Protein AF-0000000075778439 (afdb_homodimer)

Foldseek 3Di:
DVVVVVVVVVVVVVVVVVVVVVVVVVVVVLVLQCLFALSVPDDDPLRVVVFVLLLVLLCVLQVVCVVVVVPNQLLFACLQCVVVLVVRLNLVLLLLFAQEEFEFAAQQQFAALVVLLVLLPDPQWWWADAPAIAIARAPDFDPDDGPGGIDRSVVCCVPVVDNPVVSVVVSCLQAPRDDCCCVQDVALVRLQVSVVSNCNHRVNSCLALVNVLVSNLVSVVLCVSSNYQEYEYEYCQDWHAHNHGRTDDSLVSVVSQVVSFVVNCVVPVLRLTYAYENEHAQADALVVVLVSLVVLLVCCVPPVVRYQFYEHDDDLVPGDAPVRNLVSLLVCLVPTAYAYAACLAPDDPDSRNCSLVVCLVSPHQEYEQNQNVVVPVVSQVSCVVSVREYEHAQSVSCSSHRDGNSLPGCVQVCRSSNGLYAYFHHRCNRHVHRGGSVSVVCCQNRHYDSPDTVSNSVSNSLSNLVSGSDDDVSSVVSVVSSVVSNVVSSVVDDSVVD/DVVVVVVVVVVVVVVVVVVVVVVVVVVVVLVLQCLFALSVPDDDPLRVVVFVLLLVLLCVLQVVCVVVVVPNQLLFACLQCVVVLVVRLNLVLLLLFAQEEFEFAAQQQFAALVVLLVLLPDPQWWWADAPAIAIARAPDFDPDDGPGGIDRSVVCCVPVVDNPVVSVVVSCLQAPRDNCCCVQDVALVRLQVSVVSNCNHRVNSCLALVNVLVSNLVSVVLCVSSNYQEYEYEYCQDWHAHNHGRTDDSLVSVVSQVVSFVVNCVVPVLRLTYAYENEHAQADALVVVLVSLVVLLVCCVPPVVRYQFYEHDDDLVPGDAPVRNLVSLLVCLVPTAYAYAACLAPDDPDSRNCSLVVCLVSPHQEYEQNQNVVVPVVSQVSCVVSVREYEHAQSVSCSSHRDGNSLPGCVQVCRSSNGLYAYFHHRCNRHVHRGGSVSVVCCQNRHYDSPDTVSSSVSNSLSNLVSGSDDDVSSVVSVVSSVVSNVVSSVPDDSVVD

Solvent-accessible surface area (backbone atoms only — not comparable to full-atom values): 50960 Å² total; per-residue (Å²): 112,69,66,58,50,52,51,50,50,49,51,50,49,50,50,51,51,48,52,53,46,51,50,53,50,52,48,53,54,51,55,46,44,46,40,19,43,30,42,77,60,80,73,50,76,55,47,43,55,53,33,55,48,44,46,52,48,43,47,54,56,49,52,49,21,65,77,37,51,76,70,30,59,50,58,38,54,63,71,78,39,59,84,55,46,80,74,34,56,45,36,53,51,48,38,68,35,65,40,38,24,39,69,42,33,36,63,90,25,41,69,31,35,68,61,54,53,57,57,59,72,44,85,51,32,30,34,27,66,52,101,55,58,42,35,38,59,29,80,57,79,76,95,62,95,58,90,40,62,73,36,48,44,66,58,48,53,73,65,66,86,43,54,69,63,53,50,55,58,55,44,54,59,42,39,71,72,49,91,53,50,70,73,70,38,66,36,43,49,49,31,47,50,54,53,53,49,35,50,65,27,45,45,52,46,43,33,32,43,74,49,37,37,51,51,52,37,51,49,54,49,54,35,41,73,47,33,31,36,34,39,32,34,30,35,64,48,60,61,28,29,46,51,87,65,53,70,43,56,39,68,53,39,54,49,39,49,50,52,27,46,51,54,45,32,67,77,37,70,83,37,76,46,55,30,34,26,48,30,37,71,30,73,63,56,63,68,55,50,48,53,50,52,52,49,50,52,49,41,45,68,75,42,47,88,37,47,48,33,38,34,47,35,72,64,52,74,82,26,56,42,56,76,78,40,40,73,60,50,63,74,41,39,89,80,44,48,32,45,30,59,18,11,65,40,58,59,44,66,41,67,42,38,45,20,42,59,46,40,58,74,58,56,31,53,28,30,31,46,34,51,36,44,78,51,31,67,66,58,51,49,48,34,62,76,66,66,29,28,32,34,35,30,64,59,48,40,35,68,48,52,68,40,61,39,47,41,66,39,57,61,33,37,39,37,33,64,38,48,55,46,23,63,20,27,39,39,19,3,36,61,67,43,60,68,40,46,59,38,52,37,45,42,52,66,43,28,34,34,68,75,60,50,54,44,33,56,51,40,33,18,50,33,27,50,71,65,40,75,58,50,74,68,57,34,53,50,48,52,52,54,45,51,52,51,43,49,50,48,42,70,66,59,55,72,85,81,97,111,68,68,59,50,51,52,49,50,50,51,48,48,50,49,52,49,50,52,53,47,51,51,52,50,51,47,53,54,51,55,45,46,47,40,18,43,30,42,76,61,81,73,51,75,53,47,43,53,54,33,55,46,46,46,53,46,42,48,52,55,47,52,49,22,66,79,36,53,76,69,29,57,50,58,37,54,63,72,78,40,58,83,56,47,81,74,36,55,45,36,52,52,48,36,69,34,64,40,38,25,39,69,42,32,34,65,87,25,40,68,29,35,70,60,55,52,58,57,59,72,45,85,50,32,30,34,28,65,53,101,55,59,41,37,37,60,27,80,56,79,76,95,62,95,57,90,40,64,71,37,47,43,66,58,47,54,73,65,67,86,44,53,68,62,52,49,56,59,56,43,54,57,41,38,71,71,51,93,54,49,71,74,69,36,66,36,43,52,47,30,47,51,54,54,54,49,35,49,65,26,46,45,50,46,44,31,32,44,75,47,38,35,51,49,52,38,49,48,54,49,53,36,42,73,46,34,31,36,32,39,33,35,31,36,63,48,60,60,27,30,45,52,88,64,52,70,42,56,40,66,54,41,53,48,39,50,50,50,28,46,52,53,47,34,68,75,36,69,84,38,75,47,55,30,35,26,47,30,37,70,30,74,63,56,62,70,56,50,46,50,50,53,51,50,50,53,49,41,47,69,75,42,48,88,35,47,47,32,38,36,43,36,71,65,52,75,83,28,56,43,56,75,77,40,40,74,60,50,63,74,41,39,91,79,42,49,32,44,31,57,18,11,65,40,57,59,43,66,42,66,39,38,46,20,41,59,48,40,57,75,57,55,31,53,27,30,29,44,35,51,35,43,77,51,31,67,66,58,52,50,47,33,63,76,65,66,30,28,33,34,35,30,65,58,49,40,35,67,48,51,67,39,62,37,46,41,68,40,56,61,33,38,38,38,34,65,37,48,57,47,22,64,20,27,39,39,20,3,36,63,67,43,59,69,40,46,57,37,52,37,46,41,52,64,44,28,35,35,69,74,60,50,57,42,33,55,51,41,34,17,49,32,26,50,71,66,41,75,59,51,72,68,57,35,52,50,49,51,52,52,45,51,51,51,44,50,51,48,42,70,66,58,56,70,85,81,96

InterPro domains:
  IPR001365 Adenosine deaminase domain [PF00962] (189-479)
  IPR006330 Adenosine/adenine deaminase [PTHR11409] (88-489)
  IPR006331 Adenosine deaminase-related growth factor [TIGR01431] (21-492)
  IPR013659 Adenosine/AMP deaminase N-terminal [PF08451] (19-94)
  IPR032466 Metal-dependent hydrolase [SSF51556] (32-492)

pLDDT: mean 96.3, std 6.6, range [56.66, 98.94]

Nearest PDB structures (foldseek):
  3lgg-assembly1_B  TM=9.793E-01  e=2.973E-47  Homo sapiens
  8qch-assembly10_H-3  TM=8.635E-01  e=1.302E-15  Homo sapiens
  2amx-assembly1_A  TM=8.833E-01  e=1.394E-13  Plasmodium yoelii
  2pgr-assembly1_A  TM=8.577E-01  e=1.021E-13  Plasmodium vivax
  2amx-assembly1_B  TM=8.769E-01  e=5.665E-13  Plasmodium yoelii

Structure (mmCIF, N/CA/C/O backbone):
data_AF-0000000075778439-model_v1
#
loop_
_entity.id
_entity.type
_entity.pdbx_description
1 polymer 'Adenosine deaminase'
#
loop_
_atom_site.group_PDB
_atom_site.id
_atom_site.type_symbol
_atom_site.label_atom_id
_atom_site.label_alt_id
_atom_site.label_comp_id
_atom_site.label_asym_id
_atom_site.label_entity_id
_atom_site.label_seq_id
_atom_site.pdbx_PDB_ins_code
_atom_site.Cartn_x
_atom_site.Cartn_y
_atom_site.Cartn_z
_atom_site.occupancy
_atom_site.B_iso_or_equiv
_atom_site.auth_seq_id
_atom_site.auth_comp_id
_atom_site.auth_asym_id
_atom_site.auth_atom_id
_atom_site.pdbx_PDB_model_num
ATOM 1 N N . MET A 1 1 ? 29.078 25.875 46.312 1 57.66 1 MET A N 1
ATOM 2 C CA . MET A 1 1 ? 29.203 24.422 46.5 1 57.66 1 MET A CA 1
ATOM 3 C C . MET A 1 1 ? 27.859 23.734 46.312 1 57.66 1 MET A C 1
ATOM 5 O O . MET A 1 1 ? 27.781 22.719 45.594 1 57.66 1 MET A O 1
ATOM 9 N N . LEU A 1 2 ? 26.797 24.266 46.781 1 59.5 2 LEU A N 1
ATOM 10 C CA . LEU A 1 2 ? 25.453 23.688 46.656 1 59.5 2 LEU A CA 1
ATOM 11 C C . LEU A 1 2 ? 24.953 23.766 45.219 1 59.5 2 LEU A C 1
ATOM 13 O O . LEU A 1 2 ? 24.344 22.828 44.719 1 59.5 2 LEU A O 1
ATOM 17 N N . SER A 1 3 ? 25.281 24.797 44.5 1 63.91 3 SER A N 1
ATOM 18 C CA . SER A 1 3 ? 24.859 24.984 43.125 1 63.91 3 SER A CA 1
ATOM 19 C C . SER A 1 3 ? 25.578 24.031 42.188 1 63.91 3 SER A C 1
ATOM 21 O O . SER A 1 3 ? 24.969 23.484 41.25 1 63.91 3 SER A O 1
ATOM 23 N N . LEU A 1 4 ? 26.766 23.766 42.438 1 63.59 4 LEU A N 1
ATOM 24 C CA . LEU A 1 4 ? 27.547 22.828 41.656 1 63.59 4 LEU A CA 1
ATOM 25 C C . LEU A 1 4 ? 27.078 21.391 41.875 1 63.59 4 LEU A C 1
ATOM 27 O O . LEU A 1 4 ? 27.016 20.594 40.938 1 63.59 4 LEU A O 1
ATOM 31 N N . ILE A 1 5 ? 26.641 21.109 43.062 1 57.47 5 ILE A N 1
ATOM 32 C CA . ILE A 1 5 ? 26.156 19.766 43.406 1 57.47 5 ILE A CA 1
ATOM 33 C C . ILE A 1 5 ? 24.781 19.547 42.781 1 57.47 5 ILE A C 1
ATOM 35 O O . ILE A 1 5 ? 24.5 18.453 42.25 1 57.47 5 ILE A O 1
ATOM 39 N N . LEU A 1 6 ? 23.953 20.562 42.688 1 58.56 6 LEU A N 1
ATOM 40 C CA . LEU A 1 6 ? 22.641 20.469 42.062 1 58.56 6 LEU A CA 1
ATOM 41 C C . LEU A 1 6 ? 22.781 20.328 40.562 1 58.56 6 LEU A C 1
ATOM 43 O O . LEU A 1 6 ? 22.031 19.562 39.938 1 58.56 6 LEU A O 1
ATOM 47 N N . HIS A 1 7 ? 23.688 20.984 40.031 1 63 7 HIS A N 1
ATOM 48 C CA . HIS A 1 7 ? 23.953 20.875 38.625 1 63 7 HIS A CA 1
ATOM 49 C C . HIS A 1 7 ? 24.516 19.5 38.25 1 63 7 HIS A C 1
ATOM 51 O O . HIS A 1 7 ? 24.156 18.906 37.25 1 63 7 HIS A O 1
ATOM 57 N N . LEU A 1 8 ? 25.375 19.047 39.094 1 60.97 8 LEU A N 1
ATOM 58 C CA . LEU A 1 8 ? 25.938 17.719 38.875 1 60.97 8 LEU A CA 1
ATOM 59 C C . LEU A 1 8 ? 24.891 16.641 39.094 1 60.97 8 LEU A C 1
ATOM 61 O O . LEU A 1 8 ? 24.859 15.648 38.344 1 60.97 8 LEU A O 1
ATOM 65 N N . SER A 1 9 ? 23.984 16.828 40 1 58.44 9 SER A N 1
ATOM 66 C CA . SER A 1 9 ? 22.891 15.898 40.25 1 58.44 9 SER A CA 1
ATOM 67 C C . SER A 1 9 ? 21.891 15.914 39.094 1 58.44 9 SER A C 1
ATOM 69 O O . SER A 1 9 ? 21.391 14.859 38.688 1 58.44 9 SER A O 1
ATOM 71 N N . LEU A 1 10 ? 21.656 17.016 38.5 1 58.47 10 LEU A N 1
ATOM 72 C CA . LEU A 1 10 ? 20.781 17.141 37.375 1 58.47 10 LEU A CA 1
ATOM 73 C C . LEU A 1 10 ? 21.406 16.5 36.125 1 58.47 10 LEU A C 1
ATOM 75 O O . LEU A 1 10 ? 20.719 15.82 35.375 1 58.47 10 LEU A O 1
ATOM 79 N N . ILE A 1 11 ? 22.641 16.734 36 1 59.16 11 ILE A N 1
ATOM 80 C CA . ILE A 1 11 ? 23.375 16.125 34.906 1 59.16 11 ILE A CA 1
ATOM 81 C C . ILE A 1 11 ? 23.406 14.617 35.062 1 59.16 11 ILE A C 1
ATOM 83 O O . ILE A 1 11 ? 23.203 13.875 34.094 1 59.16 11 ILE A O 1
ATOM 87 N N . LEU A 1 12 ? 23.609 14.203 36.25 1 59.38 12 LEU A N 1
ATOM 88 C CA . LEU A 1 12 ? 23.625 12.766 36.531 1 59.38 12 LEU A CA 1
ATOM 89 C C . LEU A 1 12 ? 22.25 12.156 36.312 1 59.38 12 LEU A C 1
ATOM 91 O O . LEU A 1 12 ? 22.125 11.047 35.812 1 59.38 12 LEU A O 1
ATOM 95 N N . CYS A 1 13 ? 21.266 12.898 36.656 1 61.41 13 CYS A N 1
ATOM 96 C CA . CYS A 1 13 ? 19.906 12.422 36.5 1 61.41 13 CYS A CA 1
ATOM 97 C C . CYS A 1 13 ? 19.531 12.352 35.031 1 61.41 13 CYS A C 1
ATOM 99 O O . CYS A 1 13 ? 18.922 11.375 34.562 1 61.41 13 CYS A O 1
ATOM 101 N N . VAL A 1 14 ? 20 13.219 34.281 1 69.88 14 VAL A N 1
ATOM 102 C CA . VAL A 1 14 ? 19.734 13.219 32.844 1 69.88 14 VAL A CA 1
ATOM 103 C C . VAL A 1 14 ? 20.469 12.055 32.188 1 69.88 14 VAL A C 1
ATOM 105 O O . VAL A 1 14 ? 19.906 11.383 31.297 1 69.88 14 VAL A O 1
ATOM 108 N N . TYR A 1 15 ? 21.594 11.805 32.625 1 73.06 15 TYR A N 1
ATOM 109 C CA . TYR A 1 15 ? 22.375 10.711 32.031 1 73.06 15 TYR A CA 1
ATOM 110 C C . TYR A 1 15 ? 21.734 9.367 32.375 1 73.06 15 TYR A C 1
ATOM 112 O O . TYR A 1 15 ? 21.703 8.469 31.516 1 73.06 15 TYR A O 1
ATOM 120 N N . CYS A 1 16 ? 21.297 9.227 33.625 1 74.56 16 CYS A N 1
ATOM 121 C CA . CYS A 1 16 ? 20.625 7.996 34 1 74.56 16 CYS A CA 1
ATOM 122 C C . CYS A 1 16 ? 19.328 7.805 33.219 1 74.56 16 CYS A C 1
ATOM 124 O O . CYS A 1 16 ? 19.016 6.695 32.812 1 74.56 16 CYS A O 1
ATOM 126 N N . ASP A 1 17 ? 18.766 8.898 33.031 1 84.88 17 ASP A N 1
ATOM 127 C CA . ASP A 1 17 ? 17.516 8.875 32.281 1 84.88 17 ASP A CA 1
ATOM 128 C C . ASP A 1 17 ? 17.766 8.5 30.828 1 84.88 17 ASP A C 1
ATOM 130 O O . ASP A 1 17 ? 17 7.719 30.25 1 84.88 17 ASP A O 1
ATOM 134 N N . LEU A 1 18 ? 18.875 8.914 30.328 1 90.75 18 LEU A N 1
ATOM 135 C CA . LEU A 1 18 ? 19.219 8.625 28.938 1 90.75 18 LEU A CA 1
ATOM 136 C C . LEU A 1 18 ? 19.625 7.164 28.766 1 90.75 18 LEU A C 1
ATOM 138 O O . LEU A 1 18 ? 19.312 6.539 27.75 1 90.75 18 LEU A O 1
ATOM 142 N N . SER A 1 19 ? 20.359 6.699 29.766 1 91.31 19 SER A N 1
ATOM 143 C CA . SER A 1 19 ? 20.766 5.297 29.719 1 91.31 19 SER A CA 1
ATOM 144 C C . SER A 1 19 ? 19.547 4.371 29.797 1 91.31 19 SER A C 1
ATOM 146 O O . SER A 1 19 ? 19.484 3.371 29.078 1 91.31 19 SER A O 1
ATOM 148 N N . GLU A 1 20 ? 18.688 4.676 30.672 1 93.31 20 GLU A N 1
ATOM 149 C CA . GLU A 1 20 ? 17.453 3.895 30.781 1 93.31 20 GLU A CA 1
ATOM 150 C C . GLU A 1 20 ? 16.641 3.961 29.5 1 93.31 20 GLU A C 1
ATOM 152 O O . GLU A 1 20 ? 16.094 2.951 29.047 1 93.31 20 GLU A O 1
ATOM 157 N N . TYR A 1 21 ? 16.578 5.152 28.969 1 94.69 21 TYR A N 1
ATOM 158 C CA . TYR A 1 21 ? 15.891 5.336 27.703 1 94.69 21 TYR A CA 1
ATOM 159 C C . TYR A 1 21 ? 16.484 4.438 26.625 1 94.69 21 TYR A C 1
ATOM 161 O O . TYR A 1 21 ? 15.766 3.723 25.922 1 94.69 21 TYR A O 1
ATOM 169 N N . LYS A 1 22 ? 17.734 4.484 26.469 1 95.31 22 LYS A N 1
ATOM 170 C CA . LYS A 1 22 ? 18.422 3.736 25.422 1 95.31 22 LYS A CA 1
ATOM 171 C C . LYS A 1 22 ? 18.25 2.232 25.625 1 95.31 22 LYS A C 1
ATOM 173 O O . LYS A 1 22 ? 18.109 1.487 24.641 1 95.31 22 LYS A O 1
ATOM 178 N N . SER A 1 23 ? 18.266 1.812 26.859 1 96.44 23 SER A N 1
ATOM 179 C CA . SER A 1 23 ? 18.062 0.398 27.156 1 96.44 23 SER A CA 1
ATOM 180 C C . SER A 1 23 ? 16.672 -0.058 26.75 1 96.44 23 SER A C 1
ATOM 182 O O . SER A 1 23 ? 16.5 -1.112 26.125 1 96.44 23 SER A O 1
ATOM 184 N N . LYS A 1 24 ? 15.688 0.732 27.109 1 96.44 24 LYS A N 1
ATOM 185 C CA . LYS A 1 24 ? 14.312 0.42 26.75 1 96.44 24 LYS A CA 1
ATOM 186 C C . LYS A 1 24 ? 14.141 0.402 25.234 1 96.44 24 LYS A C 1
ATOM 188 O O . LYS A 1 24 ? 13.453 -0.466 24.688 1 96.44 24 LYS A O 1
ATOM 193 N N . ARG A 1 25 ? 14.719 1.35 24.609 1 97.38 25 ARG A N 1
ATOM 194 C CA . ARG A 1 25 ? 14.672 1.455 23.156 1 97.38 25 ARG A CA 1
ATOM 195 C C . ARG A 1 25 ? 15.289 0.23 22.484 1 97.38 25 ARG A C 1
ATOM 197 O O . ARG A 1 25 ? 14.695 -0.364 21.594 1 97.38 25 ARG A O 1
ATOM 204 N N . ASP A 1 26 ? 16.469 -0.111 22.922 1 97.25 26 ASP A N 1
ATOM 205 C CA . ASP A 1 26 ? 17.188 -1.248 22.344 1 97.25 26 ASP A CA 1
ATOM 206 C C . ASP A 1 26 ? 16.406 -2.547 22.562 1 97.25 26 ASP A C 1
ATOM 208 O O . ASP A 1 26 ? 16.359 -3.396 21.672 1 97.25 26 ASP A O 1
ATOM 212 N N . LYS A 1 27 ? 15.859 -2.693 23.719 1 97.56 27 LYS A N 1
ATOM 213 C CA . LYS A 1 27 ? 15.078 -3.889 24.031 1 97.56 27 LYS A CA 1
ATOM 214 C C . LYS A 1 27 ? 13.859 -3.994 23.109 1 97.56 27 LYS A C 1
ATOM 216 O O . LYS A 1 27 ? 13.57 -5.066 22.578 1 97.56 27 LYS A O 1
ATOM 221 N N . LEU A 1 28 ? 13.148 -2.91 22.953 1 97.5 28 LEU A N 1
ATOM 222 C CA . LEU A 1 28 ? 11.961 -2.893 22.109 1 97.5 28 LEU A CA 1
ATOM 223 C C . LEU A 1 28 ? 12.32 -3.236 20.656 1 97.5 28 LEU A C 1
ATOM 225 O O . LEU A 1 28 ? 11.602 -3.994 20 1 97.5 28 LEU A O 1
ATOM 229 N N . ILE A 1 29 ? 13.383 -2.674 20.188 1 97.69 29 ILE A N 1
ATOM 230 C CA . ILE A 1 29 ? 13.844 -2.924 18.812 1 97.69 29 ILE A CA 1
ATOM 231 C C . ILE A 1 29 ? 14.227 -4.395 18.672 1 97.69 29 ILE A C 1
ATOM 233 O O . ILE A 1 29 ? 13.867 -5.039 17.688 1 97.69 29 ILE A O 1
ATOM 237 N N . GLN A 1 30 ? 14.945 -4.914 19.656 1 97.25 30 GLN A N 1
ATOM 238 C CA . GLN A 1 30 ? 15.367 -6.309 19.609 1 97.25 30 GLN A CA 1
ATOM 239 C C . GLN A 1 30 ? 14.172 -7.254 19.688 1 97.25 30 GLN A C 1
ATOM 241 O O . GLN A 1 30 ? 14.148 -8.289 19.016 1 97.25 30 GLN A O 1
ATOM 246 N N . ASP A 1 31 ? 13.242 -6.91 20.578 1 97.81 31 ASP A N 1
ATOM 247 C CA . ASP A 1 31 ? 12.039 -7.73 20.703 1 97.81 31 ASP A CA 1
ATOM 248 C C . ASP A 1 31 ? 11.273 -7.777 19.375 1 97.81 31 ASP A C 1
ATOM 250 O O . ASP A 1 31 ? 10.766 -8.828 18.984 1 97.81 31 ASP A O 1
ATOM 254 N N . GLU A 1 32 ? 11.164 -6.703 18.688 1 97.06 32 GLU A N 1
ATOM 255 C CA . GLU A 1 32 ? 10.492 -6.668 17.391 1 97.06 32 GLU A CA 1
ATOM 256 C C . GLU A 1 32 ? 11.25 -7.488 16.344 1 97.06 32 GLU A C 1
ATOM 258 O O . GLU A 1 32 ? 10.648 -8.141 15.492 1 97.06 32 GLU A O 1
ATOM 263 N N . TYR A 1 33 ? 12.555 -7.297 16.391 1 96.5 33 TYR A N 1
ATOM 264 C CA . TYR A 1 33 ? 13.375 -8.047 15.461 1 96.5 33 TYR A CA 1
ATOM 265 C C . TYR A 1 33 ? 13.18 -9.547 15.641 1 96.5 33 TYR A C 1
ATOM 267 O O . TYR A 1 33 ? 13.07 -10.289 14.656 1 96.5 33 TYR A O 1
ATOM 275 N N . ARG A 1 34 ? 13.062 -10.008 16.828 1 97.19 34 ARG A N 1
ATOM 276 C CA . ARG A 1 34 ? 12.914 -11.43 17.125 1 97.19 34 ARG A CA 1
ATOM 277 C C . ARG A 1 34 ? 11.57 -11.961 16.625 1 97.19 34 ARG A C 1
ATOM 279 O O . ARG A 1 34 ? 11.422 -13.156 16.375 1 97.19 34 ARG A O 1
ATOM 286 N N . LEU A 1 35 ? 10.617 -11.031 16.484 1 97.38 35 LEU A N 1
ATOM 287 C CA . LEU A 1 35 ? 9.289 -11.414 16.031 1 97.38 35 LEU A CA 1
ATOM 288 C C . LEU A 1 35 ? 9.281 -11.625 14.516 1 97.38 35 LEU A C 1
ATOM 290 O O . LEU A 1 35 ? 8.414 -12.32 13.984 1 97.38 35 LEU A O 1
ATOM 294 N N . THR A 1 36 ? 10.203 -11.031 13.805 1 98.44 36 THR A N 1
ATOM 295 C CA . THR A 1 36 ? 10.195 -11.07 12.344 1 98.44 36 THR A CA 1
ATOM 296 C C . THR A 1 36 ? 10.508 -12.477 11.836 1 98.44 36 THR A C 1
ATOM 298 O O . THR A 1 36 ? 11.047 -13.305 12.57 1 98.44 36 THR A O 1
ATOM 301 N N . LEU A 1 37 ? 10.164 -12.727 10.633 1 98.5 37 LEU A N 1
ATOM 302 C CA . LEU A 1 37 ? 10.516 -14 10.008 1 98.5 37 LEU A CA 1
ATOM 303 C C . LEU A 1 37 ? 12.031 -14.195 9.984 1 98.5 37 LEU A C 1
ATOM 305 O O . LEU A 1 37 ? 12.758 -13.359 9.445 1 98.5 37 LEU A O 1
ATOM 309 N N . GLY A 1 38 ? 12.5 -15.227 10.609 1 97.75 38 GLY A N 1
ATOM 310 C CA . GLY A 1 38 ? 13.914 -15.547 10.68 1 97.75 38 GLY A CA 1
ATOM 311 C C . GLY A 1 38 ? 14.617 -14.898 11.859 1 97.75 38 GLY A C 1
ATOM 312 O O . GLY A 1 38 ? 15.805 -15.148 12.102 1 97.75 38 GLY A O 1
ATOM 313 N N . GLY A 1 39 ? 13.906 -14.07 12.602 1 96.94 39 GLY A N 1
ATOM 314 C CA . GLY A 1 39 ? 14.516 -13.273 13.656 1 96.94 39 GLY A CA 1
ATOM 315 C C . GLY A 1 39 ? 15.125 -14.109 14.766 1 96.94 39 GLY A C 1
ATOM 316 O O . GLY A 1 39 ? 16.016 -13.648 15.484 1 96.94 39 GLY A O 1
ATOM 317 N N . ASN A 1 40 ? 14.766 -15.375 14.867 1 96.56 40 ASN A N 1
ATOM 318 C CA . ASN A 1 40 ? 15.242 -16.234 15.945 1 96.56 40 ASN A CA 1
ATOM 319 C C .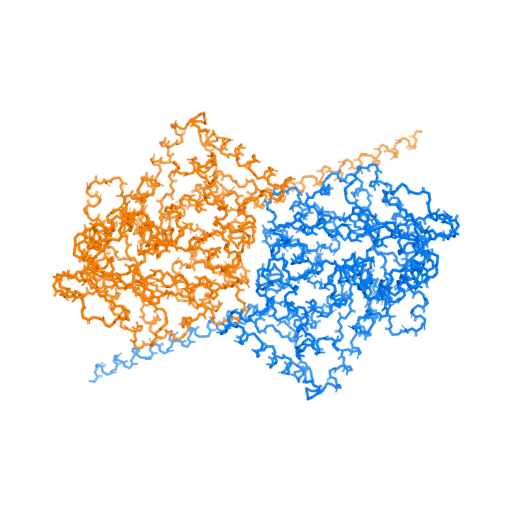 ASN A 1 40 ? 16.297 -17.219 15.461 1 96.56 40 ASN A C 1
ATOM 321 O O . ASN A 1 40 ? 16.75 -18.078 16.219 1 96.56 40 ASN A O 1
ATOM 325 N N . ILE A 1 41 ? 16.703 -17.109 14.227 1 97.75 41 ILE A N 1
ATOM 326 C CA . ILE A 1 41 ? 17.703 -18 13.656 1 97.75 41 ILE A CA 1
ATOM 327 C C . ILE A 1 41 ? 19.109 -17.531 14.062 1 97.75 41 ILE A C 1
ATOM 329 O O . ILE A 1 41 ? 19.391 -16.328 14.055 1 97.75 41 ILE A O 1
ATOM 333 N N . ASN A 1 42 ? 19.953 -18.5 14.477 1 97.81 42 ASN A N 1
ATOM 334 C CA . ASN A 1 42 ? 21.375 -18.219 14.727 1 97.81 42 ASN A CA 1
ATOM 335 C C . ASN A 1 42 ? 22.234 -18.625 13.531 1 97.81 42 ASN A C 1
ATOM 337 O O . ASN A 1 42 ? 22.125 -19.734 13.023 1 97.81 42 ASN A O 1
ATOM 341 N N . LEU A 1 43 ? 23.062 -17.734 13.156 1 98.19 43 LEU A N 1
ATOM 342 C CA . LEU A 1 43 ? 23.938 -18 12.016 1 98.19 43 LEU A CA 1
ATOM 343 C C . LEU A 1 43 ? 25.219 -18.688 12.477 1 98.19 43 LEU A C 1
ATOM 345 O O . LEU A 1 43 ? 25.766 -18.344 13.531 1 98.19 43 LEU A O 1
ATOM 349 N N . THR A 1 44 ? 25.688 -19.609 11.734 1 98.06 44 THR A N 1
ATOM 350 C CA . THR A 1 44 ? 27.016 -20.156 11.93 1 98.06 44 THR A CA 1
ATOM 351 C C . THR A 1 44 ? 28.078 -19.156 11.508 1 98.06 44 THR A C 1
ATOM 353 O O . THR A 1 44 ? 27.766 -18.109 10.953 1 98.06 44 THR A O 1
ATOM 356 N N . GLU A 1 45 ? 29.328 -19.5 11.766 1 97.75 45 GLU A N 1
ATOM 357 C CA . GLU A 1 45 ? 30.438 -18.625 11.367 1 97.75 45 GLU A CA 1
ATOM 358 C C . GLU A 1 45 ? 30.484 -18.438 9.859 1 97.75 45 GLU A C 1
ATOM 360 O O . GLU A 1 45 ? 30.688 -17.328 9.367 1 97.75 45 GLU A O 1
ATOM 365 N N . LYS A 1 46 ? 30.328 -19.531 9.18 1 97.56 46 LYS A N 1
ATOM 366 C CA . LYS A 1 46 ? 30.359 -19.484 7.727 1 97.56 46 LYS A CA 1
ATOM 367 C C . LYS A 1 46 ? 29.172 -18.703 7.168 1 97.56 46 LYS A C 1
ATOM 369 O O . LYS A 1 46 ? 29.297 -17.953 6.199 1 97.56 46 LYS A O 1
ATOM 374 N N . GLU A 1 47 ? 28.031 -18.875 7.758 1 98.62 47 GLU A N 1
ATOM 375 C CA . GLU A 1 47 ? 26.844 -18.109 7.352 1 98.62 47 GLU A CA 1
ATOM 376 C C . GLU A 1 47 ? 27.047 -16.625 7.617 1 98.62 47 GLU A C 1
ATOM 378 O O . GLU A 1 47 ? 26.562 -15.781 6.855 1 98.62 47 GLU A O 1
ATOM 383 N N . THR A 1 48 ? 27.719 -16.312 8.641 1 98.5 48 THR A N 1
ATOM 384 C CA . THR A 1 48 ? 27.984 -14.922 8.992 1 98.5 48 THR A CA 1
ATOM 385 C C . THR A 1 48 ? 28.828 -14.242 7.914 1 98.5 48 THR A C 1
ATOM 387 O O . THR A 1 48 ? 28.625 -13.062 7.625 1 98.5 48 THR A O 1
ATOM 390 N N . ILE A 1 49 ? 29.703 -15 7.344 1 98.25 49 ILE A N 1
ATOM 391 C CA . ILE A 1 49 ? 30.516 -14.477 6.25 1 98.25 49 ILE A CA 1
ATOM 392 C C . ILE A 1 49 ? 29.609 -14.102 5.074 1 98.25 49 ILE A C 1
ATOM 394 O O . ILE A 1 49 ? 29.75 -13.016 4.504 1 98.25 49 ILE A O 1
ATOM 398 N N . VAL A 1 50 ? 28.719 -14.984 4.715 1 98.81 50 VAL A N 1
ATOM 399 C CA . VAL A 1 50 ? 27.75 -14.711 3.648 1 98.81 50 VAL A CA 1
ATOM 400 C C . VAL A 1 50 ? 26.891 -13.508 4.02 1 98.81 50 VAL A C 1
ATOM 402 O O . VAL A 1 50 ? 26.688 -12.617 3.195 1 98.81 50 VAL A O 1
ATOM 405 N N . ASN A 1 51 ? 26.422 -13.469 5.27 1 98.81 51 ASN A N 1
ATOM 406 C CA . ASN A 1 51 ? 25.578 -12.391 5.766 1 98.81 51 ASN A CA 1
ATOM 407 C C . ASN A 1 51 ? 26.25 -11.039 5.656 1 98.81 51 ASN A C 1
ATOM 409 O O . ASN A 1 51 ? 25.641 -10.062 5.207 1 98.81 51 ASN A O 1
ATOM 413 N N . ASN A 1 52 ? 27.484 -10.984 6.105 1 98.75 52 ASN A N 1
ATOM 414 C CA . ASN A 1 52 ? 28.203 -9.727 6.051 1 98.75 52 ASN A CA 1
ATOM 415 C C . ASN A 1 52 ? 28.328 -9.203 4.621 1 98.75 52 ASN A C 1
ATOM 417 O O . ASN A 1 52 ? 28.188 -8.008 4.379 1 98.75 52 ASN A O 1
ATOM 421 N N . CYS A 1 53 ? 28.562 -10.125 3.725 1 98.81 53 CYS A N 1
ATOM 422 C CA . CYS A 1 53 ? 28.719 -9.742 2.324 1 98.81 53 CYS A CA 1
ATOM 423 C C . CYS A 1 53 ? 27.406 -9.242 1.738 1 98.81 53 CYS A C 1
ATOM 425 O O . CYS A 1 53 ? 27.359 -8.141 1.19 1 98.81 53 CYS A O 1
ATOM 427 N N . ILE A 1 54 ? 26.375 -10.023 1.865 1 98.88 54 ILE A N 1
ATOM 428 C CA . ILE A 1 54 ? 25.094 -9.672 1.236 1 98.88 54 ILE A CA 1
ATOM 429 C C . ILE A 1 54 ? 24.547 -8.398 1.876 1 98.88 54 ILE A C 1
ATOM 431 O O . ILE A 1 54 ? 23.922 -7.574 1.196 1 98.88 54 ILE A O 1
ATOM 435 N N . MET A 1 55 ? 24.766 -8.195 3.162 1 98.88 55 MET A N 1
ATOM 436 C CA . MET A 1 55 ? 24.25 -7.008 3.848 1 98.88 55 MET A CA 1
ATOM 437 C C . MET A 1 55 ? 25.031 -5.766 3.453 1 98.88 55 MET A C 1
ATOM 439 O O . MET A 1 55 ? 24.469 -4.672 3.375 1 98.88 55 MET A O 1
ATOM 443 N N . LYS A 1 56 ? 26.344 -5.965 3.234 1 98.75 56 LYS A N 1
ATOM 444 C CA . LYS A 1 56 ? 27.125 -4.848 2.717 1 98.75 56 LYS A CA 1
ATOM 445 C C . LYS A 1 56 ? 26.5 -4.285 1.442 1 98.75 56 LYS A C 1
ATOM 447 O O . LYS A 1 56 ? 26.297 -3.074 1.327 1 98.75 56 LYS A O 1
ATOM 452 N N . TYR A 1 57 ? 26.172 -5.156 0.551 1 98.81 57 TYR A N 1
ATOM 453 C CA . TYR A 1 57 ? 25.641 -4.73 -0.732 1 98.81 57 TYR A CA 1
ATOM 454 C C . TYR A 1 57 ? 24.188 -4.25 -0.582 1 98.81 57 TYR A C 1
ATOM 456 O O . TYR A 1 57 ? 23.781 -3.311 -1.261 1 98.81 57 TYR A O 1
ATOM 464 N N . LYS A 1 58 ? 23.406 -4.887 0.297 1 98.81 58 LYS A N 1
ATOM 465 C CA . LYS A 1 58 ? 22.047 -4.422 0.547 1 98.81 58 LYS A CA 1
ATOM 466 C C . LYS A 1 58 ? 22.047 -3.002 1.103 1 98.81 58 LYS A C 1
ATOM 468 O O . LYS A 1 58 ? 21.25 -2.158 0.66 1 98.81 58 LYS A O 1
ATOM 473 N N . PHE A 1 59 ? 22.906 -2.758 2.09 1 98.75 59 PHE A N 1
ATOM 474 C CA . PHE A 1 59 ? 22.984 -1.432 2.689 1 98.75 59 PHE A CA 1
ATOM 475 C C . PHE A 1 59 ? 23.359 -0.386 1.644 1 98.75 59 PHE A C 1
ATOM 477 O O . PHE A 1 59 ? 22.812 0.722 1.648 1 98.75 59 PHE A O 1
ATOM 484 N N . LEU A 1 60 ? 24.25 -0.751 0.758 1 98.31 60 LEU A N 1
ATOM 485 C CA . LEU A 1 60 ? 24.641 0.183 -0.293 1 98.31 60 LEU A CA 1
ATOM 486 C C . LEU A 1 60 ? 23.438 0.566 -1.151 1 98.31 60 LEU A C 1
ATOM 488 O O . LEU A 1 60 ? 23.234 1.745 -1.45 1 98.31 60 LEU A O 1
ATOM 492 N N . GLU A 1 61 ? 22.641 -0.421 -1.55 1 98.06 61 GLU A N 1
ATOM 493 C CA . GLU A 1 61 ? 21.5 -0.169 -2.412 1 98.06 61 GLU A CA 1
ATOM 494 C C . GLU A 1 61 ? 20.406 0.595 -1.666 1 98.06 61 GLU A C 1
ATOM 496 O O . GLU A 1 61 ? 19.875 1.589 -2.172 1 98.06 61 GLU A O 1
ATOM 501 N N . VAL A 1 62 ? 20.078 0.182 -0.443 1 98.25 62 VAL A N 1
ATOM 502 C CA . VAL A 1 62 ? 18.984 0.765 0.33 1 98.25 62 VAL A CA 1
ATOM 503 C C . VAL A 1 62 ? 19.359 2.182 0.763 1 98.25 62 VAL A C 1
ATOM 505 O O . VAL A 1 62 ? 18.547 3.105 0.646 1 98.25 62 VAL A O 1
ATOM 508 N N . ASP A 1 63 ? 20.578 2.352 1.251 1 98 63 ASP A N 1
ATOM 509 C CA . ASP A 1 63 ? 21.016 3.654 1.754 1 98 63 ASP A CA 1
ATOM 510 C C . ASP A 1 63 ? 21.109 4.672 0.621 1 98 63 ASP A C 1
ATOM 512 O O . ASP A 1 63 ? 20.781 5.848 0.803 1 98 63 ASP A O 1
ATOM 516 N N . TYR A 1 64 ? 21.562 4.227 -0.516 1 97.25 64 TYR A N 1
ATOM 517 C CA . TYR A 1 64 ? 21.609 5.129 -1.662 1 97.25 64 TYR A CA 1
ATOM 518 C C . TYR A 1 64 ? 20.203 5.574 -2.045 1 97.25 64 TYR A C 1
ATOM 520 O O . TYR A 1 64 ? 19.969 6.762 -2.293 1 97.25 64 TYR A O 1
ATOM 528 N N . GLY A 1 65 ? 19.281 4.641 -2.115 1 96.19 65 GLY A N 1
ATOM 529 C CA . GLY A 1 65 ? 17.906 4.977 -2.424 1 96.19 65 GLY A CA 1
ATOM 530 C C . GLY A 1 65 ? 17.266 5.898 -1.396 1 96.19 65 GLY A C 1
ATOM 531 O O . GLY A 1 65 ? 16.5 6.793 -1.748 1 96.19 65 GLY A O 1
ATOM 532 N N . PHE A 1 66 ? 17.562 5.66 -0.132 1 96.94 66 PHE A N 1
ATOM 533 C CA . PHE A 1 66 ? 17.016 6.449 0.96 1 96.94 66 PHE A CA 1
ATOM 534 C C . PHE A 1 66 ? 17.453 7.906 0.858 1 96.94 66 PHE A C 1
ATOM 536 O O . PHE A 1 66 ? 16.656 8.82 1.062 1 96.94 66 PHE A O 1
ATOM 543 N N . THR A 1 67 ? 18.672 8.148 0.462 1 94.81 67 THR A N 1
ATOM 544 C CA . THR A 1 67 ? 19.219 9.5 0.38 1 94.81 67 THR A CA 1
ATOM 545 C C . THR A 1 67 ? 18.922 10.125 -0.98 1 94.81 67 THR A C 1
ATOM 547 O O . THR A 1 67 ? 18.984 11.344 -1.138 1 94.81 67 THR A O 1
ATOM 550 N N . ASN A 1 68 ? 18.641 9.234 -2.006 1 94.94 68 ASN A N 1
ATOM 551 C CA . ASN A 1 68 ? 18.297 9.672 -3.355 1 94.94 68 ASN A CA 1
ATOM 552 C C . ASN A 1 68 ? 17.016 9.008 -3.855 1 94.94 68 ASN A C 1
ATOM 554 O O . ASN A 1 68 ? 17.047 8.242 -4.82 1 94.94 68 ASN A O 1
ATOM 558 N N . PRO A 1 69 ? 15.945 9.406 -3.26 1 94.12 69 PRO A N 1
ATOM 559 C CA . PRO A 1 69 ? 14.711 8.656 -3.502 1 94.12 69 PRO A CA 1
ATOM 560 C C . PRO A 1 69 ? 14.289 8.664 -4.969 1 94.12 69 PRO A C 1
ATOM 562 O O . PRO A 1 69 ? 13.609 7.746 -5.426 1 94.12 69 PRO A O 1
ATOM 565 N N . LYS A 1 70 ? 14.695 9.633 -5.781 1 91.94 70 LYS A N 1
ATOM 566 C CA . LYS A 1 70 ? 14.383 9.695 -7.207 1 91.94 70 LYS A CA 1
ATOM 567 C C . LYS A 1 70 ? 14.93 8.484 -7.945 1 91.94 70 LYS A C 1
ATOM 569 O O . LYS A 1 70 ? 14.375 8.062 -8.961 1 91.94 70 LYS A O 1
ATOM 574 N N . TYR A 1 71 ? 15.969 7.883 -7.367 1 92.94 71 TYR A N 1
ATOM 575 C CA . TYR A 1 71 ? 16.672 6.812 -8.055 1 92.94 71 TYR A CA 1
ATOM 576 C C . TYR A 1 71 ? 16.375 5.461 -7.422 1 92.94 71 TYR A C 1
ATOM 578 O O . TYR A 1 71 ? 17.031 4.465 -7.727 1 92.94 71 TYR A O 1
ATOM 586 N N . PHE A 1 72 ? 15.453 5.445 -6.531 1 95.19 72 PHE A N 1
ATOM 587 C CA . PHE A 1 72 ? 15.117 4.172 -5.906 1 95.19 72 PHE A CA 1
ATOM 588 C C . PHE A 1 72 ? 14.195 3.355 -6.805 1 95.19 72 PHE A C 1
ATOM 590 O O . PHE A 1 72 ? 13 3.646 -6.91 1 95.19 72 PHE A O 1
ATOM 597 N N . ASN A 1 73 ? 14.664 2.311 -7.359 1 94.88 73 ASN A N 1
ATOM 598 C CA . ASN A 1 73 ? 14 1.498 -8.375 1 94.88 73 ASN A CA 1
ATOM 599 C C . ASN A 1 73 ? 12.648 0.978 -7.887 1 94.88 73 ASN A C 1
ATOM 601 O O . ASN A 1 73 ? 11.672 0.975 -8.641 1 94.88 73 ASN A O 1
ATOM 605 N N . PHE A 1 74 ? 12.578 0.608 -6.664 1 95.88 74 PHE A N 1
ATOM 606 C CA . PHE A 1 74 ? 11.445 -0.155 -6.156 1 95.88 74 PHE A CA 1
ATOM 607 C C . PHE A 1 74 ? 10.234 0.75 -5.938 1 95.88 74 PHE A C 1
ATOM 609 O O . PHE A 1 74 ? 9.133 0.268 -5.684 1 95.88 74 PHE A O 1
ATOM 616 N N . SER A 1 75 ? 10.414 2.068 -6.055 1 94.62 75 SER A N 1
ATOM 617 C CA . SER A 1 75 ? 9.297 3.004 -5.984 1 94.62 75 SER A CA 1
ATOM 618 C C . SER A 1 75 ? 8.641 3.186 -7.352 1 94.62 75 SER A C 1
ATOM 620 O O . SER A 1 75 ? 7.656 3.914 -7.48 1 94.62 75 SER A O 1
ATOM 622 N N . HIS A 1 76 ? 9.156 2.529 -8.367 1 93.56 76 HIS A N 1
ATOM 623 C CA . HIS A 1 76 ? 8.656 2.586 -9.734 1 93.56 76 HIS A CA 1
ATOM 624 C C . HIS A 1 76 ? 8.109 1.233 -10.18 1 93.56 76 HIS A C 1
ATOM 626 O O . HIS A 1 76 ? 8.242 0.24 -9.461 1 93.56 76 HIS A O 1
ATOM 632 N N . HIS A 1 77 ? 7.473 1.278 -11.312 1 94.62 77 HIS A N 1
ATOM 633 C CA . HIS A 1 77 ? 6.953 0.036 -11.875 1 94.62 77 HIS A CA 1
ATOM 634 C C . HIS A 1 77 ? 8.078 -0.938 -12.195 1 94.62 77 HIS A C 1
ATOM 636 O O . HIS A 1 77 ? 9.141 -0.53 -12.68 1 94.62 77 HIS A O 1
ATOM 642 N N . TYR A 1 78 ? 7.891 -2.174 -11.984 1 97.94 78 TYR A N 1
ATOM 643 C CA . TYR A 1 78 ? 8.883 -3.221 -12.188 1 97.94 78 TYR A CA 1
ATOM 644 C C . TYR A 1 78 ? 9.492 -3.129 -13.586 1 97.94 78 TYR A C 1
ATOM 646 O O . TYR A 1 78 ? 10.695 -3.328 -13.758 1 97.94 78 TYR A O 1
ATOM 654 N N . PHE A 1 79 ? 8.719 -2.785 -14.609 1 98.06 79 PHE A N 1
ATOM 655 C CA . PHE A 1 79 ? 9.164 -2.744 -16 1 98.06 79 PHE A CA 1
ATOM 656 C C . PHE A 1 79 ? 10.227 -1.676 -16.203 1 98.06 79 PHE A C 1
ATOM 658 O O . PHE A 1 79 ? 10.992 -1.726 -17.172 1 98.06 79 PHE A O 1
ATOM 665 N N . SER A 1 80 ? 10.289 -0.745 -15.258 1 95.19 80 SER A N 1
ATOM 666 C CA . SER A 1 80 ? 11.227 0.365 -15.406 1 95.19 80 SER A CA 1
ATOM 667 C C . SER A 1 80 ? 12.625 -0.029 -14.953 1 95.19 80 SER A C 1
ATOM 669 O O . SER A 1 80 ? 13.609 0.598 -15.352 1 95.19 80 SER A O 1
ATOM 671 N N . TYR A 1 81 ? 12.727 -1.129 -14.117 1 96.94 81 TYR A N 1
ATOM 672 C CA . TYR A 1 81 ? 14.047 -1.405 -13.57 1 96.94 81 TYR A CA 1
ATOM 673 C C . TYR A 1 81 ? 14.414 -2.877 -13.734 1 96.94 81 TYR A C 1
ATOM 675 O O . TYR A 1 81 ? 15.492 -3.305 -13.32 1 96.94 81 TYR A O 1
ATOM 683 N N . LYS A 1 82 ? 13.586 -3.688 -14.32 1 97.44 82 LYS A N 1
ATOM 684 C CA . LYS A 1 82 ? 13.805 -5.129 -14.391 1 97.44 82 LYS A CA 1
ATOM 685 C C . LYS A 1 82 ? 15.148 -5.457 -15.047 1 97.44 82 LYS A C 1
ATOM 687 O O . LYS A 1 82 ? 15.836 -6.387 -14.625 1 97.44 82 LYS A O 1
ATOM 692 N N . GLU A 1 83 ? 15.578 -4.605 -16.031 1 97.19 83 GLU A N 1
ATOM 693 C CA . GLU A 1 83 ? 16.812 -4.871 -16.766 1 97.19 83 GLU A CA 1
ATOM 694 C C . GLU A 1 83 ? 18.031 -4.535 -15.914 1 97.19 83 GLU A C 1
ATOM 696 O O . GLU A 1 83 ? 19.141 -4.988 -16.203 1 97.19 83 GLU A O 1
ATOM 701 N N . LYS A 1 84 ? 17.844 -3.752 -14.875 1 97.44 84 LYS A N 1
ATOM 702 C CA . LYS A 1 84 ? 18.938 -3.328 -14.016 1 97.44 84 LYS A CA 1
ATOM 703 C C . LYS A 1 84 ? 19.219 -4.359 -12.93 1 97.44 84 LYS A C 1
ATOM 705 O O . LYS A 1 84 ? 20.297 -4.352 -12.312 1 97.44 84 LYS A O 1
ATOM 710 N N . ILE A 1 85 ? 18.344 -5.277 -12.695 1 98.31 85 ILE A N 1
ATOM 711 C CA . ILE A 1 85 ? 18.406 -6.195 -11.562 1 98.31 85 ILE A CA 1
ATOM 712 C C . ILE A 1 85 ? 19.641 -7.094 -11.695 1 98.31 85 ILE A C 1
ATOM 714 O O . ILE A 1 85 ? 20.328 -7.371 -10.711 1 98.31 85 ILE A O 1
ATOM 718 N N . ARG A 1 86 ? 19.938 -7.477 -12.93 1 97.12 86 ARG A N 1
ATOM 719 C CA . ARG A 1 86 ? 21.016 -8.43 -13.18 1 97.12 86 ARG A CA 1
ATOM 720 C C . ARG A 1 86 ? 22.359 -7.875 -12.703 1 97.12 86 ARG A C 1
ATOM 722 O O . ARG A 1 86 ? 23.312 -8.633 -12.477 1 97.12 86 ARG A O 1
ATOM 729 N N . TYR A 1 87 ? 22.453 -6.547 -12.5 1 97.5 87 TYR A N 1
ATOM 730 C CA . TYR A 1 87 ? 23.719 -5.926 -12.117 1 97.5 87 TYR A CA 1
ATOM 731 C C . TYR A 1 87 ? 23.828 -5.809 -10.602 1 97.5 87 TYR A C 1
ATOM 733 O O . TYR A 1 87 ? 24.891 -5.473 -10.078 1 97.5 87 TYR A O 1
ATOM 741 N N . SER A 1 88 ? 22.797 -6.082 -9.844 1 98.44 88 SER A N 1
ATOM 742 C CA . SER A 1 88 ? 22.828 -6.047 -8.391 1 98.44 88 SER A CA 1
ATOM 743 C C . SER A 1 88 ? 23.609 -7.223 -7.82 1 98.44 88 SER A C 1
ATOM 745 O O . SER A 1 88 ? 23.312 -8.383 -8.125 1 98.44 88 SER A O 1
ATOM 747 N N . LYS A 1 89 ? 24.578 -6.926 -6.98 1 98.69 89 LYS A N 1
ATOM 748 C CA . LYS A 1 89 ? 25.344 -7.988 -6.332 1 98.69 89 LYS A CA 1
ATOM 749 C C . LYS A 1 89 ? 24.469 -8.781 -5.363 1 98.69 89 LYS A C 1
ATOM 751 O O . LYS A 1 89 ? 24.656 -9.984 -5.188 1 98.69 89 LYS A O 1
ATOM 756 N N . VAL A 1 90 ? 23.469 -8.102 -4.762 1 98.88 90 VAL A N 1
ATOM 757 C CA . VAL A 1 90 ? 22.531 -8.789 -3.898 1 98.88 90 VAL A CA 1
ATOM 758 C C . VAL A 1 90 ? 21.766 -9.836 -4.707 1 98.88 90 VAL A C 1
ATOM 760 O O . VAL A 1 90 ? 21.656 -10.992 -4.297 1 98.88 90 VAL A O 1
ATOM 763 N N . TYR A 1 91 ? 21.297 -9.422 -5.875 1 98.81 91 TYR A N 1
ATOM 764 C CA . TYR A 1 91 ? 20.562 -10.344 -6.738 1 98.81 91 TYR A CA 1
ATOM 765 C C . TYR A 1 91 ? 21.438 -11.523 -7.141 1 98.81 91 TYR A C 1
ATOM 767 O O . TYR A 1 91 ? 20.984 -12.672 -7.109 1 98.81 91 TYR A O 1
ATOM 775 N N . GLN A 1 92 ? 22.656 -11.242 -7.516 1 98.75 92 GLN A N 1
ATOM 776 C CA . GLN A 1 92 ? 23.562 -12.289 -7.965 1 98.75 92 GLN A CA 1
ATOM 777 C C . GLN A 1 92 ? 23.797 -13.32 -6.863 1 98.75 92 GLN A C 1
ATOM 779 O O . GLN A 1 92 ? 23.828 -14.523 -7.133 1 98.75 92 GLN A O 1
ATOM 784 N N . ILE A 1 93 ? 23.953 -12.867 -5.652 1 98.88 93 ILE A N 1
ATOM 785 C CA . ILE A 1 93 ? 24.141 -13.766 -4.52 1 98.88 93 ILE A CA 1
ATOM 786 C C . ILE A 1 93 ? 22.875 -14.602 -4.305 1 98.88 93 ILE A C 1
ATOM 788 O O . ILE A 1 93 ? 22.953 -15.812 -4.109 1 98.88 93 ILE A O 1
ATOM 792 N N . ILE A 1 94 ? 21.719 -13.945 -4.391 1 98.88 94 ILE A N 1
ATOM 793 C CA . ILE A 1 94 ? 20.453 -14.633 -4.188 1 98.88 94 ILE A CA 1
ATOM 794 C C . ILE A 1 94 ? 20.234 -15.672 -5.285 1 98.88 94 ILE A C 1
ATOM 796 O O . ILE A 1 94 ? 19.719 -16.766 -5.023 1 98.88 94 ILE A O 1
ATOM 800 N N . LYS A 1 95 ? 20.594 -15.336 -6.484 1 98.44 95 LYS A N 1
ATOM 801 C CA . LYS A 1 95 ? 20.453 -16.266 -7.598 1 98.44 95 LYS A CA 1
ATOM 802 C C . LYS A 1 95 ? 21.219 -17.562 -7.34 1 98.44 95 LYS A C 1
ATOM 804 O O . LYS A 1 95 ? 20.75 -18.641 -7.668 1 98.44 95 LYS A O 1
ATOM 809 N N . ASP A 1 96 ? 22.375 -17.422 -6.703 1 98.19 96 ASP A N 1
ATOM 810 C CA . ASP A 1 96 ? 23.234 -18.578 -6.441 1 98.19 96 ASP A CA 1
ATOM 811 C C . ASP A 1 96 ? 22.797 -19.312 -5.18 1 98.19 96 ASP A C 1
ATOM 813 O O . ASP A 1 96 ? 23.172 -20.469 -4.969 1 98.19 96 ASP A O 1
ATOM 817 N N . MET A 1 97 ? 22.016 -18.672 -4.32 1 98.62 97 MET A N 1
ATOM 818 C CA . MET A 1 97 ? 21.562 -19.203 -3.037 1 98.62 97 MET A CA 1
ATOM 819 C C . MET A 1 97 ? 20.516 -20.297 -3.242 1 98.62 97 MET A C 1
ATOM 821 O O . MET A 1 97 ? 19.609 -20.141 -4.07 1 98.62 97 MET A O 1
ATOM 825 N N . PRO A 1 98 ? 20.672 -21.438 -2.537 1 98.75 98 PRO A N 1
ATOM 826 C CA . PRO A 1 98 ? 19.531 -22.375 -2.553 1 98.75 98 PRO A CA 1
ATOM 827 C C . PRO A 1 98 ? 18.25 -21.766 -2.002 1 98.75 98 PRO A C 1
ATOM 829 O O . PRO A 1 98 ? 18.266 -21.109 -0.953 1 98.75 98 PRO A O 1
ATOM 832 N N . LYS A 1 99 ? 17.156 -21.969 -2.664 1 98.81 99 LYS A N 1
ATOM 833 C CA . LYS A 1 99 ? 15.93 -21.266 -2.297 1 98.81 99 LYS A CA 1
ATOM 834 C C . LYS A 1 99 ? 14.797 -22.25 -2.012 1 98.81 99 LYS A C 1
ATOM 836 O O . LYS A 1 99 ? 13.641 -21.844 -1.854 1 98.81 99 LYS A O 1
ATOM 841 N N . GLY A 1 100 ? 15.094 -23.531 -2.002 1 98.56 100 GLY A N 1
ATOM 842 C CA . GLY A 1 100 ? 14.094 -24.531 -1.65 1 98.56 100 GLY A CA 1
ATOM 843 C C . GLY A 1 100 ? 13.125 -24.828 -2.777 1 98.56 100 GLY A C 1
ATOM 844 O O . GLY A 1 100 ? 13.5 -25.406 -3.791 1 98.56 100 GLY A O 1
ATOM 845 N N . ALA A 1 101 ? 11.836 -24.328 -2.641 1 98.88 101 ALA A N 1
ATOM 846 C CA . ALA A 1 101 ? 10.781 -24.734 -3.57 1 98.88 101 ALA A CA 1
ATOM 847 C C . ALA A 1 101 ? 10.031 -23.531 -4.113 1 98.88 101 ALA A C 1
ATOM 849 O O . ALA A 1 101 ? 10.125 -22.438 -3.553 1 98.88 101 ALA A O 1
ATOM 850 N N . ALA A 1 102 ? 9.414 -23.672 -5.234 1 98.88 102 ALA A N 1
ATOM 851 C CA . ALA A 1 102 ? 8.406 -22.766 -5.773 1 98.88 102 ALA A CA 1
ATOM 852 C C . ALA A 1 102 ? 7.012 -23.391 -5.684 1 98.88 102 ALA A C 1
ATOM 854 O O . ALA A 1 102 ? 6.73 -24.391 -6.328 1 98.88 102 ALA A O 1
ATOM 855 N N . LEU A 1 103 ? 6.145 -22.719 -4.895 1 98.94 103 LEU A N 1
ATOM 856 C CA . LEU A 1 103 ? 4.902 -23.406 -4.566 1 98.94 103 LEU A CA 1
ATOM 857 C C . LEU A 1 103 ? 3.705 -22.703 -5.195 1 98.94 103 LEU A C 1
ATOM 859 O O . LEU A 1 103 ? 2.58 -23.203 -5.129 1 98.94 103 LEU A O 1
ATOM 863 N N . HIS A 1 104 ? 3.92 -21.516 -5.812 1 98.94 104 HIS A N 1
ATOM 864 C CA . HIS A 1 104 ? 2.857 -20.797 -6.504 1 98.94 104 HIS A CA 1
ATOM 865 C C . HIS A 1 104 ? 3.326 -20.297 -7.867 1 98.94 104 HIS A C 1
ATOM 867 O O . HIS A 1 104 ? 3.748 -19.156 -8.008 1 98.94 104 HIS A O 1
ATOM 873 N N . VAL A 1 105 ? 3.104 -21.125 -8.852 1 98.81 105 VAL A N 1
ATOM 874 C CA . VAL A 1 105 ? 3.424 -20.797 -10.242 1 98.81 105 VAL A CA 1
ATOM 875 C C . VAL A 1 105 ? 2.371 -21.391 -11.172 1 98.81 105 VAL A C 1
ATOM 877 O O . VAL A 1 105 ? 1.793 -22.438 -10.875 1 98.81 105 VAL A O 1
ATOM 880 N N . HIS A 1 106 ? 2.15 -20.719 -12.234 1 98.75 106 HIS A N 1
ATOM 881 C CA . HIS A 1 106 ? 1.177 -21.156 -13.227 1 98.75 106 HIS A CA 1
ATOM 882 C C . HIS A 1 106 ? 1.866 -21.656 -14.492 1 98.75 106 HIS A C 1
ATOM 884 O O . HIS A 1 106 ? 2.768 -21 -15.016 1 98.75 106 HIS A O 1
ATOM 890 N N . ASP A 1 107 ? 1.489 -22.719 -14.969 1 97.31 107 ASP A N 1
ATOM 891 C CA . ASP A 1 107 ? 2.236 -23.547 -15.906 1 97.31 107 ASP A CA 1
ATOM 892 C C . ASP A 1 107 ? 2.553 -22.781 -17.188 1 97.31 107 ASP A C 1
ATOM 894 O O . ASP A 1 107 ? 3.705 -22.75 -17.625 1 97.31 107 ASP A O 1
ATOM 898 N N . MET A 1 108 ? 1.642 -22.047 -17.766 1 97.94 108 MET A N 1
ATOM 899 C CA . MET A 1 108 ? 1.853 -21.484 -19.109 1 97.94 108 MET A CA 1
ATOM 900 C C . MET A 1 108 ? 2.49 -20.094 -19.016 1 97.94 108 MET A C 1
ATOM 902 O O . MET A 1 108 ? 2.842 -19.516 -20.047 1 97.94 108 MET A O 1
ATOM 906 N N . GLY A 1 109 ? 2.689 -19.594 -17.812 1 98.44 109 GLY A N 1
ATOM 907 C CA . GLY A 1 109 ? 3.252 -18.266 -17.641 1 98.44 109 GLY A CA 1
ATOM 908 C C . GLY A 1 109 ? 4.645 -18.281 -17.031 1 98.44 109 GLY A C 1
ATOM 909 O O . GLY A 1 109 ? 5.059 -17.312 -16.406 1 98.44 109 GLY A O 1
ATOM 910 N N . ILE A 1 110 ? 5.445 -19.344 -17.25 1 98.69 110 ILE A N 1
ATOM 911 C CA . ILE A 1 110 ? 6.691 -19.484 -16.5 1 98.69 110 ILE A CA 1
ATOM 912 C C . ILE A 1 110 ? 7.875 -19.125 -17.406 1 98.69 110 ILE A C 1
ATOM 914 O O . ILE A 1 110 ? 8.734 -18.328 -17.031 1 98.69 110 ILE A O 1
ATOM 918 N N . LEU A 1 111 ? 7.973 -19.75 -18.594 1 98.69 111 LEU A N 1
ATOM 919 C CA . LEU A 1 111 ? 9.078 -19.438 -19.5 1 98.69 111 LEU A CA 1
ATOM 920 C C . LEU A 1 111 ? 8.781 -18.188 -20.328 1 98.69 111 LEU A C 1
ATOM 922 O O . LEU A 1 111 ? 7.641 -17.984 -20.734 1 98.69 111 LEU A O 1
ATOM 926 N N . GLY A 1 112 ? 9.727 -17.375 -20.672 1 98.19 112 GLY A N 1
ATOM 927 C CA . GLY A 1 112 ? 9.562 -16.031 -21.188 1 98.19 112 GLY A CA 1
ATOM 928 C C . GLY A 1 112 ? 9.375 -15.977 -22.688 1 98.19 112 GLY A C 1
ATOM 929 O O . GLY A 1 112 ? 9.297 -17.016 -23.344 1 98.19 112 GLY A O 1
ATOM 930 N N . PRO A 1 113 ? 9.297 -14.797 -23.219 1 98.5 113 PRO A N 1
ATOM 931 C CA . PRO A 1 113 ? 8.953 -14.602 -24.625 1 98.5 113 PRO A CA 1
ATOM 932 C C . PRO A 1 113 ? 10 -15.18 -25.578 1 98.5 113 PRO A C 1
ATOM 934 O O . PRO A 1 113 ? 9.664 -15.625 -26.672 1 98.5 113 PRO A O 1
ATOM 937 N N . ASP A 1 114 ? 11.258 -15.203 -25.172 1 98.19 114 ASP A N 1
ATOM 938 C CA . ASP A 1 114 ? 12.289 -15.75 -26.062 1 98.19 114 ASP A CA 1
ATOM 939 C C . ASP A 1 114 ? 12.094 -17.25 -26.266 1 98.19 114 ASP A C 1
ATOM 941 O O . ASP A 1 114 ? 12.297 -17.766 -27.359 1 98.19 114 ASP A O 1
ATOM 945 N N . TYR A 1 115 ? 11.805 -17.906 -25.203 1 98.69 115 TYR A N 1
ATOM 946 C CA . TYR A 1 115 ? 11.484 -19.312 -25.328 1 98.69 115 TYR A CA 1
ATOM 947 C C . TYR A 1 115 ? 10.297 -19.531 -26.25 1 98.69 115 TYR A C 1
ATOM 949 O O . TYR A 1 115 ? 10.328 -20.391 -27.125 1 98.69 115 TYR A O 1
ATOM 957 N N . LEU A 1 116 ? 9.258 -18.766 -26.047 1 98.81 116 LEU A N 1
ATOM 958 C CA . LEU A 1 116 ? 8.047 -18.875 -26.859 1 98.81 116 LEU A CA 1
ATOM 959 C C . LEU A 1 116 ? 8.336 -18.562 -28.312 1 98.81 116 LEU A C 1
ATOM 961 O O . LEU A 1 116 ? 7.785 -19.219 -29.219 1 98.81 116 LEU A O 1
ATOM 965 N N . MET A 1 117 ? 9.164 -17.594 -28.562 1 98.56 117 MET A N 1
ATOM 966 C CA . MET A 1 117 ? 9.562 -17.266 -29.922 1 98.56 117 MET A CA 1
ATOM 967 C C . MET A 1 117 ? 10.242 -18.453 -30.594 1 98.56 117 MET A C 1
ATOM 969 O O . MET A 1 117 ? 10.039 -18.703 -31.781 1 98.56 117 MET A O 1
ATOM 973 N N . ASN A 1 118 ? 11.07 -19.156 -29.828 1 98.62 118 ASN A N 1
ATOM 974 C CA . ASN A 1 118 ? 11.719 -20.328 -30.391 1 98.62 118 ASN A CA 1
ATOM 975 C C . ASN A 1 118 ? 10.703 -21.359 -30.859 1 98.62 118 ASN A C 1
ATOM 977 O O . ASN A 1 118 ? 10.906 -22.031 -31.859 1 98.62 118 ASN A O 1
ATOM 981 N N . ILE A 1 119 ? 9.656 -21.516 -30.125 1 98.62 119 ILE A N 1
ATOM 982 C CA . ILE A 1 119 ? 8.602 -22.453 -30.484 1 98.62 119 ILE A CA 1
ATOM 983 C C . ILE A 1 119 ? 7.992 -22.047 -31.828 1 98.62 119 ILE A C 1
ATOM 985 O O . ILE A 1 119 ? 7.629 -22.891 -32.625 1 98.62 119 ILE A O 1
ATOM 989 N N . THR A 1 120 ? 7.93 -20.766 -32.125 1 98.44 120 THR A N 1
ATOM 990 C CA . THR A 1 120 ? 7.273 -20.266 -33.344 1 98.44 120 THR A CA 1
ATOM 991 C C . THR A 1 120 ? 8.086 -20.625 -34.594 1 98.44 120 THR A C 1
ATOM 993 O O . THR A 1 120 ? 7.613 -20.469 -35.719 1 98.44 120 THR A O 1
ATOM 996 N N . TYR A 1 121 ? 9.273 -21.078 -34.438 1 98.25 121 TYR A N 1
ATOM 997 C CA . TYR A 1 121 ? 10.117 -21.469 -35.562 1 98.25 121 TYR A CA 1
ATOM 998 C C . TYR A 1 121 ? 9.914 -22.938 -35.938 1 98.25 121 TYR A C 1
ATOM 1000 O O . TYR A 1 121 ? 10.461 -23.422 -36.938 1 98.25 121 TYR A O 1
ATOM 1008 N N . MET A 1 122 ? 9.172 -23.609 -35.156 1 98.19 122 MET A N 1
ATOM 1009 C CA . MET A 1 122 ? 8.914 -25.016 -35.438 1 98.19 122 MET A CA 1
ATOM 1010 C C . MET A 1 122 ? 7.961 -25.188 -36.625 1 98.19 122 MET A C 1
ATOM 1012 O O . MET A 1 122 ? 7.199 -24.266 -36.938 1 98.19 122 MET A O 1
ATOM 1016 N N . ASP A 1 123 ? 7.949 -26.406 -37.156 1 97.12 123 ASP A N 1
ATOM 1017 C CA . ASP A 1 123 ? 7.117 -26.688 -38.312 1 97.12 123 ASP A CA 1
ATOM 1018 C C . ASP A 1 123 ? 5.648 -26.797 -37.906 1 97.12 123 ASP A C 1
ATOM 1020 O O . ASP A 1 123 ? 5.328 -27.141 -36.781 1 97.12 123 ASP A O 1
ATOM 1024 N N . ASN A 1 124 ? 4.77 -26.422 -38.875 1 98.06 124 ASN A N 1
ATOM 1025 C CA . ASN A 1 124 ? 3.336 -26.688 -38.812 1 98.06 124 ASN A CA 1
ATOM 1026 C C . ASN A 1 124 ? 2.625 -25.719 -37.875 1 98.06 124 ASN A C 1
ATOM 1028 O O . ASN A 1 124 ? 1.535 -26.016 -37.375 1 98.06 124 ASN A O 1
ATOM 1032 N N . LEU A 1 125 ? 3.279 -24.609 -37.531 1 98.62 125 LEU A N 1
ATOM 1033 C CA . LEU A 1 125 ? 2.59 -23.594 -36.75 1 98.62 125 LEU A CA 1
ATOM 1034 C C . LEU A 1 125 ? 1.88 -22.594 -37.656 1 98.62 125 LEU A C 1
ATOM 1036 O O . LEU A 1 125 ? 2.506 -21.984 -38.531 1 98.62 125 LEU A O 1
ATOM 1040 N N . TYR A 1 126 ? 0.637 -22.469 -37.5 1 98.12 126 TYR A N 1
ATOM 1041 C CA . TYR A 1 126 ? -0.171 -21.484 -38.219 1 98.12 126 TYR A CA 1
ATOM 1042 C C . TYR A 1 126 ? -0.456 -20.281 -37.344 1 98.12 126 TYR A C 1
ATOM 1044 O O . TYR A 1 126 ? -0.524 -20.391 -36.125 1 98.12 126 TYR A O 1
ATOM 1052 N N . VAL A 1 127 ? -0.603 -19.125 -37.969 1 97.62 127 VAL A N 1
ATOM 1053 C CA . VAL A 1 127 ? -0.953 -17.891 -37.25 1 97.62 127 VAL A CA 1
ATOM 1054 C C . VAL A 1 127 ? -2.082 -17.172 -38 1 97.62 127 VAL A C 1
ATOM 1056 O O . VAL A 1 127 ? -2.18 -17.266 -39.219 1 97.62 127 VAL A O 1
ATOM 1059 N N . CYS A 1 128 ? -2.939 -16.625 -37.312 1 96.19 128 CYS A N 1
ATOM 1060 C CA . CYS A 1 128 ? -3.955 -15.711 -37.812 1 96.19 128 CYS A CA 1
ATOM 1061 C C . CYS A 1 128 ? -3.959 -14.414 -37 1 96.19 128 CYS A C 1
ATOM 1063 O O . CYS A 1 128 ? -4.137 -14.438 -35.781 1 96.19 128 CYS A O 1
ATOM 1065 N N . PHE A 1 129 ? -3.678 -13.258 -37.656 1 90.94 129 PHE A N 1
ATOM 1066 C CA . PHE A 1 129 ? -3.648 -11.961 -37 1 90.94 129 PHE A CA 1
ATOM 1067 C C . PHE A 1 129 ? -5.035 -11.328 -36.969 1 90.94 129 PHE A C 1
ATOM 1069 O O . PHE A 1 129 ? -5.613 -11.062 -38.031 1 90.94 129 PHE A O 1
ATOM 1076 N N . ASP A 1 130 ? -5.578 -11.18 -35.812 1 84.25 130 ASP A N 1
ATOM 1077 C CA . ASP A 1 130 ? -6.867 -10.555 -35.562 1 84.25 130 ASP A CA 1
ATOM 1078 C C . ASP A 1 130 ? -6.742 -9.484 -34.469 1 84.25 130 ASP A C 1
ATOM 1080 O O . ASP A 1 130 ? -5.75 -8.75 -34.438 1 84.25 130 ASP A O 1
ATOM 1084 N N . ARG A 1 131 ? -7.754 -9.281 -33.688 1 76.44 131 ARG A N 1
ATOM 1085 C CA . ARG A 1 131 ? -7.641 -8.406 -32.531 1 76.44 131 ARG A CA 1
ATOM 1086 C C . ARG A 1 131 ? -6.512 -8.867 -31.594 1 76.44 131 ARG A C 1
ATOM 1088 O O . ARG A 1 131 ? -5.859 -8.047 -30.953 1 76.44 131 ARG A O 1
ATOM 1095 N N . ASN A 1 132 ? -6.469 -10.25 -31.562 1 84.88 132 ASN A N 1
ATOM 1096 C CA . ASN A 1 132 ? -5.344 -10.938 -30.922 1 84.88 132 ASN A CA 1
ATOM 1097 C C . ASN A 1 132 ? -4.652 -11.883 -31.906 1 84.88 132 ASN A C 1
ATOM 1099 O O . ASN A 1 132 ? -5.219 -12.25 -32.938 1 84.88 132 ASN A O 1
ATOM 1103 N N . VAL A 1 133 ? -3.477 -12.227 -31.641 1 94.38 133 VAL A N 1
ATOM 1104 C CA . VAL A 1 133 ? -2.762 -13.195 -32.469 1 94.38 133 VAL A CA 1
ATOM 1105 C C . VAL A 1 133 ? -3.166 -14.609 -32.062 1 94.38 133 VAL A C 1
ATOM 1107 O O . VAL A 1 133 ? -3.158 -14.961 -30.875 1 94.38 133 VAL A O 1
ATOM 1110 N N . ASN A 1 134 ? -3.584 -15.359 -33.031 1 96.19 134 ASN A N 1
ATOM 1111 C CA . ASN A 1 134 ? -3.938 -16.766 -32.812 1 96.19 134 ASN A CA 1
ATOM 1112 C C . ASN A 1 134 ? -2.885 -17.703 -33.406 1 96.19 134 ASN A C 1
ATOM 1114 O O . ASN A 1 134 ? -2.498 -17.562 -34.562 1 96.19 134 ASN A O 1
ATOM 1118 N N . LEU A 1 135 ? -2.434 -18.578 -32.594 1 97.75 135 LEU A N 1
ATOM 1119 C CA . LEU A 1 135 ? -1.405 -19.531 -33 1 97.75 135 LEU A CA 1
ATOM 1120 C C . LEU A 1 135 ? -1.864 -20.969 -32.719 1 97.75 135 LEU A C 1
ATOM 1122 O O . LEU A 1 135 ? -2.418 -21.266 -31.672 1 97.75 135 LEU A O 1
ATOM 1126 N N . LYS A 1 136 ? -1.621 -21.844 -33.719 1 97.81 136 LYS A N 1
ATOM 1127 C CA . LYS A 1 136 ? -2.033 -23.234 -33.531 1 97.81 136 LYS A CA 1
ATOM 1128 C C . LYS A 1 136 ? -1.197 -24.156 -34.406 1 97.81 136 LYS A C 1
ATOM 1130 O O . LYS A 1 136 ? -0.984 -23.875 -35.594 1 97.81 136 LYS A O 1
ATOM 1135 N N . PHE A 1 137 ? -0.693 -25.203 -33.875 1 98.44 137 PHE A N 1
ATOM 1136 C CA . PHE A 1 137 ? -0.046 -26.25 -34.656 1 98.44 137 PHE A CA 1
ATOM 1137 C C . PHE A 1 137 ? -1.081 -27.141 -35.344 1 98.44 137 PHE A C 1
ATOM 1139 O O . PHE A 1 137 ? -2.049 -27.578 -34.719 1 98.44 137 PHE A O 1
ATOM 1146 N N . SER A 1 138 ? -0.854 -27.328 -36.625 1 98.12 138 SER A N 1
ATOM 1147 C CA . SER A 1 138 ? -1.804 -28.109 -37.406 1 98.12 138 SER A CA 1
ATOM 1148 C C . SER A 1 138 ? -1.159 -28.656 -38.656 1 98.12 138 SER A C 1
ATOM 1150 O O . SER A 1 138 ? -0.203 -28.062 -39.188 1 98.12 138 SER A O 1
ATOM 1152 N N . ASN A 1 139 ? -1.625 -29.781 -39.125 1 96.88 139 ASN A N 1
ATOM 1153 C CA . ASN A 1 139 ? -1.105 -30.328 -40.375 1 96.88 139 ASN A CA 1
ATOM 1154 C C . ASN A 1 139 ? -1.792 -29.703 -41.594 1 96.88 139 ASN A C 1
ATOM 1156 O O . ASN A 1 139 ? -1.327 -29.875 -42.719 1 96.88 139 ASN A O 1
ATOM 1160 N N . LYS A 1 140 ? -2.916 -29.031 -41.469 1 96.31 140 LYS A N 1
ATOM 1161 C CA . LYS A 1 140 ? -3.627 -28.234 -42.469 1 96.31 140 LYS A CA 1
ATOM 1162 C C . LYS A 1 140 ? -4.113 -26.906 -41.875 1 96.31 140 LYS A C 1
ATOM 1164 O O . LYS A 1 140 ? -4.129 -26.734 -40.625 1 96.31 140 LYS A O 1
ATOM 1169 N N . PRO A 1 141 ? -4.457 -26.016 -42.688 1 95.69 141 PRO A N 1
ATOM 1170 C CA . PRO A 1 141 ? -4.957 -24.766 -42.125 1 95.69 141 PRO A CA 1
ATOM 1171 C C . PRO A 1 141 ? -6.117 -24.969 -41.125 1 95.69 141 PRO A C 1
ATOM 1173 O O . PRO A 1 141 ? -7.074 -25.672 -41.469 1 95.69 141 PRO A O 1
ATOM 1176 N N . PRO A 1 142 ? -6.023 -24.375 -39.938 1 95.5 142 PRO A N 1
ATOM 1177 C CA . PRO A 1 142 ? -7.082 -24.578 -38.938 1 95.5 142 PRO A CA 1
ATOM 1178 C C . PRO A 1 142 ? -8.445 -24.094 -39.406 1 95.5 142 PRO A C 1
ATOM 1180 O O . PRO A 1 142 ? -8.539 -23.078 -40.094 1 95.5 142 PRO A O 1
ATOM 1183 N N . ASN A 1 143 ? -9.508 -24.844 -39 1 91.06 143 ASN A N 1
ATOM 1184 C CA . ASN A 1 143 ? -10.883 -24.438 -39.281 1 91.06 143 ASN A CA 1
ATOM 1185 C C . ASN A 1 143 ? -11.492 -23.672 -38.125 1 91.06 143 ASN A C 1
ATOM 1187 O O . ASN A 1 143 ? -12.523 -24.062 -37.562 1 91.06 143 ASN A O 1
ATOM 1191 N N . ILE A 1 144 ? -10.906 -22.688 -37.656 1 91.81 144 ILE A N 1
ATOM 1192 C CA . ILE A 1 144 ? -11.328 -21.797 -36.594 1 91.81 144 ILE A CA 1
ATOM 1193 C C . ILE A 1 144 ? -11.555 -20.391 -37.125 1 91.81 144 ILE A C 1
ATOM 1195 O O . ILE A 1 144 ? -10.711 -19.859 -37.844 1 91.81 144 ILE A O 1
ATOM 1199 N N . PRO A 1 145 ? -12.68 -19.828 -36.906 1 90.94 145 PRO A N 1
ATOM 1200 C CA . PRO A 1 145 ? -12.945 -18.469 -37.438 1 90.94 145 PRO A CA 1
ATOM 1201 C C . PRO A 1 145 ? -11.898 -17.453 -36.969 1 90.94 145 PRO A C 1
ATOM 1203 O O . PRO A 1 145 ? -11.469 -17.484 -35.812 1 90.94 145 PRO A O 1
ATOM 1206 N N . CYS A 1 146 ? -11.414 -16.781 -37.844 1 90.25 146 CYS A N 1
ATOM 1207 C CA . CYS A 1 146 ? -10.469 -15.695 -37.625 1 90.25 146 CYS A CA 1
ATOM 1208 C C . CYS A 1 146 ? -10.617 -14.617 -38.688 1 90.25 146 CYS A C 1
ATOM 1210 O O . CYS A 1 146 ? -10.891 -14.922 -39.844 1 90.25 146 CYS A O 1
ATOM 1212 N N . ASP A 1 147 ? -10.656 -13.359 -38.344 1 90.38 147 ASP A N 1
ATOM 1213 C CA . ASP A 1 147 ? -10.836 -12.258 -39.281 1 90.38 147 ASP A CA 1
ATOM 1214 C C . ASP A 1 147 ? -9.742 -12.258 -40.375 1 90.38 147 ASP A C 1
ATOM 1216 O O . ASP A 1 147 ? -10.008 -11.945 -41.531 1 90.38 147 ASP A O 1
ATOM 1220 N N . GLY A 1 148 ? -8.594 -12.703 -40 1 88.69 148 GLY A N 1
ATOM 1221 C CA . GLY A 1 148 ? -7.52 -12.836 -40.969 1 88.69 148 GLY A CA 1
ATOM 1222 C C . GLY A 1 148 ? -7.453 -14.203 -41.625 1 88.69 148 GLY A C 1
ATOM 1223 O O . GLY A 1 148 ? -8.461 -14.906 -41.688 1 88.69 148 GLY A O 1
ATOM 1224 N N . GLU A 1 149 ? -6.371 -14.438 -42.281 1 91.69 149 GLU A N 1
ATOM 1225 C CA . GLU A 1 149 ? -6.129 -15.734 -42.906 1 91.69 149 GLU A CA 1
ATOM 1226 C C . GLU A 1 149 ? -5.074 -16.531 -42.156 1 91.69 149 GLU A C 1
ATOM 1228 O O . GLU A 1 149 ? -4.043 -15.984 -41.75 1 91.69 149 GLU A O 1
ATOM 1233 N N . TRP A 1 150 ? -5.453 -17.828 -41.969 1 96.69 150 TRP A N 1
ATOM 1234 C CA . TRP A 1 150 ? -4.461 -18.719 -41.375 1 96.69 150 TRP A CA 1
ATOM 1235 C C . TRP A 1 150 ? -3.314 -18.969 -42.375 1 96.69 150 TRP A C 1
ATOM 12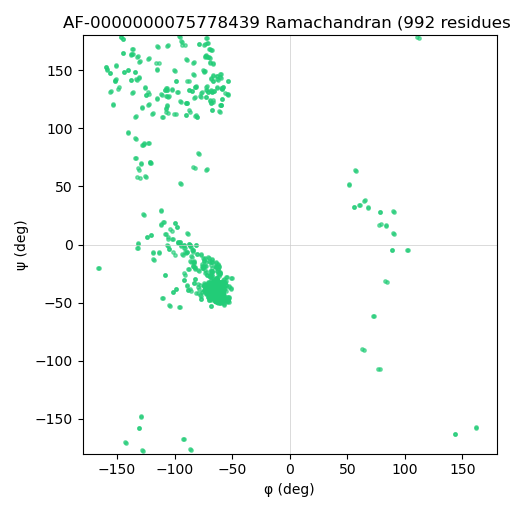37 O O . TRP A 1 150 ? -3.537 -19.359 -43.5 1 96.69 150 TRP A O 1
ATOM 1247 N N . GLN A 1 151 ? -2.162 -18.672 -41.906 1 96.88 151 GLN A N 1
ATOM 1248 C CA . GLN A 1 151 ? -0.955 -18.906 -42.688 1 96.88 151 GLN A CA 1
ATOM 1249 C C . GLN A 1 151 ? 0.136 -19.562 -41.844 1 96.88 151 GLN A C 1
ATOM 1251 O O . GLN A 1 151 ? 0.173 -19.359 -40.625 1 96.88 151 GLN A O 1
ATOM 1256 N N . LEU A 1 152 ? 0.924 -20.359 -42.5 1 98 152 LEU A N 1
ATOM 1257 C CA . LEU A 1 152 ? 2.086 -20.875 -41.781 1 98 152 LEU A CA 1
ATOM 1258 C C . LEU A 1 152 ? 3.031 -19.75 -41.375 1 98 152 LEU A C 1
ATOM 1260 O O . LEU A 1 152 ? 3.357 -18.891 -42.188 1 98 152 LEU A O 1
ATOM 1264 N N . VAL A 1 153 ? 3.5 -19.766 -40.156 1 98.31 153 VAL A N 1
ATOM 1265 C CA . VAL A 1 153 ? 4.434 -18.75 -39.688 1 98.31 153 VAL A CA 1
ATOM 1266 C C . VAL A 1 153 ? 5.703 -18.766 -40.531 1 98.31 153 VAL A C 1
ATOM 1268 O O . VAL A 1 153 ? 6.246 -17.719 -40.875 1 98.31 153 VAL A O 1
ATOM 1271 N N . SER A 1 154 ? 6.168 -19.969 -40.906 1 97.62 154 SER A N 1
ATOM 1272 C CA . SER A 1 154 ? 7.363 -20.125 -41.719 1 97.62 154 SER A CA 1
ATOM 1273 C C . SER A 1 154 ? 7.188 -19.453 -43.062 1 97.62 154 SER A C 1
ATOM 1275 O O . SER A 1 154 ? 8.109 -18.812 -43.562 1 97.62 154 SER A O 1
ATOM 1277 N N . LYS A 1 155 ? 6.039 -19.547 -43.625 1 97.25 155 LYS A N 1
ATOM 1278 C CA . LYS A 1 155 ? 5.766 -18.922 -44.938 1 97.25 155 LYS A CA 1
ATOM 1279 C C . LYS A 1 155 ? 5.793 -17.406 -44.812 1 97.25 155 LYS A C 1
ATOM 1281 O O . LYS A 1 155 ? 6.297 -16.719 -45.719 1 97.25 155 LYS A O 1
ATOM 1286 N N . ILE A 1 156 ? 5.172 -16.922 -43.781 1 97 156 ILE A N 1
ATOM 1287 C CA . ILE A 1 156 ? 5.184 -15.477 -43.531 1 97 156 ILE A CA 1
ATOM 1288 C C . ILE A 1 156 ? 6.621 -14.977 -43.406 1 97 156 ILE A C 1
ATOM 1290 O O . ILE A 1 156 ? 6.988 -13.961 -44 1 97 156 ILE A O 1
ATOM 1294 N N . ARG A 1 157 ? 7.422 -15.688 -42.625 1 97.06 157 ARG A N 1
ATOM 1295 C CA . ARG A 1 157 ? 8.82 -15.305 -42.438 1 97.06 157 ARG A CA 1
ATOM 1296 C C . ARG A 1 157 ? 9.57 -15.305 -43.781 1 97.06 157 ARG A C 1
ATOM 1298 O O . ARG A 1 157 ? 10.43 -14.453 -44 1 97.06 157 ARG A O 1
ATOM 1305 N N . ASP A 1 158 ? 9.258 -16.141 -44.625 1 96.31 158 ASP A N 1
ATOM 1306 C CA . ASP A 1 158 ? 9.914 -16.281 -45.938 1 96.31 158 ASP A CA 1
ATOM 1307 C C . ASP A 1 158 ? 9.531 -15.125 -46.875 1 96.31 158 ASP A C 1
ATOM 1309 O O . ASP A 1 158 ? 10.305 -14.766 -47.75 1 96.31 158 ASP A O 1
ATOM 1313 N N . THR A 1 159 ? 8.414 -14.492 -46.656 1 95.5 159 THR A N 1
ATOM 1314 C CA . THR A 1 159 ? 7.891 -13.578 -47.656 1 95.5 159 THR A CA 1
ATOM 1315 C C . THR A 1 159 ? 7.805 -12.156 -47.125 1 95.5 159 THR A C 1
ATOM 1317 O O . THR A 1 159 ? 7.57 -11.211 -47.875 1 95.5 159 THR A O 1
ATOM 1320 N N . CYS A 1 160 ? 7.938 -11.914 -45.812 1 92.06 160 CYS A N 1
ATOM 1321 C CA . CYS A 1 160 ? 7.613 -10.648 -45.156 1 92.06 160 CYS A CA 1
ATOM 1322 C C . CYS A 1 160 ? 8.664 -9.586 -45.5 1 92.06 160 CYS A C 1
ATOM 1324 O O . CYS A 1 160 ? 8.422 -8.391 -45.312 1 92.06 160 CYS A O 1
ATOM 1326 N N . GLY A 1 161 ? 9.82 -9.906 -46.031 1 93.38 161 GLY A N 1
ATOM 1327 C CA . GLY A 1 161 ? 10.867 -8.969 -46.406 1 93.38 161 GLY A CA 1
ATOM 1328 C C . GLY A 1 161 ? 11.773 -8.602 -45.25 1 93.38 161 GLY A C 1
ATOM 1329 O O . GLY A 1 161 ? 12.953 -8.289 -45.469 1 93.38 161 GLY A O 1
ATOM 1330 N N . ASN A 1 162 ? 11.188 -8.586 -44.031 1 96.81 162 ASN A N 1
ATOM 1331 C CA . ASN A 1 162 ? 11.977 -8.234 -42.875 1 96.81 162 ASN A CA 1
ATOM 1332 C C . ASN A 1 162 ? 11.609 -9.117 -41.656 1 96.81 162 ASN A C 1
ATOM 1334 O O . ASN A 1 162 ? 10.773 -8.742 -40.844 1 96.81 162 ASN A O 1
ATOM 1338 N N . ILE A 1 163 ? 12.352 -10.125 -41.469 1 96.81 163 ILE A N 1
ATOM 1339 C CA . ILE A 1 163 ? 12.078 -11.141 -40.438 1 96.81 163 ILE A CA 1
ATOM 1340 C C . ILE A 1 163 ? 12.25 -10.531 -39.062 1 96.81 163 ILE A C 1
ATOM 1342 O O . ILE A 1 163 ? 11.469 -10.836 -38.156 1 96.81 163 ILE A O 1
ATOM 1346 N N . THR A 1 164 ? 13.227 -9.68 -38.875 1 97.38 164 THR A N 1
ATOM 1347 C CA . THR A 1 164 ? 13.492 -9.039 -37.594 1 97.38 164 THR A CA 1
ATOM 1348 C C . THR A 1 164 ? 12.289 -8.227 -37.156 1 97.38 164 THR A C 1
ATOM 1350 O O . THR A 1 164 ? 11.906 -8.281 -35.969 1 97.38 164 THR A O 1
ATOM 1353 N N . LYS A 1 165 ? 11.773 -7.469 -38 1 97.19 165 LYS A N 1
ATOM 1354 C CA . LYS A 1 165 ? 10.602 -6.648 -37.688 1 97.19 165 LYS A CA 1
ATOM 1355 C C . LYS A 1 165 ? 9.391 -7.52 -37.375 1 97.19 165 LYS A C 1
ATOM 1357 O O . LYS A 1 165 ? 8.633 -7.227 -36.438 1 97.19 165 LYS A O 1
ATOM 1362 N N . PHE A 1 166 ? 9.203 -8.57 -38.188 1 97.12 166 PHE A N 1
ATOM 1363 C CA . PHE A 1 166 ? 8.102 -9.5 -37.969 1 97.12 166 PHE A CA 1
ATOM 1364 C C . PHE A 1 166 ? 8.219 -10.133 -36.594 1 97.12 166 PHE A C 1
ATOM 1366 O O . PHE A 1 166 ? 7.25 -10.164 -35.812 1 97.12 166 PHE A O 1
ATOM 1373 N N . ASP A 1 167 ? 9.383 -10.594 -36.25 1 97.94 167 ASP A N 1
ATOM 1374 C CA . ASP A 1 167 ? 9.617 -11.266 -34.969 1 97.94 167 ASP A CA 1
ATOM 1375 C C . ASP A 1 167 ? 9.43 -10.305 -33.812 1 97.94 167 ASP A C 1
ATOM 1377 O O . ASP A 1 167 ? 8.891 -10.688 -32.75 1 97.94 167 ASP A O 1
ATOM 1381 N N . ALA A 1 168 ? 9.883 -9.102 -34 1 97.06 168 ALA A N 1
ATOM 1382 C CA . ALA A 1 168 ? 9.719 -8.109 -32.938 1 97.06 168 ALA A CA 1
ATOM 1383 C C . ALA A 1 168 ? 8.242 -7.852 -32.656 1 97.06 168 ALA A C 1
ATOM 1385 O O . ALA A 1 168 ? 7.855 -7.707 -31.5 1 97.06 168 ALA A O 1
ATOM 1386 N N . LYS A 1 169 ? 7.473 -7.789 -33.656 1 95.38 169 LYS A N 1
ATOM 1387 C CA . LYS A 1 169 ? 6.039 -7.574 -33.5 1 95.38 169 LYS A CA 1
ATOM 1388 C C . LYS A 1 169 ? 5.367 -8.773 -32.844 1 95.38 169 LYS A C 1
ATOM 1390 O O . LYS A 1 169 ? 4.512 -8.609 -31.969 1 95.38 169 LYS A O 1
ATOM 1395 N N . LEU A 1 170 ? 5.754 -9.969 -33.281 1 97 170 LEU A N 1
ATOM 1396 C CA . LEU A 1 170 ? 5.184 -11.195 -32.75 1 97 170 LEU A CA 1
ATOM 1397 C C . LEU A 1 170 ? 5.551 -11.352 -31.266 1 97 170 LEU A C 1
ATOM 1399 O O . LEU A 1 170 ? 4.715 -11.75 -30.453 1 97 170 LEU A O 1
ATOM 1403 N N . ARG A 1 171 ? 6.754 -11.023 -30.891 1 97.62 171 ARG A N 1
ATOM 1404 C CA . ARG A 1 171 ? 7.273 -11.172 -29.531 1 97.62 171 ARG A CA 1
ATOM 1405 C C . ARG A 1 171 ? 6.457 -10.359 -28.547 1 97.62 171 ARG A C 1
ATOM 1407 O O . ARG A 1 171 ? 6.285 -10.773 -27.391 1 97.62 171 ARG A O 1
ATOM 1414 N N . LYS A 1 172 ? 5.93 -9.234 -29.016 1 95.81 172 LYS A N 1
ATOM 1415 C CA . LYS A 1 172 ? 5.172 -8.336 -28.156 1 95.81 172 LYS A CA 1
ATOM 1416 C C . LYS A 1 172 ? 3.916 -9.016 -27.609 1 95.81 172 LYS A C 1
ATOM 1418 O O . LYS A 1 172 ? 3.393 -8.633 -26.562 1 95.81 172 LYS A O 1
ATOM 1423 N N . HIS A 1 173 ? 3.48 -10.047 -28.281 1 96.38 173 HIS A N 1
ATOM 1424 C CA . HIS A 1 173 ? 2.268 -10.75 -27.875 1 96.38 173 HIS A CA 1
ATOM 1425 C C . HIS A 1 173 ? 2.568 -11.797 -26.812 1 96.38 173 HIS A C 1
ATOM 1427 O O . HIS A 1 173 ? 1.649 -12.383 -26.234 1 96.38 173 HIS A O 1
ATOM 1433 N N . PHE A 1 174 ? 3.92 -11.977 -26.484 1 98.06 174 PHE A N 1
ATOM 1434 C CA . PHE A 1 174 ? 4.324 -13.008 -25.531 1 98.06 174 PH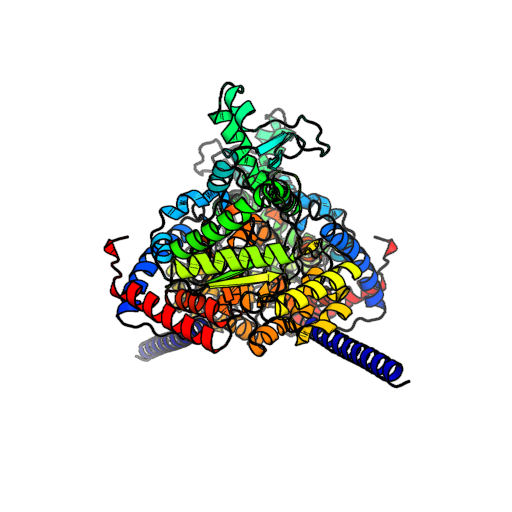E A CA 1
ATOM 1435 C C . PHE A 1 174 ? 4.805 -12.375 -24.234 1 98.06 174 PHE A C 1
ATOM 1437 O O . PHE A 1 174 ? 5.504 -13.023 -23.453 1 98.06 174 PHE A O 1
ATOM 1444 N N . SER A 1 175 ? 4.41 -11.078 -24 1 98.12 175 SER A N 1
ATOM 1445 C CA . SER A 1 175 ? 4.852 -10.375 -22.797 1 98.12 175 SER A CA 1
ATOM 1446 C C . SER A 1 175 ? 3.943 -9.195 -22.484 1 98.12 175 SER A C 1
ATOM 1448 O O . SER A 1 175 ? 3.35 -8.602 -23.391 1 98.12 175 SER A O 1
ATOM 1450 N N . LEU A 1 176 ? 3.859 -8.836 -21.219 1 98.75 176 LEU A N 1
ATOM 1451 C CA . LEU A 1 176 ? 3.133 -7.645 -20.797 1 98.75 176 LEU A CA 1
ATOM 1452 C C . LEU A 1 176 ? 4.055 -6.43 -20.781 1 98.75 176 LEU A C 1
ATOM 1454 O O . LEU A 1 176 ? 3.6 -5.305 -20.562 1 98.75 176 LEU A O 1
ATOM 1458 N N . VAL A 1 177 ? 5.336 -6.582 -20.984 1 98.62 177 VAL A N 1
ATOM 1459 C CA . VAL A 1 177 ? 6.32 -5.527 -20.75 1 98.62 177 VAL A CA 1
ATOM 1460 C C . VAL A 1 177 ? 6.121 -4.406 -21.766 1 98.62 177 VAL A C 1
ATOM 1462 O O . VAL A 1 177 ? 5.969 -4.66 -22.969 1 98.62 177 VAL A O 1
ATOM 1465 N N . VAL A 1 178 ? 6.086 -3.252 -21.266 1 97.5 178 VAL A N 1
ATOM 1466 C CA . VAL A 1 178 ? 5.996 -2.053 -22.094 1 97.5 178 VAL A CA 1
ATOM 1467 C C . VAL A 1 178 ? 6.953 -0.987 -21.578 1 97.5 178 VAL A C 1
ATOM 1469 O O . VAL A 1 178 ? 7.449 -1.092 -20.453 1 97.5 178 VAL A O 1
ATOM 1472 N N . GLU A 1 179 ? 7.168 0.041 -22.312 1 94.56 179 GLU A N 1
ATOM 1473 C CA . GLU A 1 179 ? 8.086 1.108 -21.953 1 94.56 179 GLU A CA 1
ATOM 1474 C C . GLU A 1 179 ? 7.449 2.064 -20.938 1 94.56 179 GLU A C 1
ATOM 1476 O O . GLU A 1 179 ? 8.117 2.557 -20.031 1 94.56 179 GLU A O 1
ATOM 1481 N N . ASN A 1 180 ? 6.176 2.367 -21.047 1 93.25 180 ASN A N 1
ATOM 1482 C CA . ASN A 1 180 ? 5.453 3.314 -20.203 1 93.25 180 ASN A CA 1
ATOM 1483 C C . ASN A 1 180 ? 4.289 2.646 -19.469 1 93.25 180 ASN A C 1
ATOM 1485 O O . ASN A 1 180 ? 3.131 3.004 -19.688 1 93.25 180 ASN A O 1
ATOM 1489 N N . PRO A 1 181 ? 4.656 1.819 -18.531 1 94.44 181 PRO A N 1
ATOM 1490 C CA . PRO A 1 181 ? 3.607 1.013 -17.906 1 94.44 181 PRO A CA 1
ATOM 1491 C C . PRO A 1 181 ? 2.58 1.86 -17.156 1 94.44 181 PRO A C 1
ATOM 1493 O O . PRO A 1 181 ? 1.401 1.498 -17.109 1 94.44 181 PRO A O 1
ATOM 1496 N N . ASP A 1 182 ? 2.951 3.041 -16.625 1 88.94 182 ASP A N 1
ATOM 1497 C CA . ASP A 1 182 ? 2.02 3.873 -15.867 1 88.94 182 ASP A CA 1
ATOM 1498 C C . ASP A 1 182 ? 0.942 4.457 -16.781 1 88.94 182 ASP A C 1
ATOM 1500 O O . ASP A 1 182 ? -0.176 4.727 -16.328 1 88.94 182 ASP A O 1
ATOM 1504 N N . ILE A 1 183 ? 1.253 4.633 -18 1 91.06 183 ILE A N 1
ATOM 1505 C CA . ILE A 1 183 ? 0.317 5.168 -18.984 1 91.06 183 ILE A CA 1
ATOM 1506 C C . ILE A 1 183 ? -0.517 4.035 -19.562 1 91.06 183 ILE A C 1
ATOM 1508 O O . ILE A 1 183 ? -1.729 4.172 -19.75 1 91.06 183 ILE A O 1
ATOM 1512 N N . VAL A 1 184 ? 0.137 2.9 -19.797 1 95.12 184 VAL A N 1
ATOM 1513 C CA . VAL A 1 184 ? -0.495 1.785 -20.484 1 95.12 184 VAL A CA 1
ATOM 1514 C C . VAL A 1 184 ? -1.41 1.029 -19.531 1 95.12 184 VAL A C 1
ATOM 1516 O O . VAL A 1 184 ? -2.463 0.528 -19.922 1 95.12 184 VAL A O 1
ATOM 1519 N N . TYR A 1 185 ? -0.996 0.975 -18.297 1 95.12 185 TYR A N 1
ATOM 1520 C CA . TYR A 1 185 ? -1.738 0.242 -17.266 1 95.12 185 TYR A CA 1
ATOM 1521 C C . TYR A 1 185 ? -2.15 1.162 -16.125 1 95.12 185 TYR A C 1
ATOM 1523 O O . TYR A 1 185 ? -1.724 0.972 -14.984 1 95.12 185 TYR A O 1
ATOM 1531 N N . PRO A 1 186 ? -3.068 2.066 -16.328 1 91.56 186 PRO A N 1
ATOM 1532 C CA . PRO A 1 186 ? -3.457 3.029 -15.289 1 91.56 186 PRO A CA 1
ATOM 1533 C C . PRO A 1 186 ? -4.312 2.404 -14.195 1 91.56 186 PRO A C 1
ATOM 1535 O O . PRO A 1 186 ? -4.445 2.973 -13.109 1 91.56 186 PRO A O 1
ATOM 1538 N N . SER A 1 187 ? -4.898 1.236 -14.492 1 93.5 187 SER A N 1
ATOM 1539 C CA . SER A 1 187 ? -5.715 0.534 -13.508 1 93.5 187 SER A CA 1
ATOM 1540 C C . SER A 1 187 ? -5.602 -0.978 -13.672 1 93.5 187 SER A C 1
ATOM 1542 O O . SER A 1 187 ? -4.957 -1.459 -14.609 1 93.5 187 SER A O 1
ATOM 1544 N N . ILE A 1 188 ? -6.293 -1.698 -12.805 1 96.75 188 ILE A N 1
ATOM 1545 C CA . ILE A 1 188 ? -6.254 -3.156 -12.797 1 96.75 188 ILE A CA 1
ATOM 1546 C C . ILE A 1 188 ? -6.949 -3.701 -14.039 1 96.75 188 ILE A C 1
ATOM 1548 O O . ILE A 1 188 ? -6.598 -4.773 -14.539 1 96.75 188 ILE A O 1
ATOM 1552 N N . THR A 1 189 ? -7.809 -2.908 -14.617 1 96.88 189 THR A N 1
ATOM 1553 C CA . THR A 1 189 ? -8.562 -3.355 -15.781 1 96.88 189 THR A CA 1
ATOM 1554 C C . THR A 1 189 ? -7.633 -3.611 -16.969 1 96.88 189 THR A C 1
ATOM 1556 O O . THR A 1 189 ? -7.676 -4.684 -17.578 1 96.88 189 THR A O 1
ATOM 1559 N N . GLU A 1 190 ? -6.797 -2.678 -17.234 1 97.25 190 GLU A N 1
ATOM 1560 C CA . GLU A 1 190 ? -5.914 -2.793 -18.391 1 97.25 190 GLU A CA 1
ATOM 1561 C C . GLU A 1 190 ? -4.867 -3.881 -18.188 1 97.25 190 GLU A C 1
ATOM 1563 O O . GLU A 1 190 ? -4.566 -4.645 -19.094 1 97.25 190 GLU A O 1
ATOM 1568 N N . SER A 1 191 ? -4.316 -3.98 -17.016 1 97.81 191 SER A N 1
ATOM 1569 C CA . SER A 1 191 ? -3.285 -4.98 -16.734 1 97.81 191 SER A CA 1
ATOM 1570 C C . SER A 1 191 ? -3.85 -6.395 -16.844 1 97.81 191 SER A C 1
ATOM 1572 O O . SER A 1 191 ? -3.26 -7.258 -17.5 1 97.81 191 SER A O 1
ATOM 1574 N N . TRP A 1 192 ? -5.008 -6.621 -16.281 1 98 192 TRP A N 1
ATOM 1575 C CA . TRP A 1 192 ? -5.598 -7.957 -16.297 1 98 192 TRP A CA 1
ATOM 1576 C C . TRP A 1 192 ? -6.098 -8.312 -17.703 1 98 192 TRP A C 1
ATOM 1578 O O . TRP A 1 192 ? -6.023 -9.477 -18.109 1 98 192 TRP A O 1
ATOM 1588 N N . ASN A 1 193 ? -6.609 -7.305 -18.406 1 97.06 193 ASN A N 1
ATOM 1589 C CA . ASN A 1 193 ? -7.004 -7.582 -19.781 1 97.06 193 ASN A CA 1
ATOM 1590 C C . ASN A 1 193 ? -5.82 -8.062 -20.625 1 97.06 193 ASN A C 1
ATOM 1592 O O . ASN A 1 193 ? -5.93 -9.047 -21.344 1 97.06 193 ASN A O 1
ATOM 1596 N N . THR A 1 194 ? -4.773 -7.344 -20.516 1 97.88 194 THR A N 1
ATOM 1597 C CA . THR A 1 194 ? -3.568 -7.723 -21.25 1 97.88 194 THR A CA 1
ATOM 1598 C C . THR A 1 194 ? -3.059 -9.086 -20.781 1 97.88 194 THR A C 1
ATOM 1600 O O . THR A 1 194 ? -2.641 -9.906 -21.594 1 97.88 194 THR A O 1
ATOM 1603 N N . PHE A 1 195 ? -3.094 -9.312 -19.516 1 98.5 195 PHE A N 1
ATOM 1604 C CA . PHE A 1 195 ? -2.643 -10.57 -18.922 1 98.5 195 PHE A CA 1
ATOM 1605 C C . PHE A 1 195 ? -3.469 -11.742 -19.438 1 98.5 195 PHE A C 1
ATOM 1607 O O . PHE A 1 195 ? -2.918 -12.773 -19.828 1 98.5 195 PHE A O 1
ATOM 1614 N N . MET A 1 196 ? -4.746 -11.594 -19.422 1 96.94 196 MET A N 1
ATOM 1615 C CA . MET A 1 196 ? -5.617 -12.664 -19.906 1 96.94 196 MET A CA 1
ATOM 1616 C C . MET A 1 196 ? -5.402 -12.906 -21.391 1 96.94 196 MET A C 1
ATOM 1618 O O . MET A 1 196 ? -5.422 -14.047 -21.844 1 96.94 196 MET A O 1
ATOM 1622 N N . ASN A 1 197 ? -5.211 -11.859 -22.141 1 96.5 197 ASN A N 1
ATOM 1623 C CA . ASN A 1 197 ? -4.953 -11.992 -23.562 1 96.5 197 ASN A CA 1
ATOM 1624 C C . ASN A 1 197 ? -3.654 -12.742 -23.828 1 96.5 197 ASN A C 1
ATOM 1626 O O . ASN A 1 197 ? -3.537 -13.445 -24.828 1 96.5 197 ASN A O 1
ATOM 1630 N N . TYR A 1 198 ? -2.723 -12.539 -22.938 1 97.94 198 TYR A N 1
ATOM 1631 C CA . TYR A 1 198 ? -1.481 -13.297 -23.016 1 97.94 198 TYR A CA 1
ATOM 1632 C C . TYR A 1 198 ? -1.763 -14.797 -23.078 1 97.94 198 TYR A C 1
ATOM 1634 O O . TYR A 1 198 ? -1.222 -15.492 -23.953 1 97.94 198 TYR A O 1
ATOM 1642 N N . PHE A 1 199 ? -2.623 -15.336 -22.297 1 97.81 199 PHE A N 1
ATOM 1643 C CA . PHE A 1 199 ? -2.906 -16.766 -22.25 1 97.81 199 PHE A CA 1
ATOM 1644 C C . PHE A 1 199 ? -3.717 -17.203 -23.469 1 97.81 199 PHE A C 1
ATOM 1646 O O . PHE A 1 199 ? -3.562 -18.312 -23.953 1 97.81 199 PHE A O 1
ATOM 1653 N N . VAL A 1 200 ? -4.586 -16.312 -23.969 1 95.62 200 VAL A N 1
ATOM 1654 C CA . VAL A 1 200 ? -5.328 -16.609 -25.188 1 95.62 200 VAL A CA 1
ATOM 1655 C C . VAL A 1 200 ? -4.355 -16.875 -26.328 1 95.62 200 VAL A C 1
ATOM 1657 O O . VAL A 1 200 ? -4.598 -17.734 -27.172 1 95.62 200 VAL A O 1
ATOM 1660 N N . THR A 1 201 ? -3.326 -16.156 -26.281 1 96.69 201 THR A N 1
ATOM 1661 C CA . THR A 1 201 ? -2.34 -16.234 -27.344 1 96.69 201 THR A CA 1
ATOM 1662 C C . THR A 1 201 ? -1.48 -17.484 -27.203 1 96.69 201 THR A C 1
ATOM 1664 O O . THR A 1 201 ? -1.276 -18.219 -28.172 1 96.69 201 THR A O 1
ATOM 1667 N N . VAL A 1 202 ? -1.042 -17.781 -25.984 1 98.12 202 VAL A N 1
ATOM 1668 C CA . VAL A 1 202 ? 0.017 -18.781 -25.844 1 98.12 202 VAL A CA 1
ATOM 1669 C C . VAL A 1 202 ? -0.596 -20.156 -25.672 1 98.12 202 VAL A C 1
ATOM 1671 O O . VAL A 1 202 ? 0.013 -21.172 -26.031 1 98.12 202 VAL A O 1
ATOM 1674 N N . ALA A 1 203 ? -1.779 -20.266 -25.172 1 98 203 ALA A N 1
ATOM 1675 C CA . ALA A 1 203 ? -2.361 -21.531 -24.766 1 98 203 ALA A CA 1
ATOM 1676 C C . ALA A 1 203 ? -2.498 -22.484 -25.953 1 98 203 ALA A C 1
ATOM 1678 O O . ALA A 1 203 ? -2.062 -23.625 -25.906 1 98 203 ALA A O 1
ATOM 1679 N N . PRO A 1 204 ? -3.104 -22.016 -27.125 1 96.94 204 PRO A N 1
ATOM 1680 C CA . PRO A 1 204 ? -3.264 -22.938 -28.25 1 96.94 204 PRO A CA 1
ATOM 1681 C C . PRO A 1 204 ? -1.929 -23.422 -28.812 1 96.94 204 PRO A C 1
ATOM 1683 O O . PRO A 1 204 ? -1.836 -24.547 -29.312 1 96.94 204 PRO A O 1
ATOM 1686 N N . MET A 1 205 ? -0.93 -22.594 -28.719 1 97.81 205 MET A N 1
ATOM 1687 C CA . MET A 1 205 ? 0.402 -22.969 -29.172 1 97.81 205 MET A CA 1
ATOM 1688 C C . MET A 1 205 ? 1.047 -23.969 -28.219 1 97.81 205 MET A C 1
ATOM 1690 O O . MET A 1 205 ? 1.615 -24.969 -28.641 1 97.81 205 MET A O 1
ATOM 1694 N N . LEU A 1 206 ? 0.892 -23.812 -26.938 1 98.56 206 LEU A N 1
ATOM 1695 C CA . LEU A 1 206 ? 1.584 -24.609 -25.922 1 98.56 206 LEU A CA 1
ATOM 1696 C C . LEU A 1 206 ? 0.875 -25.938 -25.703 1 98.56 206 LEU A C 1
ATOM 1698 O O . LEU A 1 206 ? 1.494 -26.906 -25.266 1 98.56 206 LEU A O 1
ATOM 1702 N N . THR A 1 207 ? -0.421 -26.047 -26.062 1 98.5 207 THR A N 1
ATOM 1703 C CA . THR A 1 207 ? -1.195 -27.234 -25.719 1 98.5 207 THR A CA 1
ATOM 1704 C C . THR A 1 207 ? -1.024 -28.312 -26.797 1 98.5 207 THR A C 1
ATOM 1706 O O . THR A 1 207 ? -1.632 -29.375 -26.719 1 98.5 207 THR A O 1
ATOM 1709 N N . TYR A 1 208 ? -0.239 -28.016 -27.828 1 98.44 208 TYR A N 1
ATOM 1710 C CA . TYR A 1 208 ? 0.233 -29.109 -28.672 1 98.44 208 TYR A CA 1
ATOM 1711 C C . TYR A 1 208 ? 1.046 -30.109 -27.859 1 98.44 208 TYR A C 1
ATOM 1713 O O . TYR A 1 208 ? 2.072 -29.766 -27.266 1 98.44 208 TYR A O 1
ATOM 1721 N N . ARG A 1 209 ? 0.61 -31.344 -27.812 1 97.75 209 ARG A N 1
ATOM 1722 C CA . ARG A 1 209 ? 1.041 -32.312 -26.797 1 97.75 209 ARG A CA 1
ATOM 1723 C C . ARG A 1 209 ? 2.561 -32.438 -26.766 1 97.75 209 ARG A C 1
ATOM 1725 O O . ARG A 1 209 ? 3.168 -32.375 -25.703 1 97.75 209 ARG A O 1
ATOM 1732 N N . PRO A 1 210 ? 3.289 -32.594 -27.875 1 96.62 210 PRO A N 1
ATOM 1733 C CA . PRO A 1 210 ? 4.75 -32.688 -27.812 1 96.62 210 PRO A CA 1
ATOM 1734 C C . PRO A 1 210 ? 5.398 -31.438 -27.219 1 96.62 210 PRO A C 1
ATOM 1736 O O . PRO A 1 210 ? 6.395 -31.547 -26.484 1 96.62 210 PRO A O 1
ATOM 1739 N N . ILE A 1 211 ? 4.82 -30.328 -27.5 1 98.19 211 ILE A N 1
ATOM 1740 C CA . ILE A 1 211 ? 5.359 -29.078 -26.969 1 98.19 211 ILE A CA 1
ATOM 1741 C C . ILE A 1 211 ? 5.094 -29 -25.469 1 98.19 211 ILE A C 1
ATOM 1743 O O . ILE A 1 211 ? 5.965 -28.594 -24.703 1 98.19 211 ILE A O 1
ATOM 1747 N N . TRP A 1 212 ? 3.898 -29.375 -25.062 1 98.44 212 TRP A N 1
ATOM 1748 C CA . TRP A 1 212 ? 3.506 -29.312 -23.656 1 98.44 212 TRP A CA 1
ATOM 1749 C C . TRP A 1 212 ? 4.496 -30.078 -22.781 1 98.44 212 TRP A C 1
ATOM 1751 O O . TRP A 1 212 ? 4.945 -29.562 -21.766 1 98.44 212 TRP A O 1
ATOM 1761 N N . GLU A 1 213 ? 4.824 -31.281 -23.172 1 97.62 213 GLU A N 1
ATOM 1762 C CA . GLU A 1 213 ? 5.73 -32.156 -22.422 1 97.62 213 GLU A CA 1
ATOM 1763 C C . GLU A 1 213 ? 7.129 -31.531 -22.344 1 97.62 213 GLU A C 1
ATOM 1765 O O . GLU A 1 213 ? 7.73 -31.484 -21.266 1 97.62 213 GLU A O 1
ATOM 1770 N N . GLN A 1 214 ? 7.594 -31.078 -23.453 1 98.25 214 GLN A N 1
ATOM 1771 C CA . GLN A 1 214 ? 8.93 -30.484 -23.484 1 98.25 214 GLN A CA 1
ATOM 1772 C C . GLN A 1 214 ? 8.961 -29.172 -22.719 1 98.25 214 GLN A C 1
ATOM 1774 O O . GLN A 1 214 ? 9.945 -28.875 -22.031 1 98.25 214 GLN A O 1
ATOM 1779 N N . TYR A 1 215 ? 7.934 -28.375 -22.938 1 98.62 215 TYR A N 1
ATOM 1780 C CA . TYR A 1 215 ? 7.844 -27.109 -22.234 1 98.62 215 TYR A CA 1
ATOM 1781 C C . TYR A 1 215 ? 7.973 -27.312 -20.734 1 98.62 215 TYR A C 1
ATOM 1783 O O . TYR A 1 215 ? 8.758 -26.625 -20.062 1 98.62 215 TYR A O 1
ATOM 1791 N N . PHE A 1 216 ? 7.227 -28.234 -20.141 1 98.81 216 PHE A N 1
ATOM 1792 C CA . PHE A 1 216 ? 7.254 -28.438 -18.703 1 98.81 216 PHE A CA 1
ATOM 1793 C C . PHE A 1 216 ? 8.609 -28.969 -18.25 1 98.81 216 PHE A C 1
ATOM 1795 O O . PHE A 1 216 ? 9.102 -28.625 -17.188 1 98.81 216 PHE A O 1
ATOM 1802 N N . TYR A 1 217 ? 9.203 -29.891 -19.062 1 98.75 217 TYR A N 1
ATOM 1803 C CA . TYR A 1 217 ? 10.57 -30.328 -18.797 1 98.75 217 TYR A CA 1
ATOM 1804 C C . TYR A 1 217 ? 11.516 -29.141 -18.688 1 98.75 217 TYR A C 1
ATOM 1806 O O . TYR A 1 217 ? 12.312 -29.047 -17.75 1 98.75 217 TYR A O 1
ATOM 1814 N N . ASP A 1 218 ? 11.438 -28.219 -19.625 1 98.81 218 ASP A N 1
ATOM 1815 C CA . ASP A 1 218 ? 12.312 -27.047 -19.656 1 98.81 218 ASP A CA 1
ATOM 1816 C C . ASP A 1 218 ? 12.016 -26.094 -18.516 1 98.81 218 ASP A C 1
ATOM 1818 O O . ASP A 1 218 ? 12.914 -25.406 -18.016 1 98.81 218 ASP A O 1
ATOM 1822 N N . VAL A 1 219 ? 10.734 -26.047 -18.078 1 98.81 219 VAL A N 1
ATOM 1823 C CA . VAL A 1 219 ? 10.359 -25.281 -16.891 1 98.81 219 VAL A CA 1
ATOM 1824 C C . VAL A 1 219 ? 11.125 -25.797 -15.68 1 98.81 219 VAL A C 1
ATOM 1826 O O . VAL A 1 219 ? 11.734 -25.016 -14.945 1 98.81 219 VAL A O 1
ATOM 1829 N N . LEU A 1 220 ? 11.109 -27.094 -15.484 1 98.88 220 LEU A N 1
ATOM 1830 C CA . LEU A 1 220 ? 11.812 -27.672 -14.352 1 98.88 220 LEU A CA 1
ATOM 1831 C C . LEU A 1 220 ? 13.305 -27.406 -14.43 1 98.88 220 LEU A C 1
ATOM 1833 O O . LEU A 1 220 ? 13.953 -27.141 -13.414 1 98.88 220 LEU A O 1
ATOM 1837 N N . TYR A 1 221 ? 13.805 -27.438 -15.633 1 98.75 221 TYR A N 1
ATOM 1838 C CA . TYR A 1 221 ? 15.219 -27.156 -15.844 1 98.75 221 TYR A CA 1
ATOM 1839 C C . TYR A 1 221 ? 15.555 -25.734 -15.43 1 98.75 221 TYR A C 1
ATOM 1841 O O . TYR A 1 221 ? 16.562 -25.484 -14.758 1 98.75 221 TYR A O 1
ATOM 1849 N N . LYS A 1 222 ? 14.727 -24.812 -15.852 1 98.44 222 LYS A N 1
ATOM 1850 C CA . LYS A 1 222 ? 14.953 -23.406 -15.516 1 98.44 222 LYS A CA 1
ATOM 1851 C C . LYS A 1 222 ? 14.898 -23.188 -14.008 1 98.44 222 LYS A C 1
ATOM 1853 O O . LYS A 1 222 ? 15.664 -22.391 -13.469 1 98.44 222 LYS A O 1
ATOM 1858 N N . PHE A 1 223 ? 13.945 -23.828 -13.312 1 98.75 223 PHE A N 1
ATOM 1859 C CA . PHE A 1 223 ? 13.883 -23.719 -11.859 1 98.75 223 PHE A CA 1
ATOM 1860 C C . PHE A 1 223 ? 15.148 -24.281 -11.219 1 98.75 223 PHE A C 1
ATOM 1862 O O . PHE A 1 223 ? 15.695 -23.688 -10.297 1 98.75 223 PHE A O 1
ATOM 1869 N N . ARG A 1 224 ? 15.609 -25.422 -11.711 1 98.5 224 ARG A N 1
ATOM 1870 C CA . ARG A 1 224 ? 16.828 -26.016 -11.18 1 98.5 224 ARG A CA 1
ATOM 1871 C C . ARG A 1 224 ? 18.016 -25.078 -11.359 1 98.5 224 ARG A C 1
ATOM 1873 O O . ARG A 1 224 ? 18.844 -24.938 -10.461 1 98.5 224 ARG A O 1
ATOM 1880 N N . GLU A 1 225 ? 18.062 -24.406 -12.492 1 97.38 225 GLU A N 1
ATOM 1881 C CA . GLU A 1 225 ? 19.125 -23.453 -12.773 1 97.38 225 GLU A CA 1
ATOM 1882 C C . GLU A 1 225 ? 19.094 -22.281 -11.781 1 97.38 225 GLU A C 1
ATOM 1884 O O . GLU A 1 225 ? 20.109 -21.609 -11.578 1 97.38 225 GLU A O 1
ATOM 1889 N N . ASN A 1 226 ? 17.984 -2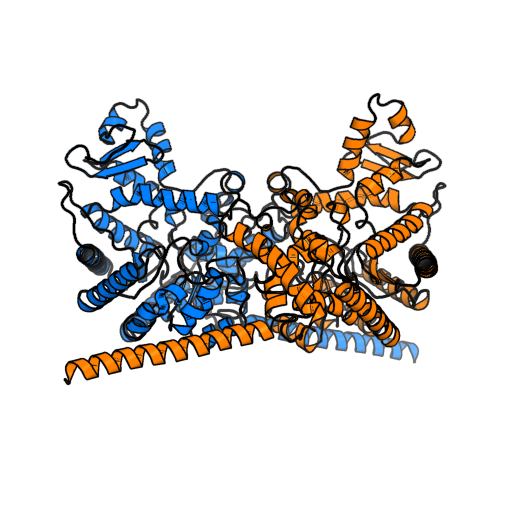2.078 -11.227 1 97.31 226 ASN A N 1
ATOM 1890 C CA . ASN A 1 226 ? 17.812 -21.016 -10.242 1 97.31 226 ASN A CA 1
ATOM 1891 C C . ASN A 1 226 ? 17.906 -21.562 -8.82 1 97.31 226 ASN A C 1
ATOM 1893 O O . ASN A 1 226 ? 17.438 -20.922 -7.875 1 97.31 226 ASN A O 1
ATOM 1897 N N . ASN A 1 227 ? 18.391 -22.734 -8.648 1 98.19 227 ASN A N 1
ATOM 1898 C CA . ASN A 1 227 ? 18.656 -23.391 -7.367 1 98.19 227 ASN A CA 1
ATOM 1899 C C . ASN A 1 227 ? 17.359 -23.656 -6.605 1 98.19 227 ASN A C 1
ATOM 1901 O O . ASN A 1 227 ? 17.281 -23.422 -5.398 1 98.19 227 ASN A O 1
ATOM 1905 N N . ILE A 1 228 ? 16.344 -24.016 -7.328 1 98.75 228 ILE A N 1
ATOM 1906 C CA . ILE A 1 228 ? 15.102 -24.578 -6.816 1 98.75 228 ILE A CA 1
ATOM 1907 C C . ILE A 1 228 ? 15.125 -26.094 -6.961 1 98.75 228 ILE A C 1
ATOM 1909 O O . ILE A 1 228 ? 15.578 -26.625 -7.98 1 98.75 228 ILE A O 1
ATOM 1913 N N . MET A 1 229 ? 14.594 -26.797 -5.938 1 98.56 229 MET A N 1
ATOM 1914 C CA . MET A 1 229 ? 14.734 -28.25 -5.977 1 98.56 229 MET A CA 1
ATOM 1915 C C . MET A 1 229 ? 13.375 -28.938 -6.012 1 98.56 229 MET A C 1
ATOM 1917 O O . MET A 1 229 ? 13.289 -30.156 -6.145 1 98.56 229 MET A O 1
ATOM 1921 N N . TYR A 1 230 ? 12.328 -28.172 -5.867 1 98.81 230 TYR A N 1
ATOM 1922 C CA . TYR A 1 230 ? 10.969 -28.703 -5.852 1 98.81 230 TYR A CA 1
ATOM 1923 C C . TYR A 1 230 ? 9.969 -27.672 -6.352 1 98.81 230 TYR A C 1
ATOM 1925 O O . TYR A 1 230 ? 10.109 -26.469 -6.07 1 98.81 230 TYR A O 1
ATOM 1933 N N . VAL A 1 231 ? 8.945 -28.141 -7.152 1 98.88 231 VAL A N 1
ATOM 1934 C CA . VAL A 1 231 ? 8 -27.203 -7.742 1 98.88 231 VAL A CA 1
ATOM 1935 C C . VAL A 1 231 ? 6.578 -27.75 -7.602 1 98.88 231 VAL A C 1
ATOM 1937 O O . VAL A 1 231 ? 6.336 -28.938 -7.816 1 98.88 231 VAL A O 1
ATOM 1940 N N . GLU A 1 232 ? 5.656 -26.953 -7.133 1 98.94 232 GLU A N 1
ATOM 1941 C CA . GLU A 1 232 ? 4.227 -27.219 -7.27 1 98.94 232 GLU A CA 1
ATOM 1942 C C . GLU A 1 232 ? 3.588 -26.281 -8.289 1 98.94 232 GLU A C 1
ATOM 1944 O O . GLU A 1 232 ? 3.531 -25.078 -8.078 1 98.94 232 GLU A O 1
ATOM 1949 N N . VAL A 1 233 ? 3.123 -26.812 -9.375 1 98.81 233 VAL A N 1
ATOM 1950 C CA . VAL A 1 233 ? 2.674 -26.016 -10.508 1 98.81 233 VAL A CA 1
ATOM 1951 C C . VAL A 1 233 ? 1.15 -26.047 -10.594 1 98.81 233 VAL A C 1
ATOM 1953 O O . VAL A 1 233 ? 0.536 -27.094 -10.383 1 98.81 233 VAL A O 1
ATOM 1956 N N . ARG A 1 234 ? 0.545 -24.922 -10.758 1 98.88 234 ARG A N 1
ATOM 1957 C CA . ARG A 1 234 ? -0.89 -24.828 -11 1 98.88 234 ARG A CA 1
ATOM 1958 C C . ARG A 1 234 ? -1.202 -25 -12.484 1 98.88 234 ARG A C 1
ATOM 1960 O O . ARG A 1 234 ? -0.555 -24.391 -13.336 1 98.88 234 ARG A O 1
ATOM 1967 N N . SER A 1 235 ? -2.164 -25.828 -12.766 1 98.75 235 SER A N 1
ATOM 1968 C CA . SER A 1 235 ? -2.609 -26.062 -14.133 1 98.75 235 SER A CA 1
ATOM 1969 C C . SER A 1 235 ? -4.133 -26.125 -14.211 1 98.75 235 SER A C 1
ATOM 1971 O O . SER A 1 235 ? -4.785 -26.688 -13.336 1 98.75 235 SER A O 1
ATOM 1973 N N . ILE A 1 236 ? -4.66 -25.578 -15.266 1 98.38 236 ILE A N 1
ATOM 1974 C CA . ILE A 1 236 ? -6.098 -25.703 -15.5 1 98.38 236 ILE A CA 1
ATOM 1975 C C . ILE A 1 236 ? -6.391 -27.031 -16.188 1 98.38 236 ILE A C 1
ATOM 1977 O O . ILE A 1 236 ? -7.551 -27.344 -16.469 1 98.38 236 ILE A O 1
ATOM 1981 N N . LEU A 1 237 ? -5.316 -27.781 -16.547 1 98.44 237 LEU A N 1
ATOM 1982 C CA . LEU A 1 237 ? -5.367 -29.078 -17.219 1 98.44 237 LEU A CA 1
ATOM 1983 C C . LEU A 1 237 ? -6.129 -28.969 -18.531 1 98.44 237 LEU A C 1
ATOM 1985 O O . LEU A 1 237 ? -7.125 -29.672 -18.734 1 98.44 237 LEU A O 1
ATOM 1989 N N . PRO A 1 238 ? -5.586 -28.188 -19.438 1 98.12 238 PRO A N 1
ATOM 1990 C CA . PRO A 1 238 ? -6.238 -28.078 -20.734 1 98.12 238 PRO A CA 1
ATOM 1991 C C . PRO A 1 238 ? -6.211 -29.375 -21.531 1 98.12 238 PRO A C 1
ATOM 1993 O O . PRO A 1 238 ? -5.375 -30.25 -21.266 1 98.12 238 PRO A O 1
ATOM 1996 N N . LYS A 1 239 ? -7.16 -29.5 -22.438 1 98 239 LYS A N 1
ATOM 1997 C CA . LYS A 1 239 ? -7.066 -30.609 -23.391 1 98 239 LYS A CA 1
ATOM 1998 C C . LYS A 1 239 ? -5.875 -30.438 -24.328 1 98 239 LYS A C 1
ATOM 2000 O O . LYS A 1 239 ? -5.723 -29.391 -24.953 1 98 239 LYS A O 1
ATOM 2005 N N . LEU A 1 240 ? -5.027 -31.391 -24.344 1 98.56 240 LEU A N 1
ATOM 2006 C CA . LEU A 1 240 ? -3.92 -31.391 -25.297 1 98.56 240 LEU A CA 1
ATOM 2007 C C . LEU A 1 240 ? -4.371 -31.938 -26.656 1 98.56 240 LEU A C 1
ATOM 2009 O O . LEU A 1 240 ? -5.371 -32.656 -26.734 1 98.56 240 LEU A O 1
ATOM 2013 N N . TYR A 1 241 ? -3.656 -31.578 -27.688 1 98.25 241 TYR A N 1
ATOM 2014 C CA . TYR A 1 241 ? -4.062 -32 -29.016 1 98.25 241 TYR A CA 1
ATOM 2015 C C . TYR A 1 241 ? -2.855 -32.438 -29.844 1 98.25 241 TYR A C 1
ATOM 2017 O O . TYR A 1 241 ? -1.71 -32.219 -29.438 1 98.25 241 TYR A O 1
ATOM 2025 N N . GLU A 1 242 ? -3.139 -33.156 -30.922 1 97.75 242 GLU A N 1
ATOM 2026 C CA . GLU A 1 242 ? -2.15 -33.562 -31.922 1 97.75 242 GLU A CA 1
ATOM 2027 C C . GLU A 1 242 ? -2.299 -32.75 -33.219 1 97.75 242 GLU A C 1
ATOM 2029 O O . GLU A 1 242 ? -3.281 -32.031 -33.375 1 97.75 242 GLU A O 1
ATOM 2034 N N . LEU A 1 243 ? -1.39 -32.875 -34.094 1 96.88 243 LEU A N 1
ATOM 2035 C CA . LEU A 1 243 ? -1.368 -32.125 -35.344 1 96.88 243 LEU A CA 1
ATOM 2036 C C . LEU A 1 243 ? -2.631 -32.375 -36.156 1 96.88 243 LEU A C 1
ATOM 2038 O O . LEU A 1 243 ? -3.111 -31.484 -36.875 1 96.88 243 LEU A O 1
ATOM 2042 N N . ASP A 1 244 ? -3.17 -33.594 -36.031 1 96.25 244 ASP A N 1
ATOM 2043 C CA . ASP A 1 244 ? -4.309 -33.969 -36.875 1 96.25 244 ASP A CA 1
ATOM 2044 C C . ASP A 1 244 ? -5.625 -33.562 -36.219 1 96.25 244 ASP A C 1
ATOM 2046 O O . ASP A 1 244 ? -6.703 -33.875 -36.719 1 96.25 244 ASP A O 1
ATOM 2050 N N . GLY A 1 245 ? -5.535 -32.938 -35.031 1 94.62 245 GLY A N 1
ATOM 2051 C CA . GLY A 1 245 ? -6.73 -32.406 -34.406 1 94.62 245 GLY A CA 1
ATOM 2052 C C . GLY A 1 245 ? -7.246 -33.312 -33.281 1 94.62 245 GLY A C 1
ATOM 2053 O O . GLY A 1 245 ? -8.18 -32.938 -32.562 1 94.62 245 GLY A O 1
ATOM 2054 N N . THR A 1 246 ? -6.594 -34.469 -33.125 1 97.44 246 THR A N 1
ATOM 2055 C CA . THR A 1 246 ? -6.969 -35.344 -31.984 1 97.44 246 THR A CA 1
ATOM 2056 C C . THR A 1 246 ? -6.789 -34.594 -30.672 1 97.44 246 THR A C 1
ATOM 2058 O O . THR A 1 246 ? -5.762 -33.938 -30.438 1 97.44 246 THR A O 1
ATOM 2061 N N . GLU A 1 247 ? -7.793 -34.688 -29.812 1 97.69 247 GLU A N 1
ATOM 2062 C CA . GLU A 1 247 ? -7.727 -34.062 -28.484 1 97.69 247 GLU A CA 1
ATOM 2063 C C . GLU A 1 247 ? -7.746 -35.125 -27.391 1 97.69 247 GLU A C 1
ATOM 2065 O O . GLU A 1 247 ? -8.32 -36.188 -27.562 1 97.69 247 GLU A O 1
ATOM 2070 N N . TYR A 1 248 ? -7.129 -34.812 -26.297 1 97.94 248 TYR A N 1
ATOM 2071 C CA . TYR A 1 248 ? -7.047 -35.75 -25.188 1 97.94 248 TYR A CA 1
ATOM 2072 C C . TYR A 1 248 ? -7.773 -35.188 -23.969 1 97.94 248 TYR A C 1
ATOM 2074 O O . TYR A 1 248 ? -7.875 -33.969 -23.781 1 97.94 248 TYR A O 1
ATOM 2082 N N . ASP A 1 249 ? -8.203 -36.062 -23.094 1 96.75 249 ASP A N 1
ATOM 2083 C CA . ASP A 1 249 ? -8.836 -35.719 -21.828 1 96.75 249 ASP A CA 1
ATOM 2084 C C . ASP A 1 249 ? -7.824 -35.094 -20.859 1 96.75 249 ASP A C 1
ATOM 2086 O O . ASP A 1 249 ? -6.633 -35.375 -20.922 1 96.75 249 ASP A O 1
ATOM 2090 N N . PRO A 1 250 ? -8.328 -34.312 -19.906 1 97.75 250 PRO A N 1
ATOM 2091 C CA . PRO A 1 250 ? -7.445 -33.656 -18.953 1 97.75 250 PRO A CA 1
ATOM 2092 C C . PRO A 1 250 ? -6.566 -34.625 -18.172 1 97.75 250 PRO A C 1
ATOM 2094 O O . PRO A 1 250 ? -5.445 -34.281 -17.797 1 97.75 250 PRO A O 1
ATOM 2097 N N . LEU A 1 251 ? -7.062 -35.812 -17.969 1 97.44 251 LEU A N 1
ATOM 2098 C CA . LEU A 1 251 ? -6.27 -36.812 -17.266 1 97.44 251 LEU A CA 1
ATOM 2099 C C . LEU A 1 251 ? -4.973 -37.094 -18.016 1 97.44 251 LEU A C 1
ATOM 2101 O O . LEU A 1 251 ? -3.939 -37.375 -17.406 1 97.44 251 LEU A O 1
ATOM 2105 N N . ILE A 1 252 ? -5.051 -37.062 -19.344 1 97.44 252 ILE A N 1
ATOM 2106 C CA . ILE A 1 252 ? -3.865 -37.312 -20.156 1 97.44 252 ILE A CA 1
ATOM 2107 C C . ILE A 1 252 ? -2.877 -36.156 -19.969 1 97.44 252 ILE A C 1
ATOM 2109 O O . ILE A 1 252 ? -1.661 -36.375 -19.969 1 97.44 252 ILE A O 1
ATOM 2113 N N . THR A 1 253 ? -3.379 -34.969 -19.812 1 98.44 253 THR A N 1
ATOM 2114 C CA . THR A 1 253 ? -2.516 -33.844 -19.5 1 98.44 253 THR A CA 1
ATOM 2115 C C . THR A 1 253 ? -1.772 -34.062 -18.188 1 98.44 253 THR A C 1
ATOM 2117 O O . THR A 1 253 ? -0.57 -33.812 -18.094 1 98.44 253 THR A O 1
ATOM 2120 N N . ALA A 1 254 ? -2.471 -34.531 -17.188 1 98.62 254 ALA A N 1
ATOM 2121 C CA . ALA A 1 254 ? -1.829 -34.875 -15.906 1 98.62 254 ALA A CA 1
ATOM 2122 C C . ALA A 1 254 ? -0.75 -35.938 -16.094 1 98.62 254 ALA A C 1
ATOM 2124 O O . ALA A 1 254 ? 0.329 -35.844 -15.5 1 98.62 254 ALA A O 1
ATOM 2125 N N . LYS A 1 255 ? -1.028 -36.906 -16.891 1 98.06 255 LYS A N 1
ATOM 2126 C CA . LYS A 1 255 ? -0.058 -37.969 -17.156 1 98.06 255 LYS A CA 1
ATOM 2127 C C . LYS A 1 255 ? 1.145 -37.438 -17.922 1 98.06 255 LYS A C 1
ATOM 2129 O O . LYS A 1 255 ? 2.266 -37.906 -17.75 1 98.06 255 LYS A O 1
ATOM 2134 N N . ALA A 1 256 ? 0.882 -36.438 -18.797 1 98.12 256 ALA A N 1
ATOM 2135 C CA . ALA A 1 256 ? 1.987 -35.781 -19.5 1 98.12 256 ALA A CA 1
ATOM 2136 C C . ALA A 1 256 ? 2.926 -35.094 -18.5 1 98.12 256 ALA A C 1
ATOM 2138 O O . ALA A 1 256 ? 4.148 -35.125 -18.672 1 98.12 256 ALA A O 1
ATOM 2139 N N . TYR A 1 257 ? 2.387 -34.469 -17.484 1 98.62 257 TYR A N 1
ATOM 2140 C CA . TYR A 1 257 ? 3.209 -33.906 -16.422 1 98.62 257 TYR A CA 1
ATOM 2141 C C . TYR A 1 257 ? 4.031 -35 -15.727 1 98.62 257 TYR A C 1
ATOM 2143 O O . TYR A 1 257 ? 5.227 -34.812 -15.492 1 98.62 257 TYR A O 1
ATOM 2151 N N . ARG A 1 258 ? 3.344 -36.062 -15.383 1 98.38 258 ARG A N 1
ATOM 2152 C CA . ARG A 1 258 ? 4.027 -37.188 -14.719 1 98.38 258 ARG A CA 1
ATOM 2153 C C . ARG A 1 258 ? 5.219 -37.656 -15.547 1 98.38 258 ARG A C 1
ATOM 2155 O O . ARG A 1 258 ? 6.293 -37.938 -15 1 98.38 258 ARG A O 1
ATOM 2162 N N . LYS A 1 259 ? 4.969 -37.812 -16.812 1 98.25 259 LYS A N 1
ATOM 2163 C CA . LYS A 1 259 ? 6.0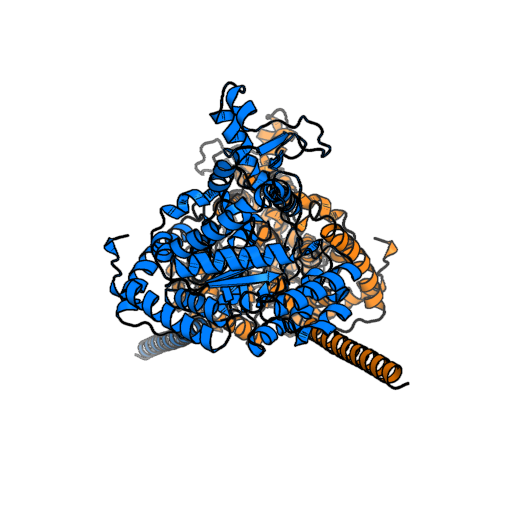27 -38.25 -17.719 1 98.25 259 LYS A CA 1
ATOM 2164 C C . LYS A 1 259 ? 7.207 -37.281 -17.688 1 98.25 259 LYS A C 1
ATOM 2166 O O . LYS A 1 259 ? 8.359 -37.719 -17.594 1 98.25 259 LYS A O 1
ATOM 2171 N N . ALA A 1 260 ? 6.953 -36 -17.797 1 98.38 260 ALA A N 1
ATOM 2172 C CA . ALA A 1 260 ? 8 -34.969 -17.797 1 98.38 260 ALA A CA 1
ATOM 2173 C C . ALA A 1 260 ? 8.75 -34.969 -16.469 1 98.38 260 ALA A C 1
ATOM 2175 O O . ALA A 1 260 ? 9.977 -34.844 -16.453 1 98.38 260 ALA A O 1
ATOM 2176 N N . ILE A 1 261 ? 8.055 -35.094 -15.336 1 98.56 261 ILE A N 1
ATOM 2177 C CA . ILE A 1 261 ? 8.648 -35.094 -14.008 1 98.56 261 ILE A CA 1
ATOM 2178 C C . ILE A 1 261 ? 9.555 -36.281 -13.828 1 98.56 261 ILE A C 1
ATOM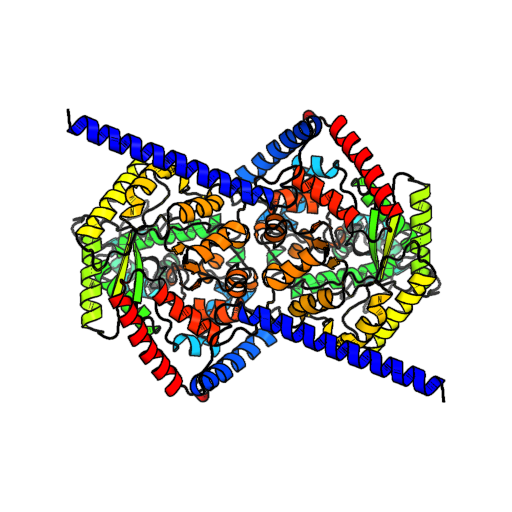 2180 O O . ILE A 1 261 ? 10.68 -36.156 -13.336 1 98.56 261 ILE A O 1
ATOM 2184 N N . THR A 1 262 ? 9.023 -37.406 -14.25 1 98.31 262 THR A N 1
ATOM 2185 C CA . THR A 1 262 ? 9.781 -38.656 -14.133 1 98.31 262 THR A CA 1
ATOM 2186 C C . THR A 1 262 ? 11.07 -38.562 -14.945 1 98.31 262 THR A C 1
ATOM 2188 O O . THR A 1 262 ? 12.148 -38.938 -14.445 1 98.31 262 THR A O 1
ATOM 2191 N N . ARG A 1 263 ? 10.938 -38.156 -16.156 1 98.5 263 ARG A N 1
ATOM 2192 C CA . ARG A 1 263 ? 12.109 -38 -17.016 1 98.5 263 ARG A CA 1
ATOM 2193 C C . ARG A 1 263 ? 13.117 -37.031 -16.406 1 98.5 263 ARG A C 1
ATOM 2195 O O . ARG A 1 263 ? 14.32 -37.312 -16.391 1 98.5 263 ARG A O 1
ATOM 2202 N N . PHE A 1 264 ? 12.633 -35.906 -15.898 1 98.75 264 PHE A N 1
ATOM 2203 C CA . PHE A 1 264 ? 13.508 -34.875 -15.367 1 98.75 264 PHE A CA 1
ATOM 2204 C C . PHE A 1 264 ? 14.25 -35.375 -14.133 1 98.75 264 PHE A C 1
ATOM 2206 O O . PHE A 1 264 ? 15.445 -35.125 -13.977 1 98.75 264 PHE A O 1
ATOM 2213 N N . THR A 1 265 ? 13.547 -36.062 -13.195 1 98 265 THR A N 1
ATOM 2214 C CA . THR A 1 265 ? 14.156 -36.5 -11.953 1 98 265 THR A CA 1
ATOM 2215 C C . THR A 1 265 ? 15.156 -37.625 -12.219 1 98 265 THR A C 1
ATOM 2217 O O . THR A 1 265 ? 16.094 -37.812 -11.445 1 98 265 THR A O 1
ATOM 2220 N N . LYS A 1 266 ? 14.93 -38.344 -13.266 1 98.38 266 LYS A N 1
ATOM 2221 C CA . LYS A 1 266 ? 15.914 -39.312 -13.688 1 98.38 266 LYS A CA 1
ATOM 2222 C C . LYS A 1 266 ? 17.188 -38.625 -14.203 1 98.38 266 LYS A C 1
ATOM 2224 O O . LYS A 1 266 ? 18.297 -39.031 -13.867 1 98.38 266 LYS A O 1
ATOM 2229 N N . ASP A 1 267 ? 17.016 -37.656 -15.008 1 98.5 267 ASP A N 1
ATOM 2230 C CA . ASP A 1 267 ? 18.141 -36.906 -15.578 1 98.5 267 ASP A CA 1
ATOM 2231 C C . ASP A 1 267 ? 18.859 -36.094 -14.508 1 98.5 267 ASP A C 1
ATOM 2233 O O . ASP A 1 267 ? 20.078 -35.875 -14.586 1 98.5 267 ASP A O 1
ATOM 2237 N N . TYR A 1 268 ? 18.125 -35.562 -13.539 1 98.12 268 TYR A N 1
ATOM 2238 C CA . TYR A 1 268 ? 18.672 -34.75 -12.461 1 98.12 268 TYR A CA 1
ATOM 2239 C C . TYR A 1 268 ? 18.219 -35.25 -11.102 1 98.12 268 TYR A C 1
ATOM 2241 O O . TYR A 1 268 ? 17.312 -34.688 -10.477 1 98.12 268 TYR A O 1
ATOM 2249 N N . PRO A 1 269 ? 18.906 -36.188 -10.57 1 95.44 269 PRO A N 1
ATOM 2250 C CA . PRO A 1 269 ? 18.484 -36.875 -9.359 1 95.44 269 PRO A CA 1
ATOM 2251 C C . PRO A 1 269 ? 18.547 -36 -8.117 1 95.44 269 PRO A C 1
ATOM 2253 O O . PRO A 1 269 ? 18 -36.344 -7.066 1 95.44 269 PRO A O 1
ATOM 2256 N N . ASP A 1 270 ? 19.234 -34.875 -8.203 1 93.12 270 ASP A N 1
ATOM 2257 C CA . ASP A 1 270 ? 19.297 -33.906 -7.102 1 93.12 270 ASP A CA 1
ATOM 2258 C C . ASP A 1 270 ? 17.969 -33.156 -6.969 1 93.12 270 ASP A C 1
ATOM 2260 O O . ASP A 1 270 ? 17.703 -32.531 -5.938 1 93.12 270 ASP A O 1
ATOM 2264 N N . PHE A 1 271 ? 17.203 -33.125 -8.039 1 97.44 271 PHE A N 1
ATOM 2265 C CA . PHE A 1 271 ? 15.898 -32.469 -8.031 1 97.44 271 PHE A CA 1
ATOM 2266 C C . PHE A 1 271 ? 14.867 -33.375 -7.34 1 97.44 271 PHE A C 1
ATOM 2268 O O . PHE A 1 271 ? 14.734 -34.562 -7.672 1 97.44 271 PHE A O 1
ATOM 2275 N N . VAL A 1 272 ? 14.18 -32.812 -6.367 1 97.62 272 VAL A N 1
ATOM 2276 C CA . VAL A 1 272 ? 13.273 -33.594 -5.512 1 97.62 272 VAL A CA 1
ATOM 2277 C C . VAL A 1 272 ? 12.039 -34 -6.309 1 97.62 272 VAL A C 1
ATOM 2279 O O . VAL A 1 272 ? 11.531 -35.125 -6.129 1 97.62 272 VAL A O 1
ATOM 2282 N N . GLY A 1 273 ? 11.547 -33.094 -7.121 1 97.81 273 GLY A N 1
ATOM 2283 C CA . GLY A 1 273 ? 10.391 -33.406 -7.938 1 97.81 273 GLY A CA 1
ATOM 2284 C C . GLY A 1 273 ? 9.438 -32.25 -8.117 1 97.81 273 GLY A C 1
ATOM 2285 O O . GLY A 1 273 ? 9.82 -31.094 -7.902 1 97.81 273 GLY A O 1
ATOM 2286 N N . ALA A 1 274 ? 8.227 -32.594 -8.539 1 98.69 274 ALA A N 1
ATOM 2287 C CA . ALA A 1 274 ? 7.172 -31.609 -8.75 1 98.69 274 ALA A CA 1
ATOM 2288 C C . ALA A 1 274 ? 5.793 -32.219 -8.531 1 98.69 274 ALA A C 1
ATOM 2290 O O . ALA A 1 274 ? 5.641 -33.438 -8.594 1 98.69 274 ALA A O 1
ATOM 2291 N N . LYS A 1 275 ? 4.895 -31.406 -8.18 1 98.75 275 LYS A N 1
ATOM 2292 C CA . LYS A 1 275 ? 3.498 -31.812 -8.062 1 98.75 275 LYS A CA 1
ATOM 2293 C C . LYS A 1 275 ? 2.574 -30.812 -8.758 1 98.75 275 LYS A C 1
ATOM 2295 O O . LYS A 1 275 ? 2.969 -29.688 -9.031 1 98.75 275 LYS A O 1
ATOM 2300 N N . LEU A 1 276 ? 1.386 -31.344 -9 1 98.62 276 LEU A N 1
ATOM 2301 C CA . LEU A 1 276 ? 0.361 -30.594 -9.711 1 98.62 276 LEU A CA 1
ATOM 2302 C C . LEU A 1 276 ? -0.725 -30.109 -8.75 1 98.62 276 LEU A C 1
ATOM 2304 O O . LEU A 1 276 ? -1.226 -30.891 -7.938 1 98.62 276 LEU A O 1
ATOM 2308 N N . ILE A 1 277 ? -1.01 -28.844 -8.781 1 98.88 277 ILE A N 1
ATOM 2309 C CA . ILE A 1 277 ? -2.238 -28.297 -8.211 1 98.88 277 ILE A CA 1
ATOM 2310 C C . ILE A 1 277 ? -3.254 -28.047 -9.32 1 98.88 277 ILE A C 1
ATOM 2312 O O . ILE A 1 277 ? -3.004 -27.266 -10.234 1 98.88 277 ILE A O 1
ATOM 2316 N N . TYR A 1 278 ? -4.352 -28.828 -9.312 1 98.88 278 TYR A N 1
ATOM 2317 C CA . TYR A 1 278 ? -5.426 -28.578 -10.266 1 98.88 278 TYR A CA 1
ATOM 2318 C C . TYR A 1 278 ? -6.121 -27.25 -9.961 1 98.88 278 TYR A C 1
ATOM 2320 O O . TYR A 1 278 ? -6.75 -27.094 -8.914 1 98.88 278 TYR A O 1
ATOM 2328 N N . ALA A 1 279 ? -6.012 -26.297 -10.906 1 98.81 279 ALA A N 1
ATOM 2329 C CA . ALA A 1 279 ? -6.422 -24.922 -10.617 1 98.81 279 ALA A CA 1
ATOM 2330 C C . ALA A 1 279 ? -7.266 -24.359 -11.758 1 98.81 279 ALA A C 1
ATOM 2332 O O . ALA A 1 279 ? -6.824 -23.469 -12.477 1 98.81 279 ALA A O 1
ATOM 2333 N N . PRO A 1 280 ? -8.492 -24.797 -11.859 1 98.5 280 PRO A N 1
ATOM 2334 C CA . PRO A 1 280 ? -9.391 -24.281 -12.898 1 98.5 280 PRO A CA 1
ATOM 2335 C C . PRO A 1 280 ? -9.969 -22.922 -12.555 1 98.5 280 PRO A C 1
ATOM 2337 O O . PRO A 1 280 ? -9.773 -22.422 -11.445 1 98.5 280 PRO A O 1
ATOM 2340 N N . SER A 1 281 ? -10.656 -22.344 -13.492 1 97.88 281 SER A N 1
ATOM 2341 C CA . SER A 1 281 ? -11.164 -20.984 -13.367 1 97.88 281 SER A CA 1
ATOM 2342 C C . SER A 1 281 ? -12.258 -20.891 -12.305 1 97.88 281 SER A C 1
ATOM 2344 O O . SER A 1 281 ? -13.094 -21.797 -12.195 1 97.88 281 SER A O 1
ATOM 2346 N N . ARG A 1 282 ? -12.281 -19.812 -11.555 1 98.06 282 ARG A N 1
ATOM 2347 C CA . ARG A 1 282 ? -13.312 -19.562 -10.547 1 98.06 282 ARG A CA 1
ATOM 2348 C C . ARG A 1 282 ? -14.562 -18.953 -11.18 1 98.06 282 ARG A C 1
ATOM 2350 O O . ARG A 1 282 ? -15.625 -18.922 -10.555 1 98.06 282 ARG A O 1
ATOM 2357 N N . GLN A 1 283 ? -14.461 -18.469 -12.383 1 96.56 283 GLN A N 1
ATOM 2358 C CA . GLN A 1 283 ? -15.594 -17.828 -13.047 1 96.56 283 GLN A CA 1
ATOM 2359 C C . GLN A 1 283 ? -16.5 -18.859 -13.703 1 96.56 283 GLN A C 1
ATOM 2361 O O . GLN A 1 283 ? -16.625 -18.906 -14.93 1 96.56 283 GLN A O 1
ATOM 2366 N N . VAL A 1 284 ? -17.156 -19.688 -12.922 1 97.31 284 VAL A N 1
ATOM 2367 C CA . VAL A 1 284 ? -18.016 -20.766 -13.398 1 97.31 284 VAL A CA 1
ATOM 2368 C C . VAL A 1 284 ? -19.203 -20.953 -12.461 1 97.31 284 VAL A C 1
ATOM 2370 O O . VAL A 1 284 ? -19.297 -20.25 -11.445 1 97.31 284 VAL A O 1
ATOM 2373 N N . ASP A 1 285 ? -20.078 -21.844 -12.805 1 96.44 285 ASP A N 1
ATOM 2374 C CA . ASP A 1 285 ? -21.219 -22.125 -11.953 1 96.44 285 ASP A CA 1
ATOM 2375 C C . ASP A 1 285 ? -20.953 -23.328 -11.055 1 96.44 285 ASP A C 1
ATOM 2377 O O . ASP A 1 285 ? -19.891 -23.938 -11.117 1 96.44 285 ASP A O 1
ATOM 2381 N N . ASN A 1 286 ? -21.859 -23.672 -10.25 1 97 286 ASN A N 1
ATOM 2382 C CA . ASN A 1 286 ? -21.734 -24.734 -9.25 1 97 286 ASN A CA 1
ATOM 2383 C C . ASN A 1 286 ? -21.594 -26.109 -9.914 1 97 286 ASN A C 1
ATOM 2385 O O . ASN A 1 286 ? -20.859 -26.969 -9.414 1 97 286 ASN A O 1
ATOM 2389 N N . VAL A 1 287 ? -22.266 -26.266 -10.977 1 97.69 287 VAL A N 1
ATOM 2390 C CA . VAL A 1 287 ? -22.219 -27.547 -11.672 1 97.69 287 VAL A CA 1
ATOM 2391 C C . VAL A 1 287 ? -20.797 -27.797 -12.188 1 97.69 287 VAL A C 1
ATOM 2393 O O . VAL A 1 287 ? -20.266 -28.906 -12.062 1 97.69 287 VAL A O 1
ATOM 2396 N N . THR A 1 288 ? -20.234 -26.781 -12.711 1 98.19 288 THR A N 1
ATOM 2397 C CA . THR A 1 288 ? -18.875 -26.891 -13.227 1 98.19 288 THR A CA 1
ATOM 2398 C C . THR A 1 288 ? -17.891 -27.156 -12.102 1 98.19 288 THR A C 1
ATOM 2400 O O . THR A 1 288 ? -16.953 -27.953 -12.258 1 98.19 288 THR A O 1
ATOM 2403 N N . VAL A 1 289 ? -18.062 -26.547 -10.953 1 98.38 289 VAL A N 1
ATOM 2404 C CA . VAL A 1 289 ? -17.172 -26.766 -9.82 1 98.38 289 VAL A CA 1
ATOM 2405 C C . VAL A 1 289 ? -17.266 -28.203 -9.344 1 98.38 289 VAL A C 1
ATOM 2407 O O . VAL A 1 289 ? -16.281 -28.812 -8.945 1 98.38 289 VAL A O 1
ATOM 2410 N N . GLU A 1 290 ? -18.469 -28.734 -9.398 1 97.81 290 GLU A N 1
ATOM 2411 C CA . GLU A 1 290 ? -18.656 -30.141 -9.055 1 97.81 290 GLU A CA 1
ATOM 2412 C C . GLU A 1 290 ? -17.844 -31.047 -9.969 1 97.81 290 GLU A C 1
ATOM 2414 O O . GLU A 1 290 ? -17.219 -32 -9.516 1 97.81 290 GLU A O 1
ATOM 2419 N N . GLU A 1 291 ? -17.875 -30.703 -11.219 1 98.19 291 GLU A N 1
ATOM 2420 C CA . GLU A 1 291 ? -17.094 -31.469 -12.18 1 98.19 291 GLU A CA 1
ATOM 2421 C C . GLU A 1 291 ? -15.594 -31.312 -11.922 1 98.19 291 GLU A C 1
ATOM 2423 O O . GLU A 1 291 ? -14.836 -32.281 -12.055 1 98.19 291 GLU A O 1
ATOM 2428 N N . TYR A 1 292 ? -15.18 -30.109 -11.562 1 98.69 292 TYR A N 1
ATOM 2429 C CA . TYR A 1 292 ? -13.789 -29.875 -11.203 1 98.69 292 TYR A CA 1
ATOM 2430 C C . TYR A 1 292 ? -13.359 -30.797 -10.07 1 98.69 292 TYR A C 1
ATOM 2432 O O . TYR A 1 292 ? -12.305 -31.438 -10.141 1 98.69 292 TYR A O 1
ATOM 2440 N N . LEU A 1 293 ? -14.164 -30.875 -9.055 1 98.62 293 LEU A N 1
ATOM 2441 C CA . LEU A 1 293 ? -13.82 -31.625 -7.852 1 98.62 293 LEU A CA 1
ATOM 2442 C C . LEU A 1 293 ? -13.844 -33.125 -8.125 1 98.62 293 LEU A C 1
ATOM 2444 O O . LEU A 1 293 ? -13.055 -33.875 -7.551 1 98.62 293 LEU A O 1
ATOM 2448 N N . LYS A 1 294 ? -14.734 -33.531 -9.008 1 98.19 294 LYS A N 1
ATOM 2449 C CA . LYS A 1 294 ? -14.719 -34.938 -9.445 1 98.19 294 LYS A CA 1
ATOM 2450 C C . LYS A 1 294 ? -13.406 -35.281 -10.141 1 98.19 294 LYS A C 1
ATOM 2452 O O . LYS A 1 294 ? -12.812 -36.312 -9.883 1 98.19 294 LYS A O 1
ATOM 2457 N N . LEU A 1 295 ? -12.984 -34.406 -11.016 1 98.56 295 LEU A N 1
ATOM 2458 C CA . LEU A 1 295 ? -11.719 -34.625 -11.703 1 98.56 295 LEU A CA 1
ATOM 2459 C C . LEU A 1 295 ? -10.555 -34.625 -10.719 1 98.56 295 LEU A C 1
ATOM 2461 O O . LEU A 1 295 ? -9.633 -35.438 -10.836 1 98.56 295 LEU A O 1
ATOM 2465 N N . ALA A 1 296 ? -10.594 -33.75 -9.758 1 98.75 296 ALA A N 1
ATOM 2466 C CA . ALA A 1 296 ? -9.547 -33.688 -8.742 1 98.75 296 ALA A CA 1
ATOM 2467 C C . ALA A 1 296 ? -9.43 -35.031 -8.008 1 98.75 296 ALA A C 1
ATOM 2469 O O . ALA A 1 296 ? -8.328 -35.5 -7.746 1 98.75 296 ALA A O 1
ATOM 2470 N N . LYS A 1 297 ? -10.562 -35.594 -7.699 1 98.19 297 LYS A N 1
ATOM 2471 C CA . LYS A 1 297 ? -10.578 -36.906 -7.023 1 98.19 297 LYS A CA 1
ATOM 2472 C C . LYS A 1 297 ? -10.008 -38 -7.922 1 98.19 297 LYS A C 1
ATOM 2474 O O . LYS A 1 297 ? -9.289 -38.875 -7.449 1 98.19 297 LYS A O 1
ATOM 2479 N N . ILE A 1 298 ? -10.328 -37.906 -9.164 1 98.25 298 ILE A N 1
ATOM 2480 C CA . ILE A 1 298 ? -9.797 -38.875 -10.133 1 98.25 298 ILE A CA 1
ATOM 2481 C C . ILE A 1 298 ? -8.281 -38.719 -10.211 1 98.25 298 ILE A C 1
ATOM 2483 O O . ILE A 1 298 ? -7.559 -39.719 -10.227 1 98.25 298 ILE A O 1
ATOM 2487 N N . LEU A 1 299 ? -7.809 -37.531 -10.266 1 98.56 299 LEU A N 1
ATOM 2488 C CA . LEU A 1 299 ? -6.371 -37.25 -10.305 1 98.56 299 LEU A CA 1
ATOM 2489 C C . LEU A 1 299 ? -5.68 -37.812 -9.07 1 98.56 299 LEU A C 1
ATOM 2491 O O . LEU A 1 299 ? -4.621 -38.438 -9.18 1 98.56 299 LEU A O 1
ATOM 2495 N N . LYS A 1 300 ? -6.27 -37.562 -7.938 1 98.06 300 LYS A N 1
ATOM 2496 C CA . LYS A 1 300 ? -5.703 -38.062 -6.684 1 98.06 300 LYS A CA 1
ATOM 2497 C C . LYS A 1 300 ? -5.559 -39.562 -6.699 1 98.06 300 LYS A C 1
ATOM 2499 O O . LYS A 1 300 ? -4.605 -40.125 -6.145 1 98.06 300 LYS A O 1
ATOM 2504 N N . LYS A 1 301 ? -6.465 -40.25 -7.355 1 97.56 301 LYS A N 1
ATOM 2505 C CA . LYS A 1 301 ? -6.457 -41.719 -7.434 1 97.56 301 LYS A CA 1
ATOM 2506 C C . LYS A 1 301 ? -5.48 -42.188 -8.5 1 97.56 301 LYS A C 1
ATOM 2508 O O . LYS A 1 301 ? -4.738 -43.156 -8.281 1 97.56 301 LYS A O 1
ATOM 2513 N N . ASP A 1 302 ? -5.43 -41.562 -9.609 1 97.69 302 ASP A N 1
ATOM 2514 C CA . ASP A 1 302 ? -4.738 -42.094 -10.789 1 97.69 302 ASP A CA 1
ATOM 2515 C C . ASP A 1 302 ? -3.273 -41.656 -10.797 1 97.69 302 ASP A C 1
ATOM 2517 O O . ASP A 1 302 ? -2.42 -42.375 -11.344 1 97.69 302 ASP A O 1
ATOM 2521 N N . VAL A 1 303 ? -3.004 -40.469 -10.32 1 97.5 303 VAL A N 1
ATOM 2522 C CA . VAL A 1 303 ? -1.63 -39.969 -10.273 1 97.5 303 VAL A CA 1
ATOM 2523 C C . VAL A 1 303 ? -1.332 -39.375 -8.891 1 97.5 303 VAL A C 1
ATOM 2525 O O . VAL A 1 303 ? -0.881 -38.25 -8.773 1 97.5 303 VAL A O 1
ATOM 2528 N N . PRO A 1 304 ? -1.467 -40.125 -7.848 1 96.56 304 PRO A N 1
ATOM 2529 C CA . PRO A 1 304 ? -1.34 -39.625 -6.473 1 96.56 304 PRO A CA 1
ATOM 2530 C C . PRO A 1 304 ? 0.05 -39.062 -6.172 1 96.56 304 PRO A C 1
ATOM 2532 O O . PRO A 1 304 ? 0.19 -38.156 -5.344 1 96.56 304 PRO A O 1
ATOM 2535 N N . GLU A 1 305 ? 1.015 -39.5 -6.848 1 95.62 305 GLU A N 1
ATOM 2536 C CA . GLU A 1 305 ? 2.389 -39.125 -6.527 1 95.62 305 GLU A CA 1
ATOM 2537 C C . GLU A 1 305 ? 2.688 -37.719 -6.992 1 95.62 305 GLU A C 1
ATOM 2539 O O . GLU A 1 305 ? 3.629 -37.094 -6.504 1 95.62 305 GLU A O 1
ATOM 2544 N N . ILE A 1 306 ? 1.84 -37.188 -7.992 1 97.62 306 ILE A N 1
ATOM 2545 C CA . ILE A 1 306 ? 2.145 -35.844 -8.477 1 97.62 306 ILE A CA 1
ATOM 2546 C C . ILE A 1 306 ? 0.954 -34.938 -8.219 1 97.62 306 ILE A C 1
ATOM 2548 O O . ILE A 1 306 ? 0.93 -33.781 -8.695 1 97.62 306 ILE A O 1
ATOM 2552 N N . PHE A 1 307 ? -0.031 -35.406 -7.492 1 98.5 307 PHE A N 1
ATOM 2553 C CA . PHE A 1 307 ? -1.184 -34.562 -7.184 1 98.5 307 PHE A CA 1
ATOM 2554 C C . PHE A 1 307 ? -1.015 -33.875 -5.828 1 98.5 307 PHE A C 1
ATOM 2556 O O . PHE A 1 307 ? -0.86 -34.562 -4.809 1 98.5 307 PHE A O 1
ATOM 2563 N N . ALA A 1 308 ? -1.072 -32.562 -5.785 1 98.62 308 ALA A N 1
ATOM 2564 C CA . ALA A 1 308 ? -0.874 -31.797 -4.555 1 98.62 308 ALA A CA 1
ATOM 2565 C C . ALA A 1 308 ? -2.209 -31.344 -3.965 1 98.62 308 ALA A C 1
ATOM 2567 O O . ALA A 1 308 ? -2.375 -31.312 -2.742 1 98.62 308 ALA A O 1
ATOM 2568 N N . GLY A 1 309 ? -3.102 -30.922 -4.852 1 98.75 309 GLY A N 1
ATOM 2569 C CA . GLY A 1 309 ? -4.363 -30.406 -4.344 1 98.75 309 GLY A CA 1
ATOM 2570 C C . GLY A 1 309 ? -5.117 -29.562 -5.363 1 98.75 309 GLY A C 1
ATOM 2571 O O . GLY A 1 309 ? -4.977 -29.781 -6.57 1 98.75 309 GLY A O 1
ATOM 2572 N N . PHE A 1 310 ? -6.012 -28.672 -4.832 1 98.88 310 PHE A N 1
ATOM 2573 C CA . PHE A 1 310 ? -7.008 -27.984 -5.645 1 98.88 310 PHE A CA 1
ATOM 2574 C C . PHE A 1 310 ? -7.004 -26.5 -5.355 1 98.88 310 PHE A C 1
ATOM 2576 O O . PHE A 1 310 ? -6.789 -26.078 -4.215 1 98.88 310 PHE A O 1
ATOM 2583 N N . ASP A 1 311 ? -7.234 -25.719 -6.406 1 98.81 311 ASP A N 1
ATOM 2584 C CA . ASP A 1 311 ? -7.359 -24.266 -6.332 1 98.81 311 ASP A CA 1
ATOM 2585 C C . ASP A 1 311 ? -8.391 -23.75 -7.336 1 98.81 311 ASP A C 1
ATOM 2587 O O . ASP A 1 311 ? -8.906 -24.516 -8.156 1 98.81 311 ASP A O 1
ATOM 2591 N N . LEU A 1 312 ? -8.812 -22.531 -7.152 1 98.69 312 LEU A N 1
ATOM 2592 C CA . LEU A 1 312 ? -9.602 -21.781 -8.117 1 98.69 312 LEU A CA 1
ATOM 2593 C C . LEU A 1 312 ? -8.898 -20.469 -8.484 1 98.69 312 LEU A C 1
ATOM 2595 O O . LEU A 1 312 ? -8.516 -19.703 -7.598 1 98.69 312 LEU A O 1
ATOM 2599 N N . VAL A 1 313 ? -8.812 -20.25 -9.812 1 97.75 313 VAL A N 1
ATOM 2600 C CA . VAL A 1 313 ? -7.93 -19.156 -10.195 1 97.75 313 VAL A CA 1
ATOM 2601 C C . VAL A 1 313 ? -8.672 -18.203 -11.125 1 97.75 313 VAL A C 1
ATOM 2603 O O . VAL A 1 313 ? -9.859 -18.391 -11.398 1 97.75 313 VAL A O 1
ATOM 2606 N N . GLY A 1 314 ? -7.949 -17.188 -11.609 1 96.38 314 GLY A N 1
ATOM 2607 C CA . GLY A 1 314 ? -8.477 -16.047 -12.344 1 96.38 314 GLY A CA 1
ATOM 2608 C C . GLY A 1 314 ? -8.398 -14.742 -11.562 1 96.38 314 GLY A C 1
ATOM 2609 O O . GLY A 1 314 ? -7.91 -14.719 -10.438 1 96.38 314 GLY A O 1
ATOM 2610 N N . GLN A 1 315 ? -8.859 -13.688 -12.266 1 96.38 315 GLN A N 1
ATOM 2611 C CA . GLN A 1 315 ? -8.961 -12.461 -11.484 1 96.38 315 GLN A CA 1
ATOM 2612 C C . GLN A 1 315 ? -9.945 -12.625 -10.328 1 96.38 315 GLN A C 1
ATOM 2614 O O . GLN A 1 315 ? -11.133 -12.867 -10.539 1 96.38 315 GLN A O 1
ATOM 2619 N N . GLU A 1 316 ? -9.461 -12.562 -9.164 1 97.25 316 GLU A N 1
ATOM 2620 C CA . GLU A 1 316 ? -10.273 -12.891 -7.996 1 97.25 316 GLU A CA 1
ATOM 2621 C C . GLU A 1 316 ? -11.469 -11.953 -7.875 1 97.25 316 GLU A C 1
ATOM 2623 O O . GLU A 1 316 ? -12.586 -12.391 -7.578 1 97.25 316 GLU A O 1
ATOM 2628 N N . ASP A 1 317 ? -11.305 -10.641 -8.141 1 95.69 317 ASP A N 1
ATOM 2629 C CA . ASP A 1 317 ? -12.336 -9.625 -7.953 1 95.69 317 ASP A CA 1
ATOM 2630 C C . ASP A 1 317 ? -13.516 -9.852 -8.906 1 95.69 317 ASP A C 1
ATOM 2632 O O . ASP A 1 317 ? -14.664 -9.562 -8.562 1 95.69 317 ASP A O 1
ATOM 2636 N N . LEU A 1 318 ? -13.297 -10.391 -10.047 1 91.06 318 LEU A N 1
ATOM 2637 C CA . LEU A 1 318 ? -14.352 -10.547 -11.047 1 91.06 318 LEU A CA 1
ATOM 2638 C C . LEU A 1 318 ? -14.898 -11.977 -11.031 1 91.06 318 LEU A C 1
ATOM 2640 O O . LEU A 1 318 ? -15.891 -12.266 -11.695 1 91.06 318 LEU A O 1
ATOM 2644 N N . GLY A 1 319 ? -14.234 -12.836 -10.289 1 93.94 319 GLY A N 1
ATOM 2645 C CA . GLY A 1 319 ? -14.672 -14.219 -10.234 1 93.94 319 GLY A CA 1
ATOM 2646 C C . GLY A 1 319 ? -15.656 -14.5 -9.125 1 93.94 319 GLY A C 1
ATOM 2647 O O . GLY A 1 319 ? -15.883 -13.648 -8.258 1 93.94 319 GLY A O 1
ATOM 2648 N N . SER A 1 320 ? -16.188 -15.688 -9.156 1 96.81 320 SER A N 1
ATOM 2649 C CA . SER A 1 320 ? -17.094 -16.109 -8.102 1 96.81 320 SER A CA 1
ATOM 2650 C C . SER A 1 320 ? -16.359 -16.344 -6.789 1 96.81 320 SER A C 1
ATOM 2652 O O . SER A 1 320 ? -15.312 -17 -6.773 1 96.81 320 SER A O 1
ATOM 2654 N N . PRO A 1 321 ? -16.875 -15.797 -5.766 1 97.94 321 PRO A N 1
ATOM 2655 C CA . PRO A 1 321 ? -16.234 -16.047 -4.469 1 97.94 321 PRO A CA 1
ATOM 2656 C C . PRO A 1 321 ? -16.453 -17.469 -3.965 1 97.94 321 PRO A C 1
ATOM 2658 O O . PRO A 1 321 ? -17.375 -18.156 -4.418 1 97.94 321 PRO A O 1
ATOM 2661 N N . LEU A 1 322 ? -15.648 -17.906 -3.053 1 98.44 322 LEU A N 1
ATOM 2662 C CA . LEU A 1 322 ? -15.656 -19.266 -2.545 1 98.44 322 LEU A CA 1
ATOM 2663 C C . LEU A 1 322 ? -17 -19.609 -1.915 1 98.44 322 LEU A C 1
ATOM 2665 O O . LEU A 1 322 ? -17.469 -20.734 -2.014 1 98.44 322 LEU A O 1
ATOM 2669 N N . ILE A 1 323 ? -17.656 -18.609 -1.287 1 97.75 323 ILE A N 1
ATOM 2670 C CA . ILE A 1 323 ? -18.891 -18.844 -0.542 1 97.75 323 ILE A CA 1
ATOM 2671 C C . ILE A 1 323 ? -19.969 -19.359 -1.483 1 97.75 323 ILE A C 1
ATOM 2673 O O . ILE A 1 323 ? -20.875 -20.078 -1.06 1 97.75 323 ILE A O 1
ATOM 2677 N N . GLU A 1 324 ? -19.859 -19.047 -2.738 1 97.38 324 GLU A N 1
ATOM 2678 C CA . GLU A 1 324 ? -20.844 -19.469 -3.719 1 97.38 324 GLU A CA 1
ATOM 2679 C C . GLU A 1 324 ? -20.75 -20.953 -4.012 1 97.38 324 GLU A C 1
ATOM 2681 O O . GLU A 1 324 ? -21.688 -21.562 -4.527 1 97.38 324 GLU A O 1
ATOM 2686 N N . PHE A 1 325 ? -19.625 -21.578 -3.689 1 98 325 PHE A N 1
ATOM 2687 C CA . PHE A 1 325 ? -19.375 -22.984 -3.994 1 98 325 PHE A CA 1
ATOM 2688 C C . PHE A 1 325 ? -19.328 -23.812 -2.719 1 98 325 PHE A C 1
ATOM 2690 O O . PHE A 1 325 ? -18.828 -24.938 -2.723 1 98 325 PHE A O 1
ATOM 2697 N N . LEU A 1 326 ? -19.812 -23.312 -1.647 1 96.69 326 LEU A N 1
ATOM 2698 C CA . LEU A 1 326 ? -19.594 -23.844 -0.304 1 96.69 326 LEU A CA 1
ATOM 2699 C C . LEU A 1 326 ? -20.031 -25.297 -0.206 1 96.69 326 LEU A C 1
ATOM 2701 O O . LEU A 1 326 ? -19.297 -26.141 0.322 1 96.69 326 LEU A O 1
ATOM 2705 N N . PRO A 1 327 ? -21.25 -25.703 -0.724 1 96.06 327 PRO A N 1
ATOM 2706 C CA . PRO A 1 327 ? -21.656 -27.109 -0.577 1 96.06 327 PRO A CA 1
ATOM 2707 C C . PRO A 1 327 ? -20.672 -28.062 -1.235 1 96.06 327 PRO A C 1
ATOM 2709 O O . PRO A 1 327 ? -20.328 -29.094 -0.652 1 96.06 327 PRO A O 1
ATOM 2712 N N . GLN A 1 328 ? -20.188 -27.719 -2.41 1 96.88 328 GLN A N 1
ATOM 2713 C CA . GLN A 1 328 ? -19.25 -28.578 -3.141 1 96.88 328 GLN A CA 1
ATOM 2714 C C . GLN A 1 328 ? -17.906 -28.641 -2.438 1 96.88 328 GLN A C 1
ATOM 2716 O O . GLN A 1 328 ? -17.328 -29.719 -2.299 1 96.88 328 GLN A O 1
ATOM 2721 N N . LEU A 1 329 ? -17.453 -27.516 -1.945 1 98 329 LEU A N 1
ATOM 2722 C CA . LEU A 1 329 ? -16.125 -27.422 -1.352 1 98 329 LEU A CA 1
ATOM 2723 C C . LEU A 1 329 ? -16.094 -28.094 0.016 1 98 329 LEU A C 1
ATOM 2725 O O . LEU A 1 329 ? -15.094 -28.734 0.376 1 98 329 LEU A O 1
ATOM 2729 N N . VAL A 1 330 ? -17.172 -27.922 0.772 1 96.75 330 VAL A N 1
ATOM 2730 C CA . VAL A 1 330 ? -17.25 -28.562 2.084 1 96.75 330 VAL A CA 1
ATOM 2731 C C . VAL A 1 330 ? -17.266 -30.078 1.924 1 96.75 330 VAL A C 1
ATOM 2733 O O . VAL A 1 330 ? -16.625 -30.797 2.691 1 96.75 330 VAL A O 1
ATOM 2736 N N . ALA A 1 331 ? -17.922 -30.562 0.886 1 94.69 331 ALA A N 1
ATOM 2737 C CA . ALA A 1 331 ? -18.078 -32 0.662 1 94.69 331 ALA A CA 1
ATOM 2738 C C . ALA A 1 331 ? -16.734 -32.656 0.34 1 94.69 331 ALA A C 1
ATOM 2740 O O . ALA A 1 331 ? -16.516 -33.812 0.657 1 94.69 331 ALA A O 1
ATOM 2741 N N . ALA A 1 332 ? -15.789 -31.906 -0.216 1 96.44 332 ALA A N 1
ATOM 2742 C CA . ALA A 1 332 ? -14.539 -32.469 -0.699 1 96.44 332 ALA A CA 1
ATOM 2743 C C . ALA A 1 332 ? -13.375 -32.125 0.228 1 96.44 332 ALA A C 1
ATOM 2745 O O . ALA A 1 332 ? -12.25 -32.594 0.028 1 96.44 332 ALA A O 1
ATOM 2746 N N . ARG A 1 333 ? -13.609 -31.375 1.31 1 94.94 333 ARG A N 1
ATOM 2747 C CA . ARG A 1 333 ? -12.547 -30.719 2.057 1 94.94 333 ARG A CA 1
ATOM 2748 C C . ARG A 1 333 ? -11.68 -31.734 2.797 1 94.94 333 ARG A C 1
ATOM 2750 O O . ARG A 1 333 ? -10.5 -31.484 3.045 1 94.94 333 ARG A O 1
ATOM 2757 N N . ASP A 1 334 ? -12.211 -32.906 3.139 1 94.25 334 ASP A N 1
ATOM 2758 C CA . ASP A 1 334 ? -11.453 -33.875 3.885 1 94.25 334 ASP A CA 1
ATOM 2759 C C . ASP A 1 334 ? -10.617 -34.75 2.947 1 94.25 334 ASP A C 1
ATOM 2761 O O . ASP A 1 334 ? -9.703 -35.469 3.391 1 94.25 334 ASP A O 1
ATOM 2765 N N . GLU A 1 335 ? -10.844 -34.656 1.684 1 95.25 335 GLU A N 1
ATOM 2766 C CA . GLU A 1 335 ? -10.172 -35.531 0.728 1 95.25 335 GLU A CA 1
ATOM 2767 C C . GLU A 1 335 ? -9.141 -34.781 -0.09 1 95.25 335 GLU A C 1
ATOM 2769 O O . GLU A 1 335 ? -8.195 -35.375 -0.62 1 95.25 335 GLU A O 1
ATOM 2774 N N . ILE A 1 336 ? -9.344 -33.562 -0.227 1 97.62 336 ILE A N 1
ATOM 2775 C CA . ILE A 1 336 ? -8.516 -32.781 -1.143 1 97.62 336 ILE A CA 1
ATOM 2776 C C . ILE A 1 336 ? -7.883 -31.594 -0.394 1 97.62 336 ILE A C 1
ATOM 2778 O O . ILE A 1 336 ? -8.578 -30.844 0.296 1 97.62 336 ILE A O 1
ATOM 2782 N N . ASN A 1 337 ? -6.547 -31.438 -0.523 1 98.5 337 ASN A N 1
ATOM 2783 C CA . ASN A 1 337 ? -5.895 -30.25 -0.006 1 98.5 337 ASN A CA 1
ATOM 2784 C C . ASN A 1 337 ? -6.285 -29 -0.801 1 98.5 337 ASN A C 1
ATOM 2786 O O . ASN A 1 337 ? -6.285 -29.016 -2.033 1 98.5 337 ASN A O 1
ATOM 2790 N N . TYR A 1 338 ? -6.641 -27.938 -0.098 1 98.81 338 TYR A N 1
ATOM 2791 C CA . TYR A 1 338 ? -6.977 -26.672 -0.758 1 98.81 338 TYR A CA 1
ATOM 2792 C C . TYR A 1 338 ? -5.824 -25.688 -0.664 1 98.81 338 TYR A C 1
ATOM 2794 O O . TYR A 1 338 ? -5.215 -25.531 0.397 1 98.81 338 TYR A O 1
ATOM 2802 N N . PHE A 1 339 ? -5.477 -25.031 -1.756 1 98.88 339 PHE A N 1
ATOM 2803 C CA . PHE A 1 339 ? -4.508 -23.953 -1.887 1 98.88 339 PHE A CA 1
ATOM 2804 C C . PHE A 1 339 ? -5.141 -22.734 -2.555 1 98.88 339 PHE A C 1
ATOM 2806 O O . PHE A 1 339 ? -4.59 -22.203 -3.518 1 98.88 339 PHE A O 1
ATOM 2813 N N . PHE A 1 340 ? -6.16 -22.172 -2.029 1 98.81 340 PHE A N 1
ATOM 2814 C CA . PHE A 1 340 ? -7.027 -21.203 -2.682 1 98.81 340 PHE A CA 1
ATOM 2815 C C . PHE A 1 340 ? -6.324 -19.859 -2.834 1 98.81 340 PHE A C 1
ATOM 2817 O O . PHE A 1 340 ? -5.664 -19.391 -1.904 1 98.81 340 PHE A O 1
ATOM 2824 N N . HIS A 1 341 ? -6.492 -19.328 -4.02 1 98.81 341 HIS A N 1
ATOM 2825 C CA . HIS A 1 341 ? -6.402 -17.859 -4.055 1 98.81 341 HIS A CA 1
ATOM 2826 C C . HIS A 1 341 ? -7.438 -17.234 -3.135 1 98.81 341 HIS A C 1
ATOM 2828 O O . HIS A 1 341 ? -8.641 -17.438 -3.303 1 98.81 341 HIS A O 1
ATOM 2834 N N . ALA A 1 342 ? -6.992 -16.422 -2.264 1 98.75 342 ALA A N 1
ATOM 2835 C CA . ALA A 1 342 ? -7.883 -15.742 -1.327 1 98.75 342 ALA A CA 1
ATOM 2836 C C . ALA A 1 342 ? -7.293 -14.414 -0.868 1 98.75 342 ALA A C 1
ATOM 2838 O O . ALA A 1 342 ? -6.18 -14.367 -0.336 1 98.75 342 ALA A O 1
ATOM 2839 N N . GLY A 1 343 ? -8.031 -13.375 -1.146 1 98.62 343 GLY A N 1
ATOM 2840 C CA . GLY A 1 343 ? -7.617 -12.055 -0.705 1 98.62 343 GLY A CA 1
ATOM 2841 C C . GLY A 1 343 ? -6.629 -11.391 -1.649 1 98.62 343 GLY A C 1
ATOM 2842 O O . GLY A 1 343 ? -5.906 -10.477 -1.256 1 98.62 343 GLY A O 1
ATOM 2843 N N . GLU A 1 344 ? -6.488 -11.852 -2.881 1 98.69 344 GLU A N 1
ATOM 2844 C CA . GLU A 1 344 ? -5.684 -11.141 -3.867 1 98.69 344 GLU A CA 1
ATOM 2845 C C . GLU A 1 3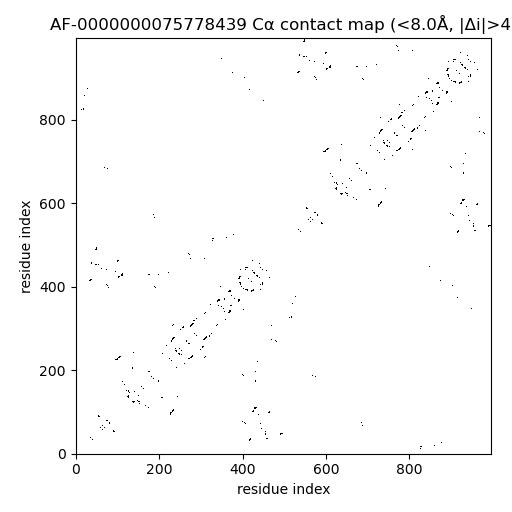44 ? -6.391 -9.867 -4.336 1 98.69 344 GLU A C 1
ATOM 2847 O O . GLU A 1 344 ? -6.781 -9.758 -5.5 1 98.69 344 GLU A O 1
ATOM 2852 N N . THR A 1 345 ? -6.574 -8.945 -3.406 1 98.56 345 THR A N 1
ATOM 2853 C CA . THR A 1 345 ? -7.367 -7.742 -3.646 1 98.56 345 THR A CA 1
ATOM 2854 C C . THR A 1 345 ? -6.953 -6.625 -2.691 1 98.56 345 THR A C 1
ATOM 2856 O O . THR A 1 345 ? -6.496 -6.891 -1.579 1 98.56 345 THR A O 1
ATOM 2859 N N . ASP A 1 346 ? -7.062 -5.414 -3.193 1 97.31 346 ASP A N 1
ATOM 2860 C CA . ASP A 1 346 ? -6.855 -4.285 -2.291 1 97.31 346 ASP A CA 1
ATOM 2861 C C . ASP A 1 346 ? -8.188 -3.75 -1.771 1 97.31 346 ASP A C 1
ATOM 2863 O O . ASP A 1 346 ? -8.219 -2.793 -0.996 1 97.31 346 ASP A O 1
ATOM 2867 N N . TRP A 1 347 ? -9.336 -4.434 -2.182 1 98.12 347 TRP A N 1
ATOM 2868 C CA . TRP A 1 347 ? -10.648 -4.094 -1.639 1 98.12 347 TRP A CA 1
ATOM 2869 C C . TRP A 1 347 ? -10.797 -4.605 -0.209 1 98.12 347 TRP A C 1
ATOM 2871 O O . TRP A 1 347 ? -10.219 -5.633 0.153 1 98.12 347 TRP A O 1
ATOM 2881 N N . TYR A 1 348 ? -11.531 -3.93 0.57 1 98.5 348 TYR A N 1
ATOM 2882 C CA . TYR A 1 348 ? -11.812 -4.273 1.961 1 98.5 348 TYR A CA 1
ATOM 2883 C C . TYR A 1 348 ? -13.312 -4.41 2.199 1 98.5 348 TYR A C 1
ATOM 2885 O O . TYR A 1 348 ? -14.078 -3.48 1.933 1 98.5 348 TYR A O 1
ATOM 2893 N N . GLY A 1 349 ? -13.711 -5.562 2.627 1 97.94 349 GLY A N 1
ATOM 2894 C CA . GLY A 1 349 ? -15.094 -5.77 3.01 1 97.94 349 GLY A CA 1
ATOM 2895 C C . GLY A 1 349 ? -15.969 -6.227 1.858 1 97.94 349 GLY A C 1
ATOM 2896 O O . GLY A 1 349 ? -17.203 -6.254 1.978 1 97.94 349 GLY A O 1
ATOM 2897 N N . THR A 1 350 ? -15.406 -6.574 0.712 1 97.88 350 THR A N 1
ATOM 2898 C CA . THR A 1 350 ? -16.141 -7.086 -0.437 1 97.88 350 THR A CA 1
ATOM 2899 C C . THR A 1 350 ? -16.172 -8.609 -0.429 1 97.88 350 THR A C 1
ATOM 2901 O O . THR A 1 350 ? -15.508 -9.242 0.4 1 97.88 350 THR A O 1
ATOM 2904 N N . SER A 1 351 ? -16.906 -9.172 -1.359 1 96.81 351 SER A N 1
ATOM 2905 C CA . SER A 1 351 ? -17.016 -10.625 -1.456 1 96.81 351 SER A CA 1
ATOM 2906 C C . SER A 1 351 ? -15.648 -11.266 -1.729 1 96.81 351 SER A C 1
ATOM 2908 O O . SER A 1 351 ? -15.367 -12.359 -1.241 1 96.81 351 SER A O 1
ATOM 2910 N N . THR A 1 352 ? -14.82 -10.57 -2.477 1 98 352 THR A N 1
ATOM 2911 C CA . THR A 1 352 ? -13.484 -11.078 -2.777 1 98 352 THR A CA 1
ATOM 2912 C C . THR A 1 352 ? -12.617 -11.078 -1.523 1 98 352 THR A C 1
ATOM 2914 O O . THR A 1 352 ? -11.914 -12.055 -1.255 1 98 352 THR A O 1
ATOM 2917 N N . ASP A 1 353 ? -12.672 -9.969 -0.802 1 98.38 353 ASP A N 1
ATOM 2918 C CA . ASP A 1 353 ? -11.984 -9.883 0.484 1 98.38 353 ASP A CA 1
ATOM 2919 C C . ASP A 1 353 ? -12.43 -11.016 1.412 1 98.38 353 ASP A C 1
ATOM 2921 O O . ASP A 1 353 ? -11.602 -11.609 2.109 1 98.38 353 ASP A O 1
ATOM 2925 N N . ASP A 1 354 ? -13.656 -11.422 1.353 1 98.06 354 ASP A N 1
ATOM 2926 C CA . ASP A 1 354 ? -14.258 -12.422 2.232 1 98.06 354 ASP A CA 1
ATOM 2927 C C . ASP A 1 354 ? -13.781 -13.828 1.874 1 98.06 354 ASP A C 1
ATOM 2929 O O . ASP A 1 354 ? -13.953 -14.766 2.654 1 98.06 354 ASP A O 1
ATOM 2933 N N . ASN A 1 355 ? -13.172 -13.953 0.699 1 98.81 355 ASN A N 1
ATOM 2934 C CA . ASN A 1 355 ? -12.586 -15.25 0.369 1 98.81 355 ASN A CA 1
ATOM 2935 C C . ASN A 1 355 ? -11.609 -15.719 1.445 1 98.81 355 ASN A C 1
ATOM 2937 O O . ASN A 1 355 ? -11.438 -16.922 1.652 1 98.81 355 ASN A O 1
ATOM 2941 N N . LEU A 1 356 ? -11 -14.773 2.146 1 98.88 356 LEU A N 1
ATOM 2942 C CA . LEU A 1 356 ? -10.062 -15.117 3.213 1 98.88 356 LEU A CA 1
ATOM 2943 C C . LEU A 1 356 ? -10.766 -15.898 4.316 1 98.88 356 LEU A C 1
ATOM 2945 O O . LEU A 1 356 ? -10.234 -16.891 4.812 1 98.88 356 LEU A O 1
ATOM 2949 N N . PHE A 1 357 ? -11.977 -15.477 4.715 1 98.75 357 PHE A N 1
ATOM 2950 C CA . PHE A 1 357 ? -12.742 -16.188 5.723 1 98.75 357 PHE A CA 1
ATOM 2951 C C . PHE A 1 357 ? -13.016 -17.625 5.277 1 98.75 357 PHE A C 1
ATOM 2953 O O . PHE A 1 357 ? -12.797 -18.562 6.035 1 98.75 357 PHE A O 1
ATOM 2960 N N . ASP A 1 358 ? -13.438 -17.75 4.098 1 98.75 358 ASP A N 1
ATOM 2961 C CA . ASP A 1 358 ? -13.883 -19.047 3.59 1 98.75 358 ASP A CA 1
ATOM 2962 C C . ASP A 1 358 ? -12.695 -19.984 3.385 1 98.75 358 ASP A C 1
ATOM 2964 O O . ASP A 1 358 ? -12.773 -21.172 3.723 1 98.75 358 ASP A O 1
ATOM 2968 N N . ALA A 1 359 ? -11.617 -19.453 2.783 1 98.88 359 ALA A N 1
ATOM 2969 C CA . ALA A 1 359 ? -10.445 -20.312 2.572 1 98.88 359 ALA A CA 1
ATOM 2970 C C . ALA A 1 359 ? -9.945 -20.891 3.891 1 98.88 359 ALA A C 1
ATOM 2972 O O . ALA A 1 359 ? -9.633 -22.078 3.979 1 98.88 359 ALA A O 1
ATOM 2973 N N . ILE A 1 360 ? -9.875 -20.047 4.934 1 98.81 360 ILE A N 1
ATOM 2974 C CA . ILE A 1 360 ? -9.375 -20.469 6.238 1 98.81 360 ILE A CA 1
ATOM 2975 C C . ILE A 1 360 ? -10.336 -21.469 6.859 1 98.81 360 ILE A C 1
ATOM 2977 O O . ILE A 1 360 ? -9.922 -22.531 7.34 1 98.81 360 ILE A O 1
ATOM 2981 N N . LEU A 1 361 ? -11.648 -21.219 6.773 1 98.12 361 LEU A N 1
ATOM 2982 C CA . LEU A 1 361 ? -12.648 -22.062 7.402 1 98.12 361 LEU A CA 1
ATOM 2983 C C . LEU A 1 361 ? -12.766 -23.391 6.672 1 98.12 361 LEU A C 1
ATOM 2985 O O . LEU A 1 361 ? -13.109 -24.422 7.277 1 98.12 361 LEU A O 1
ATOM 2989 N N . LEU A 1 362 ? -12.43 -23.406 5.367 1 98.31 362 LEU A N 1
ATOM 2990 C CA . LEU A 1 362 ? -12.484 -24.625 4.57 1 98.31 362 LEU A CA 1
ATOM 2991 C C . LEU A 1 362 ? -11.242 -25.484 4.805 1 98.31 362 LEU A C 1
ATOM 2993 O O . LEU A 1 362 ? -11.156 -26.609 4.316 1 98.31 362 LEU A O 1
ATOM 2997 N N . GLY A 1 363 ? -10.273 -24.938 5.516 1 98.12 363 GLY A N 1
ATOM 2998 C CA . GLY A 1 363 ? -9.102 -25.719 5.883 1 98.12 363 GLY A CA 1
ATOM 2999 C C . GLY A 1 363 ? -7.988 -25.625 4.859 1 98.12 363 GLY A C 1
ATOM 3000 O O . GLY A 1 363 ? -7.207 -26.562 4.703 1 98.12 363 GLY A O 1
ATOM 3001 N N . ALA A 1 364 ? -7.922 -24.531 4.156 1 98.75 364 ALA A N 1
ATOM 3002 C CA . ALA A 1 364 ? -6.832 -24.359 3.199 1 98.75 364 ALA A CA 1
ATOM 3003 C C . ALA A 1 364 ? -5.477 -24.562 3.871 1 98.75 364 ALA A C 1
ATOM 3005 O O . ALA A 1 364 ? -5.266 -24.125 5.004 1 98.75 364 ALA A O 1
ATOM 3006 N N . LYS A 1 365 ? -4.57 -25.203 3.158 1 98.75 365 LYS A N 1
ATOM 3007 C CA . LYS A 1 365 ? -3.217 -25.438 3.658 1 98.75 365 LYS A CA 1
ATOM 3008 C C . LYS A 1 365 ? -2.328 -24.219 3.422 1 98.75 365 LYS A C 1
ATOM 3010 O O . LYS A 1 365 ? -1.385 -23.984 4.176 1 98.75 365 LYS A O 1
ATOM 3015 N N . ARG A 1 366 ? -2.594 -23.578 2.383 1 98.88 366 ARG A N 1
ATOM 3016 C CA . ARG A 1 366 ? -1.948 -22.312 2.02 1 98.88 366 ARG A CA 1
ATOM 3017 C C . ARG A 1 366 ? -2.951 -21.344 1.412 1 98.88 366 ARG A C 1
ATOM 3019 O O . ARG A 1 366 ? -3.963 -21.75 0.842 1 98.88 366 ARG A O 1
ATOM 3026 N N . LEU A 1 367 ? -2.719 -20.062 1.586 1 98.94 367 LEU A N 1
ATOM 3027 C CA . LEU A 1 367 ? -3.484 -19.016 0.931 1 98.94 367 LEU A CA 1
ATOM 3028 C C . LEU A 1 367 ? -2.67 -18.359 -0.183 1 98.94 367 LEU A C 1
ATOM 3030 O O . LEU A 1 367 ? -1.569 -17.859 0.058 1 98.94 367 LEU A O 1
ATOM 3034 N N . GLY A 1 368 ? -3.203 -18.453 -1.404 1 98.81 368 GLY A N 1
ATOM 3035 C CA . GLY A 1 368 ? -2.559 -17.766 -2.51 1 98.81 368 GLY A CA 1
ATOM 3036 C C . GLY A 1 368 ? -2.654 -16.25 -2.402 1 98.81 368 GLY A C 1
ATOM 3037 O O . GLY A 1 368 ? -3.752 -15.703 -2.305 1 98.81 368 GLY A O 1
ATOM 3038 N N . HIS A 1 369 ? -1.543 -15.555 -2.383 1 98.56 369 HIS A N 1
ATOM 3039 C CA . HIS A 1 369 ? -1.355 -14.109 -2.316 1 98.56 369 HIS A CA 1
ATOM 3040 C C . HIS A 1 369 ? -1.703 -13.578 -0.932 1 98.56 369 HIS A C 1
ATOM 3042 O O . HIS A 1 369 ? -0.856 -12.977 -0.262 1 98.56 369 HIS A O 1
ATOM 3048 N N . ALA A 1 370 ? -2.971 -13.758 -0.521 1 98.75 370 ALA A N 1
ATOM 3049 C CA . ALA A 1 370 ? -3.418 -13.281 0.786 1 98.75 370 ALA A CA 1
ATOM 3050 C C . ALA A 1 370 ? -3.148 -11.789 0.949 1 98.75 370 ALA A C 1
ATOM 3052 O O . ALA A 1 370 ? -2.857 -11.32 2.053 1 98.75 370 ALA A O 1
ATOM 3053 N N . TYR A 1 371 ? -3.215 -11.039 -0.122 1 98.81 371 TYR A N 1
ATOM 3054 C CA . TYR A 1 371 ? -2.818 -9.633 -0.178 1 98.81 371 TYR A CA 1
ATOM 3055 C C . TYR A 1 371 ? -3.604 -8.805 0.83 1 98.81 371 TYR A C 1
ATOM 3057 O O . TYR A 1 371 ? -3.059 -7.887 1.444 1 98.81 371 TYR A O 1
ATOM 3065 N N . ALA A 1 372 ? -4.828 -9.117 1.146 1 98.75 372 ALA A N 1
ATOM 3066 C CA . ALA A 1 372 ? -5.734 -8.312 1.965 1 98.75 372 ALA A CA 1
ATOM 3067 C C . ALA A 1 372 ? -5.641 -8.703 3.436 1 98.75 372 ALA A C 1
ATOM 3069 O O . ALA A 1 372 ? -6.266 -8.078 4.293 1 98.75 372 ALA A O 1
ATOM 3070 N N . LEU A 1 373 ? -4.859 -9.609 3.785 1 98.88 373 LEU A N 1
ATOM 3071 C CA . LEU A 1 373 ? -4.902 -10.305 5.07 1 98.88 373 LEU A CA 1
ATOM 3072 C C . LEU A 1 373 ? -4.641 -9.328 6.215 1 98.88 373 LEU A C 1
ATOM 3074 O O . LEU A 1 373 ? -5.266 -9.43 7.273 1 98.88 373 LEU A O 1
ATOM 3078 N N . PRO A 1 374 ? -3.754 -8.32 6.051 1 98.44 374 PRO A N 1
ATOM 3079 C CA . PRO A 1 374 ? -3.432 -7.465 7.195 1 98.44 374 PRO A CA 1
ATOM 3080 C C . PRO A 1 374 ? -4.633 -6.668 7.695 1 98.44 374 PRO A C 1
ATOM 3082 O O . PRO A 1 374 ? -4.625 -6.168 8.828 1 98.44 374 PRO A O 1
ATOM 3085 N N . LYS A 1 375 ? -5.68 -6.562 6.965 1 98.12 375 LYS A N 1
ATOM 3086 C CA . LYS A 1 375 ? -6.895 -5.852 7.355 1 98.12 375 LYS A CA 1
ATOM 3087 C C . LYS A 1 375 ? -7.773 -6.723 8.25 1 98.12 375 LYS A C 1
ATOM 3089 O O . LYS A 1 375 ? -8.836 -6.285 8.695 1 98.12 375 LYS A O 1
ATOM 3094 N N . HIS A 1 376 ? -7.293 -7.965 8.508 1 98.62 376 HIS A N 1
ATOM 3095 C CA . HIS A 1 376 ? -8.086 -8.93 9.266 1 98.62 376 HIS A CA 1
ATOM 3096 C C . HIS A 1 376 ? -7.293 -9.477 10.445 1 98.62 376 HIS A C 1
ATOM 3098 O O . HIS A 1 376 ? -6.727 -10.57 10.367 1 98.62 376 HIS A O 1
ATOM 3104 N N . PRO A 1 377 ? -7.359 -8.773 11.57 1 97.69 377 PRO A N 1
ATOM 3105 C CA . PRO A 1 377 ? -6.543 -9.172 12.711 1 97.69 377 PRO A CA 1
ATOM 3106 C C . PRO A 1 377 ? -6.875 -10.578 13.211 1 97.69 377 PRO A C 1
ATOM 3108 O O . PRO A 1 377 ? -5.973 -11.344 13.562 1 97.69 377 PRO A O 1
ATOM 3111 N N . LEU A 1 378 ? -8.125 -10.945 13.203 1 98.31 378 LEU A N 1
ATOM 3112 C CA . LEU A 1 378 ? -8.477 -12.273 13.703 1 98.31 378 LEU A CA 1
ATOM 3113 C C . LEU A 1 378 ? -8.078 -13.352 12.703 1 98.31 378 LEU A C 1
ATOM 3115 O O . LEU A 1 378 ? -7.711 -14.461 13.094 1 98.31 378 LEU A O 1
ATOM 3119 N N . LEU A 1 379 ? -8.18 -13.07 11.398 1 98.75 379 LEU A N 1
ATOM 3120 C CA . LEU A 1 379 ? -7.742 -14.039 10.406 1 98.75 379 LEU A CA 1
ATOM 3121 C C . LEU A 1 379 ? -6.23 -14.242 10.461 1 98.75 379 LEU A C 1
ATOM 3123 O O . LEU A 1 379 ? -5.734 -15.344 10.219 1 98.75 379 LEU A O 1
ATOM 3127 N N . MET A 1 380 ? -5.469 -13.156 10.727 1 98.5 380 MET A N 1
ATOM 3128 C CA . MET A 1 380 ? -4.027 -13.312 10.922 1 98.5 380 MET A CA 1
ATOM 3129 C C . MET A 1 380 ? -3.74 -14.289 12.062 1 98.5 380 MET A C 1
ATOM 3131 O O . MET A 1 380 ? -2.846 -15.125 11.953 1 98.5 380 MET A O 1
ATOM 3135 N N . LYS A 1 381 ? -4.492 -14.172 13.125 1 97.94 381 LYS A N 1
ATOM 3136 C CA . LYS A 1 381 ? -4.34 -15.086 14.25 1 97.94 381 LYS A CA 1
ATOM 3137 C C . LYS A 1 381 ? -4.664 -16.531 13.844 1 97.94 381 LYS A C 1
ATOM 3139 O O . LYS A 1 381 ? -3.977 -17.469 14.25 1 97.94 381 LYS A O 1
ATOM 3144 N N . GLU A 1 382 ? -5.723 -16.672 13.039 1 98.38 382 GLU A N 1
ATOM 3145 C CA . GLU A 1 382 ? -6.098 -18 12.578 1 98.38 382 GLU A CA 1
ATOM 3146 C C . GLU A 1 382 ? -5.004 -18.609 11.703 1 98.38 382 GLU A C 1
ATOM 3148 O O . GLU A 1 382 ? -4.766 -19.812 11.758 1 98.38 382 GLU A O 1
ATOM 3153 N N . VAL A 1 383 ? -4.379 -17.781 10.906 1 98.75 383 VAL A N 1
ATOM 3154 C CA . VAL A 1 383 ? -3.281 -18.234 10.055 1 98.75 383 VAL A CA 1
ATOM 3155 C C . VAL A 1 383 ? -2.148 -18.781 10.922 1 98.75 383 VAL A C 1
ATOM 3157 O O . VAL A 1 383 ? -1.583 -19.828 10.617 1 98.75 383 VAL A O 1
ATOM 3160 N N . ILE A 1 384 ? -1.844 -18.078 11.984 1 97.94 384 ILE A N 1
ATOM 3161 C CA . ILE A 1 384 ? -0.791 -18.5 12.898 1 97.94 384 ILE A CA 1
ATOM 3162 C C . ILE A 1 384 ? -1.215 -19.781 13.633 1 97.94 384 ILE A C 1
ATOM 3164 O O . ILE A 1 384 ? -0.467 -20.75 13.672 1 97.94 384 ILE A O 1
ATOM 3168 N N . ASN A 1 385 ? -2.424 -19.812 14.133 1 97.94 385 ASN A N 1
ATOM 3169 C CA . ASN A 1 385 ? -2.914 -20.922 14.953 1 97.94 385 ASN A CA 1
ATOM 3170 C C . ASN A 1 385 ? -3.02 -22.203 14.148 1 97.94 385 ASN A C 1
ATOM 3172 O O . ASN A 1 385 ? -2.801 -23.297 14.68 1 97.94 385 ASN A O 1
ATOM 3176 N N . ASN A 1 386 ? -3.352 -22.047 12.891 1 98.12 386 ASN A N 1
ATOM 3177 C CA . ASN A 1 386 ? -3.562 -23.219 12.055 1 98.12 386 ASN A CA 1
ATOM 3178 C C . ASN A 1 386 ? -2.365 -23.484 11.148 1 98.12 386 ASN A C 1
ATOM 3180 O O . ASN A 1 386 ? -2.406 -24.391 10.312 1 98.12 386 ASN A O 1
ATOM 3184 N N . ASP A 1 387 ? -1.302 -22.719 11.289 1 98.19 387 ASP A N 1
ATOM 3185 C CA . ASP A 1 387 ? -0.066 -22.875 10.531 1 98.19 387 ASP A CA 1
ATOM 3186 C C . ASP A 1 387 ? -0.346 -22.938 9.031 1 98.19 387 ASP A C 1
ATOM 3188 O O . ASP A 1 387 ? 0.071 -23.875 8.352 1 98.19 387 ASP A O 1
ATOM 3192 N N . ILE A 1 388 ? -1.081 -21.969 8.516 1 98.88 388 ILE A N 1
ATOM 3193 C CA . ILE A 1 388 ? -1.462 -21.859 7.109 1 98.88 388 ILE A CA 1
ATOM 3194 C C . ILE A 1 388 ? -0.401 -21.062 6.348 1 98.88 388 ILE A C 1
ATOM 3196 O O . ILE A 1 388 ? -0.087 -19.938 6.715 1 98.88 388 ILE A O 1
ATOM 3200 N N . GLY A 1 389 ? 0.217 -21.641 5.293 1 98.88 389 GLY A N 1
ATOM 3201 C CA . GLY A 1 389 ? 1.209 -20.938 4.5 1 98.88 389 GLY A CA 1
ATOM 3202 C C . GLY A 1 389 ? 0.628 -19.766 3.723 1 98.88 389 GLY A C 1
ATOM 3203 O O . GLY A 1 389 ? -0.534 -19.797 3.314 1 98.88 389 GLY A O 1
ATOM 3204 N N . LEU A 1 390 ? 1.388 -18.75 3.576 1 98.94 390 LEU A N 1
ATOM 3205 C CA . LEU A 1 390 ? 1.014 -17.609 2.754 1 98.94 390 LEU A CA 1
ATOM 3206 C C . LEU A 1 390 ? 1.887 -17.531 1.505 1 98.94 390 LEU A C 1
ATOM 3208 O O . LEU A 1 390 ? 3.084 -17.25 1.597 1 98.94 390 LEU A O 1
ATOM 3212 N N . GLU A 1 391 ? 1.306 -17.812 0.356 1 98.94 391 GLU A N 1
ATOM 3213 C CA . GLU A 1 391 ? 2.043 -17.719 -0.901 1 98.94 391 GLU A CA 1
ATOM 3214 C C . GLU A 1 391 ? 2.104 -16.281 -1.413 1 98.94 391 GLU A C 1
ATOM 3216 O O . GLU A 1 391 ? 1.098 -15.742 -1.873 1 98.94 391 GLU A O 1
ATOM 3221 N N . VAL A 1 392 ? 3.271 -15.711 -1.396 1 98.88 392 VAL A N 1
ATOM 3222 C CA . VAL A 1 392 ? 3.385 -14.297 -1.739 1 98.88 392 VAL A CA 1
ATOM 3223 C C . VAL A 1 392 ? 4.129 -14.148 -3.064 1 98.88 392 VAL A C 1
ATOM 3225 O O . VAL A 1 392 ? 5.203 -14.719 -3.252 1 98.88 392 VAL A O 1
ATOM 3228 N N . ASN A 1 393 ? 3.562 -13.406 -3.963 1 98.69 393 ASN A N 1
ATOM 3229 C CA . ASN A 1 393 ? 4.09 -13.109 -5.289 1 98.69 393 ASN A CA 1
ATOM 3230 C C . ASN A 1 393 ? 4.23 -11.602 -5.512 1 98.69 393 ASN A C 1
ATOM 3232 O O . ASN A 1 393 ? 3.375 -10.977 -6.141 1 98.69 393 ASN A O 1
ATOM 3236 N N . VAL A 1 394 ? 5.316 -11.016 -5.148 1 98.56 394 VAL A N 1
ATOM 3237 C CA . VAL A 1 394 ? 5.461 -9.57 -5.004 1 98.56 394 VAL A CA 1
ATOM 3238 C C . VAL A 1 394 ? 5.434 -8.906 -6.383 1 98.56 394 VAL A C 1
ATOM 3240 O O . VAL A 1 394 ? 4.711 -7.93 -6.594 1 98.56 394 VAL A O 1
ATOM 3243 N N . ILE A 1 395 ? 6.195 -9.43 -7.324 1 98.75 395 ILE A N 1
ATOM 3244 C CA . ILE A 1 395 ? 6.289 -8.805 -8.641 1 98.75 395 ILE A CA 1
ATOM 3245 C C . ILE A 1 395 ? 4.953 -8.938 -9.367 1 98.75 395 ILE A C 1
ATOM 3247 O O . ILE A 1 395 ? 4.48 -7.977 -9.984 1 98.75 395 ILE A O 1
ATOM 3251 N N . SER A 1 396 ? 4.301 -10.102 -9.266 1 98.75 396 SER A N 1
ATOM 3252 C CA . SER A 1 396 ? 2.994 -10.32 -9.875 1 98.75 396 SER A CA 1
ATOM 3253 C C . SER A 1 396 ? 1.977 -9.297 -9.375 1 98.75 396 SER A C 1
ATOM 3255 O O . SER A 1 396 ? 1.24 -8.711 -10.172 1 98.75 396 SER A O 1
ATOM 3257 N N . ASN A 1 397 ? 1.964 -9.086 -8.031 1 98.5 397 ASN A N 1
ATOM 3258 C CA . ASN A 1 397 ? 1.011 -8.148 -7.438 1 98.5 397 ASN A CA 1
ATOM 3259 C C . ASN A 1 397 ? 1.24 -6.727 -7.934 1 98.5 397 ASN A C 1
ATOM 3261 O O . ASN A 1 397 ? 0.292 -5.949 -8.062 1 98.5 397 ASN A O 1
ATOM 3265 N N . THR A 1 398 ? 2.469 -6.395 -8.242 1 97.06 398 THR A N 1
ATOM 3266 C CA . THR A 1 398 ? 2.807 -5.07 -8.75 1 97.06 398 THR A CA 1
ATOM 3267 C C . THR A 1 398 ? 2.424 -4.941 -10.219 1 97.06 398 THR A C 1
ATOM 3269 O O . THR A 1 398 ? 1.772 -3.971 -10.617 1 97.06 398 THR A O 1
ATOM 3272 N N . VAL A 1 399 ? 2.783 -5.945 -11.008 1 98.31 399 VAL A N 1
ATOM 3273 C CA . VAL A 1 399 ? 2.555 -5.93 -12.453 1 98.31 399 VAL A CA 1
ATOM 3274 C C . VAL A 1 399 ? 1.056 -5.941 -12.734 1 98.31 399 VAL A C 1
ATOM 3276 O O . VAL A 1 399 ? 0.593 -5.305 -13.688 1 98.31 399 VAL A O 1
ATOM 3279 N N . LEU A 1 400 ? 0.332 -6.582 -11.844 1 98.19 400 LEU A N 1
ATOM 3280 C CA . LEU A 1 400 ? -1.104 -6.711 -12.07 1 98.19 400 LEU A CA 1
ATOM 3281 C C . LEU A 1 400 ? -1.876 -5.676 -11.258 1 98.19 400 LEU A C 1
ATOM 3283 O O . LEU A 1 400 ? -3.064 -5.859 -10.977 1 98.19 400 LEU A O 1
ATOM 3287 N N . SER A 1 401 ? -1.234 -4.637 -10.805 1 96.88 401 SER A N 1
ATOM 3288 C CA . SER A 1 401 ? -1.764 -3.328 -10.438 1 96.88 401 SER A CA 1
ATOM 3289 C C . SER A 1 401 ? -2.42 -3.363 -9.062 1 96.88 401 SER A C 1
ATOM 3291 O O . SER A 1 401 ? -3.34 -2.588 -8.789 1 96.88 401 SER A O 1
ATOM 3293 N N . LEU A 1 402 ? -1.952 -4.281 -8.172 1 97.69 402 LEU A N 1
ATOM 3294 C CA . LEU A 1 402 ? -2.434 -4.207 -6.797 1 97.69 402 LEU A CA 1
ATOM 3295 C C . LEU A 1 402 ? -1.658 -3.162 -6.004 1 97.69 402 LEU A C 1
ATOM 3297 O O . LEU A 1 402 ? -2.189 -2.572 -5.059 1 97.69 402 LEU A O 1
ATOM 3301 N N . VAL A 1 403 ? -0.402 -2.965 -6.395 1 97.06 403 VAL A N 1
ATOM 3302 C CA . VAL A 1 403 ? 0.459 -2.014 -5.703 1 97.06 403 VAL A CA 1
ATOM 3303 C C . VAL A 1 403 ? 1.506 -1.464 -6.672 1 97.06 403 VAL A C 1
ATOM 3305 O O . VAL A 1 403 ? 2.002 -2.191 -7.535 1 97.06 403 VAL A O 1
ATOM 3308 N N . ARG A 1 404 ? 1.788 -0.273 -6.57 1 92.25 404 ARG A N 1
ATOM 3309 C CA . ARG A 1 404 ? 2.777 0.332 -7.457 1 92.25 404 ARG A CA 1
ATOM 3310 C C . ARG A 1 404 ? 4.152 0.375 -6.797 1 92.25 404 ARG A C 1
ATOM 3312 O O . ARG A 1 404 ? 5.148 -0.033 -7.395 1 92.25 404 ARG A O 1
ATOM 3319 N N . ASP A 1 405 ? 4.266 0.945 -5.613 1 96.31 405 ASP A N 1
ATOM 3320 C CA . ASP A 1 405 ? 5.457 0.997 -4.773 1 96.31 405 ASP A CA 1
ATOM 3321 C C . ASP A 1 405 ? 5.523 -0.207 -3.836 1 96.31 405 ASP A C 1
ATOM 3323 O O . ASP A 1 405 ? 4.75 -0.3 -2.881 1 96.31 405 ASP A O 1
ATOM 3327 N N . VAL A 1 406 ? 6.508 -1.149 -4.051 1 97.94 406 VAL A N 1
ATOM 3328 C CA . VAL A 1 406 ? 6.523 -2.432 -3.355 1 97.94 406 VAL A CA 1
ATOM 3329 C C . VAL A 1 406 ? 6.793 -2.211 -1.869 1 97.94 406 VAL A C 1
ATOM 3331 O O . VAL A 1 406 ? 6.578 -3.111 -1.054 1 97.94 406 VAL A O 1
ATOM 3334 N N . ARG A 1 407 ? 7.25 -1.074 -1.435 1 98.25 407 ARG A N 1
ATOM 3335 C CA . ARG A 1 407 ? 7.422 -0.768 -0.018 1 98.25 407 ARG A CA 1
ATOM 3336 C C . ARG A 1 407 ? 6.082 -0.756 0.706 1 98.25 407 ARG A C 1
ATOM 3338 O O . ARG A 1 407 ? 6.031 -0.85 1.935 1 98.25 407 ARG A O 1
ATOM 3345 N N . ASN A 1 408 ? 4.992 -0.622 -0.067 1 98.44 408 ASN A N 1
ATOM 3346 C CA . ASN A 1 408 ? 3.646 -0.66 0.49 1 98.44 408 ASN A CA 1
ATOM 3347 C C . ASN A 1 408 ? 3.039 -2.057 0.395 1 98.44 408 ASN A C 1
ATOM 3349 O O . ASN A 1 408 ? 1.877 -2.26 0.752 1 98.44 408 ASN A O 1
ATOM 3353 N N . HIS A 1 409 ? 3.775 -3.033 -0.111 1 98.75 409 HIS A N 1
ATOM 3354 C CA . HIS A 1 409 ? 3.262 -4.395 -0.209 1 98.75 409 HIS A CA 1
ATOM 3355 C C . HIS A 1 409 ? 3.045 -5.004 1.173 1 98.75 409 HIS A C 1
ATOM 3357 O O . HIS A 1 409 ? 3.879 -4.832 2.066 1 98.75 409 HIS A O 1
ATOM 3363 N N . PRO A 1 410 ? 1.974 -5.766 1.396 1 98.62 410 PRO A N 1
ATOM 3364 C CA . PRO A 1 410 ? 1.665 -6.309 2.721 1 98.62 410 PRO A CA 1
ATOM 3365 C C . PRO A 1 410 ? 2.686 -7.348 3.186 1 98.62 410 PRO A C 1
ATOM 3367 O O . PRO A 1 410 ? 2.707 -7.715 4.363 1 98.62 410 PRO A O 1
ATOM 3370 N N . LEU A 1 411 ? 3.512 -7.809 2.291 1 98.88 411 LEU A N 1
ATOM 3371 C CA . LEU A 1 411 ? 4.57 -8.734 2.678 1 98.88 411 LEU A CA 1
ATOM 3372 C C . LEU A 1 411 ? 5.395 -8.172 3.83 1 98.88 411 LEU A C 1
ATOM 3374 O O . LEU A 1 411 ? 5.859 -8.922 4.691 1 98.88 411 LEU A O 1
ATOM 3378 N N . ASN A 1 412 ? 5.625 -6.836 3.854 1 98.81 412 ASN A N 1
ATOM 3379 C CA . ASN A 1 412 ? 6.398 -6.25 4.941 1 98.81 412 ASN A CA 1
ATOM 3380 C C . ASN A 1 412 ? 5.754 -6.52 6.297 1 98.81 412 ASN A C 1
ATOM 3382 O O . ASN A 1 412 ? 6.445 -6.793 7.277 1 98.81 412 ASN A O 1
ATOM 3386 N N . ILE A 1 413 ? 4.422 -6.504 6.324 1 98.75 413 ILE A N 1
ATOM 3387 C CA . ILE A 1 413 ? 3.689 -6.781 7.555 1 98.75 413 ILE A CA 1
ATOM 3388 C C . ILE A 1 413 ? 3.781 -8.273 7.883 1 98.75 413 ILE A C 1
ATOM 3390 O O . ILE A 1 413 ? 3.959 -8.648 9.047 1 98.75 413 ILE A O 1
ATOM 3394 N N . PHE A 1 414 ? 3.656 -9.141 6.82 1 98.88 414 PHE A N 1
ATOM 3395 C CA . PHE A 1 414 ? 3.795 -10.57 7.043 1 98.88 414 PHE A CA 1
ATOM 3396 C C . PHE A 1 414 ? 5.145 -10.891 7.676 1 98.88 414 PHE A C 1
ATOM 3398 O O . PHE A 1 414 ? 5.211 -11.625 8.664 1 98.88 414 PHE A O 1
ATOM 3405 N N . LEU A 1 415 ? 6.184 -10.32 7.145 1 98.88 415 LEU A N 1
ATOM 3406 C CA . LEU A 1 415 ? 7.535 -10.57 7.629 1 98.88 415 LEU A CA 1
ATOM 3407 C C . LEU A 1 415 ? 7.711 -10.039 9.047 1 98.88 415 LEU A C 1
ATOM 3409 O O . LEU A 1 415 ? 8.305 -10.711 9.898 1 98.88 415 LEU A O 1
ATOM 3413 N N . ALA A 1 416 ? 7.18 -8.844 9.312 1 98.5 416 ALA A N 1
ATOM 3414 C CA . ALA A 1 416 ? 7.309 -8.188 10.609 1 98.5 416 ALA A CA 1
ATOM 3415 C C . ALA A 1 416 ? 6.629 -9 11.703 1 98.5 416 ALA A C 1
ATOM 3417 O O . ALA A 1 416 ? 7.074 -8.984 12.859 1 98.5 416 ALA A O 1
ATOM 3418 N N . HIS A 1 417 ? 5.582 -9.727 11.336 1 97.38 417 HIS A N 1
ATOM 3419 C CA . HIS A 1 417 ? 4.805 -10.484 12.305 1 97.38 417 HIS A CA 1
ATOM 3420 C C . HIS A 1 417 ? 5.25 -11.945 12.344 1 97.38 417 HIS A C 1
ATOM 3422 O O . HIS A 1 417 ? 4.637 -12.766 13.023 1 97.38 417 HIS A O 1
ATOM 3428 N N . GLY A 1 418 ? 6.23 -12.289 11.57 1 98.06 418 GLY A N 1
ATOM 3429 C CA . GLY A 1 418 ? 6.742 -13.648 11.562 1 98.06 418 GLY A CA 1
ATOM 3430 C C . GLY A 1 418 ? 5.762 -14.656 10.992 1 98.06 418 GLY A C 1
ATOM 3431 O O . GLY A 1 418 ? 5.723 -15.812 11.43 1 98.06 418 GLY A O 1
ATOM 3432 N N . LEU A 1 419 ? 4.945 -14.258 10.055 1 98.62 419 LEU A N 1
ATOM 3433 C CA . LEU A 1 419 ? 3.938 -15.133 9.477 1 98.62 419 LEU A CA 1
ATOM 3434 C C . LEU A 1 419 ? 4.582 -16.156 8.547 1 98.62 419 LEU A C 1
ATOM 3436 O O . LEU A 1 419 ? 5.73 -15.992 8.133 1 98.62 419 LEU A O 1
ATOM 3440 N N . PRO A 1 420 ? 3.865 -17.25 8.234 1 98.69 420 PRO A N 1
ATOM 3441 C CA . PRO A 1 420 ? 4.418 -18.344 7.434 1 98.69 420 PRO A CA 1
ATOM 3442 C C . PRO A 1 420 ? 4.438 -18.031 5.941 1 98.69 420 PRO A C 1
ATOM 3444 O O . PRO A 1 420 ? 3.727 -18.672 5.16 1 98.69 420 PRO A O 1
ATOM 3447 N N . VAL A 1 421 ? 5.363 -17.281 5.559 1 98.88 421 VAL A N 1
ATOM 3448 C CA . VAL A 1 421 ? 5.445 -16.766 4.195 1 98.88 421 VAL A CA 1
ATOM 3449 C C . VAL A 1 421 ? 6.195 -17.766 3.314 1 98.88 421 VAL A C 1
ATOM 3451 O O . VAL A 1 421 ? 7.234 -18.297 3.713 1 98.88 421 VAL A O 1
ATOM 3454 N N . VAL A 1 422 ? 5.633 -18.016 2.193 1 98.75 422 VAL A N 1
ATOM 3455 C CA . VAL A 1 422 ? 6.27 -18.75 1.104 1 98.75 422 VAL A CA 1
ATOM 3456 C C . VAL A 1 422 ? 6.359 -17.859 -0.136 1 98.75 422 VAL A C 1
ATOM 3458 O O . VAL A 1 422 ? 5.344 -17.562 -0.771 1 98.75 422 VAL A O 1
ATOM 3461 N N . LEU A 1 423 ? 7.562 -17.484 -0.515 1 98.62 423 LEU A N 1
ATOM 3462 C CA . LEU A 1 423 ? 7.723 -16.609 -1.669 1 98.62 423 LEU A CA 1
ATOM 3463 C C . LEU A 1 423 ? 7.668 -17.406 -2.969 1 98.62 423 LEU A C 1
ATOM 3465 O O . LEU A 1 423 ? 8.219 -18.5 -3.051 1 98.62 423 LEU A O 1
ATOM 3469 N N . SER A 1 424 ? 6.988 -16.906 -3.895 1 98.5 424 SER A N 1
ATOM 3470 C CA . SER A 1 424 ? 6.871 -17.484 -5.23 1 98.5 424 SER A CA 1
ATOM 3471 C C . SER A 1 424 ? 6.824 -16.406 -6.301 1 98.5 424 SER A C 1
ATOM 3473 O O . SER A 1 424 ? 7.23 -15.266 -6.059 1 98.5 424 SER A O 1
ATOM 3475 N N . SER A 1 425 ? 6.492 -16.828 -7.625 1 98.75 425 SER A N 1
ATOM 3476 C CA . SER A 1 425 ? 6.656 -15.852 -8.695 1 98.75 425 SER A CA 1
ATOM 3477 C C . SER A 1 425 ? 5.426 -15.805 -9.594 1 98.75 425 SER A C 1
ATOM 3479 O O . SER A 1 425 ? 5.352 -14.984 -10.508 1 98.75 425 SER A O 1
ATOM 3481 N N . ASP A 1 426 ? 4.461 -16.609 -9.367 1 98.75 426 ASP A N 1
ATOM 3482 C CA . ASP A 1 426 ? 3.172 -16.609 -10.055 1 98.75 426 ASP A CA 1
ATOM 3483 C C . ASP A 1 426 ? 3.338 -16.906 -11.539 1 98.75 426 ASP A C 1
ATOM 3485 O O . ASP A 1 426 ? 3.42 -18.078 -11.93 1 98.75 426 ASP A O 1
ATOM 3489 N N . ASP A 1 427 ? 3.531 -15.906 -12.477 1 98.81 427 ASP A N 1
ATOM 3490 C CA . ASP A 1 427 ? 3.695 -16.047 -13.922 1 98.81 427 ASP A CA 1
ATOM 3491 C C . ASP A 1 427 ? 4.906 -15.258 -14.414 1 98.81 427 ASP A C 1
ATOM 3493 O O . ASP A 1 427 ? 4.77 -14.375 -15.266 1 98.81 427 ASP A O 1
ATOM 3497 N N . PRO A 1 428 ? 6.078 -15.633 -13.992 1 98.75 428 PRO A N 1
ATOM 3498 C CA . PRO A 1 428 ? 7.258 -14.797 -14.25 1 98.75 428 PRO A CA 1
ATOM 3499 C C . PRO A 1 428 ? 7.535 -14.609 -15.734 1 98.75 428 PRO A C 1
ATOM 3501 O O . PRO A 1 428 ? 7.961 -13.539 -16.156 1 98.75 428 PRO A O 1
ATOM 3504 N N . GLY A 1 429 ? 7.258 -15.562 -16.562 1 98.69 429 GLY A N 1
ATOM 3505 C CA . GLY A 1 429 ? 7.508 -15.453 -17.984 1 98.69 429 GLY A CA 1
ATOM 3506 C C . GLY A 1 429 ? 6.68 -14.367 -18.656 1 98.69 429 GLY A C 1
ATOM 3507 O O . GLY A 1 429 ? 7.133 -13.734 -19.609 1 98.69 429 GLY A O 1
ATOM 3508 N N . ALA A 1 430 ? 5.488 -14.117 -18.141 1 98.75 430 ALA A N 1
ATOM 3509 C CA . ALA A 1 430 ? 4.566 -13.148 -18.734 1 98.75 430 ALA A CA 1
ATOM 3510 C C . ALA A 1 430 ? 5.098 -11.727 -18.594 1 98.75 430 ALA A C 1
ATOM 3512 O O . ALA A 1 430 ? 4.695 -10.828 -19.328 1 98.75 430 ALA A O 1
ATOM 3513 N N . TRP A 1 431 ? 5.965 -11.516 -17.625 1 98.44 431 TRP A N 1
ATOM 3514 C CA . TRP A 1 431 ? 6.539 -10.18 -17.484 1 98.44 431 TRP A CA 1
ATOM 3515 C C . TRP A 1 431 ? 8.062 -10.242 -17.453 1 98.44 431 TRP A C 1
ATOM 3517 O O . TRP A 1 431 ? 8.719 -9.398 -16.844 1 98.44 431 TRP A O 1
ATOM 3527 N N . GLU A 1 432 ? 8.594 -11.305 -18.078 1 98.5 432 GLU A N 1
ATOM 3528 C CA . GLU A 1 432 ? 10.008 -11.477 -18.406 1 98.5 432 GLU A CA 1
ATOM 3529 C C . GLU A 1 432 ? 10.867 -11.461 -17.141 1 98.5 432 GLU A C 1
ATOM 3531 O O . GLU A 1 432 ? 11.945 -10.867 -17.125 1 98.5 432 GLU A O 1
ATOM 3536 N N . ALA A 1 433 ? 10.422 -11.938 -16.078 1 98.62 433 ALA A N 1
ATOM 3537 C CA . ALA A 1 433 ? 11.195 -12.172 -14.867 1 98.62 433 ALA A CA 1
ATOM 3538 C C . ALA A 1 433 ? 11.828 -13.562 -14.867 1 98.62 433 ALA A C 1
ATOM 3540 O O . ALA A 1 433 ? 11.43 -14.422 -15.656 1 98.62 433 ALA A O 1
ATOM 3541 N N . ASP A 1 434 ? 12.859 -13.734 -14.078 1 97.75 434 ASP A N 1
ATOM 3542 C CA . ASP A 1 434 ? 13.352 -15.094 -13.891 1 97.75 434 ASP A CA 1
ATOM 3543 C C . ASP A 1 434 ? 12.391 -15.922 -13.039 1 97.75 434 ASP A C 1
ATOM 3545 O O . ASP A 1 434 ? 11.383 -15.398 -12.555 1 97.75 434 ASP A O 1
ATOM 3549 N N . PRO A 1 435 ? 12.656 -17.141 -12.828 1 97.5 435 PRO A N 1
ATOM 3550 C CA . PRO A 1 435 ? 11.656 -18.031 -12.227 1 97.5 435 PRO A CA 1
ATOM 3551 C C . PRO A 1 435 ? 11.297 -17.641 -10.797 1 97.5 435 PRO A C 1
ATOM 3553 O O . PRO A 1 435 ? 10.172 -17.859 -10.352 1 97.5 435 PRO A O 1
ATOM 3556 N N . ILE A 1 436 ? 12.312 -17.078 -10 1 98.31 436 ILE A N 1
ATOM 3557 C CA . ILE A 1 436 ? 11.883 -16.797 -8.633 1 98.31 436 ILE A CA 1
ATOM 3558 C C . ILE A 1 436 ? 12.898 -15.891 -7.945 1 98.31 436 ILE A C 1
ATOM 3560 O O . ILE A 1 436 ? 12.578 -15.219 -6.961 1 98.31 436 ILE A O 1
ATOM 3564 N N . SER A 1 437 ? 14.148 -15.773 -8.391 1 98.75 437 SER A N 1
ATOM 3565 C CA . SER A 1 437 ? 15.211 -15.055 -7.699 1 98.75 437 SER A CA 1
ATOM 3566 C C . SER A 1 437 ? 14.93 -13.555 -7.652 1 98.75 437 SER A C 1
ATOM 3568 O O . SER A 1 437 ? 15.258 -12.883 -6.672 1 98.75 437 SER A O 1
ATOM 3570 N N . GLU A 1 438 ? 14.359 -13.023 -8.719 1 98.69 438 GLU A N 1
ATOM 3571 C CA . GLU A 1 438 ? 14.008 -11.602 -8.719 1 98.69 438 GLU A CA 1
ATOM 3572 C C . GLU A 1 438 ? 12.977 -11.297 -7.648 1 98.69 438 GLU A C 1
ATOM 3574 O O . GLU A 1 438 ? 13.008 -10.219 -7.039 1 98.69 438 GLU A O 1
ATOM 3579 N N . ASP A 1 439 ? 12.023 -12.219 -7.426 1 98.88 439 ASP A N 1
ATOM 3580 C CA . ASP A 1 439 ? 11.055 -12.023 -6.352 1 98.88 439 ASP A CA 1
ATOM 3581 C C . ASP A 1 439 ? 11.742 -12 -4.988 1 98.88 439 ASP A C 1
ATOM 3583 O O . ASP A 1 439 ? 11.383 -11.195 -4.121 1 98.88 439 ASP A O 1
ATOM 3587 N N . TYR A 1 440 ? 12.727 -12.898 -4.766 1 98.94 440 TYR A N 1
ATOM 3588 C CA . TYR A 1 440 ? 13.516 -12.875 -3.537 1 98.94 440 TYR A CA 1
ATOM 3589 C C . TYR A 1 440 ? 14.25 -11.555 -3.379 1 98.94 440 TYR A C 1
ATOM 3591 O O . TYR A 1 440 ? 14.281 -10.977 -2.291 1 98.94 440 TYR A O 1
ATOM 3599 N N . TYR A 1 441 ? 14.812 -11.109 -4.477 1 98.88 441 TYR A N 1
ATOM 3600 C CA . TYR A 1 441 ? 15.578 -9.867 -4.465 1 98.88 441 TYR A CA 1
ATOM 3601 C C . TYR A 1 441 ? 14.695 -8.68 -4.117 1 98.88 441 TYR A C 1
ATOM 3603 O O . TYR A 1 441 ? 15.023 -7.895 -3.225 1 98.88 441 TYR A O 1
ATOM 3611 N N . VAL A 1 442 ? 13.555 -8.562 -4.789 1 98.88 442 VAL A N 1
ATOM 3612 C CA . VAL A 1 442 ? 12.633 -7.449 -4.57 1 98.88 442 VAL A CA 1
ATOM 3613 C C . VAL A 1 442 ? 12.086 -7.504 -3.145 1 98.88 442 VAL A C 1
ATOM 3615 O O . VAL A 1 442 ? 11.969 -6.473 -2.482 1 98.88 442 VAL A O 1
ATOM 3618 N N . ALA A 1 443 ? 11.797 -8.68 -2.67 1 98.88 443 ALA A N 1
ATOM 3619 C CA . ALA A 1 443 ? 11.32 -8.844 -1.297 1 98.88 443 ALA A CA 1
ATOM 3620 C C . ALA A 1 443 ? 12.398 -8.422 -0.295 1 98.88 443 ALA A C 1
ATOM 3622 O O . ALA A 1 443 ? 12.102 -7.742 0.691 1 98.88 443 ALA A O 1
ATOM 3623 N N . PHE A 1 444 ? 13.609 -8.773 -0.558 1 98.88 444 PHE A N 1
ATOM 3624 C CA . PHE A 1 444 ? 14.711 -8.617 0.383 1 98.88 444 PHE A CA 1
ATOM 3625 C C . PHE A 1 444 ? 15.156 -7.156 0.455 1 98.88 444 PHE A C 1
ATOM 3627 O O . PHE A 1 444 ? 15.43 -6.641 1.539 1 98.88 444 PHE A O 1
ATOM 3634 N N . VAL A 1 445 ? 15.211 -6.508 -0.667 1 98.75 445 VAL A N 1
ATOM 3635 C CA . VAL A 1 445 ? 15.766 -5.164 -0.717 1 98.75 445 VAL A CA 1
ATOM 3636 C C . VAL A 1 445 ? 14.641 -4.133 -0.709 1 98.75 445 VAL A C 1
ATOM 3638 O O . VAL A 1 445 ? 14.734 -3.102 -0.041 1 98.75 445 VAL A O 1
ATOM 3641 N N . GLY A 1 446 ? 13.594 -4.441 -1.395 1 98.38 446 GLY A N 1
ATOM 3642 C CA . GLY A 1 446 ? 12.562 -3.443 -1.625 1 98.38 446 GLY A CA 1
ATOM 3643 C C . GLY A 1 446 ? 11.461 -3.471 -0.58 1 98.38 446 GLY A C 1
ATOM 3644 O O . GLY A 1 446 ? 10.852 -2.441 -0.284 1 98.38 446 GLY A O 1
ATOM 3645 N N . VAL A 1 447 ? 11.164 -4.676 0.009 1 98.75 447 VAL A N 1
ATOM 3646 C CA . VAL A 1 447 ? 9.977 -4.809 0.85 1 98.75 447 VAL A CA 1
ATOM 3647 C C . VAL A 1 447 ? 10.391 -4.996 2.307 1 98.75 447 VAL A C 1
ATOM 3649 O O . VAL A 1 447 ? 9.844 -4.355 3.205 1 98.75 447 VAL A O 1
ATOM 3652 N N . ALA A 1 448 ? 11.336 -5.848 2.564 1 98.75 448 ALA A N 1
ATOM 3653 C CA . ALA A 1 448 ? 11.758 -6.215 3.914 1 98.75 448 ALA A CA 1
ATOM 3654 C C . ALA A 1 448 ? 12.445 -5.043 4.609 1 98.75 448 ALA A C 1
ATOM 3656 O O . ALA A 1 448 ? 12.781 -4.043 3.969 1 98.75 448 ALA A O 1
ATOM 3657 N N . SER A 1 449 ? 12.609 -5.211 5.883 1 98.69 449 SER A N 1
ATOM 3658 C CA . SER A 1 449 ? 13.328 -4.203 6.652 1 98.69 449 SER A CA 1
ATOM 3659 C C . SER A 1 449 ? 14.758 -4.035 6.141 1 98.69 449 SER A C 1
ATOM 3661 O O . SER A 1 449 ? 15.383 -5.004 5.707 1 98.69 449 SER A O 1
ATOM 3663 N N . ARG A 1 450 ? 15.219 -2.828 6.246 1 98.56 450 ARG A N 1
ATOM 3664 C CA . ARG A 1 450 ? 16.625 -2.553 5.934 1 98.56 450 ARG A CA 1
ATOM 3665 C C . ARG A 1 450 ? 17.547 -3.518 6.668 1 98.56 450 ARG A C 1
ATOM 3667 O O . ARG A 1 450 ? 18.594 -3.91 6.141 1 98.56 450 ARG A O 1
ATOM 3674 N N . VAL A 1 451 ? 17.141 -4.02 7.855 1 98.06 451 VAL A N 1
ATOM 3675 C CA . VAL A 1 451 ? 18.047 -4.785 8.695 1 98.06 451 VAL A CA 1
ATOM 3676 C C . VAL A 1 451 ? 17.703 -6.273 8.602 1 98.06 451 VAL A C 1
ATOM 3678 O O . VAL A 1 451 ? 18.344 -7.105 9.25 1 98.06 451 VAL A O 1
ATOM 3681 N N . SER A 1 452 ? 16.625 -6.652 7.863 1 98.56 452 SER A N 1
ATOM 3682 C CA . SER A 1 452 ? 16.453 -8.07 7.57 1 98.56 452 SER A CA 1
ATOM 3683 C C . SER A 1 452 ? 17.656 -8.641 6.828 1 98.56 452 SER A C 1
ATOM 3685 O O . SER A 1 452 ? 18.172 -8.008 5.906 1 98.56 452 SER A O 1
ATOM 3687 N N . ASP A 1 453 ? 18.062 -9.781 7.266 1 98.69 453 ASP A N 1
ATOM 3688 C CA . ASP A 1 453 ? 19.344 -10.258 6.742 1 98.69 453 ASP A CA 1
ATOM 3689 C C . ASP A 1 453 ? 19.234 -11.703 6.254 1 98.69 453 ASP A C 1
ATOM 3691 O O . ASP A 1 453 ? 18.141 -12.156 5.887 1 98.69 453 ASP A O 1
ATOM 3695 N N . LEU A 1 454 ? 20.359 -12.406 6.18 1 98.88 454 LEU A N 1
ATOM 3696 C CA . LEU A 1 454 ? 20.438 -13.758 5.641 1 98.88 454 LEU A CA 1
ATOM 3697 C C . LEU A 1 454 ? 19.469 -14.688 6.379 1 98.88 454 LEU A C 1
ATOM 3699 O O . LEU A 1 454 ? 18.938 -15.633 5.793 1 98.88 454 LEU A O 1
ATOM 3703 N N . ARG A 1 455 ? 19.219 -14.461 7.652 1 98.75 455 ARG A N 1
ATOM 3704 C CA . ARG A 1 455 ? 18.312 -15.281 8.461 1 98.75 455 ARG A CA 1
ATOM 3705 C C . ARG A 1 455 ? 16.922 -15.312 7.848 1 98.75 455 ARG A C 1
ATOM 3707 O O . ARG A 1 455 ? 16.281 -16.359 7.812 1 98.75 455 ARG A O 1
ATOM 3714 N N . MET A 1 456 ? 16.422 -14.133 7.367 1 98.88 456 MET A N 1
ATOM 3715 C CA . MET A 1 456 ? 15.109 -14.062 6.715 1 98.88 456 MET A CA 1
ATOM 3716 C C . MET A 1 456 ? 15.094 -14.891 5.438 1 98.88 456 MET A C 1
ATOM 3718 O O . MET A 1 456 ? 14.148 -15.641 5.188 1 98.88 456 MET A O 1
ATOM 3722 N N . LEU A 1 457 ? 16.141 -14.805 4.641 1 98.94 457 LEU A N 1
ATOM 3723 C CA . LEU A 1 457 ? 16.234 -15.555 3.391 1 98.94 457 LEU A CA 1
ATOM 3724 C C . LEU A 1 457 ? 16.234 -17.062 3.654 1 98.94 457 LEU A C 1
ATOM 3726 O O . LEU A 1 457 ? 15.562 -17.812 2.949 1 98.94 457 LEU A O 1
ATOM 3730 N N . LYS A 1 458 ? 17 -17.422 4.648 1 98.81 458 LYS A N 1
ATOM 3731 C CA . LYS A 1 458 ? 17.031 -18.828 5.035 1 98.81 458 LYS A CA 1
ATOM 3732 C C . LYS A 1 458 ? 15.664 -19.328 5.48 1 98.81 458 LYS A C 1
ATOM 3734 O O . LYS A 1 458 ? 15.227 -20.406 5.102 1 98.81 458 LYS A O 1
ATOM 3739 N N . ALA A 1 459 ? 15.023 -18.5 6.27 1 98.81 459 ALA A N 1
ATOM 3740 C CA . ALA A 1 459 ? 13.695 -18.859 6.75 1 98.81 459 ALA A CA 1
ATOM 3741 C C . ALA A 1 459 ? 12.711 -19.016 5.594 1 98.81 459 ALA A C 1
ATOM 3743 O O . ALA A 1 459 ? 11.875 -19.922 5.598 1 98.81 459 ALA A O 1
ATOM 3744 N N . LEU A 1 460 ? 12.789 -18.156 4.613 1 98.88 460 LEU A N 1
ATOM 3745 C CA . LEU A 1 460 ? 11.922 -18.234 3.439 1 98.88 460 LEU A CA 1
ATOM 3746 C C . LEU A 1 460 ? 12.164 -19.531 2.676 1 98.88 460 LEU A C 1
ATOM 3748 O O . LEU A 1 460 ? 11.211 -20.203 2.258 1 98.88 460 LEU A O 1
ATOM 3752 N N . ALA A 1 461 ? 13.406 -19.828 2.492 1 98.75 461 ALA A N 1
ATOM 3753 C CA . ALA A 1 461 ? 13.742 -21.062 1.794 1 98.75 461 ALA A CA 1
ATOM 3754 C C . ALA A 1 461 ? 13.219 -22.281 2.549 1 98.75 461 ALA A C 1
ATOM 3756 O O . ALA A 1 461 ? 12.633 -23.188 1.948 1 98.75 461 ALA A O 1
ATOM 3757 N N . MET A 1 462 ? 13.391 -22.266 3.803 1 98.25 462 MET A N 1
ATOM 3758 C CA . MET A 1 462 ? 12.93 -23.391 4.629 1 98.25 462 MET A CA 1
ATOM 3759 C C . MET A 1 462 ? 11.406 -23.484 4.617 1 98.25 462 MET A C 1
ATOM 3761 O O . MET A 1 462 ? 10.852 -24.578 4.562 1 98.25 462 MET A O 1
ATOM 3765 N N . ASN A 1 463 ? 10.734 -22.344 4.664 1 98.75 463 ASN A N 1
ATOM 3766 C CA . ASN A 1 463 ? 9.273 -22.312 4.605 1 98.75 463 ASN A CA 1
ATOM 3767 C C . ASN A 1 463 ? 8.75 -22.953 3.322 1 98.75 463 ASN A C 1
ATOM 3769 O O . ASN A 1 463 ? 7.703 -23.609 3.332 1 98.75 463 ASN A O 1
ATOM 3773 N N . SER A 1 464 ? 9.461 -22.781 2.227 1 98.69 464 SER A N 1
ATOM 3774 C CA . SER A 1 464 ? 9 -23.312 0.95 1 98.69 464 SER A CA 1
ATOM 3775 C C . SER A 1 464 ? 8.938 -24.844 0.979 1 98.69 464 SER A C 1
ATOM 3777 O O . SER A 1 464 ? 8.125 -25.453 0.277 1 98.69 464 SER A O 1
ATOM 3779 N N . LEU A 1 465 ? 9.766 -25.469 1.776 1 98.69 465 LEU A N 1
ATOM 3780 C CA . LEU A 1 465 ? 9.742 -26.922 1.914 1 98.69 465 LEU A CA 1
ATOM 3781 C C . LEU A 1 465 ? 8.766 -27.344 3.006 1 98.69 465 LEU A C 1
ATOM 3783 O O . LEU A 1 465 ? 7.996 -28.297 2.824 1 98.69 465 LEU A O 1
ATOM 3787 N N . LYS A 1 466 ? 8.75 -26.547 4.098 1 98.19 466 LYS A N 1
ATOM 3788 C CA . LYS A 1 466 ? 7.875 -26.859 5.223 1 98.19 466 LYS A CA 1
ATOM 3789 C C . LYS A 1 466 ? 6.41 -26.859 4.793 1 98.19 466 LYS A C 1
ATOM 3791 O O . LYS A 1 466 ? 5.637 -27.734 5.203 1 98.19 466 LYS A O 1
ATOM 3796 N N . TYR A 1 467 ? 6.059 -25.953 3.943 1 98.69 467 TYR A N 1
ATOM 3797 C CA . TYR A 1 467 ? 4.645 -25.781 3.631 1 98.69 467 TYR A CA 1
ATOM 3798 C C . TYR A 1 467 ? 4.301 -26.422 2.289 1 98.69 467 TYR A C 1
ATOM 3800 O O . TYR A 1 467 ? 3.225 -26.172 1.739 1 98.69 467 TYR A O 1
ATOM 3808 N N . SER A 1 468 ? 5.195 -27.219 1.728 1 98.75 468 SER A N 1
ATOM 3809 C CA . SER A 1 468 ? 4.93 -27.969 0.5 1 98.75 468 SER A CA 1
ATOM 3810 C C . SER A 1 468 ? 3.92 -29.078 0.737 1 98.75 468 SER A C 1
ATOM 3812 O O . SER A 1 468 ? 3.605 -29.406 1.884 1 98.75 468 SER A O 1
ATOM 3814 N N . ALA A 1 469 ? 3.438 -29.641 -0.293 1 98.31 469 ALA A N 1
ATOM 3815 C CA . ALA A 1 469 ? 2.473 -30.734 -0.239 1 98.31 469 ALA A CA 1
ATOM 3816 C C . ALA A 1 469 ? 3.18 -32.094 -0.177 1 98.31 469 ALA A C 1
ATOM 3818 O O . ALA A 1 469 ? 2.547 -33.125 -0.339 1 98.31 469 ALA A O 1
ATOM 3819 N N . LEU A 1 470 ? 4.504 -32.062 0.021 1 97.81 470 LEU A N 1
ATOM 3820 C CA . LEU A 1 470 ? 5.23 -33.312 0.211 1 97.81 470 LEU A CA 1
ATOM 3821 C C . LEU A 1 470 ? 4.762 -34.031 1.475 1 97.81 470 LEU A C 1
ATOM 3823 O O . LEU A 1 470 ? 4.426 -33.375 2.471 1 97.81 470 LEU A O 1
ATOM 3827 N N . ASP A 1 471 ? 4.746 -35.312 1.415 1 94.56 471 ASP A N 1
ATOM 3828 C CA . ASP A 1 471 ? 4.414 -36.062 2.627 1 94.56 471 ASP A CA 1
ATOM 3829 C C . ASP A 1 471 ? 5.574 -36.062 3.621 1 94.56 471 ASP A C 1
ATOM 3831 O O . ASP A 1 471 ? 6.664 -35.562 3.299 1 94.56 471 ASP A O 1
ATOM 3835 N N . GLY A 1 472 ? 5.359 -36.531 4.742 1 93.88 472 GLY A N 1
ATOM 3836 C CA . GLY A 1 472 ? 6.309 -36.406 5.84 1 93.88 472 GLY A CA 1
ATOM 3837 C C . GLY A 1 472 ? 7.695 -36.906 5.484 1 93.88 472 GLY A C 1
ATOM 3838 O O . GLY A 1 472 ? 8.688 -36.219 5.688 1 93.88 472 GLY A O 1
ATOM 3839 N N . ASN A 1 473 ? 7.797 -38.031 4.922 1 95 473 ASN A N 1
ATOM 3840 C CA . ASN A 1 473 ? 9.094 -38.625 4.59 1 95 473 ASN A CA 1
ATOM 3841 C C . ASN A 1 473 ? 9.789 -37.844 3.475 1 95 473 ASN A C 1
ATOM 3843 O O . ASN A 1 473 ? 10.984 -37.594 3.559 1 95 473 ASN A O 1
ATOM 3847 N N . ASN A 1 474 ? 9.023 -37.562 2.459 1 95.25 474 ASN A N 1
ATOM 3848 C CA . ASN A 1 474 ? 9.602 -36.812 1.349 1 95.25 474 ASN A CA 1
ATOM 3849 C C . ASN A 1 474 ? 9.992 -35.406 1.776 1 95.25 474 ASN A C 1
ATOM 3851 O O . ASN A 1 474 ? 10.977 -34.844 1.279 1 95.25 474 ASN A O 1
ATOM 3855 N N . LYS A 1 475 ? 9.258 -34.875 2.662 1 97.06 475 LYS A N 1
ATOM 3856 C CA . LYS A 1 475 ? 9.586 -33.531 3.186 1 97.06 475 LYS A CA 1
ATOM 3857 C C . LYS A 1 475 ? 10.891 -33.562 3.977 1 97.06 475 LYS A C 1
ATOM 3859 O O . LYS A 1 475 ? 11.742 -32.688 3.818 1 97.06 475 LYS A O 1
ATOM 3864 N N . ALA A 1 476 ? 11.016 -34.531 4.797 1 97.12 476 ALA A N 1
ATOM 3865 C CA . ALA A 1 476 ? 12.25 -34.688 5.566 1 97.12 476 ALA A CA 1
ATOM 3866 C C . ALA A 1 476 ? 13.453 -34.875 4.645 1 97.12 476 ALA A C 1
ATOM 3868 O O . ALA A 1 476 ? 14.523 -34.312 4.887 1 97.12 476 ALA A O 1
ATOM 3869 N N . ASN A 1 477 ? 13.219 -35.688 3.672 1 96.69 477 ASN A N 1
ATOM 3870 C CA . ASN A 1 477 ? 14.281 -35.906 2.693 1 96.69 477 ASN A CA 1
ATOM 3871 C C . ASN A 1 477 ? 14.633 -34.594 1.954 1 96.69 477 ASN A C 1
ATOM 3873 O O . ASN A 1 477 ? 15.812 -34.344 1.713 1 96.69 477 ASN A O 1
ATOM 3877 N N . ALA A 1 478 ? 13.617 -33.875 1.558 1 97.94 478 ALA A N 1
ATOM 3878 C CA . ALA A 1 478 ? 13.844 -32.625 0.875 1 97.94 478 ALA A CA 1
ATOM 3879 C C . ALA A 1 478 ? 14.633 -31.656 1.759 1 97.94 478 ALA A C 1
ATOM 3881 O O . ALA A 1 478 ? 15.539 -30.969 1.285 1 97.94 478 ALA A O 1
ATOM 3882 N N . ILE A 1 479 ? 14.312 -31.594 3 1 97.94 479 ILE A N 1
ATOM 3883 C CA . ILE A 1 479 ? 14.977 -30.703 3.943 1 97.94 479 ILE A CA 1
ATOM 3884 C C . ILE A 1 479 ? 16.438 -31.125 4.113 1 97.94 479 ILE A C 1
ATOM 3886 O O . ILE A 1 479 ? 17.328 -30.281 4.207 1 97.94 479 ILE A O 1
ATOM 3890 N N . LYS A 1 480 ? 16.672 -32.406 4.152 1 97.62 480 LYS A N 1
ATOM 3891 C CA . LYS A 1 480 ? 18.047 -32.906 4.223 1 97.62 480 LYS A CA 1
ATOM 3892 C C . LYS A 1 480 ? 18.844 -32.5 2.998 1 97.62 480 LYS A C 1
ATOM 3894 O O . LYS A 1 480 ? 19.984 -32.031 3.123 1 97.62 480 LYS A O 1
ATOM 3899 N N . LYS A 1 481 ? 18.266 -32.719 1.857 1 97.5 481 LYS A N 1
ATOM 3900 C CA . LYS A 1 481 ? 18.938 -32.312 0.617 1 97.5 481 LYS A CA 1
ATOM 3901 C C . LYS A 1 481 ? 19.188 -30.828 0.586 1 97.5 481 LYS A C 1
ATOM 3903 O O . LYS A 1 481 ? 20.25 -30.375 0.14 1 97.5 481 LYS A O 1
ATOM 3908 N N . PHE A 1 482 ? 18.266 -30.078 1.041 1 98.31 482 PHE A N 1
ATOM 3909 C CA . PHE A 1 482 ? 18.422 -28.641 1.108 1 98.31 482 PHE A CA 1
ATOM 3910 C C . PHE A 1 482 ? 19.578 -28.25 2.02 1 98.31 482 PHE A C 1
ATOM 3912 O O . PHE A 1 482 ? 20.375 -27.359 1.684 1 98.31 482 PHE A O 1
ATOM 3919 N N . THR A 1 483 ? 19.609 -28.844 3.139 1 97.94 483 THR A N 1
ATOM 3920 C CA . THR A 1 483 ? 20.672 -28.562 4.109 1 97.94 483 THR A CA 1
ATOM 3921 C C . THR A 1 483 ? 22.047 -28.781 3.496 1 97.94 483 THR A C 1
ATOM 3923 O O . THR A 1 483 ? 22.969 -28 3.717 1 97.94 483 THR A O 1
ATOM 3926 N N . VAL A 1 484 ? 22.141 -29.812 2.732 1 97.81 484 VAL A N 1
ATOM 3927 C CA . VAL A 1 484 ? 23.406 -30.109 2.061 1 97.81 484 VAL A CA 1
ATOM 3928 C C . VAL A 1 484 ? 23.734 -29 1.062 1 97.81 484 VAL A C 1
ATOM 3930 O O . VAL A 1 484 ? 24.859 -28.5 1.028 1 97.81 484 VAL A O 1
ATOM 3933 N N . SER A 1 485 ? 22.766 -28.656 0.266 1 98 485 SER A N 1
ATOM 3934 C CA . SER A 1 485 ? 22.953 -27.609 -0.733 1 98 485 SER A CA 1
ATOM 3935 C C . SER A 1 485 ? 23.281 -26.281 -0.078 1 98 485 SER A C 1
ATOM 3937 O O . SER A 1 485 ? 24.125 -25.531 -0.578 1 98 485 SER A O 1
ATOM 3939 N N . TRP A 1 486 ? 22.594 -25.938 1.004 1 98.56 486 TRP A N 1
ATOM 3940 C CA . TRP A 1 486 ? 22.828 -24.703 1.745 1 98.56 486 TRP A CA 1
ATOM 3941 C C . TRP A 1 486 ? 24.25 -24.656 2.311 1 98.56 486 TRP A C 1
ATOM 3943 O O . TRP A 1 486 ? 24.938 -23.641 2.197 1 98.56 486 TRP A O 1
ATOM 3953 N N . ASN A 1 487 ? 24.641 -25.781 2.895 1 98.19 487 ASN A N 1
ATOM 3954 C CA . ASN A 1 487 ? 25.984 -25.859 3.463 1 98.19 487 ASN A CA 1
ATOM 3955 C C . ASN A 1 487 ? 27.062 -25.734 2.383 1 98.19 487 ASN A C 1
ATOM 3957 O O . ASN A 1 487 ? 28.094 -25.094 2.594 1 98.19 487 ASN A O 1
ATOM 3961 N N . ASP A 1 488 ? 26.828 -26.375 1.267 1 98.12 488 ASP A N 1
ATOM 3962 C CA . ASP A 1 488 ? 27.75 -26.266 0.149 1 98.12 488 ASP A CA 1
ATOM 3963 C C . ASP A 1 488 ? 27.891 -24.812 -0.314 1 98.12 488 ASP A C 1
ATOM 3965 O O . ASP A 1 488 ? 29 -24.344 -0.592 1 98.12 488 ASP A O 1
ATOM 3969 N N . PHE A 1 489 ? 26.812 -24.125 -0.423 1 98.38 489 PHE A N 1
ATOM 3970 C CA . PHE A 1 489 ? 26.781 -22.719 -0.82 1 98.38 489 PHE A CA 1
ATOM 3971 C C . PHE A 1 489 ? 27.578 -21.859 0.156 1 98.38 489 PHE A C 1
ATOM 3973 O O . PHE A 1 489 ? 28.422 -21.062 -0.257 1 98.38 489 PHE A O 1
ATOM 3980 N N . VAL A 1 490 ? 27.328 -22.062 1.396 1 98.12 490 VAL A N 1
ATOM 3981 C CA . VAL A 1 490 ? 27.953 -21.25 2.438 1 98.12 490 VAL A CA 1
ATOM 3982 C C . VAL A 1 490 ? 29.438 -21.547 2.514 1 98.12 490 VAL A C 1
ATOM 3984 O O . VAL A 1 490 ? 30.266 -20.641 2.691 1 98.12 490 VAL A O 1
ATOM 3987 N N . GLU A 1 491 ? 29.812 -22.812 2.361 1 97.81 491 GLU A N 1
ATOM 3988 C CA . GLU A 1 491 ? 31.203 -23.234 2.465 1 97.81 491 GLU A CA 1
ATOM 3989 C C . GLU A 1 491 ? 32.031 -22.719 1.287 1 97.81 491 GLU A C 1
ATOM 3991 O O . GLU A 1 491 ? 33.188 -22.359 1.45 1 97.81 491 GLU A O 1
ATOM 3996 N N . LYS A 1 492 ? 31.438 -22.672 0.205 1 97.38 492 LYS A N 1
ATOM 3997 C CA . LYS A 1 492 ? 32.156 -22.312 -1.007 1 97.38 492 LYS A CA 1
ATOM 3998 C C . LYS A 1 492 ? 32.031 -20.812 -1.298 1 97.38 492 LYS A C 1
ATOM 4000 O O . LYS A 1 492 ? 32.594 -20.312 -2.262 1 97.38 492 LYS A O 1
ATOM 4005 N N . PHE A 1 493 ? 31.328 -20.141 -0.485 1 98.06 493 PHE A N 1
ATOM 4006 C CA . PHE A 1 493 ? 31.016 -18.734 -0.736 1 98.06 493 PHE A CA 1
ATOM 4007 C C . PHE A 1 493 ? 32.281 -17.875 -0.694 1 98.06 493 PHE A C 1
ATOM 4009 O O . PHE A 1 493 ? 33.094 -18.031 0.211 1 98.06 493 PHE A O 1
ATOM 4016 N N . ASN A 1 494 ? 32.406 -17.031 -1.72 1 97.81 494 ASN A N 1
ATOM 4017 C CA . ASN A 1 494 ? 33.469 -16.031 -1.802 1 97.81 494 ASN A CA 1
ATOM 4018 C C . ASN A 1 494 ? 32.938 -14.672 -2.219 1 97.81 494 ASN A C 1
ATOM 4020 O O . ASN A 1 494 ? 32.594 -14.469 -3.381 1 97.81 494 ASN A O 1
ATOM 4024 N N . CYS A 1 495 ? 32.938 -13.773 -1.349 1 97.44 495 CYS A N 1
ATOM 4025 C CA . CYS A 1 495 ? 32.375 -12.461 -1.577 1 97.44 495 CYS A CA 1
ATOM 4026 C C . CYS A 1 495 ? 33.031 -11.766 -2.764 1 97.44 495 CYS A C 1
ATOM 4028 O O . CYS A 1 495 ? 32.375 -11.047 -3.516 1 97.44 495 CYS A O 1
ATOM 4030 N N . ALA A 1 496 ? 34.219 -11.984 -2.971 1 96.88 496 ALA A N 1
ATOM 4031 C CA . ALA A 1 496 ? 35 -11.336 -4.016 1 96.88 496 ALA A CA 1
ATOM 4032 C C . ALA A 1 496 ? 34.531 -11.766 -5.402 1 96.88 496 ALA A C 1
ATOM 4034 O O . ALA A 1 496 ? 34.844 -11.102 -6.398 1 96.88 496 ALA A O 1
ATOM 4035 N N . SER A 1 497 ? 33.875 -12.859 -5.461 1 95.75 497 SER A N 1
ATOM 4036 C CA . SER A 1 497 ? 33.406 -13.383 -6.742 1 95.75 497 SER A CA 1
ATOM 4037 C C . SER A 1 497 ? 32.219 -12.57 -7.27 1 95.75 497 SER A C 1
ATOM 4039 O O . SER A 1 497 ? 31.812 -12.719 -8.422 1 95.75 497 SER A O 1
ATOM 4041 N N . TYR A 1 498 ? 31.75 -11.781 -6.406 1 95.12 498 TYR A N 1
ATOM 4042 C CA . TYR A 1 498 ? 30.609 -10.961 -6.801 1 95.12 498 TYR A CA 1
ATOM 4043 C C . TYR A 1 498 ? 31.031 -9.5 -6.969 1 95.12 498 TYR A C 1
ATOM 4045 O O . TYR A 1 498 ? 30.359 -8.742 -7.684 1 95.12 498 TYR A O 1
ATOM 4053 N N . MET B 1 1 ? -34.5 -49.438 0.875 1 56.91 1 MET B N 1
ATOM 4054 C CA . MET B 1 1 ? -34.781 -48.719 2.107 1 56.91 1 MET B CA 1
ATOM 4055 C C . MET B 1 1 ? -33.5 -48.281 2.787 1 56.91 1 MET B C 1
ATOM 4057 O O . MET B 1 1 ? -33.375 -47.125 3.203 1 56.91 1 MET B O 1
ATOM 4061 N N . LEU B 1 2 ? -32.531 -49.094 2.811 1 59.75 2 LEU B N 1
ATOM 4062 C CA . LEU B 1 2 ? -31.234 -48.781 3.432 1 59.75 2 LEU B CA 1
ATOM 4063 C C . LEU B 1 2 ? -30.469 -47.75 2.617 1 59.75 2 LEU B C 1
ATOM 4065 O O . LEU B 1 2 ? -29.844 -46.844 3.182 1 59.75 2 LEU B O 1
ATOM 4069 N N . SER B 1 3 ? -30.547 -47.781 1.348 1 64.25 3 SER B N 1
ATOM 4070 C CA . SER B 1 3 ? -29.859 -46.844 0.477 1 64.25 3 SER B CA 1
ATOM 4071 C C . SER B 1 3 ? -30.453 -45.469 0.575 1 64.25 3 SER B C 1
ATOM 4073 O O . SER B 1 3 ? -29.734 -44.469 0.544 1 64.25 3 SER B O 1
ATOM 4075 N N . LEU B 1 4 ? -31.688 -45.375 0.712 1 65.88 4 LEU B N 1
ATOM 4076 C CA . LEU B 1 4 ? -32.406 -44.125 0.864 1 65.88 4 LEU B CA 1
ATOM 4077 C C . LEU B 1 4 ? -32.094 -43.5 2.215 1 65.88 4 LEU B C 1
ATOM 4079 O O . LEU B 1 4 ? -31.922 -42.281 2.307 1 65.88 4 LEU B O 1
ATOM 4083 N N . ILE B 1 5 ? -31.906 -44.281 3.191 1 56.66 5 ILE B N 1
ATOM 4084 C CA . ILE B 1 5 ? -31.609 -43.812 4.539 1 56.66 5 ILE B CA 1
ATOM 4085 C C . ILE B 1 5 ? -30.172 -43.312 4.605 1 56.66 5 ILE B C 1
ATOM 4087 O O . ILE B 1 5 ? -29.906 -42.281 5.211 1 56.66 5 ILE B O 1
ATOM 4091 N N . LEU B 1 6 ? -29.25 -43.906 3.887 1 59.66 6 LEU B N 1
ATOM 4092 C CA . LEU B 1 6 ? -27.859 -43.5 3.838 1 59.66 6 LEU B CA 1
ATOM 4093 C C . LEU B 1 6 ? -27.703 -42.188 3.068 1 59.66 6 LEU B C 1
ATOM 4095 O O . LEU B 1 6 ? -26.938 -41.312 3.465 1 59.66 6 LEU B O 1
ATOM 4099 N N . HIS B 1 7 ? -28.469 -42.062 2.074 1 63.5 7 HIS B N 1
ATOM 4100 C CA . HIS B 1 7 ? -28.469 -40.844 1.295 1 63.5 7 HIS B CA 1
ATOM 4101 C C . HIS B 1 7 ? -29.078 -39.688 2.086 1 63.5 7 HIS B C 1
ATOM 4103 O O . HIS B 1 7 ? -28.578 -38.562 2.037 1 63.5 7 HIS B O 1
ATOM 4109 N N . LEU B 1 8 ? -30.078 -39.969 2.758 1 61.47 8 LEU B N 1
ATOM 4110 C CA . LEU B 1 8 ? -30.719 -38.969 3.596 1 61.47 8 LEU B CA 1
ATOM 4111 C C . LEU B 1 8 ? -29.828 -38.562 4.762 1 61.47 8 LEU B C 1
ATOM 4113 O O . LEU B 1 8 ? -29.766 -37.406 5.133 1 61.47 8 LEU B O 1
ATOM 4117 N N . SER B 1 9 ? -29.109 -39.531 5.312 1 58.53 9 SER B N 1
ATOM 4118 C CA . SER B 1 9 ? -28.156 -39.25 6.391 1 58.53 9 SER B CA 1
ATOM 4119 C C . SER B 1 9 ? -26.969 -38.438 5.902 1 58.53 9 SER B C 1
ATOM 4121 O O . SER B 1 9 ? -26.5 -37.531 6.598 1 58.53 9 SER B O 1
ATOM 4123 N N . LEU B 1 10 ? -26.547 -38.688 4.738 1 58.88 10 LEU B N 1
ATOM 4124 C CA . LEU B 1 10 ? -25.453 -37.938 4.141 1 58.88 10 LEU B CA 1
ATOM 4125 C C . LEU B 1 10 ? -25.891 -36.5 3.826 1 58.88 10 LEU B C 1
ATOM 4127 O O . LEU B 1 10 ? -25.125 -35.562 4.051 1 58.88 10 LEU B O 1
ATOM 4131 N N . ILE B 1 11 ? -27.047 -36.406 3.354 1 59.34 11 ILE B N 1
ATOM 4132 C CA . ILE B 1 11 ? -27.594 -35.094 3.053 1 59.34 11 ILE B CA 1
ATOM 4133 C C . ILE B 1 11 ? -27.797 -34.312 4.348 1 59.34 11 ILE B C 1
ATOM 4135 O O . ILE B 1 11 ? -27.469 -33.125 4.414 1 59.34 11 ILE B O 1
ATOM 4139 N N . LEU B 1 12 ? -28.266 -35.031 5.328 1 59.22 12 LEU B N 1
ATOM 4140 C CA . LEU B 1 12 ? -28.469 -34.375 6.617 1 59.22 12 LEU B CA 1
ATOM 4141 C C . LEU B 1 12 ? -27.125 -33.969 7.238 1 59.22 12 LEU B C 1
ATOM 4143 O O . LEU B 1 12 ? -27.016 -32.906 7.832 1 59.22 12 LEU B O 1
ATOM 4147 N N . CYS B 1 13 ? -26.172 -34.781 7.02 1 61.69 13 CYS B N 1
ATOM 4148 C CA . CYS B 1 13 ? -24.844 -34.5 7.555 1 61.69 13 CYS B CA 1
ATOM 4149 C C . CYS B 1 13 ? -24.203 -33.312 6.824 1 61.69 13 CYS B C 1
ATOM 4151 O O . CYS B 1 13 ? -23.609 -32.438 7.453 1 61.69 13 CYS B O 1
ATOM 4153 N N . VAL B 1 14 ? -24.453 -33.219 5.605 1 69.94 14 VAL B N 1
ATOM 4154 C CA . VAL B 1 14 ? -23.906 -32.094 4.828 1 69.94 14 VAL B CA 1
ATOM 4155 C C . VAL B 1 14 ? -24.609 -30.797 5.238 1 69.94 14 VAL B C 1
ATOM 4157 O O . VAL B 1 14 ? -23.969 -29.75 5.371 1 69.94 14 VAL B O 1
ATOM 4160 N N . TYR B 1 15 ? -25.828 -30.891 5.473 1 72.88 15 TYR B N 1
ATOM 4161 C CA . TYR B 1 15 ? -26.578 -29.703 5.867 1 72.88 15 TYR B CA 1
ATOM 4162 C C . TYR B 1 15 ? -26.141 -29.203 7.242 1 72.88 15 TYR B C 1
ATOM 4164 O O . TYR B 1 15 ? -26.016 -28 7.465 1 72.88 15 TYR B O 1
ATOM 4172 N N . CYS B 1 16 ? -25.953 -30.172 8.156 1 74.56 16 CYS B N 1
ATOM 4173 C CA . CYS B 1 16 ? -25.484 -29.812 9.484 1 74.56 16 CYS B CA 1
ATOM 4174 C C . CYS B 1 16 ? -24.094 -29.203 9.422 1 74.56 16 CYS B C 1
ATOM 4176 O O . CYS B 1 16 ? -23.812 -28.219 10.109 1 74.56 16 CYS B O 1
ATOM 4178 N N . ASP B 1 17 ? -23.391 -29.766 8.547 1 85.12 17 ASP B N 1
ATOM 4179 C CA . ASP B 1 17 ? -22.031 -29.266 8.359 1 85.12 17 ASP B CA 1
ATOM 4180 C C . ASP B 1 17 ? -22.031 -27.859 7.77 1 85.12 17 ASP B C 1
ATOM 4182 O O . ASP B 1 17 ? -21.266 -27 8.188 1 85.12 17 ASP B O 1
ATOM 4186 N N . LEU B 1 18 ? -22.984 -27.594 6.938 1 90.88 18 LEU B N 1
ATOM 4187 C CA . LEU B 1 18 ? -23.094 -26.281 6.305 1 90.88 18 LEU B CA 1
ATOM 4188 C C . LEU B 1 18 ? -23.594 -25.25 7.293 1 90.88 18 LEU B C 1
ATOM 4190 O O . LEU B 1 18 ? -23.156 -24.094 7.266 1 90.88 18 LEU B O 1
ATOM 4194 N N . SER B 1 19 ? -24.531 -25.688 8.109 1 91.5 19 SER B N 1
ATOM 4195 C CA . SER B 1 19 ? -25.062 -24.766 9.125 1 91.5 19 SER B CA 1
ATOM 4196 C C . SER B 1 19 ? -23.969 -24.391 10.125 1 91.5 19 SER B C 1
ATOM 4198 O O . SER B 1 19 ? -23.859 -23.219 10.523 1 91.5 19 SER B O 1
ATOM 4200 N N . GLU B 1 20 ? -23.266 -25.344 10.547 1 93.5 20 GLU B N 1
ATOM 4201 C CA . GLU B 1 20 ? -22.156 -25.094 11.469 1 93.5 20 GLU B CA 1
ATOM 4202 C C . GLU B 1 20 ? -21.109 -24.188 10.828 1 93.5 20 GLU B C 1
ATOM 4204 O O . GLU B 1 20 ? -20.594 -23.281 11.477 1 93.5 20 GLU B O 1
ATOM 4209 N N . TYR B 1 21 ? -20.844 -24.484 9.586 1 94.75 21 TYR B N 1
ATOM 4210 C CA . TYR B 1 21 ? -19.922 -23.641 8.828 1 94.75 21 TYR B CA 1
ATOM 4211 C C . TYR B 1 21 ? -20.391 -22.203 8.812 1 94.75 21 TYR B C 1
ATOM 4213 O O . TYR B 1 21 ? -19.625 -21.281 9.117 1 94.75 21 TYR B O 1
ATOM 4221 N N . LYS B 1 22 ? -21.562 -21.984 8.453 1 95.44 22 LYS B N 1
ATOM 4222 C CA . LYS B 1 22 ? -22.109 -20.641 8.32 1 95.44 22 LYS B CA 1
ATOM 4223 C C . LYS B 1 22 ? -22.125 -19.906 9.664 1 95.44 22 LYS B C 1
ATOM 4225 O O . LYS B 1 22 ? -21.875 -18.703 9.719 1 95.44 22 LYS B O 1
ATOM 4230 N N . SER B 1 23 ? -22.406 -20.641 10.711 1 96.56 23 SER B N 1
ATOM 4231 C CA . SER B 1 23 ? -22.406 -20.047 12.047 1 96.56 23 SER B CA 1
ATOM 4232 C C . SER B 1 23 ? -21 -19.594 12.438 1 96.56 23 SER B C 1
ATOM 4234 O O . SER B 1 23 ? -20.828 -18.484 12.945 1 96.56 23 SER B O 1
ATOM 4236 N N . LYS B 1 24 ? -20.031 -20.438 12.195 1 96.56 24 LYS B N 1
ATOM 4237 C CA . LYS B 1 24 ? -18.656 -20.094 12.492 1 96.56 24 LYS B CA 1
ATOM 4238 C C . LYS B 1 24 ? -18.203 -18.891 11.664 1 96.56 24 LYS B C 1
ATOM 4240 O O . LYS B 1 24 ? -17.5 -18.016 12.172 1 96.56 24 LYS B O 1
ATOM 4245 N N . ARG B 1 25 ? -18.562 -18.906 10.438 1 97.44 25 ARG B N 1
ATOM 4246 C CA . ARG B 1 25 ? -18.234 -17.828 9.523 1 97.44 25 ARG B CA 1
ATOM 4247 C C . ARG B 1 25 ? -18.844 -16.5 10 1 97.44 25 ARG B C 1
ATOM 4249 O O . ARG B 1 25 ? -18.141 -15.484 10.062 1 97.44 25 ARG B O 1
ATOM 4256 N N . ASP B 1 26 ? -20.109 -16.531 10.297 1 97.31 26 ASP B N 1
ATOM 4257 C CA . ASP B 1 26 ? -20.797 -15.32 10.734 1 97.31 26 ASP B CA 1
ATOM 4258 C C . ASP B 1 26 ? -20.203 -14.789 12.039 1 97.31 26 ASP B C 1
ATOM 4260 O O . ASP B 1 26 ? -20.062 -13.578 12.211 1 97.31 26 ASP B O 1
ATOM 4264 N N . LYS B 1 27 ? -19.891 -15.672 12.938 1 97.56 27 LYS B N 1
ATOM 4265 C CA . LYS B 1 27 ? -19.297 -15.266 14.211 1 97.56 27 LYS B CA 1
ATOM 4266 C C . LYS B 1 27 ? -17.953 -14.594 13.992 1 97.56 27 LYS B C 1
ATOM 4268 O O . LYS B 1 27 ? -17.656 -13.555 14.602 1 97.56 27 LYS B O 1
ATOM 4273 N N . LEU B 1 28 ? -17.125 -15.188 13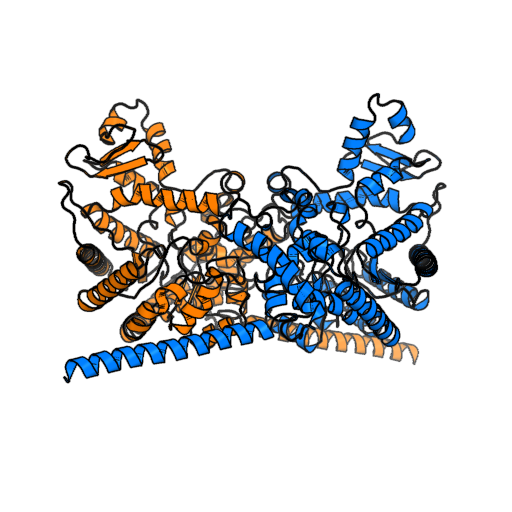.164 1 97.56 28 LEU B N 1
ATOM 4274 C CA . LEU B 1 28 ? -15.797 -14.633 12.883 1 97.56 28 LEU B CA 1
ATOM 4275 C C . LEU B 1 28 ? -15.914 -13.242 12.258 1 97.56 28 LEU B C 1
ATOM 4277 O O . LEU B 1 28 ? -15.156 -12.336 12.617 1 97.56 28 LEU B O 1
ATOM 4281 N N . ILE B 1 29 ? -16.812 -13.094 11.336 1 97.69 29 ILE B N 1
ATOM 4282 C CA . ILE B 1 29 ? -17.031 -11.82 10.664 1 97.69 29 ILE B CA 1
ATOM 4283 C C . ILE B 1 29 ? -17.516 -10.781 11.672 1 97.69 29 ILE B C 1
ATOM 4285 O O . ILE B 1 29 ? -17.047 -9.648 11.688 1 97.69 29 ILE B O 1
ATOM 4289 N N . GLN B 1 30 ? -18.453 -11.18 12.523 1 97.31 30 GLN B N 1
ATOM 4290 C CA . GLN B 1 30 ? -19 -10.273 13.523 1 97.31 30 GLN B CA 1
ATOM 4291 C C . GLN B 1 30 ? -17.938 -9.883 14.547 1 97.31 30 GLN B C 1
ATOM 4293 O O . GLN B 1 30 ? -17.875 -8.734 14.992 1 97.31 30 GLN B O 1
ATOM 4298 N N . ASP B 1 31 ? -17.156 -10.883 14.969 1 97.81 31 ASP B N 1
ATOM 4299 C CA . ASP B 1 31 ? -16.078 -10.602 15.922 1 97.81 31 ASP B CA 1
ATOM 4300 C C . ASP B 1 31 ? -15.078 -9.602 15.344 1 97.81 31 ASP B C 1
ATOM 4302 O O . ASP B 1 31 ? -14.617 -8.703 16.047 1 97.81 31 ASP B O 1
ATOM 4306 N N . GLU B 1 32 ? -14.742 -9.703 14.102 1 97 32 GLU B N 1
ATOM 4307 C CA . GLU B 1 32 ? -13.836 -8.75 13.453 1 97 32 GLU B CA 1
ATOM 4308 C C . GLU B 1 32 ? -14.461 -7.363 13.367 1 97 32 GLU B C 1
ATOM 4310 O O . GLU B 1 32 ? -13.773 -6.355 13.5 1 97 32 GLU B O 1
ATOM 4315 N N . TYR B 1 33 ? -15.727 -7.395 12.992 1 96.5 33 TYR B N 1
ATOM 4316 C CA . TYR B 1 33 ? -16.422 -6.117 12.891 1 96.5 33 TYR B CA 1
ATOM 4317 C C . TYR B 1 33 ? -16.406 -5.383 14.227 1 96.5 33 TYR B C 1
ATOM 4319 O O . TYR B 1 33 ? -16.188 -4.168 14.266 1 96.5 33 TYR B O 1
ATOM 4327 N N . ARG B 1 34 ? -16.562 -6.059 15.297 1 97.19 34 ARG B N 1
ATOM 4328 C CA . ARG B 1 34 ? -16.609 -5.461 16.625 1 97.19 34 ARG B CA 1
ATOM 4329 C C . ARG B 1 34 ? -15.25 -4.879 17.016 1 97.19 34 ARG B C 1
ATOM 4331 O O . ARG B 1 34 ? -15.172 -3.977 17.844 1 97.19 34 ARG B O 1
ATOM 4338 N N . LEU B 1 35 ? -14.203 -5.414 16.359 1 97.38 35 LEU B N 1
ATOM 4339 C CA . LEU B 1 35 ? -12.852 -4.938 16.656 1 97.38 35 LEU B CA 1
ATOM 4340 C C . LEU B 1 35 ? -12.578 -3.615 15.945 1 97.38 35 LEU B C 1
ATOM 4342 O O . LEU B 1 35 ? -11.695 -2.859 16.359 1 97.38 35 LEU B O 1
ATOM 4346 N N . THR B 1 36 ? -13.305 -3.311 14.891 1 98.5 36 THR B N 1
ATOM 4347 C CA . THR B 1 36 ? -13.023 -2.133 14.078 1 98.5 36 THR B CA 1
ATOM 4348 C C . THR B 1 36 ? -13.359 -0.856 14.844 1 98.5 36 THR B C 1
ATOM 4350 O O . THR B 1 36 ? -14.102 -0.895 15.828 1 98.5 36 THR B O 1
ATOM 4353 N N . LEU B 1 37 ? -12.828 0.226 14.422 1 98.5 37 LEU B N 1
ATOM 4354 C CA . LEU B 1 37 ? -13.172 1.518 15.008 1 98.5 37 LEU B CA 1
ATOM 4355 C C . LEU B 1 37 ? -14.664 1.794 14.867 1 98.5 37 LEU B C 1
ATOM 4357 O O . LEU B 1 37 ? -15.203 1.794 13.758 1 98.5 37 LEU B O 1
ATOM 4361 N N . GLY B 1 38 ? -15.328 1.957 15.961 1 97.81 38 GLY B N 1
ATOM 4362 C CA . GLY B 1 38 ? -16.766 2.229 16 1 97.81 38 GLY B CA 1
ATOM 4363 C C . GLY B 1 38 ? -17.609 0.969 16.031 1 97.81 38 GLY B C 1
ATOM 4364 O O . GLY B 1 38 ? -18.828 1.04 16.141 1 97.81 38 GLY B O 1
ATOM 4365 N N . GLY B 1 39 ? -16.984 -0.197 15.922 1 97 39 GLY B N 1
ATOM 4366 C CA . GLY B 1 39 ? -17.703 -1.452 15.781 1 97 39 GLY B CA 1
ATOM 4367 C C . GLY B 1 39 ? -18.578 -1.774 16.969 1 97 39 GLY B C 1
ATOM 4368 O O . GLY B 1 39 ? -19.547 -2.533 16.844 1 97 39 GLY B O 1
ATOM 4369 N N . ASN B 1 40 ? -18.359 -1.133 18.109 1 96.62 40 ASN B N 1
ATOM 4370 C CA . ASN B 1 40 ? -19.109 -1.437 19.328 1 96.62 40 ASN B CA 1
ATOM 4371 C C . ASN B 1 40 ? -20.141 -0.352 19.641 1 96.62 40 ASN B C 1
ATOM 4373 O O . ASN B 1 40 ? -20.812 -0.398 20.672 1 96.62 40 ASN B O 1
ATOM 4377 N N . ILE B 1 41 ? -20.312 0.604 18.75 1 97.81 41 ILE B N 1
ATOM 4378 C CA . ILE B 1 41 ? -21.266 1.687 18.953 1 97.81 41 ILE B CA 1
ATOM 4379 C C . ILE B 1 41 ? -22.656 1.22 18.562 1 97.81 41 ILE B C 1
ATOM 4381 O O . ILE B 1 41 ? -22.828 0.54 17.547 1 97.81 41 ILE B O 1
ATOM 4385 N N . ASN B 1 42 ? -23.656 1.542 19.391 1 97.88 42 ASN B N 1
ATOM 4386 C CA . ASN B 1 42 ? -25.062 1.315 19.062 1 97.88 42 ASN B CA 1
ATOM 4387 C C . ASN B 1 42 ? -25.719 2.582 18.516 1 97.88 42 ASN B C 1
ATOM 4389 O O . ASN B 1 42 ? -25.625 3.646 19.141 1 97.88 42 ASN B O 1
ATOM 4393 N N . LEU B 1 43 ? -26.375 2.43 17.453 1 98.19 43 LEU B N 1
ATOM 4394 C CA . LEU B 1 43 ? -27.031 3.576 16.844 1 98.19 43 LEU B CA 1
ATOM 4395 C C . LEU B 1 43 ? -28.453 3.74 17.406 1 98.19 43 LEU B C 1
ATOM 4397 O O . LEU B 1 43 ? -29.141 2.752 17.641 1 98.19 43 LEU B O 1
ATOM 4401 N N . THR B 1 44 ? -28.859 4.934 17.625 1 98.06 44 THR B N 1
ATOM 4402 C CA . THR B 1 44 ? -30.25 5.238 17.922 1 98.06 44 THR B CA 1
ATOM 4403 C C . THR B 1 44 ? -31.125 5.07 16.688 1 98.06 44 THR B C 1
ATOM 4405 O O . THR B 1 44 ? -30.609 4.855 15.586 1 98.06 44 THR B O 1
ATOM 4408 N N . GLU B 1 45 ? -32.406 5.188 16.875 1 97.75 45 GLU B N 1
ATOM 4409 C CA . GLU B 1 45 ? -33.344 5.086 15.742 1 97.75 45 GLU B CA 1
ATOM 4410 C C . GLU B 1 45 ? -33.094 6.188 14.719 1 97.75 45 GLU B C 1
ATOM 4412 O O . GLU B 1 45 ? -33.094 5.93 13.508 1 97.75 45 GLU B O 1
ATOM 4417 N N . LYS B 1 46 ? -32.906 7.355 15.227 1 97.5 46 LYS B N 1
ATOM 4418 C CA . LYS B 1 46 ? -32.656 8.492 14.336 1 97.5 46 LYS B CA 1
ATOM 4419 C C . LYS B 1 46 ? -31.312 8.352 13.625 1 97.5 46 LYS B C 1
ATOM 4421 O O . LYS B 1 46 ? -31.188 8.688 12.445 1 97.5 46 LYS B O 1
ATOM 4426 N N . GLU B 1 47 ? -30.312 7.871 14.312 1 98.62 47 GLU B N 1
ATOM 4427 C CA . GLU B 1 47 ? -29.016 7.621 13.688 1 98.62 47 GLU B CA 1
ATOM 4428 C C . GLU B 1 47 ? -29.125 6.535 12.617 1 98.62 47 GLU B C 1
ATOM 4430 O O . GLU B 1 47 ? -28.422 6.59 11.602 1 98.62 47 GLU B O 1
ATOM 4435 N N . THR B 1 48 ? -29.953 5.602 12.844 1 98.5 48 THR B N 1
ATOM 4436 C CA . THR B 1 48 ? -30.141 4.516 11.891 1 98.5 48 THR B CA 1
ATOM 4437 C C . THR B 1 48 ? -30.703 5.047 10.57 1 98.5 48 THR B C 1
ATOM 4439 O O . THR B 1 48 ? -30.344 4.551 9.5 1 98.5 48 THR B O 1
ATOM 4442 N N . ILE B 1 49 ? -31.516 6.043 10.688 1 98.25 49 ILE B N 1
ATOM 4443 C CA . ILE B 1 49 ? -32.062 6.672 9.484 1 98.25 49 ILE B CA 1
ATOM 4444 C C . ILE B 1 49 ? -30.922 7.301 8.68 1 98.25 49 ILE B C 1
ATOM 4446 O O . ILE B 1 49 ? -30.844 7.113 7.461 1 98.25 49 ILE B O 1
ATOM 4450 N N . VAL B 1 50 ? -30.062 8.023 9.336 1 98.81 50 VAL B N 1
ATOM 4451 C CA . VAL B 1 50 ? -28.891 8.617 8.688 1 98.81 50 VAL B CA 1
ATOM 4452 C C . VAL B 1 50 ? -28.016 7.52 8.102 1 98.81 50 VAL B C 1
ATOM 4454 O O . VAL B 1 50 ? -27.562 7.617 6.957 1 98.81 50 VAL B O 1
ATOM 4457 N N . ASN B 1 51 ? -27.781 6.461 8.875 1 98.81 51 ASN B N 1
ATOM 4458 C CA . ASN B 1 51 ? -26.938 5.34 8.469 1 98.81 51 ASN B CA 1
ATOM 4459 C C . ASN B 1 51 ? -27.453 4.68 7.199 1 98.81 51 ASN B C 1
ATOM 4461 O O . ASN B 1 51 ? -26.688 4.395 6.277 1 98.81 51 ASN B O 1
ATOM 4465 N N . ASN B 1 52 ? -28.734 4.41 7.184 1 98.75 52 ASN B N 1
ATOM 4466 C CA . ASN B 1 52 ? -29.328 3.768 6.016 1 98.75 52 ASN B CA 1
ATOM 4467 C C . ASN B 1 52 ? -29.125 4.605 4.754 1 98.75 52 ASN B C 1
ATOM 4469 O O . ASN B 1 52 ? -28.828 4.07 3.686 1 98.75 52 ASN B O 1
ATOM 4473 N N . CYS B 1 53 ? -29.266 5.891 4.926 1 98.81 53 CYS B N 1
ATOM 4474 C CA . CYS B 1 53 ? -29.125 6.793 3.789 1 98.81 53 CYS B CA 1
ATOM 4475 C C . CYS B 1 53 ? -27.688 6.832 3.293 1 98.81 53 CYS B C 1
ATOM 4477 O O . CYS B 1 53 ? -27.422 6.602 2.109 1 98.81 53 CYS B O 1
ATOM 4479 N N . ILE B 1 54 ? -26.766 7.098 4.18 1 98.88 54 ILE B N 1
ATOM 4480 C CA . ILE B 1 54 ? -25.375 7.266 3.775 1 98.88 54 ILE B CA 1
ATOM 4481 C C . ILE B 1 54 ? -24.828 5.945 3.238 1 98.88 54 ILE B C 1
ATOM 4483 O O . ILE B 1 54 ? -24.016 5.93 2.305 1 98.88 54 ILE B O 1
ATOM 4487 N N . MET B 1 55 ? -25.266 4.816 3.775 1 98.88 55 MET B N 1
ATOM 4488 C CA . MET B 1 55 ? -24.781 3.514 3.326 1 98.88 55 MET B CA 1
ATOM 4489 C C . MET B 1 55 ? -25.359 3.158 1.962 1 98.88 55 MET B C 1
ATOM 4491 O O . MET B 1 55 ? -24.703 2.51 1.15 1 98.88 55 MET B O 1
ATOM 4495 N N . LYS B 1 56 ? -26.609 3.578 1.755 1 98.75 56 LYS B N 1
ATOM 4496 C CA . LYS B 1 56 ? -27.172 3.393 0.42 1 98.75 56 LYS B CA 1
ATOM 4497 C C . LYS B 1 56 ? -26.281 4.012 -0.646 1 98.75 56 LYS B C 1
ATOM 4499 O O . LYS B 1 56 ? -25.938 3.361 -1.639 1 98.75 56 LYS B O 1
ATOM 4504 N N . TYR B 1 57 ? -25.875 5.211 -0.414 1 98.81 57 TYR B N 1
ATOM 4505 C CA . TYR B 1 57 ? -25.062 5.926 -1.392 1 98.81 57 TYR B CA 1
ATOM 4506 C C . TYR B 1 57 ? -23.641 5.383 -1.418 1 98.81 57 TYR B C 1
ATOM 4508 O O . TYR B 1 57 ? -23.016 5.32 -2.477 1 98.81 57 TYR B O 1
ATOM 4516 N N . LYS B 1 58 ? -23.094 4.988 -0.257 1 98.81 58 LYS B N 1
ATOM 4517 C CA . LYS B 1 58 ? -21.766 4.387 -0.225 1 98.81 58 LYS B CA 1
ATOM 4518 C C . LYS B 1 58 ? -21.734 3.094 -1.034 1 98.81 58 LYS B C 1
ATOM 4520 O O . LYS B 1 58 ? -20.812 2.867 -1.812 1 98.81 58 LYS B O 1
ATOM 4525 N N . PHE B 1 59 ? -22.734 2.246 -0.815 1 98.75 59 PHE B N 1
ATOM 4526 C CA . PHE B 1 59 ? -22.797 0.982 -1.54 1 98.75 59 PHE B CA 1
ATOM 4527 C C . PHE B 1 59 ? -22.859 1.223 -3.043 1 98.75 59 PHE B C 1
ATOM 4529 O O . PHE B 1 59 ? -22.234 0.504 -3.82 1 98.75 59 PHE B O 1
ATOM 4536 N N . LEU B 1 60 ? -23.609 2.232 -3.439 1 98.31 60 LEU B N 1
ATOM 4537 C CA . LEU B 1 60 ? -23.703 2.547 -4.863 1 98.31 60 LEU B CA 1
ATOM 4538 C C . LEU B 1 60 ? -22.328 2.885 -5.438 1 98.31 60 LEU B C 1
ATOM 4540 O O . LEU B 1 60 ? -21.969 2.396 -6.508 1 98.31 60 LEU B O 1
ATOM 4544 N N . GLU B 1 61 ? -21.578 3.721 -4.734 1 98.12 61 GLU B N 1
ATOM 4545 C CA . GLU B 1 61 ? -20.266 4.145 -5.219 1 98.12 61 GLU B CA 1
ATOM 4546 C C . GLU B 1 61 ? -19.281 2.992 -5.191 1 98.12 61 GLU B C 1
ATOM 4548 O O . GLU B 1 61 ? -18.578 2.752 -6.176 1 98.12 61 GLU B O 1
ATOM 4553 N N . VAL B 1 62 ? -19.219 2.232 -4.098 1 98.25 62 VAL B N 1
ATOM 4554 C CA . VAL B 1 62 ? -18.234 1.165 -3.91 1 98.25 62 VAL B CA 1
ATOM 4555 C C . VAL B 1 62 ? -18.547 0.008 -4.855 1 98.25 62 VAL B C 1
ATOM 4557 O O . VAL B 1 62 ? -17.656 -0.529 -5.508 1 98.25 62 VAL B O 1
ATOM 4560 N N . ASP B 1 63 ? -19.828 -0.364 -4.938 1 98 63 ASP B N 1
ATOM 4561 C CA . ASP B 1 63 ? -20.219 -1.503 -5.766 1 98 63 ASP B CA 1
ATOM 4562 C C . ASP B 1 63 ? -20.016 -1.201 -7.25 1 98 63 ASP B C 1
ATOM 4564 O O . ASP B 1 63 ? -19.609 -2.08 -8.016 1 98 63 ASP B O 1
ATOM 4568 N N . TYR B 1 64 ? -20.297 0.012 -7.629 1 97.31 64 TYR B N 1
ATOM 4569 C CA . TYR B 1 64 ? -20.031 0.389 -9.016 1 97.31 64 TYR B CA 1
ATOM 4570 C C . TYR B 1 64 ? -18.547 0.29 -9.328 1 97.31 64 TYR B C 1
ATOM 4572 O O . TYR B 1 64 ? -18.156 -0.245 -10.367 1 97.31 64 TYR B O 1
ATOM 4580 N N . GLY B 1 65 ? -17.719 0.821 -8.453 1 96.25 65 GLY B N 1
ATOM 4581 C CA . GLY B 1 65 ? -16.281 0.73 -8.641 1 96.25 65 GLY B CA 1
ATOM 4582 C C . GLY B 1 65 ? -15.766 -0.698 -8.664 1 96.25 65 GLY B C 1
ATOM 4583 O O . GLY B 1 65 ? -14.859 -1.026 -9.438 1 96.25 65 GLY B O 1
ATOM 4584 N N . PHE B 1 66 ? -16.312 -1.534 -7.809 1 97 66 PHE B N 1
ATOM 4585 C CA . PHE B 1 66 ? -15.906 -2.93 -7.707 1 97 66 PHE B CA 1
ATOM 4586 C C . PHE B 1 66 ? -16.188 -3.672 -9.008 1 97 66 PHE B C 1
ATOM 4588 O O . PHE B 1 66 ? -15.352 -4.453 -9.477 1 97 66 PHE B O 1
ATOM 4595 N N . THR B 1 67 ? -17.281 -3.385 -9.648 1 94.88 67 THR B N 1
ATOM 4596 C CA . THR B 1 67 ? -17.672 -4.074 -10.875 1 94.88 67 THR B CA 1
ATOM 4597 C C . THR B 1 67 ? -17.062 -3.393 -12.102 1 94.88 67 THR B C 1
ATOM 4599 O O . THR B 1 67 ? -16.984 -3.988 -13.18 1 94.88 67 THR B O 1
ATOM 4602 N N . ASN B 1 68 ? -16.672 -2.078 -11.938 1 95.06 68 ASN B N 1
ATOM 4603 C CA . ASN B 1 68 ? -16.047 -1.298 -13 1 95.06 68 ASN B CA 1
ATOM 4604 C C . ASN B 1 68 ? -14.766 -0.628 -12.516 1 95.06 68 ASN B C 1
ATOM 4606 O O . ASN B 1 68 ? -14.68 0.6 -12.469 1 95.06 68 ASN B O 1
ATOM 4610 N N . PRO B 1 69 ? -13.789 -1.449 -12.281 1 94.31 69 PRO B N 1
ATOM 4611 C CA . PRO B 1 69 ? -12.602 -0.928 -11.594 1 94.31 69 PRO B CA 1
ATOM 4612 C C . PRO B 1 69 ? -11.914 0.189 -12.375 1 94.31 69 PRO B C 1
ATOM 4614 O O . PRO B 1 69 ? -11.242 1.035 -11.781 1 94.31 69 PRO B O 1
ATOM 4617 N N . LYS B 1 70 ? -12.062 0.299 -13.688 1 92.25 70 LYS B N 1
ATOM 4618 C CA . LYS B 1 70 ? -11.484 1.36 -14.508 1 92.25 70 LYS B CA 1
ATOM 4619 C C . LYS B 1 70 ? -11.992 2.73 -14.07 1 92.25 70 LYS B C 1
ATOM 4621 O O . LYS B 1 70 ? -11.289 3.734 -14.211 1 92.25 70 LYS B O 1
ATOM 4626 N N . TYR B 1 71 ? -13.164 2.729 -13.445 1 93.19 71 TYR B N 1
ATOM 4627 C CA . TYR B 1 71 ? -13.82 3.992 -13.125 1 93.19 71 TYR B CA 1
ATOM 4628 C C . TYR B 1 71 ? -13.781 4.266 -11.625 1 93.19 71 TYR B C 1
ATOM 4630 O O . TYR B 1 71 ? -14.461 5.168 -11.133 1 93.19 71 TYR B O 1
ATOM 4638 N N . PHE B 1 72 ? -13.047 3.484 -10.93 1 95.31 72 PHE B N 1
ATOM 4639 C CA . PHE B 1 72 ? -12.961 3.717 -9.492 1 95.31 72 PHE B CA 1
ATOM 4640 C C . PHE B 1 72 ? -11.977 4.836 -9.188 1 95.31 72 PHE B C 1
ATOM 4642 O O . PHE B 1 72 ? -10.758 4.637 -9.258 1 95.31 72 PHE B O 1
ATOM 4649 N N . ASN B 1 73 ? -12.438 5.945 -8.758 1 95 73 ASN B N 1
ATOM 4650 C CA . ASN B 1 73 ? -11.68 7.176 -8.562 1 95 73 ASN B CA 1
ATOM 4651 C C . ASN B 1 73 ? -10.5 6.969 -7.613 1 95 73 ASN B C 1
ATOM 4653 O O . ASN B 1 73 ? -9.406 7.473 -7.852 1 95 73 ASN B O 1
ATOM 4657 N N . PHE B 1 74 ? -10.695 6.203 -6.598 1 96 74 PHE B N 1
ATOM 4658 C CA . PHE B 1 74 ? -9.758 6.145 -5.484 1 96 74 PHE B CA 1
ATOM 4659 C C . PHE B 1 74 ? -8.531 5.309 -5.844 1 96 74 PHE B C 1
ATOM 4661 O O . PHE B 1 74 ? -7.559 5.277 -5.09 1 96 74 PHE B O 1
ATOM 4668 N N . SER B 1 75 ? -8.555 4.641 -6.996 1 94.75 75 SER B N 1
ATOM 4669 C CA . SER B 1 75 ? -7.383 3.922 -7.488 1 94.75 75 SER B CA 1
ATOM 4670 C C . SER B 1 75 ? -6.469 4.836 -8.297 1 94.75 75 SER B C 1
ATOM 4672 O O . SER B 1 75 ? -5.41 4.41 -8.766 1 94.75 75 SER B O 1
ATOM 4674 N N . HIS B 1 76 ? -6.832 6.094 -8.461 1 93.75 76 HIS B N 1
ATOM 4675 C CA . HIS B 1 76 ? -6.082 7.102 -9.203 1 93.75 76 HIS B CA 1
ATOM 4676 C C . HIS B 1 76 ? -5.594 8.211 -8.281 1 93.75 76 HIS B C 1
ATOM 4678 O O . HIS B 1 76 ? -5.953 8.25 -7.105 1 93.75 76 HIS B O 1
ATOM 4684 N N . HIS B 1 77 ? -4.762 9.023 -8.859 1 94.69 77 HIS B N 1
ATOM 4685 C CA . HIS B 1 77 ? -4.266 10.164 -8.094 1 94.69 77 HIS B CA 1
ATOM 4686 C C . HIS B 1 77 ? -5.402 11.109 -7.723 1 94.69 77 HIS B C 1
ATOM 4688 O O . HIS B 1 77 ? -6.305 11.352 -8.523 1 94.69 77 HIS B O 1
ATOM 4694 N N . TYR B 1 78 ? -5.371 11.664 -6.582 1 97.94 78 TYR B N 1
ATOM 4695 C CA . TYR B 1 78 ? -6.402 12.555 -6.055 1 97.94 78 TYR B CA 1
ATOM 4696 C C . TYR B 1 78 ? -6.727 13.664 -7.051 1 97.94 78 TYR B C 1
ATOM 4698 O O . TYR B 1 78 ? -7.891 14.031 -7.219 1 97.94 78 TYR B O 1
ATOM 4706 N N . PHE B 1 79 ? -5.742 14.203 -7.758 1 98.06 79 PHE B N 1
ATOM 4707 C CA . PHE B 1 79 ? -5.91 15.32 -8.68 1 98.06 79 PHE B CA 1
ATOM 4708 C C . PHE B 1 79 ? -6.816 14.938 -9.844 1 98.06 79 PHE B C 1
ATOM 4710 O O . PHE B 1 79 ? -7.383 15.805 -10.508 1 98.06 79 PHE B O 1
ATOM 4717 N N . SER B 1 80 ? -6.965 13.648 -10.055 1 95.19 80 SER B N 1
ATOM 4718 C CA . SER B 1 80 ? -7.746 13.188 -11.195 1 95.19 80 SER B CA 1
ATOM 4719 C C . SER B 1 80 ? -9.242 13.195 -10.891 1 95.19 80 SER B C 1
ATOM 4721 O O . SER B 1 80 ? -10.07 13.219 -11.797 1 95.19 80 SER B O 1
ATOM 4723 N N . TYR B 1 81 ? -9.594 13.203 -9.547 1 96.94 81 TYR B N 1
ATOM 4724 C CA . TYR B 1 81 ? -11.023 13.055 -9.258 1 96.94 81 TYR B CA 1
ATOM 4725 C C . TYR B 1 81 ? -11.484 14.102 -8.25 1 96.94 81 TYR B C 1
ATOM 4727 O O . TYR B 1 81 ? -12.656 14.133 -7.879 1 96.94 81 TYR B O 1
ATOM 4735 N N . LYS B 1 82 ? -10.641 14.969 -7.789 1 97.5 82 LYS B N 1
ATOM 4736 C CA . LYS B 1 82 ? -10.977 15.906 -6.719 1 97.5 82 LYS B CA 1
ATOM 4737 C C . LYS B 1 82 ? -12.195 16.75 -7.09 1 97.5 82 LYS B C 1
ATOM 4739 O O . LYS B 1 82 ? -13.039 17.031 -6.238 1 97.5 82 LYS B O 1
ATOM 4744 N N . GLU B 1 83 ? -12.359 17.062 -8.422 1 97.25 83 GLU B N 1
ATOM 4745 C CA . GLU B 1 83 ? -13.461 17.922 -8.859 1 97.25 83 GLU B CA 1
ATOM 4746 C C . GLU B 1 83 ? -14.781 17.172 -8.875 1 97.25 83 GLU B C 1
ATOM 4748 O O . GLU B 1 83 ? -15.852 17.781 -8.891 1 97.25 83 GLU B O 1
ATOM 4753 N N . LYS B 1 84 ? -14.711 15.852 -8.852 1 97.44 84 LYS B N 1
ATOM 4754 C CA . LYS B 1 84 ? -15.914 15.023 -8.906 1 97.44 84 LYS B CA 1
ATOM 4755 C C . LYS B 1 84 ? -16.484 14.797 -7.512 1 97.44 84 LYS B C 1
ATOM 4757 O O . LYS B 1 84 ? -17.641 14.406 -7.367 1 97.44 84 LYS B O 1
ATOM 4762 N N . ILE B 1 85 ? -15.75 15.078 -6.477 1 98.31 85 ILE B N 1
ATOM 4763 C CA . ILE B 1 85 ? -16.109 14.734 -5.109 1 98.31 85 ILE B CA 1
ATOM 4764 C C . ILE B 1 85 ? -17.375 15.492 -4.699 1 98.31 85 ILE B C 1
ATOM 4766 O O . ILE B 1 85 ? -18.25 14.938 -4.035 1 98.31 85 ILE B O 1
ATOM 4770 N N . ARG B 1 86 ? -17.484 16.734 -5.168 1 97.12 86 ARG B N 1
ATOM 4771 C CA . ARG B 1 86 ? -18.578 17.609 -4.758 1 97.12 86 ARG B CA 1
ATOM 4772 C C . ARG B 1 86 ? -19.922 17.016 -5.168 1 97.12 86 ARG B C 1
ATOM 4774 O O . ARG B 1 86 ? -20.969 17.375 -4.609 1 97.12 86 ARG B O 1
ATOM 4781 N N . TYR B 1 87 ? -19.938 16.078 -6.133 1 97.5 87 TYR B N 1
ATOM 4782 C CA . TYR B 1 87 ? -21.188 15.523 -6.641 1 97.5 87 TYR B CA 1
ATOM 4783 C C . TYR B 1 87 ? -21.562 14.258 -5.879 1 97.5 87 TYR B C 1
ATOM 4785 O O . TYR B 1 87 ? -22.672 13.742 -6.031 1 97.5 87 TYR B O 1
ATOM 4793 N N . SER B 1 88 ? -20.719 13.711 -5.027 1 98.44 88 SER B N 1
ATOM 4794 C CA . SER B 1 88 ? -21.016 12.531 -4.223 1 98.44 88 SER B CA 1
ATOM 4795 C C . SER B 1 88 ? -22 12.859 -3.107 1 98.44 88 SER B C 1
ATOM 4797 O O . SER B 1 88 ? -21.766 13.758 -2.305 1 98.44 88 SER B O 1
ATOM 4799 N N . LYS B 1 89 ? -23.062 12.117 -3.037 1 98.69 89 LYS B N 1
ATOM 4800 C CA . LYS B 1 89 ? -24.031 12.305 -1.96 1 98.69 89 LYS B CA 1
ATOM 4801 C C . LYS B 1 89 ? -23.438 11.922 -0.609 1 98.69 89 LYS B C 1
ATOM 4803 O O . LYS B 1 89 ? -23.766 12.523 0.415 1 98.69 89 LYS B O 1
ATOM 4808 N N . VAL B 1 90 ? -22.516 10.938 -0.625 1 98.88 90 VAL B N 1
ATOM 4809 C CA . VAL B 1 90 ? -21.812 10.578 0.601 1 98.88 90 VAL B CA 1
ATOM 4810 C C . VAL B 1 90 ? -21.016 11.773 1.108 1 98.88 90 VAL B C 1
ATOM 4812 O O . VAL B 1 90 ? -21.094 12.133 2.287 1 98.88 90 VAL B O 1
ATOM 4815 N N . TYR B 1 91 ? -20.297 12.414 0.191 1 98.81 91 TYR B N 1
ATOM 4816 C CA . TYR B 1 91 ? -19.516 13.586 0.564 1 98.81 91 TYR B CA 1
ATOM 4817 C C . TYR B 1 91 ? -20.406 14.695 1.109 1 98.81 91 TYR B C 1
ATOM 4819 O O . TYR B 1 91 ? -20.078 15.312 2.123 1 98.81 91 TYR B O 1
ATOM 4827 N N . GLN B 1 92 ? -21.5 14.938 0.443 1 98.75 92 GLN B N 1
ATOM 4828 C CA . GLN B 1 92 ? -22.391 16.016 0.851 1 98.75 92 GLN B CA 1
ATOM 4829 C C . GLN B 1 92 ? -22.922 15.773 2.262 1 98.75 92 GLN B C 1
ATOM 4831 O O . GLN B 1 92 ? -23.031 16.719 3.059 1 98.75 92 GLN B O 1
ATOM 4836 N N . ILE B 1 93 ? -23.266 14.555 2.568 1 98.88 93 ILE B N 1
ATOM 4837 C CA . ILE B 1 93 ? -23.75 14.211 3.9 1 98.88 93 ILE B CA 1
ATOM 4838 C C . ILE B 1 93 ? -22.625 14.414 4.922 1 98.88 93 ILE B C 1
ATOM 4840 O O . ILE B 1 93 ? -22.859 14.992 5.988 1 98.88 93 ILE B O 1
ATOM 4844 N N . ILE B 1 94 ? -21.422 13.984 4.559 1 98.88 94 ILE B N 1
ATOM 4845 C CA . ILE B 1 94 ? -20.281 14.109 5.457 1 98.88 94 ILE B CA 1
ATOM 4846 C C . ILE B 1 94 ? -19.969 15.586 5.691 1 98.88 94 ILE B C 1
ATOM 4848 O O . ILE B 1 94 ? -19.609 15.984 6.809 1 98.88 94 ILE B O 1
ATOM 4852 N N . LYS B 1 95 ? -20.047 16.375 4.668 1 98.38 95 LYS B N 1
ATOM 4853 C CA . LYS B 1 95 ? -19.797 17.812 4.793 1 98.38 95 LYS B CA 1
ATOM 4854 C C . LYS B 1 95 ? -20.719 18.453 5.824 1 98.38 95 LYS B C 1
ATOM 4856 O O . LYS B 1 95 ? -20.297 19.312 6.59 1 98.38 95 LYS B O 1
ATOM 4861 N N . ASP B 1 96 ? -21.953 17.969 5.883 1 98.19 96 ASP B N 1
ATOM 4862 C CA . ASP B 1 96 ? -22.953 18.531 6.789 1 98.19 96 ASP B CA 1
ATOM 4863 C C . ASP B 1 96 ? -22.828 17.922 8.188 1 98.19 96 ASP B C 1
ATOM 4865 O O . ASP B 1 96 ? -23.328 18.484 9.156 1 98.19 96 ASP B O 1
ATOM 4869 N N . MET B 1 97 ? -22.172 16.781 8.312 1 98.62 97 MET B N 1
ATOM 4870 C CA . MET B 1 97 ? -22.016 16.047 9.562 1 98.62 97 MET B CA 1
ATOM 4871 C C . MET B 1 97 ? -21.047 16.75 10.5 1 98.62 97 MET B C 1
ATOM 4873 O O . MET B 1 97 ? -20 17.234 10.07 1 98.62 97 MET B O 1
ATOM 4877 N N . PRO B 1 98 ? -21.438 16.891 11.805 1 98.75 98 PRO B N 1
ATOM 4878 C CA . PRO B 1 98 ? -20.422 17.359 12.75 1 98.75 98 PRO B CA 1
ATOM 4879 C C . PRO B 1 98 ? -19.219 16.438 12.812 1 98.75 98 PRO B C 1
ATOM 4881 O O . PRO B 1 98 ? -19.359 15.211 12.898 1 98.75 98 PRO B O 1
ATOM 4884 N N . LYS B 1 99 ? -18.047 16.984 12.797 1 98.81 99 LYS B N 1
ATOM 4885 C CA . LYS B 1 99 ? -16.844 16.156 12.672 1 98.81 99 LYS B CA 1
ATOM 4886 C C . LYS B 1 99 ? -15.875 16.406 13.828 1 98.81 99 LYS B C 1
ATOM 4888 O O . LYS B 1 99 ? -14.742 15.93 13.812 1 98.81 99 LYS B O 1
ATOM 4893 N N . GLY B 1 100 ? -16.297 17.188 14.805 1 98.56 100 GLY B N 1
ATOM 4894 C CA . GLY B 1 100 ? -15.477 17.422 15.984 1 98.56 100 GLY B CA 1
ATOM 4895 C C . GLY B 1 100 ? -14.344 18.391 15.75 1 98.56 100 GLY B C 1
ATOM 4896 O O . GLY B 1 100 ? -14.578 19.594 15.547 1 98.56 100 GLY B O 1
ATOM 4897 N N . ALA B 1 101 ? -13.055 17.875 15.688 1 98.88 101 ALA B N 1
ATOM 4898 C CA . ALA B 1 101 ? -11.891 18.766 15.672 1 98.88 101 ALA B CA 1
ATOM 4899 C C . ALA B 1 101 ? -10.945 18.406 14.531 1 98.88 101 ALA B C 1
ATOM 4901 O O . ALA B 1 101 ? -11.031 17.312 13.969 1 98.88 101 ALA B O 1
ATOM 4902 N N . ALA B 1 102 ? -10.148 19.312 14.125 1 98.81 102 ALA B N 1
ATOM 4903 C CA . ALA B 1 102 ? -8.977 19.109 13.281 1 98.81 102 ALA B CA 1
ATOM 4904 C C . ALA B 1 102 ? -7.688 19.266 14.086 1 98.81 102 ALA B C 1
ATOM 4906 O O . ALA B 1 102 ? -7.383 20.359 14.57 1 98.81 102 ALA B O 1
ATOM 4907 N N . LEU B 1 103 ? -6.93 18.156 14.172 1 98.88 103 LEU B N 1
ATOM 4908 C CA . LEU B 1 103 ? -5.84 18.203 15.141 1 98.88 103 LEU B CA 1
ATOM 4909 C C . LEU B 1 103 ? -4.484 18.156 14.438 1 98.88 103 LEU B C 1
ATOM 4911 O O . LEU B 1 103 ? -3.443 18.297 15.086 1 98.88 103 LEU B O 1
ATOM 4915 N N . HIS B 1 104 ? -4.469 17.953 13.102 1 98.94 104 HIS B N 1
ATOM 4916 C CA . HIS B 1 104 ? -3.232 17.969 12.328 1 98.94 104 HIS B CA 1
ATOM 4917 C C . HIS B 1 104 ? -3.389 18.812 11.062 1 98.94 104 HIS B C 1
ATOM 4919 O O . HIS B 1 104 ? -3.67 18.266 9.984 1 98.94 104 HIS B O 1
ATOM 4925 N N . VAL B 1 105 ? -3.064 20.078 11.188 1 98.81 105 VAL B N 1
ATOM 4926 C CA . VAL B 1 105 ? -3.086 21.016 10.07 1 98.81 105 VAL B CA 1
ATOM 4927 C C . VAL B 1 105 ? -1.938 22.016 10.211 1 98.81 105 VAL B C 1
ATOM 4929 O O . VAL B 1 105 ? -1.531 22.344 11.328 1 98.81 105 VAL B O 1
ATOM 4932 N N . HIS B 1 106 ? -1.454 22.438 9.094 1 98.81 106 HIS B N 1
ATOM 4933 C CA . HIS B 1 106 ? -0.358 23.391 9.062 1 98.81 106 HIS B CA 1
ATOM 4934 C C . HIS B 1 106 ? -0.841 24.766 8.602 1 98.81 106 HIS B C 1
ATOM 4936 O O . HIS B 1 106 ? -1.558 24.875 7.602 1 98.81 106 HIS B O 1
ATOM 4942 N N . ASP B 1 107 ? -0.489 25.734 9.25 1 97.31 107 ASP B N 1
ATOM 4943 C CA . ASP B 1 107 ? -1.121 27.062 9.227 1 97.31 107 ASP B CA 1
ATOM 4944 C C . ASP B 1 107 ? -1.114 27.641 7.816 1 97.31 107 ASP B C 1
ATOM 4946 O O . ASP B 1 107 ? -2.148 28.094 7.32 1 97.31 107 ASP B O 1
ATOM 4950 N N . MET B 1 108 ? -0.047 27.562 7.055 1 97.94 108 MET B N 1
ATOM 4951 C CA . MET B 1 108 ? 0.051 28.312 5.805 1 97.94 108 MET B CA 1
ATOM 4952 C C . MET B 1 108 ? -0.457 27.484 4.633 1 97.94 108 MET B C 1
ATOM 4954 O O . MET B 1 108 ? -0.549 27.969 3.506 1 97.94 108 MET B O 1
ATOM 4958 N N . GLY B 1 109 ? -0.83 26.234 4.898 1 98.44 109 GLY B N 1
ATOM 4959 C CA . GLY B 1 109 ? -1.286 25.359 3.832 1 98.44 109 GLY B CA 1
ATOM 4960 C C . GLY B 1 109 ? -2.762 25.016 3.93 1 98.44 109 GLY B C 1
ATOM 4961 O O . GLY B 1 109 ? -3.195 23.969 3.439 1 98.44 109 GLY B O 1
ATOM 4962 N N . ILE B 1 110 ? -3.607 25.906 4.5 1 98.69 110 ILE B N 1
ATOM 4963 C CA . ILE B 1 110 ? -4.977 25.516 4.809 1 98.69 110 ILE B CA 1
ATOM 4964 C C . ILE B 1 110 ? -5.934 26.125 3.795 1 98.69 110 ILE B C 1
ATOM 4966 O O . ILE B 1 110 ? -6.777 25.438 3.221 1 98.69 110 ILE B O 1
ATOM 4970 N N . LEU B 1 111 ? -5.859 27.453 3.572 1 98.69 111 LEU B N 1
ATOM 4971 C CA . LEU B 1 111 ? -6.75 28.094 2.605 1 98.69 111 LEU B CA 1
ATOM 4972 C C . LEU B 1 111 ? -6.188 27.969 1.191 1 98.69 111 LEU B C 1
ATOM 4974 O O . LEU B 1 111 ? -4.977 28.062 0.99 1 98.69 111 LEU B O 1
ATOM 4978 N N . GLY B 1 112 ? -6.977 27.844 0.169 1 98.12 112 GLY B N 1
ATOM 4979 C CA . GLY B 1 112 ? -6.598 27.438 -1.173 1 98.12 112 GLY B CA 1
ATOM 4980 C C . GLY B 1 112 ? -6.125 28.594 -2.041 1 98.12 112 GLY B C 1
ATOM 4981 O O . GLY B 1 112 ? -6.012 29.719 -1.571 1 98.12 112 GLY B O 1
ATOM 4982 N N . PRO B 1 113 ? -5.836 28.281 -3.273 1 98.5 113 PRO B N 1
ATOM 4983 C CA . PRO B 1 113 ? -5.215 29.25 -4.18 1 98.5 113 PRO B CA 1
ATOM 4984 C C . PRO B 1 113 ? -6.113 30.453 -4.461 1 98.5 113 PRO B C 1
ATOM 4986 O O . PRO B 1 113 ? -5.617 31.562 -4.676 1 98.5 113 PRO B O 1
ATOM 4989 N N . ASP B 1 114 ? -7.418 30.281 -4.445 1 98.19 114 ASP B N 1
ATOM 4990 C CA . ASP B 1 114 ? -8.305 31.406 -4.707 1 98.19 114 ASP B CA 1
ATOM 4991 C C . ASP B 1 114 ? -8.219 32.438 -3.594 1 98.19 114 ASP B C 1
ATOM 4993 O O . ASP B 1 114 ? -8.258 33.656 -3.857 1 98.19 114 ASP B O 1
ATOM 4997 N N . TYR B 1 115 ? -8.195 31.953 -2.416 1 98.62 115 TYR B N 1
ATOM 4998 C CA . TYR B 1 115 ? -7.992 32.875 -1.299 1 98.62 115 TYR B CA 1
ATOM 4999 C C . TYR B 1 115 ? -6.672 33.625 -1.438 1 98.62 115 TYR B C 1
ATOM 5001 O O . TYR B 1 115 ? -6.621 34.844 -1.258 1 98.62 115 TYR B O 1
ATOM 5009 N N . LEU B 1 116 ? -5.629 32.906 -1.751 1 98.81 116 LEU B N 1
ATOM 5010 C CA . LEU B 1 116 ? -4.305 33.5 -1.897 1 98.81 116 LEU B CA 1
ATOM 5011 C C . LEU B 1 116 ? -4.285 34.5 -3.039 1 98.81 116 LEU B C 1
ATOM 5013 O O . LEU B 1 116 ? -3.639 35.562 -2.939 1 98.81 116 LEU B O 1
ATOM 5017 N N . MET B 1 117 ? -4.961 34.219 -4.098 1 98.5 117 MET B N 1
ATOM 5018 C CA . MET B 1 117 ? -5.062 35.125 -5.223 1 98.5 117 MET B CA 1
ATOM 5019 C C . MET B 1 117 ? -5.715 36.438 -4.797 1 98.5 117 MET B C 1
ATOM 5021 O O . MET B 1 117 ? -5.32 37.5 -5.25 1 98.5 117 MET B O 1
ATOM 5025 N N . ASN B 1 118 ? -6.727 36.312 -3.955 1 98.62 118 ASN B N 1
ATOM 5026 C CA . ASN B 1 118 ? -7.371 37.531 -3.459 1 98.62 118 ASN B CA 1
ATOM 5027 C C . ASN B 1 118 ? -6.383 38.438 -2.713 1 98.62 118 ASN B C 1
ATOM 5029 O O . ASN B 1 118 ? -6.457 39.656 -2.805 1 98.62 118 ASN B O 1
ATOM 5033 N N . ILE B 1 119 ? -5.52 37.844 -1.984 1 98.62 119 ILE B N 1
ATOM 5034 C CA . ILE B 1 119 ? -4.504 38.594 -1.255 1 98.62 119 ILE B CA 1
ATOM 5035 C C . ILE B 1 119 ? -3.623 39.344 -2.238 1 98.62 119 ILE B C 1
ATOM 5037 O O . ILE B 1 119 ? -3.197 40.469 -1.955 1 98.62 119 ILE B O 1
ATOM 5041 N N . THR B 1 120 ? -3.385 38.812 -3.42 1 98.44 120 THR B N 1
ATOM 5042 C CA . THR B 1 120 ? -2.473 39.438 -4.383 1 98.44 120 THR B CA 1
ATOM 5043 C C . THR B 1 120 ? -3.068 40.719 -4.965 1 98.44 120 THR B C 1
ATOM 5045 O O . THR B 1 120 ? -2.379 41.469 -5.648 1 98.44 120 THR B O 1
ATOM 5048 N N . TYR B 1 121 ? -4.293 41 -4.75 1 98.25 121 TYR B N 1
ATOM 5049 C CA . TYR B 1 121 ? -4.945 42.188 -5.246 1 98.25 121 TYR B CA 1
ATOM 5050 C C . TYR B 1 121 ? -4.816 43.344 -4.246 1 98.25 121 TYR B C 1
ATOM 5052 O O . TYR B 1 121 ? -5.219 44.469 -4.527 1 98.25 121 TYR B O 1
ATOM 5060 N N . MET B 1 122 ? -4.297 43.062 -3.117 1 98.19 122 MET B N 1
ATOM 5061 C CA . MET B 1 122 ? -4.125 44.094 -2.104 1 98.19 122 MET B CA 1
ATOM 5062 C C . MET B 1 122 ? -2.986 45.031 -2.479 1 98.19 122 MET B C 1
ATOM 5064 O O . MET B 1 122 ? -2.096 44.656 -3.246 1 98.19 122 MET B O 1
ATOM 5068 N N . ASP B 1 123 ? -2.996 46.188 -1.821 1 97.12 123 ASP B N 1
ATOM 5069 C CA . ASP B 1 123 ? -1.99 47.188 -2.111 1 97.12 123 ASP B CA 1
ATOM 5070 C C . ASP B 1 123 ? -0.636 46.812 -1.517 1 97.12 123 ASP B C 1
ATOM 5072 O O . ASP B 1 123 ? -0.571 46.094 -0.524 1 97.12 123 ASP B O 1
ATOM 5076 N N . ASN B 1 124 ? 0.44 47.25 -2.199 1 98.06 124 ASN B N 1
ATOM 5077 C CA . ASN B 1 124 ? 1.803 47.25 -1.678 1 98.06 124 ASN B CA 1
ATOM 5078 C C . ASN B 1 124 ? 2.414 45.844 -1.771 1 98.06 124 ASN B C 1
ATOM 5080 O O . ASN B 1 124 ? 3.359 45.531 -1.049 1 98.06 124 ASN B O 1
ATOM 5084 N N . LEU B 1 125 ? 1.811 44.969 -2.598 1 98.62 125 LEU B N 1
ATOM 5085 C CA . LEU B 1 125 ? 2.434 43.656 -2.83 1 98.62 125 LEU B CA 1
ATOM 5086 C C . LEU B 1 125 ? 3.393 43.719 -4.016 1 98.62 125 LEU B C 1
ATOM 5088 O O . LEU B 1 125 ? 3.002 44.125 -5.113 1 98.62 125 LEU B O 1
ATOM 5092 N N . TYR B 1 126 ? 4.582 43.406 -3.775 1 98.12 126 TYR B N 1
ATOM 5093 C CA . TYR B 1 126 ? 5.602 43.312 -4.816 1 98.12 126 TYR B CA 1
ATOM 5094 C C . TYR B 1 126 ? 5.828 41.875 -5.227 1 98.12 126 TYR B C 1
ATOM 5096 O O . TYR B 1 126 ? 5.656 40.969 -4.418 1 98.12 126 TYR B O 1
ATOM 5104 N N . VAL B 1 127 ? 6.203 41.656 -6.488 1 97.62 127 VAL B N 1
ATOM 5105 C CA . VAL B 1 127 ? 6.531 40.344 -6.992 1 97.62 127 VAL B CA 1
ATOM 5106 C C . VAL B 1 127 ? 7.844 40.406 -7.773 1 97.62 127 VAL B C 1
ATOM 5108 O O . VAL B 1 127 ? 8.164 41.406 -8.398 1 97.62 127 VAL B O 1
ATOM 5111 N N . CYS B 1 128 ? 8.609 39.438 -7.645 1 96.19 128 CYS B N 1
ATOM 5112 C CA . CYS B 1 128 ? 9.789 39.188 -8.469 1 96.19 128 CYS B CA 1
ATOM 5113 C C . CYS B 1 128 ? 9.766 37.781 -9.031 1 96.19 128 CYS B C 1
ATOM 5115 O O . CYS B 1 128 ? 9.711 36.812 -8.281 1 96.19 128 CYS B O 1
ATOM 5117 N N . PHE B 1 129 ? 9.711 37.625 -10.383 1 90.88 129 PHE B N 1
ATOM 5118 C CA . PHE B 1 129 ? 9.688 36.312 -11.047 1 90.88 129 PHE B CA 1
ATOM 5119 C C . PHE B 1 129 ? 11.102 35.812 -11.281 1 90.88 129 PHE B C 1
ATOM 5121 O O . PHE B 1 129 ? 11.891 36.438 -11.977 1 90.88 129 PHE B O 1
ATOM 5128 N N . ASP B 1 130 ? 11.43 34.719 -10.633 1 84.06 130 ASP B N 1
ATOM 5129 C CA . ASP B 1 130 ? 12.695 34 -10.727 1 84.06 130 ASP B CA 1
ATOM 5130 C C . ASP B 1 130 ? 12.469 32.531 -10.992 1 84.06 130 ASP B C 1
ATOM 5132 O O . ASP B 1 130 ? 11.57 32.156 -11.742 1 84.06 130 ASP B O 1
ATOM 5136 N N . ARG B 1 131 ? 13.328 31.688 -10.508 1 76.12 131 ARG B N 1
ATOM 5137 C CA . ARG B 1 131 ? 13.07 30.25 -10.547 1 76.12 131 ARG B CA 1
ATOM 5138 C C . ARG B 1 131 ? 11.75 29.906 -9.867 1 76.12 131 ARG B C 1
ATOM 5140 O O . ARG B 1 131 ? 11.062 28.969 -10.258 1 76.12 131 ARG B O 1
ATOM 5147 N N . ASN B 1 132 ? 11.562 30.703 -8.758 1 84.5 132 ASN B N 1
ATOM 5148 C CA . ASN B 1 132 ? 10.281 30.734 -8.055 1 84.5 132 ASN B CA 1
ATOM 5149 C C . ASN B 1 132 ? 9.695 32.125 -8 1 84.5 132 ASN B C 1
ATOM 5151 O O . ASN B 1 132 ? 10.406 33.125 -8.227 1 84.5 132 ASN B O 1
ATOM 5155 N N . VAL B 1 133 ? 8.477 32.219 -7.777 1 94.25 133 VAL B N 1
ATOM 5156 C CA . VAL B 1 133 ? 7.832 33.531 -7.621 1 94.25 133 VAL B CA 1
ATOM 5157 C C . VAL B 1 133 ? 8.016 34.031 -6.188 1 94.25 133 VAL B C 1
ATOM 5159 O O . VAL B 1 133 ? 7.746 33.312 -5.23 1 94.25 133 VAL B O 1
ATOM 5162 N N . ASN B 1 134 ? 8.547 35.219 -6.082 1 96.12 134 ASN B N 1
ATOM 5163 C CA . ASN B 1 134 ? 8.719 35.844 -4.777 1 96.12 134 ASN B CA 1
ATOM 5164 C C . ASN B 1 134 ? 7.711 36.969 -4.559 1 96.12 134 ASN B C 1
ATOM 5166 O O . ASN B 1 134 ? 7.562 37.844 -5.41 1 96.12 134 ASN B O 1
ATOM 5170 N N . LEU B 1 135 ? 7.039 36.906 -3.473 1 97.75 135 LEU B N 1
ATOM 5171 C CA . LEU B 1 135 ? 6.02 37.875 -3.137 1 97.75 135 LEU B CA 1
ATOM 5172 C C . LEU B 1 135 ? 6.277 38.5 -1.761 1 97.75 135 LEU B C 1
ATOM 5174 O O . LEU B 1 135 ? 6.582 37.781 -0.808 1 97.75 135 LEU B O 1
ATOM 5178 N N . LYS B 1 136 ? 6.148 39.812 -1.677 1 97.81 136 LYS B N 1
ATOM 5179 C CA . LYS B 1 136 ? 6.391 40.469 -0.398 1 97.81 136 LYS B CA 1
ATOM 5180 C C . LYS B 1 136 ? 5.648 41.812 -0.321 1 97.81 136 LYS B C 1
ATOM 5182 O O . LYS B 1 136 ? 5.688 42.594 -1.263 1 97.81 136 LYS B O 1
ATOM 5187 N N . PHE B 1 137 ? 4.953 42.031 0.733 1 98.44 137 PHE B N 1
ATOM 5188 C CA . PHE B 1 137 ? 4.367 43.344 0.997 1 98.44 137 PHE B CA 1
ATOM 5189 C C . PHE B 1 137 ? 5.426 44.312 1.491 1 98.44 137 PHE B C 1
ATOM 5191 O O . PHE B 1 137 ? 6.215 44 2.381 1 98.44 137 PHE B O 1
ATOM 5198 N N . SER B 1 138 ? 5.426 45.469 0.863 1 98.12 138 SER B N 1
ATOM 5199 C CA . SER B 1 138 ? 6.426 46.469 1.213 1 98.12 138 SER B CA 1
ATOM 5200 C C . SER B 1 138 ? 5.984 47.875 0.791 1 98.12 138 SER B C 1
ATOM 5202 O O . SER B 1 138 ? 5.199 48.031 -0.15 1 98.12 138 SER B O 1
ATOM 5204 N N . ASN B 1 139 ? 6.426 48.875 1.516 1 96.94 139 ASN B N 1
ATOM 5205 C CA . ASN B 1 139 ? 6.102 50.25 1.138 1 96.94 139 ASN B CA 1
ATOM 5206 C C . ASN B 1 139 ? 7.059 50.781 0.078 1 96.94 139 ASN B C 1
ATOM 5208 O O . ASN B 1 139 ? 6.812 51.812 -0.519 1 96.94 139 ASN B O 1
ATOM 5212 N N . LYS B 1 140 ? 8.195 50.156 -0.203 1 96.38 140 LYS B N 1
ATOM 5213 C CA . LYS B 1 140 ? 9.148 50.406 -1.277 1 96.38 140 LYS B CA 1
ATOM 5214 C C . LYS B 1 140 ? 9.641 49.094 -1.893 1 96.38 140 LYS B C 1
ATOM 5216 O O . LYS B 1 140 ? 9.438 48.031 -1.32 1 96.38 140 LYS B O 1
ATOM 5221 N N . PRO B 1 141 ? 10.211 49.156 -2.992 1 95.75 141 PRO B N 1
ATOM 5222 C CA . PRO B 1 141 ? 10.711 47.906 -3.57 1 95.75 141 PRO B CA 1
ATOM 5223 C C . PRO B 1 141 ? 11.641 47.156 -2.627 1 95.75 141 PRO B C 1
ATOM 5225 O O . PRO B 1 141 ? 12.578 47.75 -2.076 1 95.75 141 PRO B O 1
ATOM 5228 N N . PRO B 1 142 ? 11.383 45.844 -2.412 1 95.5 142 PRO B N 1
ATOM 5229 C CA . PRO B 1 142 ? 12.211 45.062 -1.481 1 95.5 142 PRO B CA 1
ATOM 5230 C C . PRO B 1 142 ? 13.68 45.031 -1.893 1 95.5 142 PRO B C 1
ATOM 5232 O O . PRO B 1 142 ? 13.992 44.969 -3.084 1 95.5 142 PRO B O 1
ATOM 5235 N N . ASN B 1 143 ? 14.578 45.062 -0.863 1 91.06 143 ASN B N 1
ATOM 5236 C CA . ASN B 1 143 ? 16.016 44.906 -1.087 1 91.06 143 ASN B CA 1
ATOM 5237 C C . ASN B 1 143 ? 16.469 43.469 -0.922 1 91.06 143 ASN B C 1
ATOM 5239 O O . ASN B 1 143 ? 17.328 43.188 -0.102 1 91.06 143 ASN B O 1
ATOM 5243 N N . ILE B 1 144 ? 15.883 42.562 -1.552 1 91.75 144 ILE B N 1
ATOM 5244 C CA . ILE B 1 144 ? 16.188 41.156 -1.562 1 91.75 144 ILE B CA 1
ATOM 5245 C C . ILE B 1 144 ? 16.641 40.719 -2.957 1 91.75 144 ILE B C 1
ATOM 5247 O O . ILE B 1 144 ? 15.984 41.031 -3.955 1 91.75 144 ILE B O 1
ATOM 5251 N N . PRO B 1 145 ? 17.766 40.125 -3.076 1 90.94 145 PRO B N 1
ATOM 5252 C CA . PRO B 1 145 ? 18.234 39.688 -4.395 1 90.94 145 PRO B CA 1
ATOM 5253 C C . PRO B 1 145 ? 17.234 38.812 -5.133 1 90.94 145 PRO B C 1
ATOM 5255 O O . PRO B 1 145 ? 16.594 37.938 -4.52 1 90.94 145 PRO B O 1
ATOM 5258 N N . CYS B 1 146 ? 16.969 39.156 -6.266 1 90.31 146 CYS B N 1
ATOM 5259 C CA . CYS B 1 146 ? 16.109 38.406 -7.176 1 90.31 146 CYS B CA 1
ATOM 5260 C C . CYS B 1 146 ? 16.562 38.594 -8.625 1 90.31 146 CYS B C 1
ATOM 5262 O O . CYS B 1 146 ? 17.016 39.656 -9 1 90.31 146 CYS B O 1
ATOM 5264 N N . ASP B 1 147 ? 16.641 37.562 -9.422 1 90.44 147 ASP B N 1
ATOM 5265 C CA . ASP B 1 147 ? 17.094 37.625 -10.805 1 90.44 147 ASP B CA 1
ATOM 5266 C C . ASP B 1 147 ? 16.234 38.594 -11.617 1 90.44 147 ASP B C 1
ATOM 5268 O O . ASP B 1 147 ? 16.734 39.312 -12.492 1 90.44 147 ASP B O 1
ATOM 5272 N N . GLY B 1 148 ? 15 38.688 -11.281 1 88.75 148 GLY B N 1
ATOM 5273 C CA . GLY B 1 148 ? 14.125 39.625 -11.938 1 88.75 148 GLY B CA 1
ATOM 5274 C C . GLY B 1 148 ? 14.047 40.969 -11.219 1 88.75 148 GLY B C 1
ATOM 5275 O O . GLY B 1 148 ? 14.977 41.344 -10.516 1 88.75 148 GLY B O 1
ATOM 5276 N N . GLU B 1 149 ? 13.086 41.75 -11.625 1 91.75 149 GLU B N 1
ATOM 5277 C CA . GLU B 1 149 ? 12.852 43.031 -11 1 91.75 149 GLU B CA 1
ATOM 5278 C C . GLU B 1 149 ? 11.602 43.031 -10.125 1 91.75 149 GLU B C 1
ATOM 5280 O O . GLU B 1 149 ? 10.57 42.469 -10.523 1 91.75 149 GLU B O 1
ATOM 5285 N N . TRP B 1 150 ? 11.82 43.625 -8.922 1 96.69 150 TRP B N 1
ATOM 5286 C CA . TRP B 1 150 ? 10.656 43.781 -8.055 1 96.69 150 TRP B CA 1
ATOM 5287 C C . TRP B 1 150 ? 9.688 44.812 -8.625 1 96.69 150 TRP B C 1
ATOM 5289 O O . TRP B 1 150 ? 10.086 45.938 -8.938 1 96.69 150 TRP B O 1
ATOM 5299 N N . GLN B 1 151 ? 8.516 44.375 -8.812 1 96.88 151 GLN B N 1
ATOM 5300 C CA . GLN B 1 151 ? 7.457 45.25 -9.297 1 96.88 151 GLN B CA 1
ATOM 5301 C C . GLN B 1 151 ? 6.172 45.062 -8.5 1 96.88 151 GLN B C 1
ATOM 5303 O O . GLN B 1 151 ? 5.926 44 -7.957 1 96.88 151 GLN B O 1
ATOM 5308 N N . LEU B 1 152 ? 5.445 46.156 -8.398 1 98 152 LEU B N 1
ATOM 5309 C CA . LEU B 1 152 ? 4.125 46 -7.785 1 98 152 LEU B CA 1
ATOM 5310 C C . LEU B 1 152 ? 3.23 45.094 -8.625 1 98 152 LEU B C 1
ATOM 5312 O O . LEU B 1 152 ? 3.146 45.25 -9.844 1 98 152 LEU B O 1
ATOM 5316 N N . VAL B 1 153 ? 2.539 44.188 -8.008 1 98.31 153 VAL B N 1
ATOM 5317 C CA . VAL B 1 153 ? 1.63 43.281 -8.711 1 98.31 153 VAL B CA 1
ATOM 5318 C C . VAL B 1 153 ? 0.547 44.094 -9.422 1 98.31 153 VAL B C 1
ATOM 5320 O O . VAL B 1 153 ? 0.184 43.781 -10.555 1 98.31 153 VAL B O 1
ATOM 5323 N N . SER B 1 154 ? 0.051 45.156 -8.758 1 97.62 154 SER B N 1
ATOM 5324 C CA . SER B 1 154 ? -0.975 46 -9.336 1 97.62 154 SER B CA 1
ATOM 5325 C C . SER B 1 154 ? -0.485 46.656 -10.617 1 97.62 154 SER B C 1
ATOM 5327 O O . SER B 1 154 ? -1.234 46.781 -11.594 1 97.62 154 SER B O 1
ATOM 5329 N N . LYS B 1 155 ? 0.738 47.062 -10.656 1 97.25 155 LYS B N 1
ATOM 5330 C CA . LYS B 1 155 ? 1.307 47.688 -11.852 1 97.25 155 LYS B CA 1
ATOM 5331 C C . LYS B 1 155 ? 1.404 46.688 -13 1 97.25 155 LYS B C 1
ATOM 5333 O O . LYS B 1 155 ? 1.146 47.031 -14.156 1 97.25 155 LYS B O 1
ATOM 5338 N N . ILE B 1 156 ? 1.853 45.5 -12.664 1 97 156 ILE B N 1
ATOM 5339 C CA . ILE B 1 156 ? 1.935 44.469 -13.688 1 97 156 ILE B CA 1
ATOM 5340 C C . ILE B 1 156 ? 0.55 44.219 -14.273 1 97 156 ILE B C 1
ATOM 5342 O O . ILE B 1 156 ? 0.398 44.094 -15.492 1 97 156 ILE B O 1
ATOM 5346 N N . ARG B 1 157 ? -0.449 44.094 -13.414 1 97.06 157 ARG B N 1
ATOM 5347 C CA . ARG B 1 157 ? -1.812 43.844 -13.875 1 97.06 157 ARG B CA 1
ATOM 5348 C C . ARG B 1 157 ? -2.297 44.969 -14.773 1 97.06 157 ARG B C 1
ATOM 5350 O O . ARG B 1 157 ? -3.01 44.719 -15.75 1 97.06 157 ARG B O 1
ATOM 5357 N N . ASP B 1 158 ? -1.904 46.125 -14.562 1 96.38 158 ASP B N 1
ATOM 5358 C CA . ASP B 1 158 ? -2.312 47.312 -15.32 1 96.38 158 ASP B CA 1
ATOM 5359 C C . ASP B 1 158 ? -1.659 47.312 -16.703 1 96.38 158 ASP B C 1
ATOM 5361 O O . ASP B 1 158 ? -2.209 47.875 -17.656 1 96.38 158 ASP B O 1
ATOM 5365 N N . THR B 1 159 ? -0.551 46.656 -16.875 1 95.5 159 THR B N 1
ATOM 5366 C CA . THR B 1 159 ? 0.238 46.875 -18.078 1 95.5 159 THR B CA 1
ATOM 5367 C C . THR B 1 159 ? 0.357 45.562 -18.875 1 95.5 159 THR B C 1
ATOM 5369 O O . THR B 1 159 ? 0.809 45.594 -20.031 1 95.5 159 THR B O 1
ATOM 5372 N N . CYS B 1 160 ? 0.008 44.406 -18.344 1 92.12 160 CYS B N 1
ATOM 5373 C CA . CYS B 1 160 ? 0.327 43.094 -18.922 1 92.12 160 CYS B CA 1
ATOM 5374 C C . CYS B 1 160 ? -0.542 42.812 -20.141 1 92.12 160 CYS B C 1
ATOM 5376 O O . CYS B 1 160 ? -0.223 41.938 -20.953 1 92.12 160 CYS B O 1
ATOM 5378 N N . GLY B 1 161 ? -1.598 43.562 -20.422 1 93.5 161 GLY B N 1
ATOM 5379 C CA . GLY B 1 161 ? -2.465 43.406 -21.578 1 93.5 161 GLY B CA 1
ATOM 5380 C C . GLY B 1 161 ? -3.535 42.344 -21.375 1 93.5 161 GLY B C 1
ATOM 5381 O O . GLY B 1 161 ? -4.621 42.438 -21.953 1 93.5 161 GLY B O 1
ATOM 5382 N N . ASN B 1 162 ? -3.193 41.312 -20.578 1 96.81 162 ASN B N 1
ATOM 5383 C CA . ASN B 1 162 ? -4.152 40.25 -20.328 1 96.81 162 ASN B CA 1
ATOM 5384 C C . ASN B 1 162 ? -4.105 39.781 -18.859 1 96.81 162 ASN B C 1
ATOM 5386 O O . ASN B 1 162 ? -3.398 38.844 -18.531 1 96.81 162 ASN B O 1
ATOM 5390 N N . ILE B 1 163 ? -4.961 40.281 -18.094 1 96.81 163 ILE B N 1
ATOM 5391 C CA . ILE B 1 163 ? -4.984 40.062 -16.641 1 96.81 163 ILE B CA 1
ATOM 5392 C C . ILE B 1 163 ? -5.352 38.625 -16.359 1 96.81 163 ILE B C 1
ATOM 5394 O O . ILE B 1 163 ? -4.793 38 -15.445 1 96.81 163 ILE B O 1
ATOM 5398 N N . THR B 1 164 ? -6.258 38.062 -17.125 1 97.44 164 THR B N 1
ATOM 5399 C CA . THR B 1 164 ? -6.699 36.688 -16.938 1 97.44 164 THR B CA 1
ATOM 5400 C C . THR B 1 164 ? -5.535 35.719 -17.094 1 97.44 164 THR B C 1
ATOM 5402 O O . THR B 1 164 ? -5.387 34.781 -16.297 1 97.44 164 THR B O 1
ATOM 5405 N N . LYS B 1 165 ? -4.801 35.906 -18.109 1 97.12 165 LYS B N 1
ATOM 5406 C CA . LYS B 1 165 ? -3.637 35.062 -18.359 1 97.12 165 LYS B CA 1
ATOM 5407 C C . LYS B 1 165 ? -2.596 35.219 -17.25 1 97.12 165 LYS B C 1
ATOM 5409 O O . LYS B 1 165 ? -2 34.219 -16.812 1 97.12 165 LYS B O 1
ATOM 5414 N N . PHE B 1 166 ? -2.359 36.469 -16.844 1 97.12 166 PHE B N 1
ATOM 5415 C CA . PHE B 1 166 ? -1.414 36.75 -15.766 1 97.12 166 PHE B CA 1
ATOM 5416 C C . PHE B 1 166 ? -1.847 36.031 -14.484 1 97.12 166 PHE B C 1
ATOM 5418 O O . PHE B 1 166 ? -1.045 35.344 -13.844 1 97.12 166 PHE B O 1
ATOM 5425 N N . ASP B 1 167 ? -3.088 36.125 -14.156 1 97.94 167 ASP B N 1
ATOM 5426 C CA . ASP B 1 167 ? -3.619 35.562 -12.93 1 97.94 167 ASP B CA 1
ATOM 5427 C C . ASP B 1 167 ? -3.559 34.031 -12.984 1 97.94 167 ASP B C 1
ATOM 5429 O O . ASP B 1 167 ? -3.266 33.375 -11.977 1 97.94 167 ASP B O 1
ATOM 5433 N N . ALA B 1 168 ? -3.846 33.5 -14.141 1 97.06 168 ALA B N 1
ATOM 5434 C CA . ALA B 1 168 ? -3.791 32.062 -14.297 1 97.06 168 ALA B CA 1
ATOM 5435 C C . ALA B 1 168 ? -2.379 31.531 -14.055 1 97.06 168 ALA B C 1
ATOM 5437 O O . ALA B 1 168 ? -2.199 30.484 -13.43 1 97.06 168 ALA B O 1
ATOM 5438 N N . LYS B 1 169 ? -1.43 32.219 -14.531 1 95.31 169 LYS B N 1
ATOM 5439 C CA . LYS B 1 169 ? -0.033 31.844 -14.344 1 95.31 169 LYS B CA 1
ATOM 5440 C C . LYS B 1 169 ? 0.385 31.969 -12.883 1 95.31 169 LYS B C 1
ATOM 5442 O O . LYS B 1 169 ? 1.077 31.094 -12.352 1 95.31 169 LYS B O 1
ATOM 5447 N N . LEU B 1 170 ? -0.025 33.094 -12.266 1 97 170 LEU B N 1
ATOM 5448 C CA . LEU B 1 170 ? 0.313 33.312 -10.867 1 97 170 LEU B CA 1
ATOM 5449 C C . LEU B 1 170 ? -0.334 32.281 -9.961 1 97 170 LEU B C 1
ATOM 5451 O O . LEU B 1 170 ? 0.294 31.781 -9.023 1 97 170 LEU B O 1
ATOM 5455 N N . ARG B 1 171 ? -1.549 31.891 -10.234 1 97.56 171 ARG B N 1
ATOM 5456 C CA . ARG B 1 171 ? -2.326 30.953 -9.43 1 97.56 171 ARG B CA 1
ATOM 5457 C C . ARG B 1 171 ? -1.637 29.594 -9.344 1 97.56 171 ARG B C 1
ATOM 5459 O O . ARG B 1 171 ? -1.721 28.906 -8.328 1 97.56 171 ARG B O 1
ATOM 5466 N N . LYS B 1 172 ? -0.925 29.25 -10.422 1 95.69 172 LYS B N 1
ATOM 5467 C CA . LYS B 1 172 ? -0.258 27.953 -10.492 1 95.69 172 LYS B CA 1
ATOM 5468 C C . LYS B 1 172 ? 0.802 27.812 -9.406 1 95.69 172 LYS B C 1
ATOM 5470 O O . LYS B 1 172 ? 1.152 26.703 -9.008 1 95.69 172 LYS B O 1
ATOM 5475 N N . HIS B 1 173 ? 1.26 28.906 -8.891 1 96.25 173 HIS B N 1
ATOM 5476 C CA . HIS B 1 173 ? 2.303 28.906 -7.871 1 96.25 173 HIS B CA 1
ATOM 5477 C C . HIS B 1 173 ? 1.711 28.703 -6.48 1 96.25 173 HIS B C 1
ATOM 5479 O O . HIS B 1 173 ? 2.445 28.5 -5.512 1 96.25 173 HIS B O 1
ATOM 5485 N N . PHE B 1 174 ? 0.311 28.688 -6.406 1 98.06 174 PHE B N 1
ATOM 5486 C CA . PHE B 1 174 ? -0.359 28.578 -5.117 1 98.06 174 PHE B CA 1
ATOM 5487 C C . PHE B 1 174 ? -1.014 27.219 -4.957 1 98.06 174 PHE B C 1
ATOM 5489 O O . PHE B 1 174 ? -1.909 27.047 -4.125 1 98.06 174 PHE B O 1
ATOM 5496 N N . SER B 1 175 ? -0.556 26.219 -5.777 1 98.12 175 SER B N 1
ATOM 5497 C CA . SER B 1 175 ? -1.149 24.891 -5.723 1 98.12 175 SER B CA 1
ATOM 5498 C C . SER B 1 175 ? -0.21 23.844 -6.305 1 98.12 175 SER B C 1
ATOM 5500 O O . SER B 1 175 ? 0.598 24.141 -7.188 1 98.12 175 SER B O 1
ATOM 5502 N N . LEU B 1 176 ? -0.325 22.609 -5.852 1 98.75 176 LEU B N 1
ATOM 5503 C CA . LEU B 1 176 ? 0.417 21.5 -6.422 1 98.75 176 LEU B CA 1
ATOM 5504 C C . LEU B 1 176 ? -0.373 20.828 -7.547 1 98.75 176 LEU B C 1
ATOM 5506 O O . LEU B 1 176 ? 0.134 19.938 -8.219 1 98.75 176 LEU B O 1
ATOM 5510 N N . VAL B 1 177 ? -1.6 21.203 -7.777 1 98.62 177 VAL B N 1
ATOM 5511 C CA . VAL B 1 177 ? -2.506 20.484 -8.672 1 98.62 177 VAL B CA 1
ATOM 5512 C C . VAL B 1 177 ? -2.016 20.609 -10.109 1 98.62 177 VAL B C 1
ATOM 5514 O O . VAL B 1 177 ? -1.664 21.703 -10.57 1 98.62 177 VAL B O 1
ATOM 5517 N N . VAL B 1 178 ? -1.963 19.516 -10.734 1 97.56 178 VAL B N 1
ATOM 5518 C CA . VAL B 1 178 ? -1.605 19.453 -12.148 1 97.56 178 VAL B CA 1
ATOM 5519 C C . VAL B 1 178 ? -2.537 18.484 -12.867 1 97.56 178 VAL B C 1
ATOM 5521 O O . VAL B 1 178 ? -3.246 17.703 -12.234 1 97.56 178 VAL B O 1
ATOM 5524 N N . GLU B 1 179 ? -2.508 18.484 -14.164 1 94.62 179 GLU B N 1
ATOM 5525 C CA . GLU B 1 179 ? -3.379 17.625 -14.969 1 94.62 179 GLU B CA 1
ATOM 5526 C C . GLU B 1 179 ? -2.848 16.203 -15.031 1 94.62 179 GLU B C 1
ATOM 5528 O O . GLU B 1 179 ? -3.625 15.242 -15.023 1 94.62 179 GLU B O 1
ATOM 5533 N N . ASN B 1 180 ? -1.563 15.969 -15.094 1 93.19 180 ASN B N 1
ATOM 5534 C CA . ASN B 1 180 ? -0.927 14.664 -15.219 1 93.19 180 ASN B CA 1
ATOM 5535 C C . ASN B 1 180 ? 0.016 14.383 -14.055 1 93.19 180 ASN B C 1
ATOM 5537 O O . ASN B 1 180 ? 1.224 14.234 -14.25 1 93.19 180 ASN B O 1
ATOM 5541 N N . PRO B 1 181 ? -0.596 14.172 -12.93 1 94.44 181 PRO B N 1
ATOM 5542 C CA . PRO B 1 181 ? 0.236 14.062 -11.727 1 94.44 181 PRO B CA 1
ATOM 5543 C C . PRO B 1 181 ? 1.184 12.867 -11.773 1 94.44 181 PRO B C 1
ATOM 5545 O O . PRO B 1 181 ? 2.289 12.93 -11.234 1 94.44 181 PRO B O 1
ATOM 5548 N N . ASP B 1 182 ? 0.836 11.766 -12.469 1 88.81 182 ASP B N 1
ATOM 5549 C CA . ASP B 1 182 ? 1.686 10.578 -12.523 1 88.81 182 ASP B CA 1
ATOM 5550 C C . ASP B 1 182 ? 2.965 10.852 -13.312 1 88.81 182 ASP B C 1
ATOM 5552 O O . ASP B 1 182 ? 4 10.234 -13.055 1 88.81 182 ASP B O 1
ATOM 5556 N N . ILE B 1 183 ? 2.896 11.742 -14.219 1 91 183 ILE B N 1
ATOM 5557 C CA . ILE B 1 183 ? 4.047 12.109 -15.039 1 91 183 ILE B CA 1
ATOM 5558 C C . ILE B 1 183 ? 4.863 13.188 -14.32 1 91 183 ILE B C 1
ATOM 5560 O O . ILE B 1 183 ? 6.094 13.133 -14.312 1 91 183 ILE B O 1
ATOM 5564 N N . VAL B 1 184 ? 4.164 14.094 -13.672 1 95.12 184 VAL B N 1
ATOM 5565 C CA . VAL B 1 184 ? 4.805 15.258 -13.07 1 95.12 184 VAL B CA 1
ATOM 5566 C C . VAL B 1 184 ? 5.449 14.867 -11.742 1 95.12 184 VAL B C 1
ATOM 5568 O O . VAL B 1 184 ? 6.508 15.391 -11.383 1 95.12 184 VAL B O 1
ATOM 5571 N N . TYR B 1 185 ? 4.809 13.953 -11.062 1 95.12 185 TYR B N 1
ATOM 5572 C CA . TYR B 1 185 ? 5.281 13.516 -9.75 1 95.12 185 TYR B CA 1
ATOM 5573 C C . TYR B 1 185 ? 5.555 12.016 -9.742 1 95.12 185 TYR B C 1
ATOM 5575 O O . TYR B 1 185 ? 4.902 11.266 -9.016 1 95.12 185 TYR B O 1
ATOM 5583 N N . PRO B 1 186 ? 6.578 11.547 -10.398 1 91.38 186 PRO B N 1
ATOM 5584 C CA . PRO B 1 186 ? 6.852 10.109 -10.492 1 91.38 186 PRO B CA 1
ATOM 5585 C C . PRO B 1 186 ? 7.422 9.531 -9.203 1 91.38 186 PRO B C 1
ATOM 5587 O O . PRO B 1 186 ? 7.398 8.312 -9.008 1 91.38 186 PRO B O 1
ATOM 5590 N N . SER B 1 187 ? 7.938 10.406 -8.344 1 93.44 187 SER B N 1
ATOM 5591 C CA . SER B 1 187 ? 8.484 9.961 -7.062 1 93.44 187 SER B CA 1
ATOM 5592 C C . SER B 1 187 ? 8.266 11.008 -5.977 1 93.44 187 SER B C 1
ATOM 5594 O O . SER B 1 187 ? 7.77 12.109 -6.254 1 93.44 187 SER B O 1
ATOM 5596 N N . ILE B 1 188 ? 8.703 10.688 -4.77 1 96.75 188 ILE B N 1
ATOM 5597 C CA . ILE B 1 188 ? 8.531 11.547 -3.605 1 96.75 188 ILE B CA 1
ATOM 5598 C C . ILE B 1 188 ? 9.391 12.797 -3.76 1 96.75 188 ILE B C 1
ATOM 5600 O O . ILE B 1 188 ? 9.039 13.867 -3.254 1 96.75 188 ILE B O 1
ATOM 5604 N N . THR B 1 189 ? 10.414 12.703 -4.562 1 96.88 189 THR B N 1
ATOM 5605 C CA . THR B 1 189 ? 11.328 13.828 -4.742 1 96.88 189 THR B CA 1
ATOM 5606 C C . THR B 1 189 ? 10.617 15.008 -5.395 1 96.88 189 THR B C 1
ATOM 5608 O O . THR B 1 189 ? 10.672 16.125 -4.887 1 96.88 189 THR B O 1
ATOM 5611 N N . GLU B 1 190 ? 9.93 14.734 -6.449 1 97.25 190 GLU B N 1
ATOM 5612 C CA . GLU B 1 190 ? 9.273 15.812 -7.191 1 97.25 190 GLU B CA 1
ATOM 5613 C C . GLU B 1 190 ? 8.109 16.391 -6.402 1 97.25 190 GLU B C 1
ATOM 5615 O O . GLU B 1 190 ? 7.914 17.609 -6.387 1 97.25 190 GLU B O 1
ATOM 5620 N N . SER B 1 191 ? 7.336 15.578 -5.754 1 97.81 191 SER B N 1
ATOM 5621 C CA . SER B 1 191 ? 6.184 16.062 -5 1 97.81 191 SER B CA 1
ATOM 5622 C C . SER B 1 191 ? 6.621 16.938 -3.824 1 97.81 191 SER B C 1
ATOM 5624 O O . SER B 1 191 ? 6.086 18.031 -3.623 1 97.81 191 SER B O 1
ATOM 5626 N N . TRP B 1 192 ? 7.633 16.516 -3.109 1 97.94 192 TRP B N 1
ATOM 5627 C CA . TRP B 1 192 ? 8.086 17.281 -1.946 1 97.94 192 TRP B CA 1
ATOM 5628 C C . TRP B 1 192 ? 8.805 18.547 -2.373 1 97.94 192 TRP B C 1
ATOM 5630 O O . TRP B 1 192 ? 8.703 19.578 -1.7 1 97.94 192 TRP B O 1
ATOM 5640 N N . ASN B 1 193 ? 9.523 18.469 -3.486 1 97 193 ASN B N 1
ATOM 5641 C CA . ASN B 1 193 ? 10.141 19.688 -3.988 1 97 193 ASN B CA 1
ATOM 5642 C C . ASN B 1 193 ? 9.102 20.75 -4.312 1 97 193 ASN B C 1
ATOM 5644 O O . ASN B 1 193 ? 9.25 21.922 -3.93 1 97 193 ASN B O 1
ATOM 5648 N N . THR B 1 194 ? 8.125 20.328 -5.016 1 97.81 194 THR B N 1
ATOM 5649 C CA . THR B 1 194 ? 7.051 21.266 -5.363 1 97.81 194 THR B CA 1
ATOM 5650 C C . THR B 1 194 ? 6.336 21.75 -4.109 1 97.81 194 THR B C 1
ATOM 5652 O O . THR B 1 194 ? 6 22.938 -4 1 97.81 194 THR B O 1
ATOM 5655 N N . PHE B 1 195 ? 6.117 20.891 -3.188 1 98.5 195 PHE B N 1
ATOM 5656 C CA . PHE B 1 195 ? 5.445 21.203 -1.933 1 98.5 195 PHE B CA 1
ATOM 5657 C C . PHE B 1 195 ? 6.238 22.234 -1.139 1 98.5 195 PHE B C 1
ATOM 5659 O O . PHE B 1 195 ? 5.676 23.219 -0.648 1 98.5 195 PHE B O 1
ATOM 5666 N N . MET B 1 196 ? 7.496 22.016 -1.003 1 96.94 196 MET B N 1
ATOM 5667 C CA . MET B 1 196 ? 8.336 22.953 -0.269 1 96.94 196 MET B CA 1
ATOM 5668 C C . MET B 1 196 ? 8.383 24.312 -0.975 1 96.94 196 MET B C 1
ATOM 5670 O O . MET B 1 196 ? 8.383 25.359 -0.324 1 96.94 196 MET B O 1
ATOM 5674 N N . ASN B 1 197 ? 8.438 24.281 -2.271 1 96.44 197 ASN B N 1
ATOM 5675 C CA . ASN B 1 197 ? 8.445 25.531 -3.037 1 96.44 197 ASN B CA 1
ATOM 5676 C C . ASN B 1 197 ? 7.156 26.312 -2.84 1 96.44 197 ASN B C 1
ATOM 5678 O O . ASN B 1 197 ? 7.16 27.547 -2.879 1 96.44 197 ASN B O 1
ATOM 5682 N N . TYR B 1 198 ? 6.09 25.562 -2.664 1 97.88 198 TYR B N 1
ATOM 5683 C CA . TYR B 1 198 ? 4.82 26.203 -2.338 1 97.88 198 TYR B CA 1
ATOM 5684 C C . TYR B 1 198 ? 4.965 27.125 -1.137 1 97.88 198 TYR B C 1
ATOM 5686 O O . TYR B 1 198 ? 4.531 28.281 -1.177 1 97.88 198 TYR B O 1
ATOM 5694 N N . PHE B 1 199 ? 5.605 26.75 -0.095 1 97.75 199 PHE B N 1
ATOM 5695 C CA . PHE B 1 199 ? 5.738 27.531 1.124 1 97.75 199 PHE B CA 1
ATOM 5696 C C . PHE B 1 199 ? 6.715 28.688 0.921 1 97.75 199 PHE B C 1
ATOM 5698 O O . PHE B 1 199 ? 6.547 29.766 1.504 1 97.75 199 PHE B O 1
ATOM 5705 N N . VAL B 1 200 ? 7.738 28.469 0.101 1 95.5 200 VAL B N 1
ATOM 5706 C CA . VAL B 1 200 ? 8.664 29.547 -0.227 1 95.5 200 VAL B CA 1
ATOM 5707 C C . VAL B 1 200 ? 7.91 30.703 -0.866 1 95.5 200 VAL B C 1
ATOM 5709 O O . VAL B 1 200 ? 8.227 31.875 -0.621 1 95.5 200 VAL B O 1
ATOM 5712 N N . THR B 1 201 ? 6.961 30.328 -1.595 1 96.56 201 THR B N 1
ATOM 5713 C CA . THR B 1 201 ? 6.195 31.328 -2.334 1 96.56 201 THR B CA 1
ATOM 5714 C C . THR B 1 201 ? 5.203 32.031 -1.416 1 96.56 201 THR B C 1
ATOM 5716 O O . THR B 1 201 ? 5.113 33.281 -1.426 1 96.56 201 THR B O 1
ATOM 5719 N N . VAL B 1 202 ? 4.52 31.297 -0.563 1 98.06 202 VAL B N 1
ATOM 5720 C CA . VAL B 1 202 ? 3.363 31.875 0.106 1 98.06 202 VAL B CA 1
ATOM 5721 C C . VAL B 1 202 ? 3.795 32.5 1.43 1 98.06 202 VAL B C 1
ATOM 5723 O O . VAL B 1 202 ? 3.17 33.438 1.91 1 98.06 202 VAL B O 1
ATOM 5726 N N . ALA B 1 203 ? 4.855 32.062 2.006 1 98 203 ALA B N 1
ATOM 5727 C CA . ALA B 1 203 ? 5.227 32.438 3.365 1 98 203 ALA B CA 1
ATOM 5728 C C . ALA B 1 203 ? 5.496 33.938 3.451 1 98 203 ALA B C 1
ATOM 5730 O O . ALA B 1 203 ? 4.953 34.625 4.32 1 98 203 ALA B O 1
ATOM 5731 N N . PRO B 1 204 ? 6.348 34.531 2.523 1 96.88 204 PRO B N 1
ATOM 5732 C CA . PRO B 1 204 ? 6.629 35.969 2.641 1 96.88 204 PRO B CA 1
ATOM 5733 C C . PRO B 1 204 ? 5.383 36.844 2.453 1 96.88 204 PRO B C 1
ATOM 5735 O O . PRO B 1 204 ? 5.277 37.906 3.039 1 96.88 204 PRO B O 1
ATOM 5738 N N . MET B 1 205 ? 4.465 36.344 1.66 1 97.88 205 MET B N 1
ATOM 5739 C CA . MET B 1 205 ? 3.213 37.062 1.446 1 97.88 205 MET B CA 1
ATOM 5740 C C . MET B 1 205 ? 2.309 36.969 2.67 1 97.88 205 MET B C 1
ATOM 5742 O O . MET B 1 205 ? 1.738 37.969 3.109 1 97.88 205 MET B O 1
ATOM 5746 N N . LEU B 1 206 ? 2.238 35.844 3.314 1 98.56 206 LEU B N 1
ATOM 5747 C CA . LEU B 1 206 ? 1.297 35.594 4.398 1 98.56 206 LEU B CA 1
ATOM 5748 C C . LEU B 1 206 ? 1.822 36.125 5.719 1 98.56 206 LEU B C 1
ATOM 5750 O O . LEU B 1 206 ? 1.044 36.406 6.629 1 98.56 206 LEU B O 1
ATOM 5754 N N . THR B 1 207 ? 3.145 36.375 5.844 1 98.5 207 THR B N 1
ATOM 5755 C CA . THR B 1 207 ? 3.727 36.75 7.125 1 98.5 207 THR B CA 1
ATOM 5756 C C . THR B 1 207 ? 3.662 38.25 7.328 1 98.5 207 THR B C 1
ATOM 5758 O O . THR B 1 207 ? 4.137 38.75 8.344 1 98.5 207 THR B O 1
ATOM 5761 N N . TYR B 1 208 ? 3.104 38.969 6.359 1 98.44 208 TYR B N 1
ATOM 5762 C CA . TYR B 1 208 ? 2.695 40.344 6.656 1 98.44 208 TYR B CA 1
ATOM 5763 C C . TYR B 1 208 ? 1.654 40.375 7.77 1 98.44 208 TYR B C 1
ATOM 5765 O O . TYR B 1 208 ? 0.576 39.781 7.637 1 98.44 208 TYR B O 1
ATOM 5773 N N . ARG B 1 209 ? 1.952 41.031 8.844 1 97.75 209 ARG B N 1
ATOM 5774 C CA . ARG B 1 209 ? 1.252 40.844 10.117 1 97.75 209 ARG B CA 1
ATOM 5775 C C . ARG B 1 209 ? -0.251 41.031 9.938 1 97.75 209 ARG B C 1
ATOM 5777 O O . ARG B 1 209 ? -1.043 40.219 10.414 1 97.75 209 ARG B O 1
ATOM 5784 N N . PRO B 1 210 ? -0.77 42.062 9.297 1 96.56 210 PRO B N 1
ATOM 5785 C CA . PRO B 1 210 ? -2.219 42.219 9.141 1 96.56 210 PRO B CA 1
ATOM 5786 C C . PRO B 1 210 ? -2.85 41.062 8.375 1 96.56 210 PRO B C 1
ATOM 5788 O O . PRO B 1 210 ? -3.969 40.656 8.688 1 96.56 210 PRO B O 1
ATOM 5791 N N . ILE B 1 211 ? -2.125 40.562 7.438 1 98.12 211 ILE B N 1
ATOM 5792 C CA . ILE B 1 211 ? -2.635 39.469 6.648 1 98.12 211 ILE B CA 1
ATOM 5793 C C . ILE B 1 211 ? -2.646 38.188 7.5 1 98.12 211 ILE B C 1
ATOM 5795 O O . ILE B 1 211 ? -3.605 37.406 7.457 1 98.12 211 ILE B O 1
ATOM 5799 N N . TRP B 1 212 ? -1.584 37.969 8.25 1 98.44 212 TRP B N 1
ATOM 5800 C CA . TRP B 1 212 ? -1.458 36.781 9.086 1 98.44 212 TRP B CA 1
ATOM 5801 C C . TRP B 1 212 ? -2.66 36.656 10.008 1 98.44 212 TRP B C 1
ATOM 5803 O O . TRP B 1 212 ? -3.244 35.562 10.117 1 98.44 212 TRP B O 1
ATOM 5813 N N . GLU B 1 213 ? -3.023 37.719 10.688 1 97.62 213 GLU B N 1
ATOM 5814 C CA . GLU B 1 213 ? -4.129 37.688 11.641 1 97.62 213 GLU B CA 1
ATOM 5815 C C . GLU B 1 213 ? -5.457 37.406 10.945 1 97.62 213 GLU B C 1
ATOM 5817 O O . GLU B 1 213 ? -6.242 36.594 11.414 1 97.62 213 GLU B O 1
ATOM 5822 N N . GLN B 1 214 ? -5.66 38.062 9.836 1 98.19 214 GLN B N 1
ATOM 5823 C CA . GLN B 1 214 ? -6.906 37.875 9.102 1 98.19 214 GLN B CA 1
ATOM 5824 C C . GLN B 1 214 ? -6.961 36.469 8.492 1 98.19 214 GLN B C 1
ATOM 5826 O O . GLN B 1 214 ? -8.023 35.844 8.469 1 98.19 214 GLN B O 1
ATOM 5831 N N . TYR B 1 215 ? -5.832 36.062 7.941 1 98.62 215 TYR B N 1
ATOM 5832 C CA . TYR B 1 215 ? -5.754 34.75 7.359 1 98.62 215 TYR B CA 1
ATOM 5833 C C . TYR B 1 215 ? -6.18 33.688 8.367 1 98.62 215 TYR B C 1
ATOM 5835 O O . TYR B 1 215 ? -7 32.812 8.055 1 98.62 215 TYR B O 1
ATOM 5843 N N . PHE B 1 216 ? -5.652 33.719 9.57 1 98.81 216 PHE B N 1
ATOM 5844 C CA . PHE B 1 216 ? -5.969 32.688 10.555 1 98.81 216 PHE B CA 1
ATOM 5845 C C . PHE B 1 216 ? -7.426 32.781 10.984 1 98.81 216 PHE B C 1
ATOM 5847 O O . PHE B 1 216 ? -8.07 31.75 11.234 1 98.81 216 PHE B O 1
ATOM 5854 N N . TYR B 1 217 ? -7.938 34.031 11.133 1 98.75 217 TYR B N 1
ATOM 5855 C CA . TYR B 1 217 ? -9.367 34.188 11.383 1 98.75 217 TYR B CA 1
ATOM 5856 C C . TYR B 1 217 ? -10.195 33.5 10.32 1 98.75 217 TYR B C 1
ATOM 5858 O O . TYR B 1 217 ? -11.148 32.781 10.641 1 98.75 217 TYR B O 1
ATOM 5866 N N . ASP B 1 218 ? -9.859 33.656 9.062 1 98.81 218 ASP B N 1
ATOM 5867 C CA . ASP B 1 218 ? -10.602 33.094 7.949 1 98.81 218 ASP B CA 1
ATOM 5868 C C . ASP B 1 218 ? -10.43 31.562 7.914 1 98.81 218 ASP B C 1
ATOM 5870 O O . ASP B 1 218 ? -11.336 30.844 7.488 1 98.81 218 ASP B O 1
ATOM 5874 N N . VAL B 1 219 ? -9.258 31.078 8.352 1 98.81 219 VAL B N 1
ATOM 5875 C CA . VAL B 1 219 ? -9.039 29.641 8.508 1 98.81 219 VAL B CA 1
ATOM 5876 C C . VAL B 1 219 ? -10.062 29.062 9.469 1 98.81 219 VAL B C 1
ATOM 5878 O O . VAL B 1 219 ? -10.719 28.062 9.156 1 98.81 219 VAL B O 1
ATOM 5881 N N . LEU B 1 220 ? -10.211 29.672 10.625 1 98.88 220 LEU B N 1
ATOM 5882 C CA . LEU B 1 220 ? -11.164 29.188 11.617 1 98.88 220 LEU B CA 1
ATOM 5883 C C . LEU B 1 220 ? -12.586 29.234 11.07 1 98.88 220 LEU B C 1
ATOM 5885 O O . LEU B 1 220 ? -13.383 28.328 11.328 1 98.88 220 LEU B O 1
ATOM 5889 N N . TYR B 1 221 ? -12.844 30.25 10.312 1 98.75 221 TYR B N 1
ATOM 5890 C CA . TYR B 1 221 ? -14.164 30.391 9.695 1 98.75 221 TYR B CA 1
ATOM 5891 C C . TYR B 1 221 ? -14.438 29.234 8.734 1 98.75 221 TYR B C 1
ATOM 5893 O O . TYR B 1 221 ? -15.523 28.656 8.75 1 98.75 221 TYR B O 1
ATOM 5901 N N . LYS B 1 222 ? -13.461 28.938 7.922 1 98.44 222 LYS B N 1
ATOM 5902 C CA . LYS B 1 222 ? -13.609 27.859 6.957 1 98.44 222 LYS B CA 1
ATOM 5903 C C . LYS B 1 222 ? -13.82 26.516 7.66 1 98.44 222 LYS B C 1
ATOM 5905 O O . LYS B 1 222 ? -14.594 25.672 7.195 1 98.44 222 LYS B O 1
ATOM 5910 N N . PHE B 1 223 ? -13.086 26.25 8.742 1 98.75 223 PHE B N 1
ATOM 5911 C CA . PHE B 1 223 ? -13.281 25.031 9.516 1 98.75 223 PHE B CA 1
ATOM 5912 C C . PHE B 1 223 ? -14.688 24.984 10.094 1 98.75 223 PHE B C 1
ATOM 5914 O O . PHE B 1 223 ? -15.344 23.938 10.055 1 98.75 223 PHE B O 1
ATOM 5921 N N . ARG B 1 224 ? -15.156 26.109 10.633 1 98.5 224 ARG B N 1
ATOM 5922 C CA . ARG B 1 224 ? -16.516 26.156 11.18 1 98.5 224 ARG B CA 1
ATOM 5923 C C . ARG B 1 224 ? -17.547 25.844 10.109 1 98.5 224 ARG B C 1
ATOM 5925 O O . ARG B 1 224 ? -18.516 25.125 10.367 1 98.5 224 ARG B O 1
ATOM 5932 N N . GLU B 1 225 ? -17.312 26.344 8.914 1 97.38 225 GLU B N 1
ATOM 5933 C CA . GLU B 1 225 ? -18.203 26.094 7.793 1 97.38 225 GLU B CA 1
ATOM 5934 C C . GLU B 1 225 ? -18.25 24.609 7.441 1 97.38 225 GLU B C 1
ATOM 5936 O O . GLU B 1 225 ? -19.219 24.125 6.836 1 97.38 225 GLU B O 1
ATOM 5941 N N . ASN B 1 226 ? -17.25 23.938 7.809 1 97.31 226 ASN B N 1
ATOM 5942 C CA . ASN B 1 226 ? -17.172 22.5 7.566 1 97.31 226 ASN B CA 1
ATOM 5943 C C . ASN B 1 226 ? -17.578 21.703 8.797 1 97.31 226 ASN B C 1
ATOM 5945 O O . ASN B 1 226 ? -17.25 20.516 8.914 1 97.31 226 ASN B O 1
ATOM 5949 N N . ASN B 1 227 ? -18.203 22.312 9.742 1 98.19 227 ASN B N 1
ATOM 5950 C CA . ASN B 1 227 ? -18.75 21.719 10.953 1 98.19 227 ASN B CA 1
ATOM 5951 C C . ASN B 1 227 ? -17.656 21.141 11.852 1 98.19 227 ASN B C 1
ATOM 5953 O O . ASN B 1 227 ? -17.781 20.047 12.383 1 98.19 227 ASN B O 1
ATOM 5957 N N . ILE B 1 228 ? -16.562 21.844 11.891 1 98.69 228 ILE B N 1
ATOM 5958 C CA . ILE B 1 228 ? -15.5 21.656 12.867 1 98.69 228 ILE B CA 1
ATOM 5959 C C . ILE B 1 228 ? -15.641 22.688 13.992 1 98.69 228 ILE B C 1
ATOM 5961 O O . ILE B 1 228 ? -15.945 23.844 13.734 1 98.69 228 ILE B O 1
ATOM 5965 N N . MET B 1 229 ? -15.375 22.25 15.242 1 98.56 229 MET B N 1
ATOM 5966 C CA . MET B 1 229 ? -15.641 23.156 16.344 1 98.56 229 MET B CA 1
ATOM 5967 C C . MET B 1 229 ? -14.367 23.469 17.125 1 98.56 229 MET B C 1
ATOM 5969 O O . MET B 1 229 ? -14.367 24.297 18.031 1 98.56 229 MET B O 1
ATOM 5973 N N . TYR B 1 230 ? -13.305 22.781 16.797 1 98.81 230 TYR B N 1
ATOM 5974 C CA . TYR B 1 230 ? -12.023 22.969 17.484 1 98.81 230 TYR B CA 1
ATOM 5975 C C . TYR B 1 230 ? -10.859 22.656 16.547 1 98.81 230 TYR B C 1
ATOM 5977 O O . TYR B 1 230 ? -10.938 21.719 15.734 1 98.81 230 TYR B O 1
ATOM 5985 N N . VAL B 1 231 ? -9.758 23.469 16.672 1 98.88 231 VAL B N 1
ATOM 5986 C CA . VAL B 1 231 ? -8.633 23.297 15.758 1 98.88 231 VAL B CA 1
ATOM 5987 C C . VAL B 1 231 ? -7.316 23.375 16.531 1 98.88 231 VAL B C 1
ATOM 5989 O O . VAL B 1 231 ? -7.152 24.234 17.406 1 98.88 231 VAL B O 1
ATOM 5992 N N . GLU B 1 232 ? -6.426 22.438 16.359 1 98.94 232 GLU B N 1
ATOM 5993 C CA . GLU B 1 232 ? -5.027 22.562 16.75 1 98.94 232 GLU B CA 1
ATOM 5994 C C . GLU B 1 232 ? -4.121 22.766 15.539 1 98.94 232 GLU B C 1
ATOM 5996 O O . GLU B 1 232 ? -3.99 21.859 14.703 1 98.94 232 GLU B O 1
ATOM 6001 N N . VAL B 1 233 ? -3.514 23.906 15.422 1 98.81 233 VAL B N 1
ATOM 6002 C CA . VAL B 1 233 ? -2.787 24.281 14.211 1 98.81 233 VAL B CA 1
ATOM 6003 C C . VAL B 1 233 ? -1.284 24.219 14.477 1 98.81 233 VAL B C 1
ATOM 6005 O O . VAL B 1 233 ? -0.821 24.625 15.547 1 98.81 233 VAL B O 1
ATOM 6008 N N . ARG B 1 234 ? -0.559 23.625 13.602 1 98.88 234 ARG B N 1
ATOM 6009 C CA . ARG B 1 234 ? 0.9 23.625 13.648 1 98.88 234 ARG B CA 1
ATOM 6010 C C . ARG B 1 234 ? 1.468 24.875 12.992 1 98.88 234 ARG B C 1
ATOM 6012 O O . ARG B 1 234 ? 1.048 25.25 11.891 1 98.88 234 ARG B O 1
ATOM 6019 N N . SER B 1 235 ? 2.381 25.5 13.664 1 98.75 235 SER B N 1
ATOM 6020 C CA . SER B 1 235 ? 3.049 26.688 13.156 1 98.75 235 SER B CA 1
ATOM 6021 C C . SER B 1 235 ? 4.547 26.641 13.445 1 98.75 235 SER B C 1
ATOM 6023 O O . SER B 1 235 ? 4.965 26.219 14.523 1 98.75 235 SER B O 1
ATOM 6025 N N . ILE B 1 236 ? 5.316 27.109 12.492 1 98.38 236 ILE B N 1
ATOM 6026 C CA . ILE B 1 236 ? 6.75 27.219 12.734 1 98.38 236 ILE B CA 1
ATOM 6027 C C . ILE B 1 236 ? 7.039 28.547 13.453 1 98.38 236 ILE B C 1
ATOM 6029 O O . ILE B 1 236 ? 8.195 28.844 13.758 1 98.38 236 ILE B O 1
ATOM 6033 N N . LEU B 1 237 ? 5.984 29.375 13.633 1 98.44 237 LEU B N 1
ATOM 6034 C CA . LEU B 1 237 ? 6.039 30.688 14.273 1 98.44 237 LEU B CA 1
ATOM 6035 C C . LEU B 1 237 ? 7.039 31.594 13.578 1 98.44 237 LEU B C 1
ATOM 6037 O O . LEU B 1 237 ? 7.984 32.094 14.195 1 98.44 237 LEU B O 1
ATOM 6041 N N . PRO B 1 238 ? 6.746 31.891 12.336 1 98.06 238 PRO B N 1
ATOM 6042 C CA . PRO B 1 238 ? 7.641 32.781 11.602 1 98.06 238 PRO B CA 1
ATOM 6043 C C . PRO B 1 238 ? 7.633 34.219 12.172 1 98.06 238 PRO B C 1
ATOM 6045 O O . PRO B 1 238 ? 6.688 34.594 12.859 1 98.06 238 PRO B O 1
ATOM 6048 N N . LYS B 1 239 ? 8.727 34.906 11.93 1 98 239 LYS B N 1
ATOM 6049 C CA . LYS B 1 239 ? 8.703 36.344 12.25 1 98 239 LYS B CA 1
ATOM 6050 C C . LYS B 1 239 ? 7.73 37.094 11.352 1 98 239 LYS B C 1
ATOM 6052 O O . LYS B 1 239 ? 7.797 37 10.125 1 98 239 LYS B O 1
ATOM 6057 N N . LEU B 1 240 ? 6.816 37.781 11.938 1 98.56 240 LEU B N 1
ATOM 6058 C CA . LEU B 1 240 ? 5.91 38.625 11.188 1 98.56 240 LEU B CA 1
ATOM 6059 C C . LEU B 1 240 ? 6.555 40 10.922 1 98.56 240 LEU B C 1
ATOM 6061 O O . LEU B 1 240 ? 7.477 40.406 11.633 1 98.56 240 LEU B O 1
ATOM 6065 N N . TYR B 1 241 ? 6.086 40.656 9.898 1 98.19 241 TYR B N 1
ATOM 6066 C CA . TYR B 1 241 ? 6.688 41.938 9.547 1 98.19 241 TYR B CA 1
ATOM 6067 C C . TYR B 1 241 ? 5.621 42.969 9.203 1 98.19 241 TYR B C 1
ATOM 6069 O O . TYR B 1 241 ? 4.445 42.625 9.047 1 98.19 241 TYR B O 1
ATOM 6077 N N . GLU B 1 242 ? 6.039 44.25 9.195 1 97.75 242 GLU B N 1
ATOM 6078 C CA . GLU B 1 242 ? 5.223 45.375 8.75 1 97.75 242 GLU B CA 1
ATOM 6079 C C . GLU B 1 242 ? 5.688 45.875 7.391 1 97.75 242 GLU B C 1
ATOM 6081 O O . GLU B 1 242 ? 6.754 45.5 6.906 1 97.75 242 GLU B O 1
ATOM 6086 N N . LEU B 1 243 ? 4.957 46.75 6.812 1 96.94 243 LEU B N 1
ATOM 6087 C CA . LEU B 1 243 ? 5.246 47.281 5.484 1 96.94 243 LEU B CA 1
ATOM 6088 C C . LEU B 1 243 ? 6.609 47.969 5.461 1 96.94 243 LEU B C 1
ATOM 6090 O O . LEU B 1 243 ? 7.297 47.969 4.438 1 96.94 243 LEU B O 1
ATOM 6094 N N . ASP B 1 244 ? 6.992 48.562 6.598 1 96.31 244 ASP B N 1
ATOM 6095 C CA . ASP B 1 244 ? 8.227 49.344 6.648 1 96.31 244 ASP B CA 1
ATOM 6096 C C . ASP B 1 244 ? 9.43 48.438 6.93 1 96.31 244 ASP B C 1
ATOM 6098 O O . ASP B 1 244 ? 10.547 48.938 7.094 1 96.31 244 ASP B O 1
ATOM 6102 N N . GLY B 1 245 ? 9.18 47.156 7.113 1 94.62 245 GLY B N 1
ATOM 6103 C CA . GLY B 1 245 ? 10.281 46.219 7.281 1 94.62 245 GLY B CA 1
ATOM 6104 C C . GLY B 1 245 ? 10.492 45.812 8.727 1 94.62 245 GLY B C 1
ATOM 6105 O O . GLY B 1 245 ? 11.297 44.906 9.008 1 94.62 245 GLY B O 1
ATOM 6106 N N . THR B 1 246 ? 9.703 46.438 9.633 1 97.44 246 THR B N 1
ATOM 6107 C CA . THR B 1 246 ? 9.781 46.031 11.023 1 97.44 246 THR B CA 1
ATOM 6108 C C . THR B 1 246 ? 9.43 44.531 11.164 1 97.44 246 THR B C 1
ATOM 6110 O O . THR B 1 246 ? 8.43 44.094 10.602 1 97.44 246 THR B O 1
ATOM 6113 N N . GLU B 1 247 ? 10.242 43.812 11.922 1 97.69 247 GLU B N 1
ATOM 6114 C CA . GLU B 1 247 ? 9.984 42.406 12.18 1 97.69 247 GLU B CA 1
ATOM 6115 C C . GLU B 1 247 ? 9.703 42.156 13.656 1 97.69 247 GLU B C 1
ATOM 6117 O O . GLU B 1 247 ? 10.195 42.875 14.523 1 97.69 247 GLU B O 1
ATOM 6122 N N . TYR B 1 248 ? 8.922 41.188 13.922 1 97.88 248 TYR B N 1
ATOM 6123 C CA . TYR B 1 248 ? 8.539 40.844 15.289 1 97.88 248 TYR B CA 1
ATOM 6124 C C . TYR B 1 248 ? 9.078 39.5 15.695 1 97.88 248 TYR B C 1
ATOM 6126 O O . TYR B 1 248 ? 9.273 38.625 14.852 1 97.88 248 TYR B O 1
ATOM 6134 N N . ASP B 1 249 ? 9.234 39.281 16.969 1 96.69 249 ASP B N 1
ATOM 6135 C CA . ASP B 1 249 ? 9.648 38 17.547 1 96.69 249 ASP B CA 1
ATOM 6136 C C . ASP B 1 249 ? 8.547 36.938 17.406 1 96.69 249 ASP B C 1
ATOM 6138 O O . ASP B 1 249 ? 7.363 37.281 17.391 1 96.69 249 ASP B O 1
ATOM 6142 N N . PRO B 1 250 ? 8.93 35.688 17.453 1 97.69 250 PRO B N 1
ATOM 6143 C CA . PRO B 1 250 ? 7.953 34.594 17.312 1 97.69 250 PRO B CA 1
ATOM 6144 C C . PRO B 1 250 ? 6.855 34.656 18.375 1 97.69 250 PRO B C 1
ATOM 6146 O O . PRO B 1 250 ? 5.723 34.25 18.125 1 97.69 250 PRO B O 1
ATOM 6149 N N . LEU B 1 251 ? 7.199 35.156 19.516 1 97.31 251 LEU B N 1
ATOM 6150 C CA . LEU B 1 251 ? 6.195 35.281 20.562 1 97.31 251 LEU B CA 1
ATOM 6151 C C . LEU B 1 251 ? 5.039 36.156 20.125 1 97.31 251 LEU B C 1
ATOM 6153 O O . LEU B 1 251 ? 3.889 35.938 20.5 1 97.31 251 LEU B O 1
ATOM 6157 N N . ILE B 1 252 ? 5.367 37.188 19.344 1 97.38 252 ILE B N 1
ATOM 6158 C CA . ILE B 1 252 ? 4.34 38.094 18.844 1 97.38 252 ILE B CA 1
ATOM 6159 C C . ILE B 1 252 ? 3.445 37.344 17.859 1 97.38 252 ILE B C 1
ATOM 6161 O O . ILE B 1 252 ? 2.238 37.594 17.797 1 97.38 252 ILE B O 1
ATOM 6165 N N . THR B 1 253 ? 4.02 36.469 17.094 1 98.38 253 THR B N 1
ATOM 6166 C CA . THR B 1 253 ? 3.225 35.594 16.203 1 98.38 253 THR B CA 1
ATOM 6167 C C . THR B 1 253 ? 2.229 34.781 17.016 1 98.38 253 THR B C 1
ATOM 6169 O O . THR B 1 253 ? 1.061 34.656 16.641 1 98.38 253 THR B O 1
ATOM 6172 N N . ALA B 1 254 ? 2.68 34.188 18.109 1 98.62 254 ALA B N 1
ATOM 6173 C CA . ALA B 1 254 ? 1.78 33.438 18.984 1 98.62 254 ALA B CA 1
ATOM 6174 C C . ALA B 1 254 ? 0.661 34.344 19.516 1 98.62 254 ALA B C 1
ATOM 6176 O O . ALA B 1 254 ? -0.496 33.906 19.594 1 98.62 254 ALA B O 1
ATOM 6177 N N . LYS B 1 255 ? 0.998 35.531 19.875 1 98 255 LYS B N 1
ATOM 6178 C CA . LYS B 1 255 ? -0.001 36.469 20.375 1 98 255 LYS B CA 1
ATOM 6179 C C . LYS B 1 255 ? -0.983 36.875 19.281 1 98 255 LYS B C 1
ATOM 6181 O O . LYS B 1 255 ? -2.158 37.125 19.562 1 98 255 LYS B O 1
ATOM 6186 N N . ALA B 1 256 ? -0.473 36.938 18.047 1 98.06 256 ALA B N 1
ATOM 6187 C CA . ALA B 1 256 ? -1.362 37.219 16.922 1 98.06 256 ALA B CA 1
ATOM 6188 C C . ALA B 1 256 ? -2.4 36.094 16.766 1 98.06 256 ALA B C 1
ATOM 6190 O O . ALA B 1 256 ? -3.566 36.375 16.469 1 98.06 256 ALA B O 1
ATOM 6191 N N . TYR B 1 257 ? -2.01 34.844 16.969 1 98.56 257 TYR B N 1
ATOM 6192 C CA . TYR B 1 257 ? -2.957 33.75 16.984 1 98.56 257 TYR B CA 1
ATOM 6193 C C . TYR B 1 257 ? -3.992 33.938 18.078 1 98.56 257 TYR B C 1
ATOM 6195 O O . TYR B 1 257 ? -5.191 33.75 17.859 1 98.56 257 TYR B O 1
ATOM 6203 N N . ARG B 1 258 ? -3.486 34.219 19.281 1 98.38 258 ARG B N 1
ATOM 6204 C CA . ARG B 1 258 ? -4.383 34.438 20.406 1 98.38 258 ARG B CA 1
ATOM 6205 C C . ARG B 1 258 ? -5.438 35.5 20.094 1 98.38 258 ARG B C 1
ATOM 6207 O O . ARG B 1 258 ? -6.613 35.312 20.406 1 98.38 258 ARG B O 1
ATOM 6214 N N . LYS B 1 259 ? -4.973 36.562 19.531 1 98.19 259 LYS B N 1
ATOM 6215 C CA . LYS B 1 259 ? -5.879 37.625 19.156 1 98.19 259 LYS B CA 1
ATOM 6216 C C . LYS B 1 259 ? -6.945 37.156 18.188 1 98.19 259 LYS B C 1
ATOM 6218 O O . LYS B 1 259 ? -8.133 37.438 18.359 1 98.19 259 LYS B O 1
ATOM 6223 N N . ALA B 1 260 ? -6.555 36.438 17.141 1 98.31 260 ALA B N 1
ATOM 6224 C CA . ALA B 1 260 ? -7.484 35.938 16.141 1 98.31 260 ALA B CA 1
ATOM 6225 C C . ALA B 1 260 ? -8.469 34.938 16.75 1 98.31 260 ALA B C 1
ATOM 6227 O O . ALA B 1 260 ? -9.656 34.969 16.438 1 98.31 260 ALA B O 1
ATOM 6228 N N . ILE B 1 261 ? -8.008 34.062 17.641 1 98.56 261 ILE B N 1
ATOM 6229 C CA . ILE B 1 261 ? -8.836 33.031 18.281 1 98.56 261 ILE B CA 1
ATOM 6230 C C . ILE B 1 261 ? -9.867 33.719 19.172 1 98.56 261 ILE B C 1
ATOM 6232 O O . ILE B 1 261 ? -11.047 33.344 19.156 1 98.56 261 ILE B O 1
ATOM 6236 N N . THR B 1 262 ? -9.375 34.688 19.938 1 98.31 262 THR B N 1
ATOM 6237 C CA . THR B 1 262 ? -10.258 35.406 20.859 1 98.31 262 THR B CA 1
ATOM 6238 C C . THR B 1 262 ? -11.359 36.125 20.078 1 98.31 262 THR B C 1
ATOM 6240 O O . THR B 1 262 ? -12.531 36.031 20.438 1 98.31 262 THR B O 1
ATOM 6243 N N . ARG B 1 263 ? -10.953 36.812 19.062 1 98.5 263 ARG B N 1
ATOM 6244 C CA . ARG B 1 263 ? -11.93 37.531 18.219 1 98.5 263 ARG B CA 1
ATOM 6245 C C . ARG B 1 263 ? -12.938 36.531 17.625 1 98.5 263 ARG B C 1
ATOM 6247 O O . ARG B 1 263 ? -14.141 36.812 17.625 1 98.5 263 ARG B O 1
ATOM 6254 N N . PHE B 1 264 ? -12.453 35.438 17.109 1 98.75 264 PHE B N 1
ATOM 6255 C CA . PHE B 1 264 ? -13.305 34.469 16.422 1 98.75 264 PHE B CA 1
ATOM 6256 C C . PHE B 1 264 ? -14.312 33.844 17.391 1 98.75 264 PHE B C 1
ATOM 6258 O O . PHE B 1 264 ? -15.484 33.688 17.062 1 98.75 264 PHE B O 1
ATOM 6265 N N . THR B 1 265 ? -13.859 33.438 18.609 1 98 265 THR B N 1
ATOM 6266 C CA . THR B 1 265 ? -14.734 32.781 19.562 1 98 265 THR B CA 1
ATOM 6267 C C . THR B 1 265 ? -15.773 33.75 20.125 1 98 265 THR B C 1
ATOM 6269 O O . THR B 1 265 ? -16.859 33.344 20.547 1 98 265 THR B O 1
ATOM 6272 N N . LYS B 1 266 ? -15.414 35 20.125 1 98.38 266 LYS B N 1
ATOM 6273 C CA . LYS B 1 266 ? -16.406 36.031 20.484 1 98.38 266 LYS B CA 1
ATOM 6274 C C . LYS B 1 266 ? -17.484 36.125 19.406 1 98.38 266 LYS B C 1
ATOM 6276 O O . LYS B 1 266 ? -18.672 36.219 19.719 1 98.38 266 LYS B O 1
ATOM 6281 N N . ASP B 1 267 ? -17.062 36.188 18.188 1 98.5 267 ASP B N 1
ATOM 6282 C CA . ASP B 1 267 ? -17.984 36.281 17.062 1 98.5 267 ASP B CA 1
ATOM 6283 C C . ASP B 1 267 ? -18.828 35.031 16.906 1 98.5 267 ASP B C 1
ATOM 6285 O O . ASP B 1 267 ? -19.969 35.062 16.469 1 98.5 267 ASP B O 1
ATOM 6289 N N . TYR B 1 268 ? -18.234 33.875 17.172 1 98.12 268 TYR B N 1
ATOM 6290 C CA . TYR B 1 268 ? -18.875 32.562 17.047 1 98.12 268 TYR B CA 1
ATOM 6291 C C . TYR B 1 268 ? -18.734 31.75 18.328 1 98.12 268 TYR B C 1
ATOM 6293 O O . TYR B 1 268 ? -17.922 30.828 18.406 1 98.12 268 TYR B O 1
ATOM 6301 N N . PRO B 1 269 ? -19.609 31.953 19.234 1 95.44 269 PRO B N 1
ATOM 6302 C CA . PRO B 1 269 ? -19.484 31.359 20.578 1 95.44 269 PRO B CA 1
ATOM 6303 C C . PRO B 1 269 ? -19.703 29.844 20.562 1 95.44 269 PRO B C 1
ATOM 6305 O O . PRO B 1 269 ? -19.391 29.172 21.547 1 95.44 269 PRO B O 1
ATOM 6308 N N . ASP B 1 270 ? -20.25 29.297 19.484 1 93.25 270 ASP B N 1
ATOM 6309 C CA . ASP B 1 270 ? -20.422 27.859 19.359 1 93.25 270 ASP B CA 1
ATOM 6310 C C . ASP B 1 270 ? -19.094 27.172 19.062 1 93.25 270 ASP B C 1
ATOM 6312 O O . ASP B 1 270 ? -18.953 25.953 19.219 1 93.25 270 ASP B O 1
ATOM 6316 N N . PHE B 1 271 ? -18.141 27.938 18.562 1 97.44 271 PHE B N 1
ATOM 6317 C CA . PHE B 1 271 ? -16.797 27.422 18.312 1 97.44 271 PHE B CA 1
ATOM 6318 C C . PHE B 1 271 ? -16 27.312 19.609 1 97.44 271 PHE B C 1
ATOM 6320 O O . PHE B 1 271 ? -15.922 28.266 20.375 1 97.44 271 PHE B O 1
ATOM 6327 N N . VAL B 1 272 ? -15.461 26.141 19.859 1 97.69 272 VAL B N 1
ATOM 6328 C CA . VAL B 1 272 ? -14.805 25.828 21.125 1 97.69 272 VAL B CA 1
ATOM 6329 C C . VAL B 1 272 ? -13.492 26.594 21.234 1 97.69 272 VAL B C 1
ATOM 6331 O O . VAL B 1 272 ? -13.125 27.078 22.312 1 97.69 272 VAL B O 1
ATOM 6334 N N . GLY B 1 273 ? -12.773 26.656 20.125 1 97.81 273 GLY B N 1
ATOM 6335 C CA . GLY B 1 273 ? -11.516 27.391 20.141 1 97.81 273 GLY B CA 1
ATOM 6336 C C . GLY B 1 273 ? -10.445 26.75 19.281 1 97.81 273 GLY B C 1
ATOM 6337 O O . GLY B 1 273 ? -10.742 25.922 18.422 1 97.81 273 GLY B O 1
ATOM 6338 N N . ALA B 1 274 ? -9.219 27.172 19.531 1 98.69 274 ALA B N 1
ATOM 6339 C CA . ALA B 1 274 ? -8.047 26.641 18.828 1 98.69 274 ALA B CA 1
ATOM 6340 C C . ALA B 1 274 ? -6.801 26.719 19.703 1 98.69 274 ALA B C 1
ATOM 6342 O O . ALA B 1 274 ? -6.754 27.484 20.672 1 98.69 274 ALA B O 1
ATOM 6343 N N . LYS B 1 275 ? -5.906 25.859 19.422 1 98.75 275 LYS B N 1
ATOM 6344 C CA . LYS B 1 275 ? -4.598 25.875 20.078 1 98.75 275 LYS B CA 1
ATOM 6345 C C . LYS B 1 275 ? -3.471 25.75 19.062 1 98.75 275 LYS B C 1
ATOM 6347 O O . LYS B 1 275 ? -3.701 25.328 17.922 1 98.75 275 LYS B O 1
ATOM 6352 N N . LEU B 1 276 ? -2.312 26.141 19.562 1 98.62 276 LEU B N 1
ATOM 6353 C CA . LEU B 1 276 ? -1.107 26.156 18.75 1 98.62 276 LEU B CA 1
ATOM 6354 C C . LEU B 1 276 ? -0.179 25.016 19.125 1 98.62 276 LEU B C 1
ATOM 6356 O O . LEU B 1 276 ? 0.092 24.781 20.297 1 98.62 276 LEU B O 1
ATOM 6360 N N . ILE B 1 277 ? 0.219 24.234 18.141 1 98.88 277 ILE B N 1
ATOM 6361 C CA . ILE B 1 277 ? 1.365 23.344 18.266 1 98.88 277 ILE B CA 1
ATOM 6362 C C . ILE B 1 277 ? 2.59 23.984 17.625 1 98.88 277 ILE B C 1
ATOM 6364 O O . ILE B 1 277 ? 2.59 24.266 16.422 1 98.88 277 ILE B O 1
ATOM 6368 N N . TYR B 1 278 ? 3.592 24.344 18.453 1 98.88 278 TYR B N 1
ATOM 6369 C CA . TYR B 1 278 ? 4.844 24.844 17.906 1 98.88 278 TYR B CA 1
ATOM 6370 C C . TYR B 1 278 ? 5.59 23.75 17.156 1 98.88 278 TYR B C 1
ATOM 6372 O O . TYR B 1 278 ? 6.02 22.75 17.75 1 98.88 278 TYR B O 1
ATOM 6380 N N . ALA B 1 279 ? 5.746 23.938 15.836 1 98.81 279 ALA B N 1
ATOM 6381 C CA . ALA B 1 279 ? 6.223 22.859 14.984 1 98.81 279 ALA B CA 1
ATOM 6382 C C . ALA B 1 279 ? 7.316 23.344 14.031 1 98.81 279 ALA B C 1
ATOM 6384 O O . ALA B 1 279 ? 7.102 23.422 12.82 1 98.81 279 ALA B O 1
ATOM 6385 N N . PRO B 1 280 ? 8.492 23.562 14.547 1 98.5 280 PRO B N 1
ATOM 6386 C CA . PRO B 1 280 ? 9.609 24 13.711 1 98.5 280 PRO B CA 1
ATOM 6387 C C . PRO B 1 280 ? 10.242 22.844 12.93 1 98.5 280 PRO B C 1
ATOM 6389 O O . PRO B 1 280 ? 9.891 21.688 13.141 1 98.5 280 PRO B O 1
ATOM 6392 N N . SER B 1 281 ? 11.141 23.188 12.062 1 97.88 281 SER B N 1
ATOM 6393 C CA . SER B 1 281 ? 11.742 22.219 11.141 1 97.88 281 SER B CA 1
ATOM 6394 C C . SER B 1 281 ? 12.617 21.219 11.891 1 97.88 281 SER B C 1
ATOM 6396 O O . SER B 1 281 ? 13.336 21.594 12.82 1 97.88 281 SER B O 1
ATOM 6398 N N . ARG B 1 282 ? 12.609 19.969 11.461 1 98 282 ARG B N 1
ATOM 6399 C CA . ARG B 1 282 ? 13.453 18.938 12.039 1 98 282 ARG B CA 1
ATOM 6400 C C . ARG B 1 282 ? 14.844 18.953 11.43 1 98 282 ARG B C 1
ATOM 6402 O O . ARG B 1 282 ? 15.773 18.328 11.961 1 98 282 ARG B O 1
ATOM 6409 N N . GLN B 1 283 ? 15.023 19.609 10.328 1 96.5 283 GLN B N 1
ATOM 6410 C CA . GLN B 1 283 ? 16.312 19.656 9.648 1 96.5 283 GLN B CA 1
ATOM 6411 C C . GLN B 1 283 ? 17.234 20.703 10.258 1 96.5 283 GLN B C 1
ATOM 6413 O O . GLN B 1 283 ? 17.578 21.688 9.602 1 96.5 283 GLN B O 1
ATOM 6418 N N . VAL B 1 284 ? 17.641 20.516 11.492 1 97.25 284 VAL B N 1
ATOM 6419 C CA . VAL B 1 284 ? 18.469 21.469 12.234 1 97.25 284 VAL B CA 1
ATOM 6420 C C . VAL B 1 284 ? 19.422 20.703 13.141 1 97.25 284 VAL B C 1
ATOM 6422 O O . VAL B 1 284 ? 19.406 19.469 13.188 1 97.25 284 VAL B O 1
ATOM 6425 N N . ASP B 1 285 ? 20.266 21.422 13.812 1 96.38 285 ASP B N 1
ATOM 6426 C CA . ASP B 1 285 ? 21.219 20.812 14.742 1 96.38 285 ASP B CA 1
ATOM 6427 C C . ASP B 1 285 ? 20.672 20.844 16.172 1 96.38 285 ASP B C 1
ATOM 6429 O O . ASP B 1 285 ? 19.578 21.359 16.406 1 96.38 285 ASP B O 1
ATOM 6433 N N . ASN B 1 286 ? 21.375 20.328 17.078 1 97 286 ASN B N 1
ATOM 6434 C CA . ASN B 1 286 ? 20.969 20.172 18.469 1 97 286 ASN B CA 1
ATOM 6435 C C . ASN B 1 286 ? 20.812 21.531 19.156 1 97 286 ASN B C 1
ATOM 6437 O O . ASN B 1 286 ? 19.922 21.719 19.984 1 97 286 ASN B O 1
ATOM 6441 N N . VAL B 1 287 ? 21.656 22.422 18.797 1 97.69 287 VAL B N 1
ATOM 6442 C CA . VAL B 1 287 ? 21.625 23.75 19.406 1 97.69 287 VAL B CA 1
ATOM 6443 C C . VAL B 1 287 ? 20.312 24.438 19.047 1 97.69 287 VAL B C 1
ATOM 6445 O O . VAL B 1 287 ? 19.656 25.047 19.891 1 97.69 287 VAL B O 1
ATOM 6448 N N . THR B 1 288 ? 19.953 24.297 17.828 1 98.19 288 THR B N 1
ATOM 6449 C CA . THR B 1 288 ? 18.719 24.906 17.359 1 98.19 288 THR B CA 1
ATOM 6450 C C . THR B 1 288 ? 17.5 24.266 18.047 1 98.19 288 THR B C 1
ATOM 6452 O O . THR B 1 288 ? 16.562 24.969 18.422 1 98.19 288 THR B O 1
ATOM 6455 N N . VAL B 1 289 ? 17.516 22.984 18.25 1 98.38 289 VAL B N 1
ATOM 6456 C CA . VAL B 1 289 ? 16.406 22.281 18.906 1 98.38 289 VAL B CA 1
ATOM 6457 C C . VAL B 1 289 ? 16.297 22.766 20.359 1 98.38 289 VAL B C 1
ATOM 6459 O O . VAL B 1 289 ? 15.18 22.891 20.875 1 98.38 289 VAL B O 1
ATOM 6462 N N . GLU B 1 290 ? 17.422 23 20.953 1 97.81 290 GLU B N 1
ATOM 6463 C CA . GLU B 1 290 ? 17.406 23.547 22.312 1 97.81 290 GLU B CA 1
ATOM 6464 C C . GLU B 1 290 ? 16.688 24.906 22.344 1 97.81 290 GLU B C 1
ATOM 6466 O O . GLU B 1 290 ? 15.906 25.172 23.266 1 97.81 290 GLU B O 1
ATOM 6471 N N . GLU B 1 291 ? 16.984 25.688 21.359 1 98.25 291 GLU B N 1
ATOM 6472 C CA . GLU B 1 291 ? 16.328 26.984 21.266 1 98.25 291 GLU B CA 1
ATOM 6473 C C . GLU B 1 291 ? 14.828 26.828 21.031 1 98.25 291 GLU B C 1
ATOM 6475 O O . GLU B 1 291 ? 14.023 27.594 21.578 1 98.25 291 GLU B O 1
ATOM 6480 N N . TYR B 1 292 ? 14.477 25.859 20.188 1 98.69 292 TYR B N 1
ATOM 6481 C CA . TYR B 1 292 ? 13.07 25.562 19.953 1 98.69 292 TYR B CA 1
ATOM 6482 C C . TYR B 1 292 ? 12.344 25.266 21.266 1 98.69 292 TYR B C 1
ATOM 6484 O O . TYR B 1 292 ? 11.266 25.797 21.516 1 98.69 292 TYR B O 1
ATOM 6492 N N . LEU B 1 293 ? 12.938 24.422 22.062 1 98.69 293 LEU B N 1
ATOM 6493 C CA . LEU B 1 293 ? 12.297 23.953 23.281 1 98.69 293 LEU B CA 1
ATOM 6494 C C . LEU B 1 293 ? 12.234 25.062 24.328 1 98.69 293 LEU B C 1
ATOM 6496 O O . LEU B 1 293 ? 11.281 25.125 25.109 1 98.69 293 LEU B O 1
ATOM 6500 N N . LYS B 1 294 ? 13.227 25.922 24.312 1 98.19 294 LYS B N 1
ATOM 6501 C CA . LYS B 1 294 ? 13.164 27.109 25.156 1 98.19 294 LYS B CA 1
ATOM 6502 C C . LYS B 1 294 ? 11.984 28 24.781 1 98.19 294 LYS B C 1
ATOM 6504 O O . LYS B 1 294 ? 11.25 28.469 25.656 1 98.19 294 LYS B O 1
ATOM 6509 N N . LEU B 1 295 ? 11.82 28.219 23.516 1 98.56 295 LEU B N 1
ATOM 6510 C CA . LEU B 1 295 ? 10.688 29.016 23.047 1 98.56 295 LEU B CA 1
ATOM 6511 C C . LEU B 1 295 ? 9.367 28.344 23.406 1 98.56 295 LEU B C 1
ATOM 6513 O O . LEU B 1 295 ? 8.414 29 23.812 1 98.56 295 LEU B O 1
ATOM 6517 N N . ALA B 1 296 ? 9.312 27.047 23.266 1 98.75 296 ALA B N 1
ATOM 6518 C CA . ALA B 1 296 ? 8.102 26.312 23.625 1 98.75 296 ALA B CA 1
ATOM 6519 C C . ALA B 1 296 ? 7.727 26.531 25.078 1 98.75 296 ALA B C 1
ATOM 6521 O O . ALA B 1 296 ? 6.551 26.719 25.406 1 98.75 296 ALA B O 1
ATOM 6522 N N . LYS B 1 297 ? 8.719 26.516 25.922 1 98.19 297 LYS B N 1
ATOM 6523 C CA . LYS B 1 297 ? 8.484 26.766 27.344 1 98.19 297 LYS B CA 1
ATOM 6524 C C . LYS B 1 297 ? 7.988 28.188 27.594 1 98.19 297 LYS B C 1
ATOM 6526 O O . LYS B 1 297 ? 7.117 28.406 28.438 1 98.19 297 LYS B O 1
ATOM 6531 N N . ILE B 1 298 ? 8.539 29.094 26.875 1 98.25 298 ILE B N 1
ATOM 6532 C CA . ILE B 1 298 ? 8.109 30.484 26.984 1 98.25 298 ILE B CA 1
ATOM 6533 C C . ILE B 1 298 ? 6.656 30.609 26.547 1 98.25 298 ILE B C 1
ATOM 6535 O O . ILE B 1 298 ? 5.859 31.297 27.188 1 98.25 298 ILE B O 1
ATOM 6539 N N . LEU B 1 299 ? 6.324 29.969 25.453 1 98.56 299 LEU B N 1
ATOM 6540 C CA . LEU B 1 299 ? 4.953 29.984 24.953 1 98.56 299 LEU B CA 1
ATOM 6541 C C . LEU B 1 299 ? 3.99 29.406 26 1 98.56 299 LEU B C 1
ATOM 6543 O O . LEU B 1 299 ? 2.918 29.969 26.234 1 98.56 299 LEU B O 1
ATOM 6547 N N . LYS B 1 300 ? 4.379 28.297 26.547 1 98.06 300 LYS B N 1
ATOM 6548 C CA . LYS B 1 300 ? 3.541 27.656 27.547 1 98.06 300 LYS B CA 1
ATOM 6549 C C . LYS B 1 300 ? 3.26 28.594 28.719 1 98.06 300 LYS B C 1
ATOM 6551 O O . LYS B 1 300 ? 2.168 28.562 29.297 1 98.06 300 LYS B O 1
ATOM 6556 N N . LYS B 1 301 ? 4.207 29.422 29.062 1 97.62 301 LYS B N 1
ATOM 6557 C CA . LYS B 1 301 ? 4.078 30.359 30.172 1 97.62 301 LYS B CA 1
ATOM 6558 C C . LYS B 1 301 ? 3.277 31.594 29.766 1 97.62 301 LYS B C 1
ATOM 6560 O O . LYS B 1 301 ? 2.416 32.062 30.516 1 97.62 301 LYS B O 1
ATOM 6565 N N . ASP B 1 302 ? 3.498 32.125 28.609 1 97.69 302 ASP B N 1
ATOM 6566 C CA . ASP B 1 302 ? 2.994 33.438 28.219 1 97.69 302 ASP B CA 1
ATOM 6567 C C . ASP B 1 302 ? 1.602 33.312 27.594 1 97.69 302 ASP B C 1
ATOM 6569 O O . ASP B 1 302 ? 0.803 34.25 27.688 1 97.69 302 ASP B O 1
ATOM 6573 N N . VAL B 1 303 ? 1.367 32.25 26.859 1 97.5 303 VAL B N 1
ATOM 6574 C CA . VAL B 1 303 ? 0.062 32.031 26.234 1 97.5 303 VAL B CA 1
ATOM 6575 C C . VAL B 1 303 ? -0.435 30.625 26.531 1 97.5 303 VAL B C 1
ATOM 6577 O O . VAL B 1 303 ? -0.792 29.891 25.609 1 97.5 303 VAL B O 1
ATOM 6580 N N . PRO B 1 304 ? -0.562 30.234 27.734 1 96.62 304 PRO B N 1
ATOM 6581 C CA . PRO B 1 304 ? -0.899 28.859 28.125 1 96.62 304 PRO B CA 1
ATOM 6582 C C . PRO B 1 304 ? -2.264 28.406 27.594 1 96.62 304 PRO B C 1
ATOM 6584 O O . PRO B 1 304 ? -2.473 27.219 27.328 1 96.62 304 PRO B O 1
ATOM 6587 N N . GLU B 1 305 ? -3.127 29.297 27.375 1 95.62 305 GLU B N 1
ATOM 6588 C CA . GLU B 1 305 ? -4.492 28.953 27 1 95.62 305 GLU B CA 1
ATOM 6589 C C . GLU B 1 305 ? -4.566 28.5 25.547 1 95.62 305 GLU B C 1
ATOM 6591 O O . GLU B 1 305 ? -5.516 27.812 25.141 1 95.62 305 GLU B O 1
ATOM 6596 N N . ILE B 1 306 ? -3.498 28.891 24.703 1 97.56 306 ILE B N 1
ATOM 6597 C CA . ILE B 1 306 ? -3.578 28.5 23.312 1 97.56 306 ILE B CA 1
ATOM 6598 C C . ILE B 1 306 ? -2.377 27.625 22.938 1 97.56 306 ILE B C 1
ATOM 6600 O O . ILE B 1 306 ? -2.162 27.312 21.766 1 97.56 306 ILE B O 1
ATOM 6604 N N . PHE B 1 307 ? -1.593 27.234 23.922 1 98.5 307 PHE B N 1
ATOM 6605 C CA . PHE B 1 307 ? -0.445 26.375 23.641 1 98.5 307 PHE B CA 1
ATOM 6606 C C . PHE B 1 307 ? -0.802 24.922 23.859 1 98.5 307 PHE B C 1
ATOM 6608 O O . PHE B 1 307 ? -1.214 24.516 24.953 1 98.5 307 PHE B O 1
ATOM 6615 N N . ALA B 1 308 ? -0.625 24.078 22.844 1 98.62 308 ALA B N 1
ATOM 6616 C CA . ALA B 1 308 ? -0.979 22.656 22.906 1 98.62 308 ALA B CA 1
ATOM 6617 C C . ALA B 1 308 ? 0.257 21.797 23.141 1 98.62 308 ALA B C 1
ATOM 6619 O O . ALA B 1 308 ? 0.195 20.781 23.844 1 98.62 308 ALA B O 1
ATOM 6620 N N . GLY B 1 309 ? 1.329 22.172 22.453 1 98.75 309 GLY B N 1
ATOM 6621 C CA . GLY B 1 309 ? 2.514 21.328 22.562 1 98.75 309 GLY B CA 1
ATOM 6622 C C . GLY B 1 309 ? 3.52 21.562 21.453 1 98.75 309 GLY B C 1
ATOM 6623 O O . GLY B 1 309 ? 3.594 22.672 20.906 1 98.75 309 GLY B O 1
ATOM 6624 N N . PHE B 1 310 ? 4.383 20.531 21.219 1 98.88 310 PHE B N 1
ATOM 6625 C CA . PHE B 1 310 ? 5.574 20.672 20.391 1 98.88 310 PHE B CA 1
ATOM 6626 C C . PHE B 1 310 ? 5.66 19.547 19.375 1 98.88 310 PHE B C 1
ATOM 6628 O O . PHE B 1 310 ? 5.27 18.406 19.656 1 98.88 310 PHE B O 1
ATOM 6635 N N . ASP B 1 311 ? 6.152 19.906 18.188 1 98.81 311 ASP B N 1
ATOM 6636 C CA . ASP B 1 311 ? 6.398 18.953 17.109 1 98.81 311 ASP B CA 1
ATOM 6637 C C . ASP B 1 311 ? 7.637 19.344 16.297 1 98.81 311 ASP B C 1
ATOM 6639 O O . ASP B 1 311 ? 8.227 20.406 16.531 1 98.81 311 ASP B O 1
ATOM 6643 N N . LEU B 1 312 ? 8.133 18.422 15.516 1 98.69 312 LEU B N 1
ATOM 6644 C CA . LEU B 1 312 ? 9.156 18.656 14.5 1 98.69 312 LEU B CA 1
ATOM 6645 C C . LEU B 1 312 ? 8.664 18.234 13.125 1 98.69 312 LEU B C 1
ATOM 6647 O O . LEU B 1 312 ? 8.203 17.109 12.945 1 98.69 312 LEU B O 1
ATOM 6651 N N . VAL B 1 313 ? 8.836 19.172 12.172 1 97.81 313 VAL B N 1
ATOM 6652 C CA . VAL B 1 313 ? 8.148 18.906 10.914 1 97.81 313 VAL B CA 1
ATOM 6653 C C . VAL B 1 313 ? 9.141 19 9.75 1 97.81 313 VAL B C 1
ATOM 6655 O O . VAL B 1 313 ? 10.336 19.234 9.969 1 97.81 313 VAL B O 1
ATOM 6658 N N . GLY B 1 314 ? 8.633 18.828 8.531 1 96.38 314 GLY B N 1
ATOM 6659 C CA . GLY B 1 314 ? 9.398 18.688 7.301 1 96.38 314 GLY B CA 1
ATOM 6660 C C . GLY B 1 314 ? 9.297 17.297 6.699 1 96.38 314 GLY B C 1
ATOM 6661 O O . GLY B 1 314 ? 8.609 16.438 7.238 1 96.38 314 GLY B O 1
ATOM 6662 N N . GLN B 1 315 ? 9.977 17.188 5.535 1 96.38 315 GLN B N 1
ATOM 6663 C CA . GLN B 1 315 ? 10.055 15.82 5.027 1 96.38 315 GLN B CA 1
ATOM 6664 C C . GLN B 1 315 ? 10.773 14.898 6.012 1 96.38 315 GLN B C 1
ATOM 6666 O O . GLN B 1 315 ? 11.953 15.102 6.305 1 96.38 315 GLN B O 1
ATOM 6671 N N . GLU B 1 316 ? 10.086 13.984 6.539 1 97.25 316 GLU B N 1
ATOM 6672 C CA . GLU B 1 316 ? 10.633 13.172 7.629 1 97.25 316 GLU B CA 1
ATOM 6673 C C . GLU B 1 316 ? 11.859 12.391 7.172 1 97.25 316 GLU B C 1
ATOM 6675 O O . GLU B 1 316 ? 12.852 12.312 7.898 1 97.25 316 GLU B O 1
ATOM 6680 N N . ASP B 1 317 ? 11.867 11.828 5.945 1 95.69 317 ASP B N 1
ATOM 6681 C CA . ASP B 1 317 ? 12.938 10.977 5.438 1 95.69 317 ASP B CA 1
ATOM 6682 C C . ASP B 1 317 ? 14.242 11.758 5.277 1 95.69 317 ASP B C 1
ATOM 6684 O O . ASP B 1 317 ? 15.328 11.195 5.434 1 95.69 317 ASP B O 1
ATOM 6688 N N . LEU B 1 318 ? 14.195 13.016 5.02 1 91 318 LEU B N 1
ATOM 6689 C CA . LEU B 1 318 ? 15.398 13.797 4.766 1 91 318 LEU B CA 1
ATOM 6690 C C . LEU B 1 318 ? 15.797 14.602 6 1 91 318 LEU B C 1
ATOM 6692 O O . LEU B 1 318 ? 16.859 15.234 6.023 1 91 318 LEU B O 1
ATOM 6696 N N . GLY B 1 319 ? 14.945 14.562 7.004 1 93.75 319 GLY B N 1
ATOM 6697 C CA . GLY B 1 319 ? 15.227 15.328 8.211 1 93.75 319 GLY B CA 1
ATOM 6698 C C . GLY B 1 319 ? 15.953 14.516 9.266 1 93.75 319 GLY B C 1
ATOM 6699 O O . GLY B 1 319 ? 16.094 13.297 9.141 1 93.75 319 GLY B O 1
ATOM 6700 N N . SER B 1 320 ? 16.359 15.211 10.281 1 96.75 320 SER B N 1
ATOM 6701 C CA . SER B 1 320 ? 17.016 14.539 11.398 1 96.75 320 SER B CA 1
ATOM 6702 C C . SER B 1 320 ? 16.031 13.711 12.211 1 96.75 320 SER B C 1
ATOM 6704 O O . SER B 1 320 ? 14.938 14.188 12.539 1 96.75 320 SER B O 1
ATOM 6706 N N . PRO B 1 321 ? 16.391 12.516 12.461 1 97.94 321 PRO B N 1
ATOM 6707 C CA . PRO B 1 321 ? 15.5 11.695 13.289 1 97.94 321 PRO B CA 1
ATOM 6708 C C . PRO B 1 321 ? 15.484 12.133 14.75 1 97.94 321 PRO B C 1
ATOM 6710 O O . PRO B 1 321 ? 16.406 12.82 15.203 1 97.94 321 PRO B O 1
ATOM 6713 N N . LEU B 1 322 ? 14.492 11.734 15.469 1 98.44 322 LEU B N 1
ATOM 6714 C CA . LEU B 1 322 ? 14.273 12.156 16.844 1 98.44 322 LEU B CA 1
ATOM 6715 C C . LEU B 1 322 ? 15.445 11.727 17.734 1 98.44 322 LEU B C 1
ATOM 6717 O O . LEU B 1 322 ? 15.812 12.445 18.672 1 98.44 322 LEU B O 1
ATOM 6721 N N . ILE B 1 323 ? 16.047 10.57 17.438 1 97.69 323 ILE B N 1
ATOM 6722 C CA . ILE B 1 323 ? 17.094 10 18.281 1 97.69 323 ILE B CA 1
ATOM 6723 C C . ILE B 1 323 ? 18.281 10.961 18.359 1 97.69 323 ILE B C 1
ATOM 6725 O O . ILE B 1 323 ? 19.016 10.969 19.344 1 97.69 323 ILE B O 1
ATOM 6729 N N . GLU B 1 324 ? 18.422 11.789 17.359 1 97.38 324 GLU B N 1
ATOM 6730 C CA . GLU B 1 324 ? 19.547 12.719 17.312 1 97.38 324 GLU B CA 1
ATOM 6731 C C . GLU B 1 324 ? 19.359 13.859 18.312 1 97.38 324 GLU B C 1
ATOM 6733 O O . GLU B 1 324 ? 20.312 14.547 18.672 1 97.38 324 GLU B O 1
ATOM 6738 N N . PHE B 1 325 ? 18.141 14.07 18.766 1 98 325 PHE B N 1
ATOM 6739 C CA . PHE B 1 325 ? 17.812 15.18 19.656 1 98 325 PHE B CA 1
ATOM 6740 C C . PHE B 1 325 ? 17.453 14.664 21.047 1 98 325 PHE B C 1
ATOM 6742 O O . PHE B 1 325 ? 16.859 15.391 21.844 1 98 325 PHE B O 1
ATOM 6749 N N . LEU B 1 326 ? 17.797 13.477 21.375 1 96.69 326 LEU B N 1
ATOM 6750 C CA . LEU B 1 326 ? 17.266 12.742 22.516 1 96.69 326 LEU B CA 1
ATOM 6751 C C . LEU B 1 326 ? 17.547 13.5 23.812 1 96.69 326 LEU B C 1
ATOM 6753 O O . LEU B 1 326 ? 16.656 13.648 24.656 1 96.69 326 LEU B O 1
ATOM 6757 N N . PRO B 1 327 ? 18.797 14.031 24.062 1 96.06 327 PRO B N 1
ATOM 6758 C CA . PRO B 1 327 ? 19.016 14.719 25.344 1 96.06 327 PRO B CA 1
ATOM 6759 C C . PRO B 1 327 ? 18.094 15.914 25.547 1 96.06 327 PRO B C 1
ATOM 6761 O O . PRO B 1 327 ? 17.547 16.094 26.641 1 96.06 327 PRO B O 1
ATOM 6764 N N . GLN B 1 328 ? 17.891 16.688 24.5 1 96.88 328 GLN B N 1
ATOM 6765 C CA . GLN B 1 328 ? 17.031 17.859 24.578 1 96.88 328 GLN B CA 1
ATOM 6766 C C . GLN B 1 328 ? 15.57 17.469 24.781 1 96.88 328 GLN B C 1
ATOM 6768 O O . GLN B 1 328 ? 14.867 18.062 25.609 1 96.88 328 GLN B O 1
ATOM 6773 N N . LEU B 1 329 ? 15.141 16.453 24.094 1 98 329 LEU B N 1
ATOM 6774 C CA . LEU B 1 329 ? 13.734 16.047 24.109 1 98 329 LEU B CA 1
ATOM 6775 C C . LEU B 1 329 ? 13.383 15.359 25.438 1 98 329 LEU B C 1
ATOM 6777 O O . LEU B 1 329 ? 12.281 15.547 25.953 1 98 329 LEU B O 1
ATOM 6781 N N . VAL B 1 330 ? 14.305 14.562 25.938 1 96.75 330 VAL B N 1
ATOM 6782 C CA . VAL B 1 330 ? 14.078 13.891 27.219 1 96.75 330 VAL B CA 1
ATOM 6783 C C . VAL B 1 330 ? 13.992 14.922 28.328 1 96.75 330 VAL B C 1
ATOM 6785 O O . VAL B 1 330 ? 13.156 14.805 29.234 1 96.75 330 VAL B O 1
ATOM 6788 N N . ALA B 1 331 ? 14.781 15.977 28.234 1 94.69 331 ALA B N 1
ATOM 6789 C CA . ALA B 1 331 ? 14.836 17 29.281 1 94.69 331 ALA B CA 1
ATOM 6790 C C . ALA B 1 331 ? 13.516 17.766 29.359 1 94.69 331 ALA B C 1
ATOM 6792 O O . ALA B 1 331 ? 13.125 18.234 30.438 1 94.69 331 ALA B O 1
ATOM 6793 N N . ALA B 1 332 ? 12.773 17.859 28.281 1 96.38 332 ALA B N 1
ATOM 6794 C CA . ALA B 1 332 ? 11.586 18.719 28.219 1 96.38 332 ALA B CA 1
ATOM 6795 C C . ALA B 1 332 ? 10.305 17.875 28.266 1 96.38 332 ALA B C 1
ATOM 6797 O O . ALA B 1 332 ? 9.203 18.422 28.312 1 96.38 332 ALA B O 1
ATOM 6798 N N . ARG B 1 333 ? 10.391 16.547 28.328 1 94.94 333 ARG B N 1
ATOM 6799 C CA . ARG B 1 333 ? 9.273 15.664 28.031 1 94.94 333 ARG B CA 1
ATOM 6800 C C . ARG B 1 333 ? 8.195 15.766 29.109 1 94.94 333 ARG B C 1
ATOM 6802 O O . ARG B 1 333 ? 7.012 15.539 28.828 1 94.94 333 ARG B O 1
ATOM 6809 N N . ASP B 1 334 ? 8.531 16.125 30.328 1 94.25 334 ASP B N 1
ATOM 6810 C CA . ASP B 1 334 ? 7.555 16.203 31.406 1 94.25 334 ASP B CA 1
ATOM 6811 C C . ASP B 1 334 ? 6.832 17.547 31.406 1 94.25 334 ASP B C 1
ATOM 6813 O O . ASP B 1 334 ? 5.789 17.703 32.031 1 94.25 334 ASP B O 1
ATOM 6817 N N . GLU B 1 335 ? 7.312 18.469 30.641 1 95.31 335 GLU B N 1
ATOM 6818 C CA . GLU B 1 335 ? 6.754 19.828 30.656 1 95.31 335 GLU B CA 1
ATOM 6819 C C . GLU B 1 335 ? 5.973 20.125 29.391 1 95.31 335 GLU B C 1
ATOM 6821 O O . GLU B 1 335 ? 5.098 20.984 29.375 1 95.31 335 GLU B O 1
ATOM 6826 N N . ILE B 1 336 ? 6.309 19.469 28.375 1 97.62 336 ILE B N 1
ATOM 6827 C CA . ILE B 1 336 ? 5.754 19.812 27.062 1 97.62 336 ILE B CA 1
ATOM 6828 C C . ILE B 1 336 ? 5.102 18.578 26.453 1 97.62 336 ILE B C 1
ATOM 6830 O O . ILE B 1 336 ? 5.719 17.516 26.375 1 97.62 336 ILE B O 1
ATOM 6834 N N . ASN B 1 337 ? 3.838 18.719 26 1 98.5 337 ASN B N 1
ATOM 6835 C CA . ASN B 1 337 ? 3.213 17.656 25.219 1 98.5 337 ASN B CA 1
ATOM 6836 C C . ASN B 1 337 ? 3.863 17.5 23.859 1 98.5 337 ASN B C 1
ATOM 6838 O O . ASN B 1 337 ? 4.102 18.484 23.156 1 98.5 337 ASN B O 1
ATOM 6842 N N . TYR B 1 338 ? 4.18 16.266 23.469 1 98.81 338 TYR B N 1
ATOM 6843 C CA . TYR B 1 338 ? 4.75 16 22.156 1 98.81 338 TYR B CA 1
ATOM 6844 C C . TYR B 1 338 ? 3.697 15.445 21.203 1 98.81 338 TYR B C 1
ATOM 6846 O O . TYR B 1 338 ? 2.916 14.562 21.578 1 98.81 338 TYR B O 1
ATOM 6854 N N . PHE B 1 339 ? 3.621 15.961 20 1 98.88 339 PHE B N 1
ATOM 6855 C CA . PHE B 1 339 ? 2.801 15.508 18.875 1 98.88 339 PHE B CA 1
ATOM 6856 C C . PHE B 1 339 ? 3.658 15.25 17.641 1 98.88 339 PHE B C 1
ATOM 6858 O O . PHE B 1 339 ? 3.352 15.742 16.562 1 98.88 339 PHE B O 1
ATOM 6865 N N . PHE B 1 340 ? 4.617 14.398 17.703 1 98.81 340 PHE B N 1
ATOM 6866 C CA . PHE B 1 340 ? 5.68 14.258 16.703 1 98.81 340 PHE B CA 1
ATOM 6867 C C . PHE B 1 340 ? 5.145 13.641 15.422 1 98.81 340 PHE B C 1
ATOM 6869 O O . PHE B 1 340 ? 4.363 12.68 15.461 1 98.81 340 PHE B O 1
ATOM 6876 N N . HIS B 1 341 ? 5.578 14.234 14.336 1 98.81 341 HIS B N 1
ATOM 6877 C CA . HIS B 1 341 ? 5.629 13.398 13.141 1 98.81 341 HIS B CA 1
ATOM 6878 C C . HIS B 1 341 ? 6.531 12.188 13.359 1 98.81 341 HIS B C 1
ATOM 6880 O O . HIS B 1 341 ? 7.719 12.336 13.656 1 98.81 341 HIS B O 1
ATOM 6886 N N . ALA B 1 342 ? 6.012 11.055 13.133 1 98.81 342 ALA B N 1
ATOM 6887 C CA . ALA B 1 342 ? 6.773 9.82 13.305 1 98.81 342 ALA B CA 1
ATOM 6888 C C . ALA B 1 342 ? 6.234 8.711 12.398 1 98.81 342 ALA B C 1
ATOM 6890 O O . ALA B 1 342 ? 5.051 8.367 12.469 1 98.81 342 ALA B O 1
ATOM 6891 N N . GLY B 1 343 ? 7.113 8.242 11.562 1 98.62 343 GLY B N 1
ATOM 6892 C CA . GLY B 1 343 ? 6.746 7.137 10.688 1 98.62 343 GLY B CA 1
ATOM 6893 C C . GLY B 1 343 ? 6.02 7.582 9.43 1 98.62 343 GLY B C 1
ATOM 6894 O O . GLY B 1 343 ? 5.324 6.789 8.789 1 98.62 343 GLY B O 1
ATOM 6895 N N . GLU B 1 344 ? 6.066 8.852 9.062 1 98.69 344 GLU B N 1
ATOM 6896 C CA . GLU B 1 344 ? 5.535 9.281 7.77 1 98.69 344 GLU B CA 1
ATOM 6897 C C . GLU B 1 344 ? 6.434 8.82 6.625 1 98.69 344 GLU B C 1
ATOM 6899 O O . GLU B 1 344 ? 7.043 9.641 5.938 1 98.69 344 GLU B O 1
ATOM 6904 N N . THR B 1 345 ? 6.523 7.52 6.461 1 98.56 345 THR B N 1
ATOM 6905 C CA . THR B 1 345 ? 7.457 6.91 5.52 1 98.56 345 THR B CA 1
ATOM 6906 C C . THR B 1 345 ? 6.977 5.523 5.105 1 98.56 345 THR B C 1
ATOM 6908 O O . THR B 1 345 ? 6.293 4.844 5.871 1 98.56 345 THR B O 1
ATOM 6911 N N . ASP B 1 346 ? 7.293 5.18 3.873 1 97.44 346 ASP B N 1
ATOM 6912 C CA . ASP B 1 346 ? 7.031 3.807 3.457 1 97.44 346 ASP B CA 1
ATOM 6913 C C . ASP B 1 346 ? 8.289 2.945 3.578 1 97.44 346 ASP B C 1
ATOM 6915 O O . ASP B 1 346 ? 8.258 1.753 3.266 1 97.44 346 ASP B O 1
ATOM 6919 N N . TRP B 1 347 ? 9.422 3.568 4.09 1 98.12 347 TRP B N 1
ATOM 6920 C CA . TRP B 1 347 ? 10.633 2.809 4.383 1 98.12 347 TRP B CA 1
ATOM 6921 C C . TRP B 1 347 ? 10.453 1.966 5.645 1 98.12 347 TRP B C 1
ATOM 6923 O O . TRP B 1 347 ? 9.719 2.35 6.555 1 98.12 347 TRP B O 1
ATOM 6933 N N . TYR B 1 348 ? 11.094 0.868 5.699 1 98.5 348 TYR B N 1
ATOM 6934 C CA . TYR B 1 348 ? 11.078 -0.055 6.828 1 98.5 348 TYR B CA 1
ATOM 6935 C C . TYR B 1 348 ? 12.484 -0.303 7.352 1 98.5 348 TYR B C 1
ATOM 6937 O O . TYR B 1 348 ? 13.367 -0.721 6.602 1 98.5 348 TYR B O 1
ATOM 6945 N N . GLY B 1 349 ? 12.695 0.02 8.594 1 98 349 GLY B N 1
ATOM 6946 C CA . GLY B 1 349 ? 13.961 -0.292 9.234 1 98 349 GLY B CA 1
ATOM 6947 C C . GLY B 1 349 ? 14.992 0.814 9.094 1 98 349 GLY B C 1
ATOM 6948 O O . GLY B 1 349 ? 16.172 0.619 9.398 1 98 349 GLY B O 1
ATOM 6949 N N . THR B 1 350 ? 14.609 1.985 8.602 1 97.94 350 THR B N 1
ATOM 6950 C CA . THR B 1 350 ? 15.5 3.137 8.484 1 97.94 350 THR B CA 1
ATOM 6951 C C . THR B 1 350 ? 15.375 4.047 9.703 1 97.94 350 THR B C 1
ATOM 6953 O O . THR B 1 350 ? 14.516 3.83 10.555 1 97.94 350 THR B O 1
ATOM 6956 N N . SER B 1 351 ? 16.219 5.055 9.734 1 96.88 351 SER B N 1
ATOM 6957 C CA . SER B 1 351 ? 16.203 5.996 10.852 1 96.88 351 SER B CA 1
ATOM 6958 C C . SER B 1 351 ? 14.867 6.723 10.953 1 96.88 351 SER B C 1
ATOM 6960 O O . SER B 1 351 ? 14.391 7.023 12.047 1 96.88 351 SER B O 1
ATOM 6962 N N . THR B 1 352 ? 14.25 6.977 9.812 1 98 352 THR B N 1
ATOM 6963 C CA . THR B 1 352 ? 12.953 7.645 9.789 1 98 352 THR B CA 1
ATOM 6964 C C . THR B 1 352 ? 11.867 6.73 10.359 1 98 352 THR B C 1
ATOM 6966 O O . THR B 1 352 ? 11.039 7.168 11.156 1 98 352 THR B O 1
ATOM 6969 N N . ASP B 1 353 ? 11.898 5.488 9.906 1 98.38 353 ASP B N 1
ATOM 6970 C CA . ASP B 1 353 ? 11 4.48 10.453 1 98.38 353 ASP B CA 1
ATOM 6971 C C . ASP B 1 353 ? 11.148 4.375 11.969 1 98.38 353 ASP B C 1
ATOM 6973 O O . ASP B 1 353 ? 10.156 4.258 12.695 1 98.38 353 ASP B O 1
ATOM 6977 N N . ASP B 1 354 ? 12.32 4.555 12.492 1 98.06 354 ASP B N 1
ATOM 6978 C CA . ASP B 1 354 ? 12.656 4.398 13.906 1 98.06 354 ASP B CA 1
ATOM 6979 C C . ASP B 1 354 ? 12.125 5.566 14.727 1 98.06 354 ASP B C 1
ATOM 6981 O O . ASP B 1 354 ? 12.062 5.492 15.953 1 98.06 354 ASP B O 1
ATOM 6985 N N . ASN B 1 355 ? 11.734 6.637 14.039 1 98.81 355 ASN B N 1
ATOM 6986 C CA . ASN B 1 355 ? 11.102 7.73 14.773 1 98.81 355 ASN B CA 1
ATOM 6987 C C . ASN B 1 355 ? 9.898 7.246 15.578 1 98.81 355 ASN B C 1
ATOM 6989 O O . ASN B 1 355 ? 9.578 7.82 16.625 1 98.81 355 ASN B O 1
ATOM 6993 N N . LEU B 1 356 ? 9.258 6.18 15.117 1 98.88 356 LEU B N 1
ATOM 6994 C CA . LEU B 1 356 ? 8.109 5.629 15.828 1 98.88 356 LEU B CA 1
ATOM 6995 C C . LEU B 1 356 ? 8.516 5.152 17.219 1 98.88 356 LEU B C 1
ATOM 6997 O O . LEU B 1 356 ? 7.812 5.414 18.203 1 98.88 356 LEU B O 1
ATOM 7001 N N . PHE B 1 357 ? 9.664 4.461 17.344 1 98.75 357 PHE B N 1
ATOM 7002 C CA . PHE B 1 357 ? 10.164 4.016 18.625 1 98.75 357 PHE B CA 1
ATOM 7003 C C . PHE B 1 357 ? 10.383 5.199 19.562 1 98.75 357 PHE B C 1
ATOM 7005 O O . PHE B 1 357 ? 9.93 5.188 20.719 1 98.75 357 PHE B O 1
ATOM 7012 N N . ASP B 1 358 ? 11 6.176 19.062 1 98.75 358 ASP B N 1
ATOM 7013 C CA . ASP B 1 358 ? 11.414 7.312 19.875 1 98.75 358 ASP B CA 1
ATOM 7014 C C . ASP B 1 358 ? 10.203 8.156 20.297 1 98.75 358 ASP B C 1
ATOM 7016 O O . ASP B 1 358 ? 10.109 8.586 21.438 1 98.75 358 ASP B O 1
ATOM 7020 N N . ALA B 1 359 ? 9.312 8.422 19.312 1 98.88 359 ALA B N 1
ATOM 7021 C CA . ALA B 1 359 ? 8.125 9.211 19.656 1 98.88 359 ALA B CA 1
ATOM 7022 C C . ALA B 1 359 ? 7.332 8.555 20.781 1 98.88 359 ALA B C 1
ATOM 7024 O O . ALA B 1 359 ? 6.902 9.227 21.719 1 98.88 359 ALA B O 1
ATOM 7025 N N . ILE B 1 360 ? 7.152 7.227 20.703 1 98.75 360 ILE B N 1
ATOM 7026 C CA . ILE B 1 360 ? 6.379 6.492 21.703 1 98.75 360 ILE B CA 1
ATOM 7027 C C . ILE B 1 360 ? 7.109 6.508 23.031 1 98.75 360 ILE B C 1
ATOM 7029 O O . ILE B 1 360 ? 6.512 6.797 24.078 1 98.75 360 ILE B O 1
ATOM 7033 N N . LEU B 1 361 ? 8.43 6.293 23.031 1 98.12 361 LEU B N 1
ATOM 7034 C CA . LEU B 1 361 ? 9.203 6.207 24.25 1 98.12 361 LEU B CA 1
ATOM 7035 C C . LEU B 1 361 ? 9.336 7.574 24.906 1 98.12 361 LEU B C 1
ATOM 7037 O O . LEU B 1 361 ? 9.461 7.672 26.141 1 98.12 361 LEU B O 1
ATOM 7041 N N . LEU B 1 362 ? 9.25 8.656 24.109 1 98.31 362 LEU B N 1
ATOM 7042 C CA . LEU B 1 362 ? 9.336 10.016 24.625 1 98.31 362 LEU B CA 1
ATOM 7043 C C . LEU B 1 362 ? 7.996 10.461 25.203 1 98.31 362 LEU B C 1
ATOM 7045 O O . LEU B 1 362 ? 7.902 11.531 25.812 1 98.31 362 LEU B O 1
ATOM 7049 N N . GLY B 1 363 ? 6.969 9.656 25 1 98.12 363 GLY B N 1
ATOM 7050 C CA . GLY B 1 363 ? 5.684 9.945 25.609 1 98.12 363 GLY B CA 1
ATOM 7051 C C . GLY B 1 363 ? 4.789 10.812 24.75 1 98.12 363 GLY B C 1
ATOM 7052 O O . GLY B 1 363 ? 3.963 11.57 25.266 1 98.12 363 GLY B O 1
ATOM 7053 N N . ALA B 1 364 ? 4.957 10.719 23.469 1 98.75 364 ALA B N 1
ATOM 7054 C CA . ALA B 1 364 ? 4.086 11.477 22.578 1 98.75 364 ALA B CA 1
ATOM 7055 C C . ALA B 1 364 ? 2.617 11.195 22.875 1 98.75 364 ALA B C 1
ATOM 7057 O O . ALA B 1 364 ? 2.24 10.055 23.141 1 98.75 364 ALA B O 1
ATOM 7058 N N . LYS B 1 365 ? 1.802 12.234 22.812 1 98.75 365 LYS B N 1
ATOM 7059 C CA . LYS B 1 365 ? 0.365 12.102 23.031 1 98.75 365 LYS B CA 1
ATOM 7060 C C . LYS B 1 365 ? -0.347 11.648 21.75 1 98.75 365 LYS B C 1
ATOM 7062 O O . LYS B 1 365 ? -1.388 10.992 21.828 1 98.75 365 LYS B O 1
ATOM 7067 N N . ARG B 1 366 ? 0.168 12.062 20.688 1 98.88 366 ARG B N 1
ATOM 7068 C CA . ARG B 1 366 ? -0.276 11.656 19.359 1 98.88 366 ARG B CA 1
ATOM 7069 C C . ARG B 1 366 ? 0.91 11.461 18.422 1 98.88 366 ARG B C 1
ATOM 7071 O O . ARG B 1 366 ? 1.967 12.07 18.609 1 98.88 366 ARG B O 1
ATOM 7078 N N . LEU B 1 367 ? 0.766 10.586 17.469 1 98.94 367 LEU B N 1
ATOM 7079 C CA . LEU B 1 367 ? 1.737 10.406 16.391 1 98.94 367 LEU B CA 1
ATOM 7080 C C . LEU B 1 367 ? 1.214 10.977 15.078 1 98.94 367 LEU B C 1
ATOM 7082 O O . LEU B 1 367 ? 0.138 10.594 14.609 1 98.94 367 LEU B O 1
ATOM 7086 N N . GLY B 1 368 ? 1.96 11.953 14.555 1 98.81 368 GLY B N 1
ATOM 7087 C CA . GLY B 1 368 ? 1.604 12.477 13.242 1 98.81 368 GLY B CA 1
ATOM 7088 C C . GLY B 1 368 ? 1.821 11.484 12.117 1 98.81 368 GLY B C 1
ATOM 7089 O O . GLY B 1 368 ? 2.93 10.977 11.938 1 98.81 368 GLY B O 1
ATOM 7090 N N . HIS B 1 369 ? 0.799 11.148 11.375 1 98.56 369 HIS B N 1
ATOM 7091 C CA . HIS B 1 369 ? 0.738 10.25 10.227 1 98.56 369 HIS B CA 1
ATOM 7092 C C . HIS B 1 369 ? 0.866 8.789 10.664 1 98.56 369 HIS B C 1
ATOM 7094 O O . HIS B 1 369 ? -0.038 7.984 10.43 1 98.56 369 HIS B O 1
ATOM 7100 N N . ALA B 1 370 ? 2.016 8.453 11.273 1 98.75 370 ALA B N 1
ATOM 7101 C CA . ALA B 1 370 ? 2.25 7.09 11.734 1 98.75 370 ALA B CA 1
ATOM 7102 C C . ALA B 1 370 ? 2.092 6.09 10.594 1 98.75 370 ALA B C 1
ATOM 7104 O O . ALA B 1 370 ? 1.637 4.965 10.805 1 98.75 370 ALA B O 1
ATOM 7105 N N . TYR B 1 371 ? 2.424 6.48 9.391 1 98.81 371 TYR B N 1
ATOM 7106 C CA . TYR B 1 371 ? 2.178 5.723 8.164 1 98.81 371 TYR B CA 1
ATOM 7107 C C . TYR B 1 371 ? 2.834 4.352 8.234 1 98.81 371 TYR B C 1
ATOM 7109 O O . TYR B 1 371 ? 2.271 3.363 7.754 1 98.81 371 TYR B O 1
ATOM 7117 N N . ALA B 1 372 ? 3.949 4.168 8.891 1 98.75 372 ALA B N 1
ATOM 7118 C CA . ALA B 1 372 ? 4.754 2.951 8.891 1 98.75 372 ALA B CA 1
ATOM 7119 C C . ALA B 1 372 ? 4.352 2.029 10.039 1 98.75 372 ALA B C 1
ATOM 7121 O O . ALA B 1 372 ? 4.855 0.909 10.156 1 98.75 372 ALA B O 1
ATOM 7122 N N . LEU B 1 373 ? 3.439 2.369 10.82 1 98.88 373 LEU B N 1
ATOM 7123 C CA . LEU B 1 373 ? 3.174 1.755 12.117 1 98.88 373 LEU B CA 1
ATOM 7124 C C . LEU B 1 373 ? 2.795 0.287 11.953 1 98.88 373 LEU B C 1
ATOM 7126 O O . LEU B 1 373 ? 3.201 -0.555 12.758 1 98.88 373 LEU B O 1
ATOM 7130 N N . PRO B 1 374 ? 2.062 -0.107 10.891 1 98.44 374 PRO B N 1
ATOM 7131 C CA . PRO B 1 374 ? 1.616 -1.499 10.805 1 98.44 374 PRO B CA 1
ATOM 7132 C C . PRO B 1 374 ? 2.775 -2.484 10.688 1 98.44 374 PRO B C 1
ATOM 7134 O O . PRO B 1 374 ? 2.604 -3.68 10.938 1 98.44 374 PRO B O 1
ATOM 7137 N N . LYS B 1 375 ? 3.941 -2.059 10.375 1 98.19 375 LYS B N 1
ATOM 7138 C CA . LYS B 1 375 ? 5.125 -2.908 10.266 1 98.19 375 LYS B CA 1
ATOM 7139 C C . LYS B 1 375 ? 5.734 -3.182 11.641 1 98.19 375 LYS B C 1
ATOM 7141 O O . LYS B 1 375 ? 6.73 -3.898 11.75 1 98.19 375 LYS B O 1
ATOM 7146 N N . HIS B 1 376 ? 5.098 -2.607 12.68 1 98.62 376 HIS B N 1
ATOM 7147 C CA . HIS B 1 376 ? 5.637 -2.705 14.039 1 98.62 376 HIS B CA 1
ATOM 7148 C C . HIS B 1 376 ? 4.59 -3.24 15.008 1 98.62 376 HIS B C 1
ATOM 7150 O O . HIS B 1 376 ? 3.941 -2.467 15.719 1 98.62 376 HIS B O 1
ATOM 7156 N N . PRO B 1 377 ? 4.508 -4.562 15.094 1 97.75 377 PRO B N 1
ATOM 7157 C CA . PRO B 1 377 ? 3.451 -5.152 15.93 1 97.75 377 PRO B CA 1
ATOM 7158 C C . PRO B 1 377 ? 3.555 -4.742 17.391 1 97.75 377 PRO B C 1
ATOM 7160 O O . PRO B 1 377 ? 2.535 -4.473 18.031 1 97.75 377 PRO B O 1
ATOM 7163 N N . LEU B 1 378 ? 4.742 -4.629 17.922 1 98.38 378 LEU B N 1
ATOM 7164 C CA . LEU B 1 378 ? 4.875 -4.262 19.328 1 98.38 378 LEU B CA 1
ATOM 7165 C C . LEU B 1 378 ? 4.566 -2.783 19.531 1 98.38 378 LEU B C 1
ATOM 7167 O O . LEU B 1 378 ? 4.031 -2.395 20.578 1 98.38 378 LEU B O 1
ATOM 7171 N N . LEU B 1 379 ? 4.934 -1.931 18.562 1 98.75 379 LEU B N 1
ATOM 7172 C CA . LEU B 1 379 ? 4.598 -0.516 18.688 1 98.75 379 LEU B CA 1
ATOM 7173 C C . LEU B 1 379 ? 3.092 -0.303 18.594 1 98.75 379 LEU B C 1
ATOM 7175 O O . LEU B 1 379 ? 2.547 0.598 19.234 1 98.75 379 LEU B O 1
ATOM 7179 N N . MET B 1 380 ? 2.404 -1.09 17.75 1 98.5 380 MET B N 1
ATOM 7180 C CA . MET B 1 380 ? 0.946 -1.017 17.719 1 98.5 380 MET B CA 1
ATOM 7181 C C . MET B 1 380 ? 0.358 -1.314 19.094 1 98.5 380 MET B C 1
ATOM 7183 O O . MET B 1 380 ? -0.576 -0.641 19.531 1 98.5 380 MET B O 1
ATOM 7187 N N . LYS B 1 381 ? 0.903 -2.289 19.75 1 97.94 381 LYS B N 1
ATOM 7188 C CA . LYS B 1 381 ? 0.456 -2.623 21.109 1 97.94 381 LYS B CA 1
ATOM 7189 C C . LYS B 1 381 ? 0.712 -1.47 22.062 1 97.94 381 LYS B C 1
ATOM 7191 O O . LYS B 1 381 ? -0.127 -1.169 22.922 1 97.94 381 LYS B O 1
ATOM 7196 N N . GLU B 1 382 ? 1.885 -0.844 21.922 1 98.38 382 GLU B N 1
ATOM 7197 C CA . GLU B 1 382 ? 2.213 0.289 22.781 1 98.38 382 GLU B CA 1
ATOM 7198 C C . GLU B 1 382 ? 1.244 1.448 22.562 1 98.38 382 GLU B C 1
ATOM 7200 O O . GLU B 1 382 ? 0.887 2.154 23.5 1 98.38 382 GLU B O 1
ATOM 7205 N N . VAL B 1 383 ? 0.862 1.641 21.312 1 98.75 383 VAL B N 1
ATOM 7206 C CA . VAL B 1 383 ? -0.093 2.691 20.969 1 98.75 383 VAL B CA 1
ATOM 7207 C C . VAL B 1 383 ? -1.414 2.439 21.703 1 98.75 383 VAL B C 1
ATOM 7209 O O . VAL B 1 383 ? -2.012 3.365 22.25 1 98.75 383 VAL B O 1
ATOM 7212 N N . ILE B 1 384 ? -1.845 1.205 21.703 1 97.94 384 ILE B N 1
ATOM 7213 C CA . ILE B 1 384 ? -3.088 0.823 22.359 1 97.94 384 ILE B CA 1
ATOM 7214 C C . ILE B 1 384 ? -2.932 0.967 23.875 1 97.94 384 ILE B C 1
ATOM 7216 O O . ILE B 1 384 ? -3.764 1.594 24.531 1 97.94 384 ILE B O 1
ATOM 7220 N N . ASN B 1 385 ? -1.85 0.482 24.422 1 97.94 385 ASN B N 1
ATOM 7221 C CA . ASN B 1 385 ? -1.631 0.447 25.859 1 97.94 385 ASN B CA 1
ATOM 7222 C C . ASN B 1 385 ? -1.497 1.852 26.453 1 97.94 385 ASN B C 1
ATOM 7224 O O . ASN B 1 385 ? -1.916 2.102 27.578 1 97.94 385 ASN B O 1
ATOM 7228 N N . ASN B 1 386 ? -0.92 2.717 25.656 1 98.12 386 ASN B N 1
ATOM 7229 C CA . ASN B 1 386 ? -0.667 4.066 26.141 1 98.12 386 ASN B CA 1
ATOM 7230 C C . ASN B 1 386 ? -1.692 5.062 25.609 1 98.12 386 ASN B C 1
ATOM 7232 O O . ASN B 1 386 ? -1.58 6.266 25.859 1 98.12 386 ASN B O 1
ATOM 7236 N N . ASP B 1 387 ? -2.686 4.582 24.891 1 98.19 387 ASP B N 1
ATOM 7237 C CA . ASP B 1 387 ? -3.768 5.402 24.344 1 98.19 387 ASP B CA 1
ATOM 7238 C C . ASP B 1 387 ? -3.219 6.602 23.578 1 98.19 387 ASP B C 1
ATOM 7240 O O . ASP B 1 387 ? -3.584 7.746 23.859 1 98.19 387 ASP B O 1
ATOM 7244 N N . ILE B 1 388 ? -2.305 6.363 22.656 1 98.88 388 ILE B N 1
ATOM 7245 C CA . ILE B 1 388 ? -1.661 7.379 21.828 1 98.88 388 ILE B CA 1
ATOM 7246 C C . ILE B 1 388 ? -2.482 7.609 20.562 1 98.88 388 ILE B C 1
ATOM 7248 O O . ILE B 1 388 ? -2.748 6.668 19.812 1 98.88 388 ILE B O 1
ATOM 7252 N N . GLY B 1 389 ? -2.949 8.852 20.297 1 98.88 389 GLY B N 1
ATOM 7253 C CA . GLY B 1 389 ? -3.703 9.156 19.094 1 98.88 389 GLY B CA 1
ATOM 7254 C C . GLY B 1 389 ? -2.879 9.023 17.828 1 98.88 389 GLY B C 1
ATOM 7255 O O . GLY B 1 389 ? -1.671 9.266 17.844 1 98.88 389 GLY B O 1
ATOM 7256 N N . LEU B 1 390 ? -3.498 8.594 16.797 1 98.94 390 LEU B N 1
ATOM 7257 C CA . LEU B 1 390 ? -2.869 8.531 15.477 1 98.94 390 LEU B CA 1
ATOM 7258 C C . LEU B 1 390 ? -3.48 9.562 14.531 1 98.94 390 LEU B C 1
ATOM 7260 O O . LEU B 1 390 ? -4.645 9.438 14.141 1 98.94 390 LEU B O 1
ATOM 7264 N N . GLU B 1 391 ? -2.713 10.586 14.195 1 98.94 391 GLU B N 1
ATOM 7265 C CA . GLU B 1 391 ? -3.189 11.609 13.273 1 98.94 391 GLU B CA 1
ATOM 7266 C C . GLU B 1 391 ? -3.018 11.164 11.82 1 98.94 391 GLU B C 1
ATOM 7268 O O . GLU B 1 391 ? -1.896 11.117 11.312 1 98.94 391 GLU B O 1
ATOM 7273 N N . VAL B 1 392 ? -4.113 10.906 11.156 1 98.88 392 VAL B N 1
ATOM 7274 C CA . VAL B 1 392 ? -4.031 10.344 9.812 1 98.88 392 VAL B CA 1
ATOM 7275 C C . VAL B 1 392 ? -4.492 11.383 8.789 1 98.88 392 VAL B C 1
ATOM 7277 O O . VAL B 1 392 ? -5.562 11.977 8.938 1 98.88 392 VAL B O 1
ATOM 7280 N N . ASN B 1 393 ? -3.697 11.602 7.789 1 98.69 393 ASN B N 1
ATOM 7281 C CA . ASN B 1 393 ? -3.936 12.531 6.688 1 98.69 393 ASN B CA 1
ATOM 7282 C C . ASN B 1 393 ? -3.893 11.82 5.336 1 98.69 393 ASN B C 1
ATOM 7284 O O . ASN B 1 393 ? -2.879 11.875 4.637 1 98.69 393 ASN B O 1
ATOM 7288 N N . VAL B 1 394 ? -4.965 11.281 4.875 1 98.56 394 VAL B N 1
ATOM 7289 C CA . VAL B 1 394 ? -5 10.32 3.777 1 98.56 394 VAL B CA 1
ATOM 7290 C C . VAL B 1 394 ? -4.648 11.016 2.465 1 98.56 394 VAL B C 1
ATOM 7292 O O . VAL B 1 394 ? -3.812 10.531 1.701 1 98.56 394 VAL B O 1
ATOM 7295 N N . ILE B 1 395 ? -5.266 12.148 2.197 1 98.75 395 ILE B N 1
ATOM 7296 C CA . ILE B 1 395 ? -5.051 12.828 0.923 1 98.75 395 ILE B CA 1
ATOM 7297 C C . ILE B 1 395 ? -3.621 13.359 0.855 1 98.75 395 ILE B C 1
ATOM 7299 O O . ILE B 1 395 ? -2.953 13.234 -0.173 1 98.75 395 ILE B O 1
ATOM 7303 N N . SER B 1 396 ? -3.109 13.906 1.963 1 98.75 396 SER B N 1
ATOM 7304 C CA . SER B 1 396 ? -1.736 14.398 2.029 1 98.75 396 SER B CA 1
ATOM 7305 C C . SER B 1 396 ? -0.739 13.297 1.695 1 98.75 396 SER B C 1
ATOM 7307 O O . SER B 1 396 ? 0.184 13.508 0.905 1 98.75 396 SER B O 1
ATOM 7309 N N . ASN B 1 397 ? -0.958 12.102 2.311 1 98.5 397 ASN B N 1
ATOM 7310 C CA . ASN B 1 397 ? -0.05 10.977 2.088 1 98.5 397 ASN B CA 1
ATOM 7311 C C . ASN B 1 397 ? -0.047 10.547 0.625 1 98.5 397 ASN B C 1
ATOM 7313 O O . ASN B 1 397 ? 0.978 10.094 0.108 1 98.5 397 ASN B O 1
ATOM 7317 N N . THR B 1 398 ? -1.158 10.703 -0.047 1 97.12 398 THR B N 1
ATOM 7318 C CA . THR B 1 398 ? -1.268 10.344 -1.456 1 97.12 398 THR B CA 1
ATOM 7319 C C . THR B 1 398 ? -0.607 11.398 -2.338 1 97.12 398 THR B C 1
ATOM 7321 O O . THR B 1 398 ? 0.194 11.07 -3.215 1 97.12 398 THR B O 1
ATOM 7324 N N . VAL B 1 399 ? -0.91 12.664 -2.061 1 98.31 399 VAL B N 1
ATOM 7325 C CA . VAL B 1 399 ? -0.416 13.781 -2.863 1 98.31 399 VAL B CA 1
ATOM 7326 C C . VAL B 1 399 ? 1.104 13.875 -2.74 1 98.31 399 VAL B C 1
ATOM 7328 O O . VAL B 1 399 ? 1.793 14.195 -3.709 1 98.31 399 VAL B O 1
ATOM 7331 N N . LEU B 1 400 ? 1.583 13.477 -1.58 1 98.19 400 LEU B N 1
ATOM 7332 C CA . LEU B 1 400 ? 3.018 13.594 -1.34 1 98.19 400 LEU B CA 1
ATOM 7333 C C . LEU B 1 400 ? 3.715 12.258 -1.549 1 98.19 400 LEU B C 1
ATOM 7335 O O . LEU B 1 400 ? 4.805 12.031 -1.02 1 98.19 400 LEU B O 1
ATOM 7339 N N . SER B 1 401 ? 3.102 11.344 -2.232 1 96.81 401 SER B N 1
ATOM 7340 C CA . SER B 1 401 ? 3.674 10.219 -2.965 1 96.81 401 SER B CA 1
ATOM 7341 C C . SER B 1 401 ? 4.055 9.078 -2.023 1 96.81 401 SER B C 1
ATOM 7343 O O . SER B 1 401 ? 4.973 8.312 -2.309 1 96.81 401 SER B O 1
ATOM 7345 N N . LEU B 1 402 ? 3.346 8.961 -0.871 1 97.62 402 LEU B N 1
ATOM 7346 C CA . LEU B 1 402 ? 3.564 7.785 -0.043 1 97.62 402 LEU B CA 1
ATOM 7347 C C . LEU B 1 402 ? 2.756 6.598 -0.56 1 97.62 402 LEU B C 1
ATOM 7349 O O . LEU B 1 402 ? 3.154 5.445 -0.382 1 97.62 402 LEU B O 1
ATOM 7353 N N . VAL B 1 403 ? 1.627 6.906 -1.176 1 97.12 403 VAL B N 1
ATOM 7354 C CA . VAL B 1 403 ? 0.748 5.863 -1.693 1 97.12 403 VAL B CA 1
ATOM 7355 C C . VAL B 1 403 ? -0.044 6.398 -2.885 1 97.12 403 VAL B C 1
ATOM 7357 O O . VAL B 1 403 ? -0.452 7.562 -2.895 1 97.12 403 VAL B O 1
ATOM 7360 N N . ARG B 1 404 ? -0.215 5.637 -3.838 1 92.38 404 ARG B N 1
ATOM 7361 C CA . ARG B 1 404 ? -0.953 6.07 -5.02 1 92.38 404 ARG B CA 1
ATOM 7362 C C . ARG B 1 404 ? -2.418 5.652 -4.934 1 92.38 404 ARG B C 1
ATOM 7364 O O . ARG B 1 404 ? -3.314 6.469 -5.168 1 92.38 404 ARG B O 1
ATOM 7371 N N . ASP B 1 405 ? -2.707 4.383 -4.711 1 96.38 405 ASP B N 1
ATOM 7372 C CA . ASP B 1 405 ? -4.027 3.797 -4.496 1 96.38 405 ASP B CA 1
ATOM 7373 C C . ASP B 1 405 ? -4.387 3.781 -3.012 1 96.38 405 ASP B C 1
ATOM 7375 O O . ASP B 1 405 ? -3.814 3.012 -2.236 1 96.38 405 ASP B O 1
ATOM 7379 N N . VAL B 1 406 ? -5.41 4.609 -2.574 1 97.94 406 VAL B N 1
ATOM 7380 C CA . VAL B 1 406 ? -5.676 4.828 -1.157 1 97.94 406 VAL B CA 1
ATOM 7381 C C . VAL B 1 406 ? -6.191 3.537 -0.523 1 97.94 406 VAL B C 1
ATOM 7383 O O . VAL B 1 406 ? -6.223 3.41 0.703 1 97.94 406 VAL B O 1
ATOM 7386 N N . ARG B 1 407 ? -6.605 2.555 -1.264 1 98.25 407 ARG B N 1
ATOM 7387 C CA . ARG B 1 407 ? -7.008 1.26 -0.722 1 98.25 407 ARG B CA 1
ATOM 7388 C C . ARG B 1 407 ? -5.828 0.552 -0.063 1 98.25 407 ARG B C 1
ATOM 7390 O O . ARG B 1 407 ? -6.016 -0.373 0.729 1 98.25 407 ARG B O 1
ATOM 7397 N N . ASN B 1 408 ? -4.609 0.984 -0.413 1 98.5 408 ASN B N 1
ATOM 7398 C CA . ASN B 1 408 ? -3.396 0.44 0.192 1 98.5 408 ASN B CA 1
ATOM 7399 C C . ASN B 1 408 ? -2.922 1.297 1.361 1 98.5 408 ASN B C 1
ATOM 7401 O O . ASN B 1 408 ? -1.869 1.029 1.944 1 98.5 408 ASN B O 1
ATOM 7405 N N . HIS B 1 409 ? -3.643 2.348 1.711 1 98.75 409 HIS B N 1
ATOM 7406 C CA . HIS B 1 409 ? -3.256 3.191 2.836 1 98.75 409 HIS B CA 1
ATOM 7407 C C . HIS B 1 409 ? -3.367 2.436 4.156 1 98.75 409 HIS B C 1
ATOM 7409 O O . HIS B 1 409 ? -4.336 1.703 4.375 1 98.75 409 HIS B O 1
ATOM 7415 N N . PRO B 1 410 ? -2.432 2.611 5.094 1 98.62 410 PRO B N 1
ATOM 7416 C CA . PRO B 1 410 ? -2.434 1.851 6.348 1 98.62 410 PRO B CA 1
ATOM 7417 C C . PRO B 1 410 ? -3.613 2.201 7.25 1 98.62 410 PRO B C 1
ATOM 7419 O O . PRO B 1 410 ? -3.891 1.485 8.219 1 98.62 410 PRO B O 1
ATOM 7422 N N . LEU B 1 411 ? -4.305 3.266 6.949 1 98.88 411 LEU B N 1
ATOM 7423 C CA . LEU B 1 411 ? -5.5 3.613 7.711 1 98.88 411 LEU B CA 1
ATOM 7424 C C . LEU B 1 411 ? -6.469 2.436 7.77 1 98.88 411 LEU B C 1
ATOM 7426 O O . LEU B 1 411 ? -7.152 2.242 8.773 1 98.88 411 LEU B O 1
ATOM 7430 N N . ASN B 1 412 ? -6.566 1.642 6.676 1 98.81 412 ASN B N 1
ATOM 7431 C CA . ASN B 1 412 ? -7.473 0.498 6.695 1 98.81 412 ASN B CA 1
ATOM 7432 C C . ASN B 1 412 ? -7.117 -0.481 7.809 1 98.81 412 ASN B C 1
ATOM 7434 O O . ASN B 1 412 ? -8.008 -1.032 8.461 1 98.81 412 ASN B O 1
ATOM 7438 N N . ILE B 1 413 ? -5.816 -0.636 8.062 1 98.75 413 ILE B N 1
ATOM 7439 C CA . ILE B 1 413 ? -5.355 -1.519 9.125 1 98.75 413 ILE B CA 1
ATOM 7440 C C . ILE B 1 413 ? -5.648 -0.881 10.484 1 98.75 413 ILE B C 1
ATOM 7442 O O . ILE B 1 413 ? -6.074 -1.563 11.422 1 98.75 413 ILE B O 1
ATOM 7446 N N . PHE B 1 414 ? -5.41 0.474 10.586 1 98.88 414 PHE B N 1
ATOM 7447 C CA . PHE B 1 414 ? -5.723 1.171 11.828 1 98.88 414 PHE B CA 1
ATOM 7448 C C . PHE B 1 414 ? -7.188 0.985 12.195 1 98.88 414 PHE B C 1
ATOM 7450 O O . PHE B 1 414 ? -7.508 0.642 13.336 1 98.88 414 PHE B O 1
ATOM 7457 N N . LEU B 1 415 ? -8.047 1.16 11.242 1 98.88 415 LEU B N 1
ATOM 7458 C CA . LEU B 1 415 ? -9.484 1.054 11.469 1 98.88 415 LEU B CA 1
ATOM 7459 C C . LEU B 1 415 ? -9.875 -0.376 11.828 1 98.88 415 LEU B C 1
ATOM 7461 O O . LEU B 1 415 ? -10.68 -0.594 12.742 1 98.88 415 LEU B O 1
ATOM 7465 N N . ALA B 1 416 ? -9.297 -1.349 11.133 1 98.5 416 ALA B N 1
ATOM 7466 C CA . ALA B 1 416 ? -9.602 -2.762 11.328 1 98.5 416 ALA B CA 1
ATOM 7467 C C . ALA B 1 416 ? -9.219 -3.217 12.734 1 98.5 416 ALA B C 1
ATOM 7469 O O . ALA B 1 416 ? -9.867 -4.098 13.305 1 98.5 416 ALA B O 1
ATOM 7470 N N . HIS B 1 417 ? -8.188 -2.588 13.289 1 97.38 417 HIS B N 1
ATOM 7471 C CA . HIS B 1 417 ? -7.684 -2.975 14.602 1 97.38 417 HIS B CA 1
ATOM 7472 C C . HIS B 1 417 ? -8.266 -2.092 15.703 1 97.38 417 HIS B C 1
ATOM 7474 O O . HIS B 1 417 ? -7.875 -2.205 16.875 1 97.38 417 HIS B O 1
ATOM 7480 N N . GLY B 1 418 ? -9.109 -1.173 15.352 1 98.06 418 GLY B N 1
ATOM 7481 C CA . GLY B 1 418 ? -9.742 -0.304 16.328 1 98.06 418 GLY B CA 1
ATOM 7482 C C . GLY B 1 418 ? -8.766 0.657 16.984 1 98.06 418 GLY B C 1
ATOM 7483 O O . GLY B 1 418 ? -8.914 0.992 18.172 1 98.06 418 GLY B O 1
ATOM 7484 N N . LEU B 1 419 ? -7.758 1.084 16.281 1 98.62 419 LEU B N 1
ATOM 7485 C CA . LEU B 1 419 ? -6.746 1.98 16.828 1 98.62 419 LEU B CA 1
ATOM 7486 C C . LEU B 1 419 ? -7.301 3.391 17 1 98.62 419 LEU B C 1
ATOM 7488 O O . LEU B 1 419 ? -8.328 3.73 16.406 1 98.62 419 LEU B O 1
ATOM 7492 N N . PRO B 1 420 ? -6.648 4.234 17.812 1 98.69 420 PRO B N 1
ATOM 7493 C CA . PRO B 1 420 ? -7.148 5.578 18.125 1 98.69 420 PRO B CA 1
ATOM 7494 C C . PRO B 1 420 ? -6.855 6.578 17 1 98.69 420 PRO B C 1
ATOM 7496 O O . PRO B 1 420 ? -6.07 7.512 17.188 1 98.69 420 PRO B O 1
ATOM 7499 N N . VAL B 1 421 ? -7.621 6.52 16.016 1 98.88 421 VAL B N 1
ATOM 7500 C CA . VAL B 1 421 ? -7.395 7.305 14.797 1 98.88 421 VAL B CA 1
ATOM 7501 C C . VAL B 1 421 ? -8.055 8.672 14.938 1 98.88 421 VAL B C 1
ATOM 7503 O O . VAL B 1 421 ? -9.195 8.773 15.406 1 98.88 421 VAL B O 1
ATOM 7506 N N . VAL B 1 422 ? -7.316 9.664 14.602 1 98.75 422 VAL B N 1
ATOM 7507 C CA . VAL B 1 422 ? -7.809 11.023 14.438 1 98.75 422 VAL B CA 1
ATOM 7508 C C . VAL B 1 422 ? -7.578 11.484 13 1 98.75 422 VAL B C 1
ATOM 7510 O O . VAL B 1 422 ? -6.438 11.703 12.586 1 98.75 422 VAL B O 1
ATOM 7513 N N . LEU B 1 423 ? -8.648 11.688 12.258 1 98.62 423 LEU B N 1
ATOM 7514 C CA . LEU B 1 423 ? -8.508 12.094 10.867 1 98.62 423 LEU B CA 1
ATOM 7515 C C . LEU B 1 423 ? -8.281 13.594 10.758 1 98.62 423 LEU B C 1
ATOM 7517 O O . LEU B 1 423 ? -8.906 14.375 11.477 1 98.62 423 LEU B O 1
ATOM 7521 N N . SER B 1 424 ? -7.383 13.977 9.969 1 98.44 424 SER B N 1
ATOM 7522 C CA . SER B 1 424 ? -7.07 15.375 9.68 1 98.44 424 SER B CA 1
ATOM 7523 C C . SER B 1 424 ? -6.719 15.57 8.211 1 98.44 424 SER B C 1
ATOM 7525 O O . SER B 1 424 ? -7.031 14.727 7.371 1 98.44 424 SER B O 1
ATOM 7527 N N . SER B 1 425 ? -6.195 16.844 7.852 1 98.75 425 SER B N 1
ATOM 7528 C CA . SER B 1 425 ? -6.059 17.125 6.422 1 98.75 425 SER B CA 1
ATOM 7529 C C . SER B 1 425 ? -4.684 17.688 6.098 1 98.75 425 SER B C 1
ATOM 7531 O O . SER B 1 425 ? -4.359 17.922 4.93 1 98.75 425 SER B O 1
ATOM 7533 N N . ASP B 1 426 ? -3.859 17.906 7.051 1 98.75 426 ASP B N 1
ATOM 7534 C CA . ASP B 1 426 ? -2.469 18.312 6.891 1 98.75 426 ASP B CA 1
ATOM 7535 C C . ASP B 1 426 ? -2.381 19.703 6.25 1 98.75 426 ASP B C 1
ATOM 7537 O O . ASP B 1 426 ? -2.486 20.719 6.938 1 98.75 426 ASP B O 1
ATOM 7541 N N . ASP B 1 427 ? -2.307 19.859 4.875 1 98.81 427 ASP B N 1
ATOM 7542 C CA . ASP B 1 427 ? -2.211 21.109 4.125 1 98.81 427 ASP B CA 1
ATOM 7543 C C . ASP B 1 427 ? -3.225 21.141 2.984 1 98.81 427 ASP B C 1
ATOM 7545 O O . ASP B 1 427 ? -2.85 21.281 1.817 1 98.81 427 ASP B O 1
ATOM 7549 N N . PRO B 1 428 ? -4.496 21.156 3.311 1 98.75 428 PRO B N 1
ATOM 7550 C CA . PRO B 1 428 ? -5.52 20.969 2.279 1 98.75 428 PRO B CA 1
ATOM 7551 C C . PRO B 1 428 ? -5.492 22.062 1.219 1 98.75 428 PRO B C 1
ATOM 7553 O O . PRO B 1 428 ? -5.73 21.797 0.039 1 98.75 428 PRO B O 1
ATOM 7556 N N . GLY B 1 429 ? -5.156 23.266 1.556 1 98.69 429 GLY B N 1
ATOM 7557 C CA . GLY B 1 429 ? -5.121 24.359 0.594 1 98.69 429 GLY B CA 1
ATOM 7558 C C . GLY B 1 429 ? -4.086 24.156 -0.498 1 98.69 429 GLY B C 1
ATOM 7559 O O . GLY B 1 429 ? -4.289 24.578 -1.638 1 98.69 429 GLY B O 1
ATOM 7560 N N . ALA B 1 430 ? -2.984 23.484 -0.188 1 98.75 430 ALA B N 1
ATOM 7561 C CA . ALA B 1 430 ? -1.882 23.281 -1.123 1 98.75 430 ALA B CA 1
ATOM 7562 C C . ALA B 1 430 ? -2.301 22.375 -2.271 1 98.75 430 ALA B C 1
ATOM 7564 O O . ALA B 1 430 ? -1.684 22.375 -3.34 1 98.75 430 ALA B O 1
ATOM 7565 N N . TRP B 1 431 ? -3.311 21.562 -2.047 1 98.44 431 TRP B N 1
ATOM 7566 C CA . TRP B 1 431 ? -3.775 20.703 -3.131 1 98.44 431 TRP B CA 1
ATOM 7567 C C . TRP B 1 431 ? -5.273 20.875 -3.354 1 98.44 431 TRP B C 1
ATOM 7569 O O . TRP B 1 431 ? -5.949 19.938 -3.799 1 98.44 431 TRP B O 1
ATOM 7579 N N . GLU B 1 432 ? -5.773 22.047 -2.967 1 98.5 432 GLU B N 1
ATOM 7580 C CA . GLU B 1 432 ? -7.109 22.547 -3.283 1 98.5 432 GLU B CA 1
ATOM 7581 C C . GLU B 1 432 ? -8.188 21.625 -2.727 1 98.5 432 GLU B C 1
ATOM 7583 O O . GLU B 1 432 ? -9.195 21.359 -3.395 1 98.5 432 GLU B O 1
ATOM 7588 N N . ALA B 1 433 ? -8 21.031 -1.646 1 98.56 433 ALA B N 1
ATOM 7589 C CA . ALA B 1 433 ? -9.008 20.266 -0.911 1 98.56 433 ALA B CA 1
ATOM 7590 C C . ALA B 1 433 ? -9.75 21.156 0.08 1 98.56 433 ALA B C 1
ATOM 7592 O O . ALA B 1 433 ? -9.297 22.266 0.388 1 98.56 433 ALA B O 1
ATOM 7593 N N . ASP B 1 434 ? -10.914 20.734 0.485 1 97.75 434 ASP B N 1
ATOM 7594 C CA . ASP B 1 434 ? -11.562 21.453 1.584 1 97.75 434 ASP B CA 1
ATOM 7595 C C . ASP B 1 434 ? -10.859 21.172 2.91 1 97.75 434 ASP B C 1
ATOM 7597 O O . ASP B 1 434 ? -9.922 20.375 2.963 1 97.75 434 ASP B O 1
ATOM 7601 N N . PRO B 1 435 ? -11.281 21.766 3.959 1 97.5 435 PRO B N 1
ATOM 7602 C CA . PRO B 1 435 ? -10.5 21.719 5.195 1 97.5 435 PRO B CA 1
ATOM 7603 C C . PRO B 1 435 ? -10.383 20.312 5.77 1 97.5 435 PRO B C 1
ATOM 7605 O O . PRO B 1 435 ? -9.375 19.984 6.402 1 97.5 435 PRO B O 1
ATOM 7608 N N . ILE B 1 436 ? -11.461 19.422 5.594 1 98.31 436 ILE B N 1
ATOM 7609 C CA . ILE B 1 436 ? -11.273 18.141 6.238 1 98.31 436 ILE B CA 1
ATOM 7610 C C . ILE B 1 436 ? -12.312 17.141 5.715 1 98.31 436 ILE B C 1
ATOM 7612 O O . ILE B 1 436 ? -12.117 15.93 5.809 1 98.31 436 ILE B O 1
ATOM 7616 N N . SER B 1 437 ? -13.438 17.547 5.129 1 98.75 437 SER B N 1
ATOM 7617 C CA . SER B 1 437 ? -14.539 16.672 4.758 1 98.75 437 SER B CA 1
ATOM 7618 C C . SER B 1 437 ? -14.133 15.711 3.648 1 98.75 437 SER B C 1
ATOM 7620 O O . SER B 1 437 ? -14.578 14.555 3.619 1 98.75 437 SER B O 1
ATOM 7622 N N . GLU B 1 438 ? -13.328 16.188 2.721 1 98.69 438 GLU B N 1
ATOM 7623 C CA . GLU B 1 438 ? -12.852 15.297 1.658 1 98.69 438 GLU B CA 1
ATOM 7624 C C . GLU B 1 438 ? -12.008 14.156 2.223 1 98.69 438 GLU B C 1
ATOM 7626 O O . GLU B 1 438 ? -12.055 13.039 1.717 1 98.69 438 GLU B O 1
ATOM 7631 N N . ASP B 1 439 ? -11.203 14.453 3.258 1 98.88 439 ASP B N 1
ATOM 7632 C CA . ASP B 1 439 ? -10.438 13.383 3.9 1 98.88 439 ASP B CA 1
ATOM 7633 C C . ASP B 1 439 ? -11.367 12.352 4.539 1 98.88 439 ASP B C 1
ATOM 7635 O O . ASP B 1 439 ? -11.109 11.148 4.469 1 98.88 439 ASP B O 1
ATOM 7639 N N . TYR B 1 440 ? -12.461 12.805 5.199 1 98.94 440 TYR B N 1
ATOM 7640 C CA . TYR B 1 440 ? -13.453 11.891 5.746 1 98.94 440 TYR B CA 1
ATOM 7641 C C . TYR B 1 440 ? -14.078 11.047 4.645 1 98.94 440 TYR B C 1
ATOM 7643 O O . TYR B 1 440 ? -14.258 9.836 4.809 1 98.94 440 TYR B O 1
ATOM 7651 N N . TYR B 1 441 ? -14.383 11.703 3.547 1 98.88 441 TYR B N 1
ATOM 7652 C CA . TYR B 1 441 ? -15.023 11.023 2.428 1 98.88 441 TYR B CA 1
ATOM 7653 C C . TYR B 1 441 ? -14.109 9.945 1.848 1 98.88 441 TYR B C 1
ATOM 7655 O O . TYR B 1 441 ? -14.516 8.797 1.677 1 98.88 441 TYR B O 1
ATOM 7663 N N . VAL B 1 442 ? -12.852 10.305 1.578 1 98.88 442 VAL B N 1
ATOM 7664 C CA . VAL B 1 442 ? -11.891 9.375 0.996 1 98.88 442 VAL B CA 1
ATOM 7665 C C . VAL B 1 442 ? -11.633 8.219 1.962 1 98.88 442 VAL B C 1
ATOM 7667 O O . VAL B 1 442 ? -11.539 7.066 1.546 1 98.88 442 VAL B O 1
ATOM 7670 N N . ALA B 1 443 ? -11.547 8.523 3.229 1 98.88 443 ALA B N 1
ATOM 7671 C CA . ALA B 1 443 ? -11.352 7.48 4.234 1 98.88 443 ALA B CA 1
ATOM 7672 C C . ALA B 1 443 ? -12.555 6.535 4.281 1 98.88 443 ALA B C 1
ATOM 7674 O O . ALA B 1 443 ? -12.391 5.316 4.355 1 98.88 443 ALA B O 1
ATOM 7675 N N . PHE B 1 444 ? -13.719 7.07 4.184 1 98.88 444 PHE B N 1
ATOM 7676 C CA . PHE B 1 444 ? -14.961 6.332 4.395 1 98.88 444 PHE B CA 1
ATOM 7677 C C . PHE B 1 444 ? -15.273 5.445 3.193 1 98.88 444 PHE B C 1
ATOM 7679 O O . PHE B 1 444 ? -15.695 4.301 3.355 1 98.88 444 PHE B O 1
ATOM 7686 N N . VAL B 1 445 ? -15.055 5.957 2.021 1 98.81 445 VAL B N 1
ATOM 7687 C CA . VAL B 1 445 ? -15.461 5.242 0.816 1 98.81 445 VAL B CA 1
ATOM 7688 C C . VAL B 1 445 ? -14.266 4.516 0.213 1 98.81 445 VAL B C 1
ATOM 7690 O O . VAL B 1 445 ? -14.383 3.375 -0.241 1 98.81 445 VAL B O 1
ATOM 7693 N N . GLY B 1 446 ? -13.141 5.145 0.257 1 98.38 446 GLY B N 1
ATOM 7694 C CA . GLY B 1 446 ? -11.992 4.633 -0.477 1 98.38 446 GLY B CA 1
ATOM 7695 C C . GLY B 1 446 ? -11.117 3.713 0.351 1 98.38 446 GLY B C 1
ATOM 7696 O O . GLY B 1 446 ? -10.484 2.803 -0.186 1 98.38 446 GLY B O 1
ATOM 7697 N N . VAL B 1 447 ? -11.047 3.938 1.703 1 98.75 447 VAL B N 1
ATOM 7698 C CA . VAL B 1 447 ? -10.062 3.234 2.514 1 98.75 447 VAL B CA 1
ATOM 7699 C C . VAL B 1 447 ? -10.758 2.227 3.422 1 98.75 447 VAL B C 1
ATOM 7701 O O . VAL B 1 447 ? -10.328 1.077 3.533 1 98.75 447 VAL B O 1
ATOM 7704 N N . ALA B 1 448 ? -11.812 2.625 4.078 1 98.75 448 ALA B N 1
ATOM 7705 C CA . ALA B 1 448 ? -12.508 1.809 5.066 1 98.75 448 ALA B CA 1
ATOM 7706 C C . ALA B 1 448 ? -13.195 0.619 4.406 1 98.75 448 ALA B C 1
ATOM 7708 O O . ALA B 1 448 ? -13.32 0.566 3.18 1 98.75 448 ALA B O 1
ATOM 7709 N N . SER B 1 449 ? -13.609 -0.291 5.242 1 98.69 449 SER B N 1
ATOM 7710 C CA . SER B 1 449 ? -14.367 -1.436 4.75 1 98.69 449 SER B CA 1
ATOM 7711 C C . SER B 1 449 ? -15.648 -0.991 4.059 1 98.69 449 SER B C 1
ATOM 7713 O O . SER B 1 449 ? -16.266 -0.006 4.461 1 98.69 449 SER B O 1
ATOM 7715 N N . ARG B 1 450 ? -16.016 -1.75 3.068 1 98.56 450 ARG B N 1
ATOM 7716 C CA . ARG B 1 450 ? -17.297 -1.531 2.404 1 98.56 450 ARG B CA 1
ATOM 7717 C C . ARG B 1 450 ? -18.422 -1.449 3.42 1 98.56 450 ARG B C 1
ATOM 7719 O O . ARG B 1 450 ? -19.391 -0.695 3.23 1 98.56 450 ARG B O 1
ATOM 7726 N N . VAL B 1 451 ? -18.297 -2.129 4.578 1 98.06 451 VAL B N 1
ATOM 7727 C CA . VAL B 1 451 ? -19.422 -2.25 5.504 1 98.06 451 VAL B CA 1
ATOM 7728 C C . VAL B 1 451 ? -19.203 -1.322 6.695 1 98.06 451 VAL B C 1
ATOM 7730 O O . VAL B 1 451 ? -20.031 -1.277 7.609 1 98.06 451 VAL B O 1
ATOM 7733 N N . SER B 1 452 ? -18.047 -0.613 6.785 1 98.62 452 SER B N 1
ATOM 7734 C CA . SER B 1 452 ? -17.953 0.451 7.777 1 98.62 452 SER B CA 1
ATOM 7735 C C . SER B 1 452 ? -19.047 1.497 7.574 1 98.62 452 SER B C 1
ATOM 7737 O O . SER B 1 452 ? -19.312 1.904 6.445 1 98.62 452 SER B O 1
ATOM 7739 N N . ASP B 1 453 ? -19.641 1.876 8.656 1 98.69 453 ASP B N 1
ATOM 7740 C CA . ASP B 1 453 ? -20.828 2.699 8.492 1 98.69 453 ASP B CA 1
ATOM 7741 C C . ASP B 1 453 ? -20.766 3.941 9.383 1 98.69 453 ASP B C 1
ATOM 7743 O O . ASP B 1 453 ? -19.672 4.41 9.727 1 98.69 453 ASP B O 1
ATOM 7747 N N . LEU B 1 454 ? -21.938 4.531 9.68 1 98.88 454 LEU B N 1
ATOM 7748 C CA . LEU B 1 454 ? -22.031 5.777 10.438 1 98.88 454 LEU B CA 1
ATOM 7749 C C . LEU B 1 454 ? -21.312 5.656 11.781 1 98.88 454 LEU B C 1
ATOM 7751 O O . LEU B 1 454 ? -20.766 6.637 12.289 1 98.88 454 LEU B O 1
ATOM 7755 N N . ARG B 1 455 ? -21.281 4.484 12.383 1 98.75 455 ARG B N 1
ATOM 7756 C CA . ARG B 1 455 ? -20.625 4.25 13.664 1 98.75 455 ARG B CA 1
ATOM 7757 C C . ARG B 1 455 ? -19.141 4.625 13.602 1 98.75 455 ARG B C 1
ATOM 7759 O O . ARG B 1 455 ? -18.609 5.223 14.539 1 98.75 455 ARG B O 1
ATOM 7766 N N . MET B 1 456 ? -18.453 4.246 12.484 1 98.94 456 MET B N 1
ATOM 7767 C CA . MET B 1 456 ? -17.047 4.598 12.297 1 98.94 456 MET B CA 1
ATOM 7768 C C . MET B 1 456 ? -16.875 6.109 12.227 1 98.94 456 MET B C 1
ATOM 7770 O O . MET B 1 456 ? -15.961 6.66 12.852 1 98.94 456 MET B O 1
ATOM 7774 N N . LEU B 1 457 ? -17.734 6.789 11.5 1 98.94 457 LEU B N 1
ATOM 7775 C CA . LEU B 1 457 ? -17.656 8.242 11.352 1 98.94 457 LEU B CA 1
ATOM 7776 C C . LEU B 1 457 ? -17.859 8.93 12.703 1 98.94 457 LEU B C 1
ATOM 7778 O O . LEU B 1 457 ? -17.141 9.883 13.023 1 98.94 457 LEU B O 1
ATOM 7782 N N . LYS B 1 458 ? -18.828 8.43 13.422 1 98.81 458 LYS B N 1
ATOM 7783 C CA . LYS B 1 458 ? -19.062 8.969 14.758 1 98.81 458 LYS B CA 1
ATOM 7784 C C . LYS B 1 458 ? -17.859 8.781 15.664 1 98.81 458 LYS B C 1
ATOM 7786 O O . LYS B 1 458 ? -17.469 9.695 16.391 1 98.81 458 LYS B O 1
ATOM 7791 N N . ALA B 1 459 ? -17.297 7.605 15.586 1 98.81 459 ALA B N 1
ATOM 7792 C CA . ALA B 1 459 ? -16.125 7.309 16.391 1 98.81 459 ALA B CA 1
ATOM 7793 C C . ALA B 1 459 ? -14.961 8.234 16.031 1 98.81 459 ALA B C 1
ATOM 7795 O O . ALA B 1 459 ? -14.227 8.68 16.906 1 98.81 459 ALA B O 1
ATOM 7796 N N . LEU B 1 460 ? -14.781 8.5 14.766 1 98.88 460 LEU B N 1
ATOM 7797 C CA . LEU B 1 460 ? -13.719 9.398 14.32 1 98.88 460 LEU B CA 1
ATOM 7798 C C . LEU B 1 460 ? -13.938 10.805 14.867 1 98.88 460 LEU B C 1
ATOM 7800 O O . LEU B 1 460 ? -12.992 11.445 15.336 1 98.88 460 LEU B O 1
ATOM 7804 N N . ALA B 1 461 ? -15.133 11.242 14.766 1 98.75 461 ALA B N 1
ATOM 7805 C CA . ALA B 1 461 ? -15.453 12.57 15.289 1 98.75 461 ALA B CA 1
ATOM 7806 C C . ALA B 1 461 ? -15.203 12.648 16.781 1 98.75 461 ALA B C 1
ATOM 7808 O O . ALA B 1 461 ? -14.602 13.617 17.281 1 98.75 461 ALA B O 1
ATOM 7809 N N . MET B 1 462 ? -15.594 11.664 17.469 1 98.25 462 MET B N 1
ATOM 7810 C CA . MET B 1 462 ? -15.406 11.625 18.922 1 98.25 462 MET B CA 1
ATOM 7811 C C . MET B 1 462 ? -13.93 11.555 19.281 1 98.25 462 MET B C 1
ATOM 7813 O O . MET B 1 462 ? -13.477 12.203 20.219 1 98.25 462 MET B O 1
ATOM 7817 N N . ASN B 1 463 ? -13.172 10.773 18.531 1 98.75 463 ASN B N 1
ATOM 7818 C CA . ASN B 1 463 ? -11.734 10.664 18.75 1 98.75 463 ASN B CA 1
ATOM 7819 C C . ASN B 1 463 ? -11.039 12.016 18.609 1 98.75 463 ASN B C 1
ATOM 7821 O O . ASN B 1 463 ? -10.078 12.297 19.328 1 98.75 463 ASN B O 1
ATOM 7825 N N . SER B 1 464 ? -11.508 12.852 17.703 1 98.69 464 SER B N 1
ATOM 7826 C CA . SER B 1 464 ? -10.867 14.148 17.484 1 98.69 464 SER B CA 1
ATOM 7827 C C . SER B 1 464 ? -10.953 15.031 18.719 1 98.69 464 SER B C 1
ATOM 7829 O O . SER B 1 464 ? -10.094 15.875 18.953 1 98.69 464 SER B O 1
ATOM 7831 N N . LEU B 1 465 ? -11.977 14.852 19.531 1 98.69 465 LEU B N 1
ATOM 7832 C CA . LEU B 1 465 ? -12.117 15.609 20.766 1 98.69 465 LEU B CA 1
ATOM 7833 C C . LEU B 1 465 ? -11.406 14.898 21.922 1 98.69 465 LEU B C 1
ATOM 7835 O O . LEU B 1 465 ? -10.719 15.539 22.703 1 98.69 465 LEU B O 1
ATOM 7839 N N . LYS B 1 466 ? -11.531 13.555 21.906 1 98.12 466 LYS B N 1
ATOM 7840 C CA . LYS B 1 466 ? -10.914 12.758 22.969 1 98.12 466 LYS B CA 1
ATOM 7841 C C . LYS B 1 466 ? -9.406 12.961 23 1 98.12 466 LYS B C 1
ATOM 7843 O O . LYS B 1 466 ? -8.805 13.078 24.062 1 98.12 466 LYS B O 1
ATOM 7848 N N . TYR B 1 467 ? -8.812 13.07 21.859 1 98.69 467 TYR B N 1
ATOM 7849 C CA . TYR B 1 467 ? -7.355 13.07 21.812 1 98.69 467 TYR B CA 1
ATOM 7850 C C . TYR B 1 467 ? -6.824 14.484 21.594 1 98.69 467 TYR B C 1
ATOM 7852 O O . TYR B 1 467 ? -5.645 14.672 21.297 1 98.69 467 TYR B O 1
ATOM 7860 N N . SER B 1 468 ? -7.668 15.5 21.75 1 98.75 468 SER B N 1
ATOM 7861 C CA . SER B 1 468 ? -7.246 16.891 21.688 1 98.75 468 SER B CA 1
ATOM 7862 C C . SER B 1 468 ? -6.406 17.281 22.891 1 98.75 468 SER B C 1
ATOM 7864 O O . SER B 1 468 ? -6.344 16.531 23.875 1 98.75 468 SER B O 1
ATOM 7866 N N . ALA B 1 469 ? -5.793 18.391 22.844 1 98.31 469 ALA B N 1
ATOM 7867 C CA . ALA B 1 469 ? -4.965 18.922 23.922 1 98.31 469 ALA B CA 1
ATOM 7868 C C . ALA B 1 469 ? -5.793 19.734 24.906 1 98.31 469 ALA B C 1
ATOM 7870 O O . ALA B 1 469 ? -5.246 20.438 25.766 1 98.31 469 ALA B O 1
ATOM 7871 N N . LEU B 1 470 ? -7.121 19.688 24.75 1 97.81 470 LEU B N 1
ATOM 7872 C CA . LEU B 1 470 ? -7.988 20.359 25.719 1 97.81 470 LEU B CA 1
ATOM 7873 C C . LEU B 1 470 ? -7.832 19.734 27.094 1 97.81 470 LEU B C 1
ATOM 7875 O O . LEU B 1 470 ? -7.629 18.516 27.219 1 97.81 470 LEU B O 1
ATOM 7879 N N . ASP B 1 471 ? -7.93 20.562 28.094 1 94.5 471 ASP B N 1
ATOM 7880 C CA . ASP B 1 471 ? -7.898 20.016 29.453 1 94.5 471 ASP B CA 1
ATOM 7881 C C . ASP B 1 471 ? -9.219 19.312 29.781 1 94.5 471 ASP B C 1
ATOM 7883 O O . ASP B 1 471 ? -10.18 19.391 29.016 1 94.5 471 ASP B O 1
ATOM 7887 N N . GLY B 1 472 ? -9.266 18.672 30.859 1 93.69 472 GLY B N 1
ATOM 7888 C CA . GLY B 1 472 ? -10.391 17.828 31.219 1 93.69 472 GLY B CA 1
ATOM 7889 C C . GLY B 1 472 ? -11.727 18.531 31.156 1 93.69 472 GLY B C 1
ATOM 7890 O O . GLY B 1 472 ? -12.672 18.047 30.531 1 93.69 472 GLY B O 1
ATOM 7891 N N . ASN B 1 473 ? -11.828 19.672 31.719 1 94.94 473 ASN B N 1
ATOM 7892 C CA . ASN B 1 473 ? -13.086 20.406 31.75 1 94.94 473 ASN B CA 1
ATOM 7893 C C . ASN B 1 473 ? -13.484 20.906 30.359 1 94.94 473 ASN B C 1
ATOM 7895 O O . ASN B 1 473 ? -14.648 20.781 29.969 1 94.94 473 ASN B O 1
ATOM 7899 N N . ASN B 1 474 ? -12.516 21.469 29.688 1 95.25 474 ASN B N 1
ATOM 7900 C CA . ASN B 1 474 ? -12.797 21.953 28.344 1 95.25 474 ASN B CA 1
ATOM 7901 C C . ASN B 1 474 ? -13.133 20.812 27.391 1 95.25 474 ASN B C 1
ATOM 7903 O O . ASN B 1 474 ? -13.945 20.969 26.484 1 95.25 474 ASN B O 1
ATOM 7907 N N . LYS B 1 475 ? -12.531 19.703 27.609 1 97.12 475 LYS B N 1
ATOM 7908 C CA . LYS B 1 475 ? -12.82 18.531 26.797 1 97.12 475 LYS B CA 1
ATOM 7909 C C . LYS B 1 475 ? -14.25 18.047 27.031 1 97.12 475 LYS B C 1
ATOM 7911 O O . LYS B 1 475 ? -14.969 17.734 26.078 1 97.12 475 LYS B O 1
ATOM 7916 N N . ALA B 1 476 ? -14.625 17.984 28.234 1 97.06 476 ALA B N 1
ATOM 7917 C CA . ALA B 1 476 ? -15.992 17.578 28.562 1 97.06 476 ALA B CA 1
ATOM 7918 C C . ALA B 1 476 ? -17.016 18.547 27.969 1 97.06 476 ALA B C 1
ATOM 7920 O O . ALA B 1 476 ? -18.047 18.109 27.453 1 97.06 476 ALA B O 1
ATOM 7921 N N . ASN B 1 477 ? -16.672 19.766 28.078 1 96.69 477 ASN B N 1
ATOM 7922 C CA . ASN B 1 477 ? -17.547 20.781 27.5 1 96.69 477 ASN B CA 1
ATOM 7923 C C . ASN B 1 477 ? -17.641 20.625 25.984 1 96.69 477 ASN B C 1
ATOM 7925 O O . ASN B 1 477 ? -18.719 20.766 25.406 1 96.69 477 ASN B O 1
ATOM 7929 N N . ALA B 1 478 ? -16.5 20.422 25.375 1 97.94 478 ALA B N 1
ATOM 7930 C CA . ALA B 1 478 ? -16.469 20.234 23.922 1 97.94 478 ALA B CA 1
ATOM 7931 C C . ALA B 1 478 ? -17.312 19.031 23.516 1 97.94 478 ALA B C 1
ATOM 7933 O O . ALA B 1 478 ? -18.047 19.078 22.531 1 97.94 478 ALA B O 1
ATOM 7934 N N . ILE B 1 479 ? -17.234 17.969 24.25 1 97.94 479 ILE B N 1
ATOM 7935 C CA . ILE B 1 479 ? -17.984 16.75 23.953 1 97.94 479 ILE B CA 1
ATOM 7936 C C . ILE B 1 479 ? -19.469 17.016 24.109 1 97.94 479 ILE B C 1
ATOM 7938 O O . ILE B 1 479 ? -20.281 16.5 23.328 1 97.94 479 ILE B O 1
ATOM 7942 N N . LYS B 1 480 ? -19.828 17.766 25.125 1 97.62 480 LYS B N 1
ATOM 7943 C CA . LYS B 1 480 ? -21.234 18.141 25.297 1 97.62 480 LYS B CA 1
ATOM 7944 C C . LYS B 1 480 ? -21.75 18.938 24.109 1 97.62 480 LYS B C 1
ATOM 7946 O O . LYS B 1 480 ? -22.844 18.672 23.594 1 97.62 480 LYS B O 1
ATOM 7951 N N . LYS B 1 481 ? -21 19.922 23.75 1 97.44 481 LYS B N 1
ATOM 7952 C CA . LYS B 1 481 ? -21.375 20.734 22.594 1 97.44 481 LYS B CA 1
ATOM 7953 C C . LYS B 1 481 ? -21.484 19.891 21.328 1 97.44 481 LYS B C 1
ATOM 7955 O O . LYS B 1 481 ? -22.391 20.078 20.516 1 97.44 481 LYS B O 1
ATOM 7960 N N . PHE B 1 482 ? -20.594 19 21.172 1 98.31 482 PHE B N 1
ATOM 7961 C CA . PHE B 1 482 ? -20.609 18.094 20.031 1 98.31 482 PHE B CA 1
ATOM 7962 C C . PHE B 1 482 ? -21.875 17.25 20.031 1 98.31 482 PHE B C 1
ATOM 7964 O O . PHE B 1 482 ? -22.5 17.062 18.984 1 98.31 482 PHE B O 1
ATOM 7971 N N . THR B 1 483 ? -22.188 16.719 21.156 1 97.88 483 THR B N 1
ATOM 7972 C CA . THR B 1 483 ? -23.359 15.875 21.281 1 97.88 483 THR B CA 1
ATOM 7973 C C . THR B 1 483 ? -24.625 16.625 20.859 1 97.88 483 THR B C 1
ATOM 7975 O O . THR B 1 483 ? -25.484 16.062 20.188 1 97.88 483 THR B O 1
ATOM 7978 N N . VAL B 1 484 ? -24.672 17.859 21.219 1 97.75 484 VAL B N 1
ATOM 7979 C CA . VAL B 1 484 ? -25.812 18.688 20.828 1 97.75 484 VAL B CA 1
ATOM 7980 C C . VAL B 1 484 ? -25.828 18.844 19.312 1 97.75 484 VAL B C 1
ATOM 7982 O O . VAL B 1 484 ? -26.875 18.688 18.672 1 97.75 484 VAL B O 1
ATOM 7985 N N . SER B 1 485 ? -24.703 19.188 18.766 1 98 485 SER B N 1
ATOM 7986 C CA . SER B 1 485 ? -24.609 19.375 17.312 1 98 485 SER B CA 1
ATOM 7987 C C . SER B 1 485 ? -24.922 18.094 16.562 1 98 485 SER B C 1
ATOM 7989 O O . SER B 1 485 ? -25.578 18.109 15.523 1 98 485 SER B O 1
ATOM 7991 N N . TRP B 1 486 ? -24.422 16.953 17.047 1 98.56 486 TRP B N 1
ATOM 7992 C CA . TRP B 1 486 ? -24.672 15.648 16.453 1 98.56 486 TRP B CA 1
ATOM 7993 C C . TRP B 1 486 ? -26.156 15.312 16.484 1 98.56 486 TRP B C 1
ATOM 7995 O O . TRP B 1 486 ? -26.719 14.859 15.477 1 98.56 486 TRP B O 1
ATOM 8005 N N . ASN B 1 487 ? -26.766 15.539 17.625 1 98.12 487 ASN B N 1
ATOM 8006 C CA . ASN B 1 487 ? -28.188 15.258 17.766 1 98.12 487 ASN B CA 1
ATOM 8007 C C . ASN B 1 487 ? -29.031 16.141 16.844 1 98.12 487 ASN B C 1
ATOM 8009 O O . ASN B 1 487 ? -30.016 15.688 16.266 1 98.12 487 ASN B O 1
ATOM 8013 N N . ASP B 1 488 ? -28.656 17.391 16.75 1 98.12 488 ASP B N 1
ATOM 8014 C CA . ASP B 1 488 ? -29.344 18.312 15.852 1 98.12 488 ASP B CA 1
ATOM 8015 C C . ASP B 1 488 ? -29.25 17.812 14.406 1 98.12 488 ASP B C 1
ATOM 8017 O O . ASP B 1 488 ? -30.234 17.859 13.664 1 98.12 488 ASP B O 1
ATOM 8021 N N . PHE B 1 489 ? -28.109 17.391 14 1 98.38 489 PHE B N 1
ATOM 8022 C CA . PHE B 1 489 ? -27.875 16.875 12.656 1 98.38 489 PHE B CA 1
ATOM 8023 C C . PHE B 1 489 ? -28.75 15.656 12.391 1 98.38 489 PHE B C 1
ATOM 8025 O O . PHE B 1 489 ? -29.422 15.586 11.359 1 98.38 489 PHE B O 1
ATOM 8032 N N . VAL B 1 490 ? -28.75 14.758 13.312 1 98.12 490 VAL B N 1
ATOM 8033 C CA . VAL B 1 490 ? -29.469 13.5 13.148 1 98.12 490 VAL B CA 1
ATOM 8034 C C . VAL B 1 490 ? -30.984 13.766 13.156 1 98.12 490 VAL B C 1
ATOM 8036 O O . VAL B 1 490 ? -31.719 13.156 12.383 1 98.12 490 VAL B O 1
ATOM 8039 N N . GLU B 1 491 ? -31.438 14.68 14 1 97.81 491 GLU B N 1
ATOM 8040 C CA . GLU B 1 491 ? -32.844 14.977 14.141 1 97.81 491 GLU B CA 1
ATOM 8041 C C . GLU B 1 491 ? -33.406 15.688 12.891 1 97.81 491 GLU B C 1
ATOM 8043 O O . GLU B 1 491 ? -34.531 15.445 12.484 1 97.81 491 GLU B O 1
ATOM 8048 N N . LYS B 1 492 ? -32.625 16.469 12.344 1 97.38 492 LYS B N 1
ATOM 8049 C CA . LYS B 1 492 ? -33.062 17.266 11.211 1 97.38 492 LYS B CA 1
ATOM 8050 C C . LYS B 1 492 ? -32.719 16.594 9.891 1 97.38 492 LYS B C 1
ATOM 8052 O O . LYS B 1 492 ? -33.062 17.109 8.82 1 97.38 492 LYS B O 1
ATOM 8057 N N . PHE B 1 493 ? -32.125 15.484 9.953 1 98 493 PHE B N 1
ATOM 8058 C CA . PHE B 1 493 ? -31.641 14.812 8.75 1 98 493 PHE B CA 1
ATOM 8059 C C . PHE B 1 493 ? -32.812 14.383 7.859 1 98 493 PHE B C 1
ATOM 8061 O O . PHE B 1 493 ? -33.781 13.828 8.344 1 98 493 PHE B O 1
ATOM 8068 N N . ASN B 1 494 ? -32.688 14.703 6.566 1 97.81 494 ASN B N 1
ATOM 8069 C CA . ASN B 1 494 ? -33.625 14.273 5.523 1 97.81 494 ASN B CA 1
ATOM 8070 C C . ASN B 1 494 ? -32.875 13.734 4.301 1 97.81 494 ASN B C 1
ATOM 8072 O O . ASN B 1 494 ? -32.281 14.508 3.541 1 97.81 494 ASN B O 1
ATOM 8076 N N . CYS B 1 495 ? -32.969 12.516 4.094 1 97.44 495 CYS B N 1
ATOM 8077 C CA . CYS B 1 495 ? -32.219 11.859 3.018 1 97.44 495 CYS B CA 1
ATOM 8078 C C . CYS B 1 495 ? -32.594 12.461 1.663 1 97.44 495 CYS B C 1
ATOM 8080 O O . CYS B 1 495 ? -31.734 12.562 0.777 1 97.44 495 CYS B O 1
ATOM 8082 N N . ALA B 1 496 ? -33.75 12.875 1.501 1 96.81 496 ALA B N 1
ATOM 8083 C CA . ALA B 1 496 ? -34.25 13.391 0.236 1 96.81 496 ALA B CA 1
ATOM 8084 C C . ALA B 1 496 ? -33.594 14.711 -0.132 1 96.81 496 ALA B C 1
ATOM 8086 O O . ALA B 1 496 ? -33.625 15.133 -1.289 1 96.81 496 ALA B O 1
ATOM 8087 N N . SER B 1 497 ? -33 15.344 0.832 1 95.69 497 SER B N 1
ATOM 8088 C CA . SER B 1 497 ? -32.344 16.625 0.595 1 95.69 497 SER B CA 1
ATOM 8089 C C . SER B 1 497 ? -31.031 16.438 -0.138 1 95.69 497 SER B C 1
ATOM 8091 O O . SER B 1 497 ? -30.422 17.406 -0.607 1 95.69 497 SER B O 1
ATOM 8093 N N . TYR B 1 498 ? -30.656 15.234 -0.185 1 95.06 498 TYR B N 1
ATOM 8094 C CA . TYR B 1 498 ? -29.391 14.938 -0.856 1 95.06 498 TYR B CA 1
ATOM 8095 C C . TYR B 1 498 ? -29.625 14.234 -2.186 1 95.06 498 TYR B C 1
ATOM 8097 O O . TYR B 1 498 ? -28.781 14.266 -3.076 1 95.06 498 TYR B O 1
#

Secondary structure (DSSP, 8-state):
-HHHHHHHHHHHHHHHHHHHHHHHHHHHHHHHHHHSTTTTPPPPHHHHHHHHHHHHHHHHHHHHHHH-GGG-GGGS-HHHHGGGGGG-HHHHHHHHS---EEEEEEGGGSS-HHHHHHHTTSTTEEEEESSSEEEEE-SS---S--SS--EEHHHHHHHSS-HHHHHHHHHGGG----S-HHHH-SSHHHHHHHHHHHHHHHHHHHTBHHHHHHHHHHHHHHHHHTT--EEEEEE--PPPB-TTS-B--HHHHHHHHHHHHHHHHHH-TT--EEEEEE--BSSS-HHHHHHHHHHHHHHHHHSTTTEEEE--BS-GGGSPPGGGGHHHHHHHTTTS-B--EE--SS-SSSTTTTHHHHHHHTT-SEEEE-TTGGG-HHHHHHHHHTT-EEEE-HHHHHHTTS-SSGGGSTHHHHHHTT--EEE--BSGGGGT--SSHHHHHIIIIIIS-TT--HHHHHHHHHHHHHTSS--HHHHHHHHHHHHHHHHHHHHH--GGG-/-HHHHHHHHHHHHHHHHHHHHHHHHHHHHHHHHHHSTTTTPPPPHHHHHHHHHHHHHHHHHHHHHHH-GGG-GGGS-HHHHGGGGGG-HHHHHHHHS---EEEEEEGGGSS-HHHHHHHTTSTTEEEEESSSEEEEE-SS---S--SS--EEHHHHHHHSS-HHHHHHHHHGGG----S-HHHH-SSHHHHHHHHHHHHHHHHHHHTBHHHHHHHHHHHHHHHHHTT--EEEEEE--PPPB-TTS-B--HHHHHHHHHHHHHHHHHH-TT--EEEEEE--BSSS-HHHHHHHHHHHHHHHHHSTTTEEEE--BS-GGGSPPGGGGHHHHHHHTTTS-B--EE--SS-SSSTTTTHHHHHHHTT-SEEEE-TTGGG-HHHHHHHHHTT-EEEE-HHHHHHTTS-SSGGGSTHHHHHHTT--EEE--BSGGGGT--SSHHHHHIIIIIIS-TT--HHHHHHHHHHHHHTSS--HHHHHHHHHHHHHHHHHHHHH--GGG-

Radius of gyration: 31.32 Å; Cα contacts (8 Å, |Δi|>4): 1741; chains: 2; bounding box: 70×99×94 Å

Sequence (996 aa):
MLSLILHLSLILCVYCDLSEYKSKRDKLIQDEYRLTLGGNINLTEKETIVNNCIMKYKFLEVDYGFTNPKYFNFSHHYFSYKEKIRYSKVYQIIKDMPKGAALHVHDMGILGPDYLMNITYMDNLYVCFDRNVNLKFSNKPPNIPCDGEWQLVSKIRDTCGNITKFDAKLRKHFSLVVENPDIVYPSITESWNTFMNYFVTVAPMLTYRPIWEQYFYDVLYKFRENNIMYVEVRSILPKLYELDGTEYDPLITAKAYRKAITRFTKDYPDFVGAKLIYAPSRQVDNVTVEEYLKLAKILKKDVPEIFAGFDLVGQEDLGSPLIEFLPQLVAARDEINYFFHAGETDWYGTSTDDNLFDAILLGAKRLGHAYALPKHPLLMKEVINNDIGLEVNVISNTVLSLVRDVRNHPLNIFLAHGLPVVLSSDDPGAWEADPISEDYYVAFVGVASRVSDLRMLKALAMNSLKYSALDGNNKANAIKKFTVSWNDFVEKFNCASYMLSLILHLSLILCVYCDLSEYKSKRDKLIQDEYRLTLGGNINLTEKETIVNNCIMKYKFLEVDYGFTNPKYFNFSHHYFSYKEKIRYSKVYQIIKDMPKGAALHVHDMGILGPDYLMNITYMDNLYVCFDRNVNLKFSNKPPNIPCDGEWQLVSKIRDTCGNITKFDAKLRKHFSLVVENPDIVYPSITESWNTFMNYFVTVAPMLTYRPIWEQYFYDVLYKFRENNIMYVEVRSILPKLYELDGTEYDPLITAKAYRKAITRFTKDYPDFVGAKLIYAPSRQVDNVTVEEYLKLAKILKKDVPEIFAGFDLVGQEDLGSPLIEFLPQLVAARDEINYFFHAGETDWYGTSTDDNLFDAILLGAKRLGHAYALPKHPLLMKEVINNDIGLEVNVISNTVLSLVRDVRNHPLNIFLAHGLPVVLSSDDPGAWEADPISEDYYVAFVGVASRVSDLRMLKALAMNSLKYSALDGNNKANAIKKFTVSWNDFVEKFNCASY

Organism: Galleria mellonella (NCBI:txid7137)